Protein AF-0000000081396700 (afdb_homodimer)

Radius of gyration: 56.71 Å; Cα contacts (8 Å, |Δi|>4): 1071; chains: 2; bounding box: 104×185×144 Å

Structure (mmCIF, N/CA/C/O backbone):
data_AF-0000000081396700-model_v1
#
loop_
_entity.id
_entity.type
_entity.pdbx_description
1 polymer 'Pre-mRNA-processing factor 39'
#
loop_
_atom_site.group_PDB
_atom_site.id
_atom_site.type_symbol
_atom_site.label_atom_id
_atom_site.label_alt_id
_atom_site.label_comp_id
_atom_site.label_asym_id
_atom_site.label_entity_id
_atom_site.label_seq_id
_atom_site.pdbx_PDB_ins_code
_atom_site.Cartn_x
_atom_site.Cartn_y
_atom_site.Cartn_z
_atom_site.occupancy
_atom_site.B_iso_or_equiv
_atom_site.auth_seq_id
_atom_site.auth_comp_id
_atom_site.auth_asym_id
_atom_site.auth_atom_id
_atom_site.pdbx_PDB_model_num
ATOM 1 N N . MET A 1 1 ? -25.375 17.188 38.438 1 59.16 1 MET A N 1
ATOM 2 C CA . MET A 1 1 ? -23.938 17.156 38.156 1 59.16 1 MET A CA 1
ATOM 3 C C . MET A 1 1 ? -23.219 18.297 38.875 1 59.16 1 MET A C 1
ATOM 5 O O . MET A 1 1 ? -23.719 19.422 38.875 1 59.16 1 MET A O 1
ATOM 9 N N . LEU A 1 2 ? -22.25 17.953 39.594 1 80.44 2 LEU A N 1
ATOM 10 C CA . LEU A 1 2 ? -21.438 18.922 40.344 1 80.44 2 LEU A CA 1
ATOM 11 C C . LEU A 1 2 ? -20.797 19.922 39.375 1 80.44 2 LEU A C 1
ATOM 13 O O . LEU A 1 2 ? -20.438 19.562 38.25 1 80.44 2 LEU A O 1
ATOM 17 N N . LEU A 1 3 ? -20.969 21.172 39.688 1 87.62 3 LEU A N 1
ATOM 18 C CA . LEU A 1 3 ? -20.453 22.266 38.875 1 87.62 3 LEU A CA 1
ATOM 19 C C . LEU A 1 3 ? -19.047 21.969 38.375 1 87.62 3 LEU A C 1
ATOM 21 O O . LEU A 1 3 ? -18.75 22.203 37.188 1 87.62 3 LEU A O 1
ATOM 25 N N . GLU A 1 4 ? -18.297 21.344 39.156 1 86.69 4 GLU A N 1
ATOM 26 C CA . GLU A 1 4 ? -16.922 21.016 38.812 1 86.69 4 GLU A CA 1
ATOM 27 C C . GLU A 1 4 ? -16.875 20.016 37.656 1 86.69 4 GLU A C 1
ATOM 29 O O . GLU A 1 4 ? -16.031 20.094 36.781 1 86.69 4 GLU A O 1
ATOM 34 N N . GLU A 1 5 ? -17.828 19.203 37.688 1 87.25 5 GLU A N 1
ATOM 35 C CA . GLU A 1 5 ? -17.891 18.188 36.625 1 87.25 5 GLU A CA 1
ATOM 36 C C . GLU A 1 5 ? -18.328 18.781 35.312 1 87.25 5 GLU A C 1
ATOM 38 O O . GLU A 1 5 ? -17.844 18.375 34.25 1 87.25 5 GLU A O 1
ATOM 43 N N . LYS A 1 6 ? -19.266 19.688 35.469 1 88.5 6 LYS A N 1
ATOM 44 C CA . LYS A 1 6 ? -19.719 20.359 34.25 1 88.5 6 LYS A CA 1
ATOM 45 C C . LYS A 1 6 ? -18.578 21.156 33.594 1 88.5 6 LYS A C 1
ATOM 47 O O . LYS A 1 6 ? -18.422 21.141 32.375 1 88.5 6 LYS A O 1
ATOM 52 N N . ILE A 1 7 ? -17.781 21.766 34.406 1 89.25 7 ILE A N 1
ATOM 53 C CA . ILE A 1 7 ? -16.672 22.578 33.938 1 89.25 7 ILE A CA 1
ATOM 54 C C . ILE A 1 7 ? -15.602 21.672 33.312 1 89.25 7 ILE A C 1
ATOM 56 O O . ILE A 1 7 ? -15.062 21.969 32.25 1 89.25 7 ILE A O 1
ATOM 60 N N . ARG A 1 8 ? -15.406 20.609 33.938 1 87.94 8 ARG A N 1
ATOM 61 C CA . ARG A 1 8 ? -14.406 19.672 33.438 1 87.94 8 ARG A CA 1
ATOM 62 C C . ARG A 1 8 ? -14.805 19.109 32.094 1 87.94 8 ARG A C 1
ATOM 64 O O . ARG A 1 8 ? -13.961 18.953 31.188 1 87.94 8 ARG A O 1
ATOM 71 N N . ALA A 1 9 ? -15.977 18.844 31.906 1 86.88 9 ALA A N 1
ATOM 72 C CA . ALA A 1 9 ? -16.484 18.312 30.641 1 86.88 9 ALA A CA 1
ATOM 73 C C . ALA A 1 9 ? -16.328 19.328 29.516 1 86.88 9 ALA A C 1
ATOM 75 O O . ALA A 1 9 ? -16.031 18.953 28.375 1 86.88 9 ALA A O 1
ATOM 76 N N . LEU A 1 10 ? -16.453 20.578 29.891 1 87 10 LEU A N 1
ATOM 77 C CA . LEU A 1 10 ? -16.328 21.625 28.891 1 87 10 LEU A CA 1
ATOM 78 C C . LEU A 1 10 ? -14.875 21.844 28.5 1 87 10 LEU A C 1
ATOM 80 O O . LEU A 1 10 ? -14.57 22.094 27.328 1 87 10 LEU A O 1
ATOM 84 N N . VAL A 1 11 ? -14.039 21.688 29.422 1 84.81 11 VAL A N 1
ATOM 85 C CA . VAL A 1 11 ? -12.625 21.953 29.188 1 84.81 11 VAL A CA 1
ATOM 86 C C . VAL A 1 11 ? -12.008 20.797 28.391 1 84.81 11 VAL A C 1
ATOM 88 O O . VAL A 1 11 ? -11.172 21.016 27.516 1 84.81 11 VAL A O 1
ATOM 91 N N . GLU A 1 12 ? -12.406 19.625 28.578 1 81.88 12 GLU A N 1
ATOM 92 C CA . GLU A 1 12 ? -11.812 18.438 27.969 1 81.88 12 GLU A CA 1
ATOM 93 C C . GLU A 1 12 ? -12.375 18.172 26.578 1 81.88 12 GLU A C 1
ATOM 95 O O . GLU A 1 12 ? -11.805 17.406 25.797 1 81.88 12 GLU A O 1
ATOM 100 N N . ASN A 1 13 ? -13.336 18.891 26.281 1 76.38 13 ASN A N 1
ATOM 101 C CA . ASN A 1 13 ? -13.906 18.75 24.953 1 76.38 13 ASN A CA 1
ATOM 102 C C . ASN A 1 13 ? -12.961 19.281 23.875 1 76.38 13 ASN A C 1
ATOM 104 O O . ASN A 1 13 ? -12.383 20.344 24.031 1 76.38 13 ASN A O 1
ATOM 108 N N . ASN A 1 14 ? -12.773 18.531 22.812 1 69.38 14 ASN A N 1
ATOM 109 C CA . ASN A 1 14 ? -11.875 18.922 21.734 1 69.38 14 ASN A CA 1
ATOM 110 C C . ASN A 1 14 ? -12.445 20.078 20.922 1 69.38 14 ASN A C 1
ATOM 112 O O . ASN A 1 14 ? -11.695 20.844 20.312 1 69.38 14 ASN A O 1
ATOM 116 N N . GLN A 1 15 ? -13.766 20.062 20.969 1 75.75 15 GLN A N 1
ATOM 117 C CA . GLN A 1 15 ? -14.406 21.172 20.266 1 75.75 15 GLN A CA 1
ATOM 118 C C . GLN A 1 15 ? -14.875 22.25 21.234 1 75.75 15 GLN A C 1
ATOM 120 O O . GLN A 1 15 ? -15.555 21.938 22.219 1 75.75 15 GLN A O 1
ATOM 125 N N . ILE A 1 16 ? -14.367 23.438 21 1 80.31 16 ILE A N 1
ATOM 126 C CA . ILE A 1 16 ? -14.742 24.547 21.875 1 80.31 16 ILE A CA 1
ATOM 127 C C . ILE A 1 16 ? -16.203 24.906 21.672 1 80.31 16 ILE A C 1
ATOM 129 O O . ILE A 1 16 ? -16.641 25.125 20.531 1 80.31 16 ILE A O 1
ATOM 133 N N . ASP A 1 17 ? -16.938 24.812 22.75 1 85.44 17 ASP A N 1
ATOM 134 C CA . ASP A 1 17 ? -18.359 25.172 22.703 1 85.44 17 ASP A CA 1
ATOM 135 C C . ASP A 1 17 ? -18.641 26.438 23.516 1 85.44 17 ASP A C 1
ATOM 137 O O . ASP A 1 17 ? -18.969 26.375 24.703 1 85.44 17 ASP A O 1
ATOM 141 N N . PHE A 1 18 ? -18.609 27.562 22.875 1 90.81 18 PHE A N 1
ATOM 142 C CA . PHE A 1 18 ? -18.797 28.859 23.516 1 90.81 18 PHE A CA 1
ATOM 143 C C . PHE A 1 18 ? -20.219 29 24.062 1 90.81 18 PHE A C 1
ATOM 145 O O . PHE A 1 18 ? -20.422 29.547 25.141 1 90.81 18 PHE A O 1
ATOM 152 N N . GLY A 1 19 ? -21.156 28.422 23.359 1 88.88 19 GLY A N 1
ATOM 153 C CA . GLY A 1 19 ? -22.547 28.453 23.781 1 88.88 19 GLY A CA 1
ATOM 154 C C . GLY A 1 19 ? -22.797 27.703 25.078 1 88.88 19 GLY A C 1
ATOM 155 O O . GLY A 1 19 ? -23.547 28.172 25.938 1 88.88 19 GLY A O 1
ATOM 156 N N . ALA A 1 20 ? -22.219 26.641 25.172 1 90.38 20 ALA A N 1
ATOM 157 C CA . ALA A 1 20 ? -22.375 25.844 26.391 1 90.38 20 ALA A CA 1
ATOM 158 C C . ALA A 1 20 ? -21.781 26.578 27.594 1 90.38 20 ALA A C 1
ATOM 160 O O . ALA A 1 20 ? -22.328 26.516 28.688 1 90.38 20 ALA A O 1
ATOM 161 N N . TRP A 1 21 ? -20.703 27.281 27.406 1 92.62 21 TRP A N 1
ATOM 162 C CA . TRP A 1 21 ? -20.062 28.062 28.469 1 92.62 21 TRP A CA 1
ATOM 163 C C . TRP A 1 21 ? -20.969 29.188 28.938 1 92.62 21 TRP A C 1
ATOM 165 O O . TRP A 1 21 ? -21.156 29.375 30.156 1 92.62 21 TRP A O 1
ATOM 175 N N . THR A 1 22 ? -21.469 29.938 28.016 1 93.44 22 THR A N 1
ATOM 176 C CA . THR A 1 22 ? -22.312 31.094 28.359 1 93.44 22 THR A CA 1
ATOM 177 C C . THR A 1 22 ? -23.594 30.641 29.047 1 93.44 22 THR A C 1
ATOM 179 O O . THR A 1 22 ? -24.109 31.312 29.938 1 93.44 22 THR A O 1
ATOM 182 N N . SER A 1 23 ? -24.125 29.469 28.609 1 92.75 23 SER A N 1
ATOM 183 C CA . SER A 1 23 ? -25.297 28.906 29.25 1 92.75 23 SER A CA 1
ATOM 184 C C . SER A 1 23 ? -25.016 28.531 30.703 1 92.75 23 SER A C 1
ATOM 186 O O . SER A 1 23 ? -25.875 28.688 31.578 1 92.75 23 SER A O 1
ATOM 188 N N . LEU A 1 24 ? -23.891 28 30.922 1 94 24 LEU A N 1
ATOM 189 C CA . LEU A 1 24 ? -23.5 27.609 32.281 1 94 24 LEU A CA 1
ATOM 190 C C . LEU A 1 24 ? -23.375 28.828 33.188 1 94 24 LEU A C 1
ATOM 192 O O . LEU A 1 24 ? -23.797 28.797 34.344 1 94 24 LEU A O 1
ATOM 196 N N . ILE A 1 25 ? -22.781 29.906 32.688 1 95.38 25 ILE A N 1
ATOM 197 C CA . ILE A 1 25 ? -22.625 31.141 33.438 1 95.38 25 ILE A CA 1
ATOM 198 C C . ILE A 1 25 ? -24.016 31.688 33.812 1 95.38 25 ILE A C 1
ATOM 200 O O . ILE A 1 25 ? -24.266 32.031 34.969 1 95.38 25 ILE A O 1
ATOM 204 N N . SER A 1 26 ? -24.891 31.719 32.844 1 94.94 26 SER A N 1
ATOM 205 C CA . SER A 1 26 ? -26.25 32.219 33.094 1 94.94 26 SER A CA 1
ATOM 206 C C . SER A 1 26 ? -26.984 31.375 34.125 1 94.94 26 SER A C 1
ATOM 208 O O . SER A 1 26 ? -27.75 31.906 34.938 1 94.94 26 SER A O 1
ATOM 210 N N . GLU A 1 27 ? -26.812 30.172 34 1 94.25 27 GLU A N 1
ATOM 211 C CA . GLU A 1 27 ? -27.438 29.25 34.969 1 94.25 27 GLU A CA 1
ATOM 212 C C . GLU A 1 27 ? -26.953 29.516 36.375 1 94.25 27 GLU A C 1
ATOM 214 O O . GLU A 1 27 ? -27.766 29.609 37.312 1 94.25 27 GLU A O 1
ATOM 219 N N . ILE A 1 28 ? -25.703 29.688 36.562 1 94.38 28 ILE A N 1
ATOM 220 C CA . ILE A 1 28 ? -25.141 29.875 37.906 1 94.38 28 ILE A CA 1
ATOM 221 C C . ILE A 1 28 ? -25.547 31.234 38.469 1 94.38 28 ILE A C 1
ATOM 223 O O . ILE A 1 28 ? -25.812 31.375 39.656 1 94.38 28 ILE A O 1
ATOM 227 N N . GLU A 1 29 ? -25.531 32.25 37.594 1 93.81 29 GLU A N 1
ATOM 228 C CA . GLU A 1 29 ? -25.922 33.594 38 1 93.81 29 GLU A CA 1
ATOM 229 C C . GLU A 1 29 ? -27.375 33.625 38.469 1 93.81 29 GLU A C 1
ATOM 231 O O . GLU A 1 29 ? -27.719 34.406 39.375 1 93.81 29 GLU A O 1
ATOM 236 N N . LYS A 1 30 ? -28.188 32.75 37.938 1 92.75 30 LYS A N 1
ATOM 237 C CA . LYS A 1 30 ? -29.609 32.688 38.281 1 92.75 30 LYS A CA 1
ATOM 238 C C . LYS A 1 30 ? -29.828 31.844 39.531 1 92.75 30 LYS A C 1
ATOM 240 O O . LYS A 1 30 ? -30.594 32.219 40.406 1 92.75 30 LYS A O 1
ATOM 245 N N . THR A 1 31 ? -29.203 30.781 39.625 1 91.56 31 THR A N 1
ATOM 246 C CA . THR A 1 31 ? -29.453 29.812 40.688 1 91.56 31 THR A CA 1
ATOM 247 C C . THR A 1 31 ? -28.703 30.188 41.938 1 91.56 31 THR A C 1
ATOM 249 O O . THR A 1 31 ? -29.203 29.984 43.062 1 91.56 31 THR A O 1
ATOM 252 N N . SER A 1 32 ? -27.5 30.75 41.781 1 90.44 32 SER A N 1
ATOM 253 C CA . SER A 1 32 ? -26.672 31.047 42.938 1 90.44 32 SER A CA 1
ATOM 254 C C . SER A 1 32 ? -26.016 32.438 42.812 1 90.44 32 SER A C 1
ATOM 256 O O . SER A 1 32 ? -24.781 32.531 42.812 1 90.44 32 SER A O 1
ATOM 258 N N . PRO A 1 33 ? -26.734 33.469 42.906 1 86.69 33 PRO A N 1
ATOM 259 C CA . PRO A 1 33 ? -26.203 34.781 42.656 1 86.69 33 PRO A CA 1
ATOM 260 C C . PRO A 1 33 ? -25.281 35.25 43.781 1 86.69 33 PRO A C 1
ATOM 262 O O . PRO A 1 33 ? -24.375 36.062 43.562 1 86.69 33 PRO A O 1
ATOM 265 N N . ASN A 1 34 ? -25.438 34.688 45.031 1 89.75 34 ASN A N 1
ATOM 266 C CA . ASN A 1 34 ? -24.656 35.188 46.156 1 89.75 34 ASN A CA 1
ATOM 267 C C . ASN A 1 34 ? -23.578 34.188 46.594 1 89.75 34 ASN A C 1
ATOM 269 O O . ASN A 1 34 ? -22.922 34.375 47.594 1 89.75 34 ASN A O 1
ATOM 273 N N . ASP A 1 35 ? -23.453 33.219 45.844 1 92.62 35 ASP A N 1
ATOM 274 C CA . ASP A 1 35 ? -22.422 32.219 46.125 1 92.62 35 ASP A CA 1
ATOM 275 C C . ASP A 1 35 ? -21.094 32.594 45.469 1 92.62 35 ASP A C 1
ATOM 277 O O . ASP A 1 35 ? -20.875 32.312 44.312 1 92.62 35 ASP A O 1
ATOM 281 N N . VAL A 1 36 ? -20.141 33.062 46.188 1 92.88 36 VAL A N 1
ATOM 282 C CA . VAL A 1 36 ? -18.875 33.562 45.688 1 92.88 36 VAL A CA 1
ATOM 283 C C . VAL A 1 36 ? -18.031 32.438 45.125 1 92.88 36 VAL A C 1
ATOM 285 O O . VAL A 1 36 ? -17.359 32.594 44.094 1 92.88 36 VAL A O 1
ATOM 288 N N . ARG A 1 37 ? -18.094 31.375 45.75 1 92.81 37 ARG A N 1
ATOM 289 C CA . ARG A 1 37 ? -17.281 30.234 45.312 1 92.81 37 ARG A CA 1
ATOM 290 C C . ARG A 1 37 ? -17.688 29.75 43.938 1 92.81 37 ARG A C 1
ATOM 292 O O . ARG A 1 37 ? -16.844 29.484 43.094 1 92.81 37 ARG A O 1
ATOM 299 N N . LYS A 1 38 ? -18.969 29.562 43.719 1 93.56 38 LYS A N 1
ATOM 300 C CA . LYS A 1 38 ? -19.469 29.078 42.438 1 93.56 38 LYS A CA 1
ATOM 301 C C . LYS A 1 38 ? -19.25 30.094 41.344 1 93.56 38 LYS A C 1
ATOM 303 O O . LYS A 1 38 ? -18.891 29.719 40.219 1 93.56 38 LYS A O 1
ATOM 308 N N . ILE A 1 39 ? -19.453 31.328 41.688 1 94.12 39 ILE A N 1
ATOM 309 C CA . ILE A 1 39 ? -19.25 32.375 40.719 1 94.12 39 ILE A CA 1
ATOM 310 C C . ILE A 1 39 ? -17.781 32.469 40.312 1 94.12 39 ILE A C 1
ATOM 312 O O . ILE A 1 39 ? -17.453 32.562 39.125 1 94.12 39 ILE A O 1
ATOM 316 N N . ARG A 1 40 ? -16.938 32.406 41.281 1 94.94 40 ARG A N 1
ATOM 317 C CA . ARG A 1 40 ? -15.5 32.469 41 1 94.94 40 ARG A CA 1
ATOM 318 C C . ARG A 1 40 ? -15.055 31.281 40.156 1 94.94 40 ARG A C 1
ATOM 320 O O . ARG A 1 40 ? -14.266 31.438 39.219 1 94.94 40 ARG A O 1
ATOM 327 N N . MET A 1 41 ? -15.586 30.234 40.469 1 94.94 41 MET A N 1
ATOM 328 C CA . MET A 1 41 ? -15.164 29.016 39.781 1 94.94 41 MET A CA 1
ATOM 329 C C . MET A 1 41 ? -15.562 29.062 38.312 1 94.94 41 MET A C 1
ATOM 331 O O . MET A 1 41 ? -14.758 28.734 37.438 1 94.94 41 MET A O 1
ATOM 335 N N . VAL A 1 42 ? -16.75 29.422 38.031 1 95.25 42 VAL A N 1
ATOM 336 C CA . VAL A 1 42 ? -17.25 29.406 36.656 1 95.25 42 VAL A CA 1
ATOM 337 C C . VAL A 1 42 ? -16.578 30.516 35.844 1 95.25 42 VAL A C 1
ATOM 339 O O . VAL A 1 42 ? -16.156 30.281 34.719 1 95.25 42 VAL A O 1
ATOM 342 N N . TYR A 1 43 ? -16.406 31.672 36.375 1 96.69 43 TYR A N 1
ATOM 343 C CA . TYR A 1 43 ? -15.797 32.781 35.656 1 96.69 43 TYR A CA 1
ATOM 344 C C . TYR A 1 43 ? -14.305 32.562 35.469 1 96.69 43 TYR A C 1
ATOM 346 O O . TYR A 1 43 ? -13.758 32.844 34.406 1 96.69 43 TYR A O 1
ATOM 354 N N . ASP A 1 44 ? -13.656 32.031 36.438 1 96.06 44 ASP A N 1
ATOM 355 C CA . ASP A 1 44 ? -12.234 31.734 36.312 1 96.06 44 ASP A CA 1
ATOM 356 C C . ASP A 1 44 ? -11.969 30.719 35.188 1 96.06 44 ASP A C 1
ATOM 358 O O . ASP A 1 44 ? -11.031 30.875 34.406 1 96.06 44 ASP A O 1
ATOM 362 N N . SER A 1 45 ? -12.766 29.719 35.188 1 95 45 SER A N 1
ATOM 363 C CA . SER A 1 45 ? -12.602 28.688 34.156 1 95 45 SER A CA 1
ATOM 364 C C . SER A 1 45 ? -12.93 29.219 32.781 1 95 45 SER A C 1
ATOM 366 O O . SER A 1 45 ? -12.211 28.938 31.812 1 95 45 SER A O 1
ATOM 368 N N . PHE A 1 46 ? -14.023 29.938 32.719 1 95.44 46 PHE A N 1
ATOM 369 C CA . PHE A 1 46 ? -14.445 30.5 31.453 1 95.44 46 PHE A CA 1
ATOM 370 C C . PHE A 1 46 ? -13.398 31.469 30.922 1 95.44 46 PHE A C 1
ATOM 372 O O . PHE A 1 46 ? -13.023 31.406 29.75 1 95.44 46 PHE A O 1
ATOM 379 N N . LEU A 1 47 ? -12.844 32.281 31.75 1 96.69 47 LEU A N 1
ATOM 380 C CA . LEU A 1 47 ? -11.938 33.344 31.328 1 96.69 47 LEU A CA 1
ATOM 381 C C . LEU A 1 47 ? -10.516 32.812 31.156 1 96.69 47 LEU A C 1
ATOM 383 O O . LEU A 1 47 ? -9.672 33.469 30.547 1 96.69 47 LEU A O 1
ATOM 387 N N . SER A 1 48 ? -10.266 31.672 31.656 1 94.06 48 SER A N 1
ATOM 388 C CA . SER A 1 48 ? -9.016 31 31.328 1 94.06 48 SER A CA 1
ATOM 389 C C . SER A 1 48 ? -9.031 30.484 29.891 1 94.06 48 SER A C 1
ATOM 391 O O . SER A 1 48 ? -7.988 30.453 29.219 1 94.06 48 SER A O 1
ATOM 393 N N . GLU A 1 49 ? -10.234 30.141 29.406 1 92.12 49 GLU A N 1
ATOM 394 C CA . GLU A 1 49 ? -10.398 29.672 28.047 1 92.12 49 GLU A CA 1
ATOM 395 C C . GLU A 1 49 ? -10.539 30.844 27.078 1 92.12 49 GLU A C 1
ATOM 397 O O . GLU A 1 49 ? -10.062 30.781 25.938 1 92.12 49 GLU A O 1
ATOM 402 N N . PHE A 1 50 ? -11.25 31.812 27.578 1 94.25 50 PHE A N 1
ATOM 403 C CA . PHE A 1 50 ? -11.516 33 26.75 1 94.25 50 PHE A CA 1
ATOM 404 C C . PHE A 1 50 ? -11.086 34.25 27.453 1 94.25 50 PHE A C 1
ATOM 406 O O . PHE A 1 50 ? -11.922 35.125 27.766 1 94.25 50 PHE A O 1
ATOM 413 N N . PRO A 1 51 ? -9.836 34.469 27.547 1 96.31 51 PRO A N 1
ATOM 414 C CA . PRO A 1 51 ? -9.344 35.594 28.312 1 96.31 51 PRO A CA 1
ATOM 415 C C . PRO A 1 51 ? -9.617 36.938 27.641 1 96.31 51 PRO A C 1
ATOM 417 O O . PRO A 1 51 ? -9.523 38 28.281 1 96.31 51 PRO A O 1
ATOM 420 N N . LEU A 1 52 ? -9.992 36.969 26.422 1 96.81 52 LEU A N 1
ATOM 421 C CA . LEU A 1 52 ? -10.125 38.219 25.688 1 96.81 52 LEU A CA 1
ATOM 422 C C . LEU A 1 52 ? -11.578 38.688 25.703 1 96.81 52 LEU A C 1
ATOM 424 O O . LEU A 1 52 ? -11.898 39.75 25.125 1 96.81 52 LEU A O 1
ATOM 428 N N . CYS A 1 53 ? -12.461 38 26.344 1 95.88 53 CYS A N 1
ATOM 429 C CA . CYS A 1 53 ? -13.852 38.406 26.484 1 95.88 53 CYS A CA 1
ATOM 430 C C . CYS A 1 53 ? -13.992 39.5 27.562 1 95.88 53 CYS A C 1
ATOM 432 O O . CYS A 1 53 ? -14.344 39.188 28.703 1 95.88 53 CYS A O 1
ATOM 434 N N . TYR A 1 54 ? -13.859 40.688 27.203 1 95.5 54 TYR A N 1
ATOM 435 C CA . TYR A 1 54 ? -13.789 41.781 28.172 1 95.5 54 TYR A CA 1
ATOM 436 C C . TYR A 1 54 ? -15.117 41.969 28.875 1 95.5 54 TYR A C 1
ATOM 438 O O . TYR A 1 54 ? -15.156 42.344 30.047 1 95.5 54 TYR A O 1
ATOM 446 N N . GLY A 1 55 ? -16.281 41.719 28.188 1 95.56 55 GLY A N 1
ATOM 447 C CA . GLY A 1 55 ? -17.578 41.844 28.812 1 95.56 55 GLY A CA 1
ATOM 448 C C . GLY A 1 55 ? -17.75 40.969 30.016 1 95.56 55 GLY A C 1
ATOM 449 O O . GLY A 1 55 ? -18.344 41.375 31.016 1 95.56 55 GLY A O 1
ATOM 450 N N . TYR A 1 56 ? -17.219 39.875 29.922 1 97.19 56 TYR A N 1
ATOM 451 C CA . TYR A 1 56 ? -17.375 38.906 31 1 97.19 56 TYR A CA 1
ATOM 452 C C . TYR A 1 56 ? -16.438 39.25 32.156 1 97.19 56 TYR A C 1
ATOM 454 O O . TYR A 1 56 ? -16.734 38.938 33.312 1 97.19 56 TYR A O 1
ATOM 462 N N . TRP A 1 57 ? -15.312 39.812 31.875 1 97.88 57 TRP A N 1
ATOM 463 C CA . TRP A 1 57 ? -14.477 40.344 32.938 1 97.88 57 TRP A CA 1
ATOM 464 C C . TRP A 1 57 ? -15.219 41.438 33.75 1 97.88 57 TRP A C 1
ATOM 466 O O . TRP A 1 57 ? -15.172 41.438 34.969 1 97.88 57 TRP A O 1
ATOM 476 N N . ASN A 1 58 ? -15.867 42.344 33.031 1 97.56 58 ASN A N 1
ATOM 477 C CA . ASN A 1 58 ? -16.656 43.406 33.656 1 97.56 58 ASN A CA 1
ATOM 478 C C . ASN A 1 58 ? -17.766 42.812 34.531 1 97.56 58 ASN A C 1
ATOM 480 O O . ASN A 1 58 ? -18 43.281 35.656 1 97.56 58 ASN A O 1
ATOM 484 N N . LYS A 1 59 ? -18.469 41.812 33.938 1 96.75 59 LYS A N 1
ATOM 485 C CA . LYS A 1 59 ? -19.516 41.156 34.719 1 96.75 59 LYS A CA 1
ATOM 486 C C . LYS A 1 59 ? -18.953 40.5 35.969 1 96.75 59 LYS A C 1
ATOM 488 O O . LYS A 1 59 ? -19.547 40.594 37.031 1 96.75 59 LYS A O 1
ATOM 493 N N . TYR A 1 60 ? -17.828 39.875 35.844 1 97.25 60 TYR A N 1
ATOM 494 C CA . TYR A 1 60 ? -17.156 39.219 36.969 1 97.25 60 TYR A CA 1
ATOM 495 C C . TYR A 1 60 ? -16.781 40.25 38.031 1 97.25 60 TYR A C 1
ATOM 497 O O . TYR A 1 60 ? -17.047 40.031 39.219 1 97.25 60 TYR A O 1
ATOM 505 N N . ALA A 1 61 ? -16.172 41.344 37.625 1 97.25 61 ALA A N 1
ATOM 506 C CA . ALA A 1 61 ? -15.797 42.406 38.562 1 97.25 61 ALA A CA 1
ATOM 507 C C . ALA A 1 61 ? -17.031 42.969 39.25 1 97.25 61 ALA A C 1
ATOM 509 O O . ALA A 1 61 ? -16.984 43.25 40.469 1 97.25 61 ALA A O 1
ATOM 510 N N . SER A 1 62 ? -18.172 43.188 38.594 1 95.44 62 SER A N 1
ATOM 511 C CA . SER A 1 62 ? -19.406 43.688 39.188 1 95.44 62 SER A CA 1
ATOM 512 C C . SER A 1 62 ? -19.953 42.719 40.219 1 95.44 62 SER A C 1
ATOM 514 O O . SER A 1 62 ? -20.469 43.156 41.281 1 95.44 62 SER A O 1
ATOM 516 N N . HIS A 1 63 ? -19.906 41.438 39.906 1 95.56 63 HIS A N 1
ATOM 517 C CA . HIS A 1 63 ? -20.359 40.438 40.875 1 95.56 63 HIS A CA 1
ATOM 518 C C . HIS A 1 63 ? -19.516 40.5 42.156 1 95.56 63 HIS A C 1
ATOM 520 O O . HIS A 1 63 ? -20.047 40.438 43.25 1 95.56 63 HIS A O 1
ATOM 526 N N . MET A 1 64 ? -18.234 40.625 42 1 95.75 64 MET A N 1
ATOM 527 C CA . MET A 1 64 ? -17.344 40.625 43.156 1 95.75 64 MET A CA 1
ATOM 528 C C . MET A 1 64 ? -17.531 41.906 43.969 1 95.75 64 MET A C 1
ATOM 530 O O . MET A 1 64 ? -17.438 41.875 45.188 1 95.75 64 MET A O 1
ATOM 534 N N . ALA A 1 65 ? -17.766 43.031 43.25 1 94 65 ALA A N 1
ATOM 535 C CA . ALA A 1 65 ? -18.016 44.281 43.938 1 94 65 ALA A CA 1
ATOM 536 C C . ALA A 1 65 ? -19.312 44.219 44.75 1 94 65 ALA A C 1
ATOM 538 O O . ALA A 1 65 ? -19.391 44.75 45.875 1 94 65 ALA A O 1
ATOM 539 N N . ASN A 1 66 ? -20.344 43.531 44.281 1 92.69 66 ASN A N 1
ATOM 540 C CA . ASN A 1 66 ? -21.656 43.438 44.906 1 92.69 66 ASN A CA 1
ATOM 541 C C . ASN A 1 66 ? -21.672 42.438 46.062 1 92.69 66 ASN A C 1
ATOM 543 O O . ASN A 1 66 ? -22.328 42.656 47.094 1 92.69 66 ASN A O 1
ATOM 547 N N . ILE A 1 67 ? -21.047 41.344 45.875 1 90.69 67 ILE A N 1
ATOM 548 C CA . ILE A 1 67 ? -21.125 40.25 46.812 1 90.69 67 ILE A CA 1
ATOM 549 C C . ILE A 1 67 ? -20.062 40.438 47.906 1 90.69 67 ILE A C 1
ATOM 551 O O . ILE A 1 67 ? -20.281 40.062 49.062 1 90.69 67 ILE A O 1
ATOM 555 N N . ARG A 1 68 ? -18.844 40.938 47.562 1 90.25 68 ARG A N 1
ATOM 556 C CA . ARG A 1 68 ? -17.75 41 48.531 1 90.25 68 ARG A CA 1
ATOM 557 C C . ARG A 1 68 ? -17.359 42.469 48.75 1 90.25 68 ARG A C 1
ATOM 559 O O . ARG A 1 68 ? -18.156 43.25 49.281 1 90.25 68 ARG A O 1
ATOM 566 N N . SER A 1 69 ? -16.156 42.812 48.125 1 91.44 69 SER A N 1
ATOM 567 C CA . SER A 1 69 ? -15.625 44.156 48.344 1 91.44 69 SER A CA 1
ATOM 568 C C . SER A 1 69 ? -15.078 44.781 47.062 1 91.44 69 SER A C 1
ATOM 570 O O . SER A 1 69 ? -14.891 44.062 46.062 1 91.44 69 SER A O 1
ATOM 572 N N . LEU A 1 70 ? -14.82 46.031 47.156 1 92.5 70 LEU A N 1
ATOM 573 C CA . LEU A 1 70 ? -14.219 46.75 46.031 1 92.5 70 LEU A CA 1
ATOM 574 C C . LEU A 1 70 ? -12.789 46.281 45.781 1 92.5 70 LEU A C 1
ATOM 576 O O . LEU A 1 70 ? -12.312 46.312 44.656 1 92.5 70 LEU A O 1
ATOM 580 N N . ASN A 1 71 ? -12.234 45.875 46.812 1 93.88 71 ASN A N 1
ATOM 581 C CA . ASN A 1 71 ? -10.883 45.344 46.688 1 93.88 71 ASN A CA 1
ATOM 582 C C . ASN A 1 71 ? -10.859 44.062 45.875 1 93.88 71 ASN A C 1
ATOM 584 O O . ASN A 1 71 ? -9.914 43.812 45.125 1 93.88 71 ASN A O 1
ATOM 588 N N . ASP A 1 72 ? -11.891 43.281 46.062 1 95.19 72 ASP A N 1
ATOM 589 C CA . ASP A 1 72 ? -11.984 42.062 45.281 1 95.19 72 ASP A CA 1
ATOM 590 C C . ASP A 1 72 ? -12.242 42.344 43.812 1 95.19 72 ASP A C 1
ATOM 592 O O . ASP A 1 72 ? -11.773 41.625 42.938 1 95.19 72 ASP A O 1
ATOM 596 N N . ALA A 1 73 ? -13 43.312 43.562 1 96.38 73 ALA A N 1
ATOM 597 C CA . ALA A 1 73 ? -13.211 43.75 42.188 1 96.38 73 ALA A CA 1
ATOM 598 C C . ALA A 1 73 ? -11.914 44.281 41.562 1 96.38 73 ALA A C 1
ATOM 600 O O . ALA A 1 73 ? -11.656 44.062 40.375 1 96.38 73 ALA A O 1
ATOM 601 N N . ASP A 1 74 ? -11.133 44.938 42.344 1 96.69 74 ASP A N 1
ATOM 602 C CA . ASP A 1 74 ? -9.844 45.438 41.906 1 96.69 74 ASP A CA 1
ATOM 603 C C . ASP A 1 74 ? -8.914 44.312 41.5 1 96.69 74 ASP A C 1
ATOM 605 O O . ASP A 1 74 ? -8.195 44.406 40.5 1 96.69 74 ASP A O 1
ATOM 609 N N . LYS A 1 75 ? -8.945 43.281 42.25 1 96.56 75 LYS A N 1
ATOM 610 C CA . LYS A 1 75 ? -8.133 42.125 41.906 1 96.56 75 LYS A CA 1
ATOM 611 C C . LYS A 1 75 ? -8.555 41.5 40.594 1 96.56 75 LYS A C 1
ATOM 613 O O . LYS A 1 75 ? -7.711 41.031 39.812 1 96.56 75 LYS A O 1
ATOM 618 N N . VAL A 1 76 ? -9.844 41.469 40.312 1 97.5 76 VAL A N 1
ATOM 619 C CA . VAL A 1 76 ? -10.367 40.906 39.062 1 97.5 76 VAL A CA 1
ATOM 620 C C . VAL A 1 76 ? -9.898 41.781 37.875 1 97.5 76 VAL A C 1
ATOM 622 O O . VAL A 1 76 ? -9.477 41.25 36.844 1 97.5 76 VAL A O 1
ATOM 625 N N . TYR A 1 77 ? -9.969 43.062 38.031 1 97.69 77 TYR A N 1
ATOM 626 C CA . TYR A 1 77 ? -9.531 43.938 36.969 1 97.69 77 TYR A CA 1
ATOM 627 C C . TYR A 1 77 ? -8.031 43.812 36.75 1 97.69 77 TYR A C 1
ATOM 629 O O . TYR A 1 77 ? -7.566 43.906 35.594 1 97.69 77 TYR A O 1
ATOM 637 N N . LYS A 1 78 ? -7.262 43.656 37.781 1 97.25 78 LYS A N 1
ATOM 638 C CA . LYS A 1 78 ? -5.824 43.438 37.656 1 97.25 78 LYS A CA 1
ATOM 639 C C . LYS A 1 78 ? -5.531 42.188 36.844 1 97.25 78 LYS A C 1
ATOM 641 O O . LYS A 1 78 ? -4.625 42.156 36.031 1 97.25 78 LYS A O 1
ATOM 646 N N . ARG A 1 79 ? -6.312 41.188 37.062 1 97.12 79 ARG A N 1
ATOM 647 C CA . ARG A 1 79 ? -6.18 39.969 36.312 1 97.12 79 ARG A CA 1
ATOM 648 C C . ARG A 1 79 ? -6.621 40.188 34.844 1 97.12 79 ARG A C 1
ATOM 650 O O . ARG A 1 79 ? -6.023 39.625 33.938 1 97.12 79 ARG A O 1
ATOM 657 N N . ALA A 1 80 ? -7.676 40.875 34.719 1 97.81 80 ALA A N 1
ATOM 658 C CA . ALA A 1 80 ? -8.219 41.156 33.375 1 97.81 80 ALA A CA 1
ATOM 659 C C . ALA A 1 80 ? -7.188 41.844 32.5 1 97.81 80 ALA A C 1
ATOM 661 O O . ALA A 1 80 ? -6.984 41.469 31.344 1 97.81 80 ALA A O 1
ATOM 662 N N . VAL A 1 81 ? -6.5 42.844 33 1 96.81 81 VAL A N 1
ATOM 663 C CA . VAL A 1 81 ? -5.52 43.594 32.25 1 96.81 81 VAL A CA 1
ATOM 664 C C . VAL A 1 81 ? -4.262 42.75 32.031 1 96.81 81 VAL A C 1
ATOM 666 O O . VAL A 1 81 ? -3.512 42.969 31.078 1 96.81 81 VAL A O 1
ATOM 669 N N . GLY A 1 82 ? -4.027 41.781 32.906 1 95.19 82 GLY A N 1
ATOM 670 C CA . GLY A 1 82 ? -2.939 40.844 32.688 1 95.19 82 GLY A CA 1
ATOM 671 C C . GLY A 1 82 ? -3.195 39.875 31.562 1 95.19 82 GLY A C 1
ATOM 672 O O . GLY A 1 82 ? -2.268 39.469 30.844 1 95.19 82 GLY A O 1
ATOM 673 N N . ALA A 1 83 ? -4.426 39.5 31.391 1 94.06 83 ALA A N 1
ATOM 674 C CA . ALA A 1 83 ? -4.824 38.562 30.359 1 94.06 83 ALA A CA 1
ATOM 675 C C . ALA A 1 83 ? -5.004 39.25 29.016 1 94.06 83 ALA A C 1
ATOM 677 O O . ALA A 1 83 ? -4.723 38.688 27.953 1 94.06 83 ALA A O 1
ATOM 678 N N . ALA A 1 84 ? -5.512 40.469 29.078 1 94.69 84 ALA A N 1
ATOM 679 C CA . ALA A 1 84 ? -5.738 41.281 27.891 1 94.69 84 ALA A CA 1
ATOM 680 C C . ALA A 1 84 ? -5.062 42.625 28.016 1 94.69 84 ALA A C 1
ATOM 682 O O . ALA A 1 84 ? -5.738 43.656 28.047 1 94.69 84 ALA A O 1
ATOM 683 N N . GLU A 1 85 ? -3.828 42.594 27.922 1 95.12 85 GLU A N 1
ATOM 684 C CA . GLU A 1 85 ? -3 43.75 28.234 1 95.12 85 GLU A CA 1
ATOM 685 C C . GLU A 1 85 ? -3.213 44.875 27.219 1 95.12 85 GLU A C 1
ATOM 687 O O . GLU A 1 85 ? -3.072 46.031 27.562 1 95.12 85 GLU A O 1
ATOM 692 N N . TYR A 1 86 ? -3.602 44.531 26.078 1 96.5 86 TYR A N 1
ATOM 693 C CA . TYR A 1 86 ? -3.645 45.562 25.031 1 96.5 86 TYR A CA 1
ATOM 694 C C . TYR A 1 86 ? -5.082 45.844 24.625 1 96.5 86 TYR A C 1
ATOM 696 O O . TYR A 1 86 ? -5.32 46.469 23.578 1 96.5 86 TYR A O 1
ATOM 704 N N . SER A 1 87 ? -6 45.469 25.406 1 96.56 87 SER A N 1
ATOM 705 C CA . SER A 1 87 ? -7.406 45.781 25.156 1 96.56 87 SER A CA 1
ATOM 706 C C . SER A 1 87 ? -7.797 47.125 25.719 1 96.56 87 SER A C 1
ATOM 708 O O . SER A 1 87 ? -7.75 47.344 26.938 1 96.56 87 SER A O 1
ATOM 710 N N . VAL A 1 88 ? -8.211 48.031 24.891 1 97.19 88 VAL A N 1
ATOM 711 C CA . VAL A 1 88 ? -8.641 49.375 25.297 1 97.19 88 VAL A CA 1
ATOM 712 C C . VAL A 1 88 ? -9.906 49.281 26.156 1 97.19 88 VAL A C 1
ATOM 714 O O . VAL A 1 88 ? -10.047 49.969 27.156 1 97.19 88 VAL A O 1
ATOM 717 N N . ASP A 1 89 ? -10.766 48.344 25.812 1 96.44 89 ASP A N 1
ATOM 718 C CA . ASP A 1 89 ? -12.047 48.188 26.5 1 96.44 89 ASP A CA 1
ATOM 719 C C . ASP A 1 89 ? -11.836 47.812 27.969 1 96.44 89 ASP A C 1
ATOM 721 O O . ASP A 1 89 ? -12.492 48.375 28.859 1 96.44 89 ASP A O 1
ATOM 725 N N . ILE A 1 90 ? -10.938 46.969 28.203 1 97.25 90 ILE A N 1
ATOM 726 C CA . ILE A 1 90 ? -10.695 46.531 29.578 1 97.25 90 ILE A CA 1
ATOM 727 C C . ILE A 1 90 ? -10.055 47.656 30.375 1 97.25 90 ILE A C 1
ATOM 729 O O . ILE A 1 90 ? -10.367 47.844 31.562 1 97.25 90 ILE A O 1
ATOM 733 N N . TRP A 1 91 ? -9.164 48.344 29.797 1 97.94 91 TRP A N 1
ATOM 734 C CA . TRP A 1 91 ? -8.516 49.438 30.484 1 97.94 91 TRP A CA 1
ATOM 735 C C . TRP A 1 91 ? -9.508 50.562 30.797 1 97.94 91 TRP A C 1
ATOM 737 O O . TRP A 1 91 ? -9.445 51.156 31.859 1 97.94 91 TRP A O 1
ATOM 747 N N . VAL A 1 92 ? -10.43 50.906 29.859 1 97.75 92 VAL A N 1
ATOM 748 C CA . VAL A 1 92 ? -11.461 51.906 30.109 1 97.75 92 VAL A CA 1
ATOM 749 C C . VAL A 1 92 ? -12.305 51.469 31.312 1 97.75 92 VAL A C 1
ATOM 751 O O . VAL A 1 92 ? -12.586 52.281 32.188 1 97.75 92 VAL A O 1
ATOM 754 N N . SER A 1 93 ? -12.68 50.25 31.344 1 97.56 93 SER A N 1
ATOM 755 C CA . SER A 1 93 ? -13.469 49.719 32.438 1 97.56 93 SER A CA 1
ATOM 756 C C . SER A 1 93 ? -12.695 49.812 33.75 1 97.56 93 SER A C 1
ATOM 758 O O . SER A 1 93 ? -13.242 50.219 34.781 1 97.56 93 SER A O 1
ATOM 760 N N . TYR A 1 94 ? -11.445 49.438 33.75 1 98 94 TYR A N 1
ATOM 761 C CA . TYR A 1 94 ? -10.625 49.438 34.969 1 98 94 TYR A CA 1
ATOM 762 C C . TYR A 1 94 ? -10.391 50.875 35.469 1 98 94 TYR A C 1
ATOM 764 O O . TYR A 1 94 ? -10.484 51.125 36.656 1 98 94 TYR A O 1
ATOM 772 N N . CYS A 1 95 ? -10.109 51.781 34.562 1 97.69 95 CYS A N 1
ATOM 773 C CA . CYS A 1 95 ? -9.891 53.188 34.969 1 97.69 95 CYS A CA 1
ATOM 774 C C . CYS A 1 95 ? -11.18 53.812 35.469 1 97.69 95 CYS A C 1
ATOM 776 O O . CYS A 1 95 ? -11.148 54.625 36.438 1 97.69 95 CYS A O 1
ATOM 778 N N . THR A 1 96 ? -12.297 53.531 34.812 1 96.94 96 THR A N 1
ATOM 779 C CA . THR A 1 96 ? -13.578 54 35.312 1 96.94 96 THR A CA 1
ATOM 780 C C . THR A 1 96 ? -13.828 53.5 36.75 1 96.94 96 THR A C 1
ATOM 782 O O . THR A 1 96 ? -14.281 54.25 37.625 1 96.94 96 THR A O 1
ATOM 785 N N . PHE A 1 97 ? -13.5 52.281 36.969 1 97 97 PHE A N 1
ATOM 786 C CA . PHE A 1 97 ? -13.578 51.719 38.281 1 97 97 PHE A CA 1
ATOM 787 C C . PHE A 1 97 ? -12.625 52.438 39.25 1 97 97 PHE A C 1
ATOM 789 O O . PHE A 1 97 ? -12.984 52.719 40.375 1 97 97 PHE A O 1
ATOM 796 N N . GLY A 1 98 ? -11.43 52.719 38.812 1 96.06 98 GLY A N 1
ATOM 797 C CA . GLY A 1 98 ? -10.438 53.406 39.625 1 96.06 98 GLY A CA 1
ATOM 798 C C . GLY A 1 98 ? -10.883 54.781 40.094 1 96.06 98 GLY A C 1
ATOM 799 O O . GLY A 1 98 ? -10.633 55.156 41.25 1 96.06 98 GLY A O 1
ATOM 800 N N . ILE A 1 99 ? -11.547 55.5 39.219 1 95.44 99 ILE A N 1
ATOM 801 C CA . ILE A 1 99 ? -12.055 56.844 39.531 1 95.44 99 ILE A CA 1
ATOM 802 C C . ILE A 1 99 ? -13.055 56.75 40.688 1 95.44 99 ILE A C 1
ATOM 804 O O . ILE A 1 99 ? -13.078 57.594 41.594 1 95.44 99 ILE A O 1
ATOM 808 N N . LEU A 1 100 ? -13.805 55.656 40.75 1 91.69 100 LEU A N 1
ATOM 809 C CA . LEU A 1 100 ? -14.844 55.5 41.75 1 91.69 100 LEU A CA 1
ATOM 810 C C . LEU A 1 100 ? -14.273 54.875 43.031 1 91.69 100 LEU A C 1
ATOM 812 O O . LEU A 1 100 ? -14.688 55.25 44.125 1 91.69 100 LEU A O 1
ATOM 816 N N . ALA A 1 101 ? -13.336 54.062 42.875 1 92.81 101 ALA A N 1
ATOM 817 C CA . ALA A 1 101 ? -12.914 53.219 44 1 92.81 101 ALA A CA 1
ATOM 818 C C . ALA A 1 101 ? -11.703 53.812 44.688 1 92.81 101 ALA A C 1
ATOM 820 O O . ALA A 1 101 ? -11.523 53.625 45.906 1 92.81 101 ALA A O 1
ATOM 821 N N . TYR A 1 102 ? -10.867 54.531 43.906 1 93.69 102 TYR A N 1
ATOM 822 C CA . TYR A 1 102 ? -9.625 55.031 44.5 1 93.69 102 TYR A CA 1
ATOM 823 C C . TYR A 1 102 ? -9.836 56.375 45.156 1 93.69 102 TYR A C 1
ATOM 825 O O . TYR A 1 102 ? -10.562 57.219 44.625 1 93.69 102 TYR A O 1
ATOM 833 N N . GLU A 1 103 ? -9.164 56.625 46.312 1 91.94 103 GLU A N 1
ATOM 834 C CA . GLU A 1 103 ? -9.297 57.875 47.031 1 91.94 103 GLU A CA 1
ATOM 835 C C . GLU A 1 103 ? -8.227 58.875 46.594 1 91.94 103 GLU A C 1
ATOM 837 O O . GLU A 1 103 ? -8.516 60.062 46.438 1 91.94 103 GLU A O 1
ATOM 842 N N . ASP A 1 104 ? -7.082 58.375 46.375 1 94.44 104 ASP A N 1
ATOM 843 C CA . ASP A 1 104 ? -5.949 59.25 46.031 1 94.44 104 ASP A CA 1
ATOM 844 C C . ASP A 1 104 ? -5.895 59.5 44.531 1 94.44 104 ASP A C 1
ATOM 846 O O . ASP A 1 104 ? -5.715 58.594 43.719 1 94.44 104 ASP A O 1
ATOM 850 N N . PRO A 1 105 ? -5.988 60.719 44.062 1 94.19 105 PRO A N 1
ATOM 851 C CA . PRO A 1 105 ? -5.918 61.062 42.656 1 94.19 105 PRO A CA 1
ATOM 852 C C . PRO A 1 105 ? -4.598 60.625 42 1 94.19 105 PRO A C 1
ATOM 854 O O . PRO A 1 105 ? -4.559 60.344 40.812 1 94.19 105 PRO A O 1
ATOM 857 N N . ALA A 1 106 ? -3.559 60.594 42.75 1 94.06 106 ALA A N 1
ATOM 858 C CA . ALA A 1 106 ? -2.264 60.188 42.219 1 94.06 106 ALA A CA 1
ATOM 859 C C . ALA A 1 106 ? -2.305 58.719 41.781 1 94.06 106 ALA A C 1
ATOM 861 O O . ALA A 1 106 ? -1.656 58.344 40.781 1 94.06 106 ALA A O 1
ATOM 862 N N . ASP A 1 107 ? -3.039 57.969 42.5 1 95.81 107 ASP A N 1
ATOM 863 C CA . ASP A 1 107 ? -3.182 56.562 42.156 1 95.81 107 ASP A CA 1
ATOM 864 C C . ASP A 1 107 ? -3.984 56.406 40.844 1 95.81 107 ASP A C 1
ATOM 866 O O . ASP A 1 107 ? -3.697 55.531 40.031 1 95.81 107 ASP A O 1
ATOM 870 N N . ILE A 1 108 ? -5 57.156 40.688 1 96.5 108 ILE A N 1
ATOM 871 C CA . ILE A 1 108 ? -5.824 57.156 39.469 1 96.5 108 ILE A CA 1
ATOM 872 C C . ILE A 1 108 ? -4.984 57.562 38.281 1 96.5 108 ILE A C 1
ATOM 874 O O . ILE A 1 108 ? -5.066 56.969 37.219 1 96.5 108 ILE A O 1
ATOM 878 N N . ARG A 1 109 ? -4.117 58.562 38.469 1 96 109 ARG A N 1
ATOM 879 C CA . ARG A 1 109 ? -3.238 59.031 37.406 1 96 109 ARG A CA 1
ATOM 880 C C . ARG A 1 109 ? -2.248 57.938 37 1 96 109 ARG A C 1
ATOM 882 O O . ARG A 1 109 ? -1.991 57.75 35.812 1 96 109 ARG A O 1
ATOM 889 N N . ARG A 1 110 ? -1.739 57.312 37.969 1 96.69 110 ARG A N 1
ATOM 890 C CA . ARG A 1 110 ? -0.808 56.219 37.688 1 96.69 110 ARG A CA 1
ATOM 891 C C . ARG A 1 110 ? -1.482 55.125 36.906 1 96.69 110 ARG A C 1
ATOM 893 O O . ARG A 1 110 ? -0.856 54.5 36.031 1 96.69 110 ARG A O 1
ATOM 900 N N . LEU A 1 111 ? -2.703 54.812 37.25 1 97.31 111 LEU A N 1
ATOM 901 C CA . LEU A 1 111 ? -3.463 53.781 36.531 1 97.31 111 LEU A CA 1
ATOM 902 C C . LEU A 1 111 ? -3.668 54.188 35.062 1 97.31 111 LEU A C 1
ATOM 904 O O . LEU A 1 111 ? -3.484 53.375 34.156 1 97.31 111 LEU A O 1
ATOM 908 N N . PHE A 1 112 ? -4.027 55.438 34.812 1 97.44 112 PHE A N 1
ATOM 909 C CA . PHE A 1 112 ? -4.215 55.938 33.469 1 97.44 112 PHE A CA 1
ATOM 910 C C . PHE A 1 112 ? -2.9 55.906 32.688 1 97.44 112 PHE A C 1
ATOM 912 O O . PHE A 1 112 ? -2.873 55.531 31.516 1 97.44 112 PHE A O 1
ATOM 919 N N . GLU A 1 113 ? -1.836 56.281 33.312 1 95.75 113 GLU A N 1
ATOM 920 C CA . GLU A 1 113 ? -0.531 56.281 32.656 1 95.75 113 GLU A CA 1
ATOM 921 C C . GLU A 1 113 ? -0.083 54.875 32.281 1 95.75 113 GLU A C 1
ATOM 923 O O . GLU A 1 113 ? 0.508 54.656 31.219 1 95.75 113 GLU A O 1
ATOM 928 N N . ARG A 1 114 ? -0.336 54.031 33.156 1 97.12 114 ARG A N 1
ATOM 929 C CA . ARG A 1 114 ? -0.03 52.625 32.875 1 97.12 114 ARG A CA 1
ATOM 930 C C . ARG A 1 114 ? -0.827 52.125 31.672 1 97.12 114 ARG A C 1
ATOM 932 O O . ARG A 1 114 ? -0.278 51.469 30.781 1 97.12 114 ARG A O 1
ATOM 939 N N . ALA A 1 115 ? -2.061 52.375 31.641 1 97.94 115 ALA A N 1
ATOM 940 C CA . ALA A 1 115 ? -2.928 52 30.547 1 97.94 115 ALA A CA 1
ATOM 941 C C . ALA A 1 115 ? -2.447 52.594 29.219 1 97.94 115 ALA A C 1
ATOM 943 O O . ALA A 1 115 ? -2.334 51.906 28.219 1 97.94 115 ALA A O 1
ATOM 944 N N . LEU A 1 116 ? -2.092 53.875 29.219 1 96.44 116 LEU A N 1
ATOM 945 C CA . LEU A 1 116 ? -1.715 54.594 28.016 1 96.44 116 LEU A CA 1
ATOM 946 C C . LEU A 1 116 ? -0.353 54.125 27.5 1 96.44 116 LEU A C 1
ATOM 948 O O . LEU A 1 116 ? -0.065 54.219 26.312 1 96.44 116 LEU A O 1
ATOM 952 N N . SER A 1 117 ? 0.469 53.625 28.391 1 95.75 117 SER A N 1
ATOM 953 C CA . SER A 1 117 ? 1.761 53.094 27.984 1 95.75 117 SER A CA 1
ATOM 954 C C . SER A 1 117 ? 1.591 51.844 27.125 1 95.75 117 SER A C 1
ATOM 956 O O . SER A 1 117 ? 2.451 51.531 26.312 1 95.75 117 SER A O 1
ATOM 958 N N . LEU A 1 118 ? 0.493 51.156 27.281 1 96.44 118 LEU A N 1
ATOM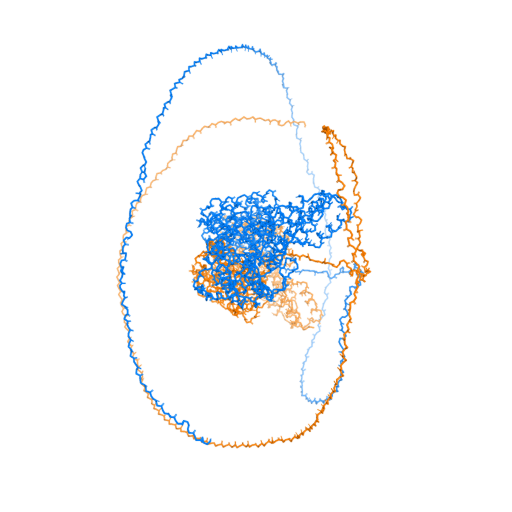 959 C CA . LEU A 1 118 ? 0.257 49.906 26.578 1 96.44 118 LEU A CA 1
ATOM 960 C C . LEU A 1 118 ? -0.65 50.125 25.375 1 96.44 118 LEU A C 1
ATOM 962 O O . LEU A 1 118 ? -0.351 49.656 24.266 1 96.44 118 LEU A O 1
ATOM 966 N N . VAL A 1 119 ? -1.711 50.938 25.578 1 97.06 119 VAL A N 1
ATOM 967 C CA . VAL A 1 119 ? -2.715 51.031 24.531 1 97.06 119 VAL A CA 1
ATOM 968 C C . VAL A 1 119 ? -2.695 52.438 23.922 1 97.06 119 VAL A C 1
ATOM 970 O O . VAL A 1 119 ? -3.551 52.781 23.109 1 97.06 119 VAL A O 1
ATOM 973 N N . GLY A 1 120 ? -1.73 53.25 24.203 1 95 120 GLY A N 1
ATOM 974 C CA . GLY A 1 120 ? -1.664 54.625 23.781 1 95 120 GLY A CA 1
ATOM 975 C C . GLY A 1 120 ? -1.585 54.781 22.281 1 95 120 GLY A C 1
ATOM 976 O O . GLY A 1 120 ? -1.955 55.844 21.734 1 95 120 GLY A O 1
ATOM 977 N N . LYS A 1 121 ? -1.134 53.812 21.578 1 94.81 121 LYS A N 1
ATOM 978 C CA . LYS A 1 121 ? -0.973 53.906 20.125 1 94.81 121 LYS A CA 1
ATOM 979 C C . LYS A 1 121 ? -2.107 53.219 19.391 1 94.81 121 LYS A C 1
ATOM 981 O O . LYS A 1 121 ? -2.029 53 18.188 1 94.81 121 LYS A O 1
ATOM 986 N N . ASP A 1 122 ? -3.082 52.812 20.141 1 96.06 122 ASP A N 1
ATOM 987 C CA . ASP A 1 122 ? -4.297 52.25 19.547 1 96.06 122 ASP A CA 1
ATOM 988 C C . ASP A 1 122 ? -5.227 53.344 19.047 1 96.06 122 ASP A C 1
ATOM 990 O O . ASP A 1 122 ? -5.441 54.344 19.734 1 96.06 122 ASP A O 1
ATOM 994 N N . TYR A 1 123 ? -5.754 53.188 17.875 1 95 123 TYR A N 1
ATOM 995 C CA . TYR A 1 123 ? -6.633 54.156 17.25 1 95 123 TYR A CA 1
ATOM 996 C C . TYR A 1 123 ? -7.898 54.375 18.078 1 95 123 TYR A C 1
ATOM 998 O O . TYR A 1 123 ? -8.492 55.438 18.047 1 95 123 TYR A O 1
ATOM 1006 N N . SER A 1 124 ? -8.352 53.406 18.859 1 94.19 124 SER A N 1
ATOM 1007 C CA . SER A 1 124 ? -9.57 53.469 19.656 1 94.19 124 SER A CA 1
ATOM 1008 C C . SER A 1 124 ? -9.273 53.969 21.062 1 94.19 124 SER A C 1
ATOM 1010 O O . SER A 1 124 ? -10.148 53.938 21.938 1 94.19 124 SER A O 1
ATOM 1012 N N . CYS A 1 125 ? -8.133 54.438 21.266 1 95.69 125 CYS A N 1
ATOM 1013 C CA . CYS A 1 125 ? -7.734 54.875 22.594 1 95.69 125 CYS A CA 1
ATOM 1014 C C . CYS A 1 125 ? -8.453 56.156 22.984 1 95.69 125 CYS A C 1
ATOM 1016 O O . CYS A 1 125 ? -8.359 56.594 24.141 1 95.69 125 CYS A O 1
ATOM 1018 N N . TYR A 1 126 ? -9.258 56.781 22.094 1 95.31 126 TYR A N 1
ATOM 1019 C CA . TYR A 1 126 ? -10.016 58 22.406 1 95.31 126 TYR A CA 1
ATOM 1020 C C . TYR A 1 126 ? -10.969 57.75 23.578 1 95.31 126 TYR A C 1
ATOM 1022 O O . TYR A 1 126 ? -11.273 58.688 24.344 1 95.31 126 TYR A O 1
ATOM 1030 N N . LEU A 1 127 ? -11.398 56.5 23.75 1 95.88 127 LEU A N 1
ATOM 1031 C CA . LEU A 1 127 ? -12.281 56.188 24.859 1 95.88 127 LEU A CA 1
ATOM 1032 C C . LEU A 1 127 ? -11.578 56.375 26.188 1 95.88 127 LEU A C 1
ATOM 1034 O O . LEU A 1 127 ? -12.188 56.875 27.156 1 95.88 127 LEU A O 1
ATOM 1038 N N . LEU A 1 128 ? -10.352 56 26.219 1 97.19 128 LEU A N 1
ATOM 1039 C CA . LEU A 1 128 ? -9.555 56.156 27.438 1 97.19 128 LEU A CA 1
ATOM 1040 C C . LEU A 1 128 ? -9.195 57.625 27.672 1 97.19 128 LEU A C 1
ATOM 1042 O O . LEU A 1 128 ? -9.242 58.094 28.812 1 97.19 128 LEU A O 1
ATOM 1046 N N . TRP A 1 129 ? -8.812 58.312 26.609 1 96.75 129 TRP A N 1
ATOM 1047 C CA . TRP A 1 129 ? -8.508 59.75 26.719 1 96.75 129 TRP A CA 1
ATOM 1048 C C . TRP A 1 129 ? -9.711 60.531 27.234 1 96.75 129 TRP A C 1
ATOM 1050 O O . TRP A 1 129 ? -9.57 61.406 28.078 1 96.75 129 TRP A O 1
ATOM 1060 N N . ASP A 1 130 ? -10.891 60.219 26.734 1 96.62 130 ASP A N 1
ATOM 1061 C CA . ASP A 1 130 ? -12.109 60.906 27.188 1 96.62 130 ASP A CA 1
ATOM 1062 C C . ASP A 1 130 ? -12.289 60.75 28.688 1 96.62 130 ASP A C 1
ATOM 1064 O O . ASP A 1 130 ? -12.625 61.688 29.391 1 96.62 130 ASP A O 1
ATOM 1068 N N . LYS A 1 131 ? -12.07 59.594 29.156 1 96.69 131 LYS A N 1
ATOM 1069 C CA . LYS A 1 131 ? -12.211 59.312 30.578 1 96.69 131 LYS A CA 1
ATOM 1070 C C . LYS A 1 131 ? -11.141 60.062 31.375 1 96.69 131 LYS A C 1
ATOM 1072 O O . LYS A 1 131 ? -11.406 60.562 32.469 1 96.69 131 LYS A O 1
ATOM 1077 N N . TYR A 1 132 ? -9.938 60.062 30.891 1 96.94 132 TYR A N 1
ATOM 1078 C CA . TYR A 1 132 ? -8.844 60.75 31.562 1 96.94 132 TYR A CA 1
ATOM 1079 C C . TYR A 1 132 ? -9.086 62.25 31.625 1 96.94 132 TYR A C 1
ATOM 1081 O O . TYR A 1 132 ? -8.844 62.875 32.656 1 96.94 132 TYR A O 1
ATOM 1089 N N . ILE A 1 133 ? -9.578 62.844 30.531 1 95.5 133 ILE A N 1
ATOM 1090 C CA . ILE A 1 133 ? -9.898 64.25 30.453 1 95.5 133 ILE A CA 1
ATOM 1091 C C . ILE A 1 133 ? -11.016 64.562 31.453 1 95.5 133 ILE A C 1
ATOM 1093 O O . ILE A 1 133 ? -10.938 65.625 32.156 1 95.5 133 ILE A O 1
ATOM 1097 N N . GLU A 1 134 ? -12.008 63.75 31.5 1 94.69 134 GLU A N 1
ATOM 1098 C CA . GLU A 1 134 ? -13.102 63.938 32.438 1 94.69 134 GLU A CA 1
ATOM 1099 C C . GLU A 1 134 ? -12.586 63.938 33.875 1 94.69 134 GLU A C 1
ATOM 1101 O O . GLU A 1 134 ? -13.008 64.75 34.688 1 94.69 134 GLU A O 1
ATOM 1106 N N . PHE A 1 135 ? -11.711 63.094 34.188 1 95.75 135 PHE A N 1
ATOM 1107 C CA . PHE A 1 135 ? -11.148 62.969 35.531 1 95.75 135 PHE A CA 1
ATOM 1108 C C . PHE A 1 135 ? -10.336 64.188 35.906 1 95.75 135 PHE A C 1
ATOM 1110 O O . PHE A 1 135 ? -10.539 64.812 36.938 1 95.75 135 PHE A O 1
ATOM 1117 N N . GLU A 1 136 ? -9.453 64.625 35 1 93.88 136 GLU A N 1
ATOM 1118 C CA . GLU A 1 136 ? -8.609 65.75 35.281 1 93.88 136 GLU A CA 1
ATOM 1119 C C . GLU A 1 136 ? -9.43 67.062 35.312 1 93.88 136 GLU A C 1
ATOM 1121 O O . GLU A 1 136 ? -9.109 68 36.062 1 93.88 136 GLU A O 1
ATOM 1126 N N . TYR A 1 137 ? -10.43 67.125 34.438 1 92.31 137 TYR A N 1
ATOM 1127 C CA . TYR A 1 137 ? -11.328 68.25 34.469 1 92.31 137 TYR A CA 1
ATOM 1128 C C . TYR A 1 137 ? -12 68.375 35.812 1 92.31 137 TYR A C 1
ATOM 1130 O O . TYR A 1 137 ? -12.164 69.5 36.344 1 92.31 137 TYR A O 1
ATOM 1138 N N . SER A 1 138 ? -12.367 67.312 36.438 1 92.62 138 SER A N 1
ATOM 1139 C CA . SER A 1 138 ? -13.031 67.312 37.75 1 92.62 138 SER A CA 1
ATOM 1140 C C . SER A 1 138 ? -12.07 67.75 38.844 1 92.62 138 SER A C 1
ATOM 1142 O O . SER A 1 138 ? -12.508 68.25 39.906 1 92.62 138 SER A O 1
ATOM 1144 N N . GLN A 1 139 ? -10.789 67.625 38.656 1 91.12 139 GLN A N 1
ATOM 1145 C CA . GLN A 1 139 ? -9.781 68 39.656 1 91.12 139 GLN A CA 1
ATOM 1146 C C . GLN A 1 139 ? -9.492 69.5 39.625 1 91.12 139 GLN A C 1
ATOM 1148 O O . GLN A 1 139 ? -8.867 70 40.531 1 91.12 139 GLN A O 1
ATOM 1153 N N . LYS A 1 140 ? -9.906 70.25 38.531 1 86.19 140 LYS A N 1
ATOM 1154 C CA . LYS A 1 140 ? -9.828 71.688 38.375 1 86.19 140 LYS A CA 1
ATOM 1155 C C . LYS A 1 140 ? -8.375 72.188 38.344 1 86.19 140 LYS A C 1
ATOM 1157 O O . LYS A 1 140 ? -8.039 73.188 38.938 1 86.19 140 LYS A O 1
ATOM 1162 N N . GLN A 1 141 ? -7.555 71.312 37.906 1 83.31 141 GLN A N 1
ATOM 1163 C CA . GLN A 1 141 ? -6.172 71.688 37.656 1 83.31 141 GLN A CA 1
ATOM 1164 C C . GLN A 1 141 ? -5.914 71.875 36.156 1 83.31 141 GLN A C 1
ATOM 1166 O O . GLN A 1 141 ? -5.75 70.938 35.438 1 83.31 141 GLN A O 1
ATOM 1171 N N . LEU A 1 142 ? -5.781 73.062 35.781 1 81.56 142 LEU A N 1
ATOM 1172 C CA . LEU A 1 142 ? -5.723 73.438 34.344 1 81.56 142 LEU A CA 1
ATOM 1173 C C . LEU A 1 142 ? -4.418 73 33.719 1 81.56 142 LEU A C 1
ATOM 1175 O O . LEU A 1 142 ? -4.395 72.562 32.562 1 81.56 142 LEU A O 1
ATOM 1179 N N . ASN A 1 143 ? -3.311 73.062 34.469 1 80.75 143 ASN A N 1
ATOM 1180 C CA . ASN A 1 143 ? -2.014 72.688 33.938 1 80.75 143 ASN A CA 1
ATOM 1181 C C . ASN A 1 143 ? -2.01 71.188 33.562 1 80.75 143 ASN A C 1
ATOM 1183 O O . ASN A 1 143 ? -1.467 70.812 32.531 1 80.75 143 ASN A O 1
ATOM 1187 N N . ARG A 1 144 ? -2.646 70.375 34.406 1 87.75 144 ARG A N 1
ATOM 1188 C CA . ARG A 1 144 ? -2.697 68.938 34.125 1 87.75 144 ARG A CA 1
ATOM 1189 C C . ARG A 1 144 ? -3.625 68.625 32.969 1 87.75 144 ARG A C 1
ATOM 1191 O O . ARG A 1 144 ? -3.369 67.688 32.188 1 87.75 144 ARG A O 1
ATOM 1198 N N . LEU A 1 145 ? -4.664 69.375 32.938 1 90.81 145 LEU A N 1
ATOM 1199 C CA . LEU A 1 145 ? -5.613 69.188 31.844 1 90.81 145 LEU A CA 1
ATOM 1200 C C . LEU A 1 145 ? -4.965 69.5 30.5 1 90.81 145 LEU A C 1
ATOM 1202 O O . LEU A 1 145 ? -5.156 68.75 29.531 1 90.81 145 LEU A O 1
ATOM 1206 N N . VAL A 1 146 ? -4.18 70.562 30.422 1 87.56 146 VAL A N 1
ATOM 1207 C CA . VAL A 1 146 ? -3.479 70.938 29.203 1 87.56 146 VAL A CA 1
ATOM 1208 C C . VAL A 1 146 ? -2.48 69.812 28.828 1 87.56 146 VAL A C 1
ATOM 1210 O O . VAL A 1 146 ? -2.332 69.5 27.641 1 87.56 146 VAL A O 1
ATOM 1213 N N . HIS A 1 147 ? -1.875 69.312 29.828 1 87.25 147 HIS A N 1
ATOM 1214 C CA . HIS A 1 147 ? -0.908 68.25 29.594 1 87.25 147 HIS A CA 1
ATOM 1215 C C . HIS A 1 147 ? -1.579 67 29.016 1 87.25 147 HIS A C 1
ATOM 1217 O O . HIS A 1 147 ? -1.012 66.312 28.141 1 87.25 147 HIS A O 1
ATOM 1223 N N . VAL A 1 148 ? -2.715 66.562 29.484 1 92.75 148 VAL A N 1
ATOM 1224 C CA . VAL A 1 148 ? -3.439 65.438 29 1 92.75 148 VAL A CA 1
ATOM 1225 C C . VAL A 1 148 ? -3.871 65.625 27.562 1 92.75 148 VAL A C 1
ATOM 1227 O O . VAL A 1 148 ? -3.777 64.75 26.734 1 92.75 148 VAL A O 1
ATOM 1230 N N . TYR A 1 149 ? -4.312 66.812 27.266 1 93.38 149 TYR A N 1
ATOM 1231 C CA . TYR A 1 149 ? -4.742 67.125 25.906 1 93.38 149 TYR A CA 1
ATOM 1232 C C . TYR A 1 149 ? -3.57 67.062 24.938 1 93.38 149 TYR A C 1
ATOM 1234 O O . TYR A 1 149 ? -3.699 66.5 23.828 1 93.38 149 TYR A O 1
ATOM 1242 N N . ILE A 1 150 ? -2.465 67.562 25.25 1 91.31 150 ILE A N 1
ATOM 1243 C CA . ILE A 1 150 ? -1.318 67.562 24.344 1 91.31 150 ILE A CA 1
ATOM 1244 C C . ILE A 1 150 ? -0.851 66.125 24.156 1 91.31 150 ILE A C 1
ATOM 1246 O O . ILE A 1 150 ? -0.418 65.75 23.062 1 91.31 150 ILE A O 1
ATOM 1250 N N . SER A 1 151 ? -0.879 65.312 25.203 1 92.25 151 SER A N 1
ATOM 1251 C CA . SER A 1 151 ? -0.492 63.906 25.125 1 92.25 151 SER A CA 1
ATOM 1252 C C . SER A 1 151 ? -1.406 63.156 24.172 1 92.25 151 SER A C 1
ATOM 1254 O O . SER A 1 151 ? -0.971 62.188 23.516 1 92.25 151 SER A O 1
ATOM 1256 N N . SER A 1 152 ? -2.664 63.5 24.125 1 94.75 152 SER A N 1
ATOM 1257 C CA . SER A 1 152 ? -3.639 62.812 23.266 1 94.75 152 SER A CA 1
ATOM 1258 C C . SER A 1 152 ? -3.395 63.125 21.797 1 94.75 152 SER A C 1
ATOM 1260 O O . SER A 1 152 ? -3.895 62.406 20.922 1 94.75 152 SER A O 1
ATOM 1262 N N . LEU A 1 153 ? -2.537 64.125 21.453 1 94.88 153 LEU A N 1
ATOM 1263 C CA . LEU A 1 153 ? -2.287 64.5 20.078 1 94.88 153 LEU A CA 1
ATOM 1264 C C . LEU A 1 153 ? -1.071 63.812 19.5 1 94.88 153 LEU A C 1
ATOM 1266 O O . LEU A 1 153 ? -0.807 63.875 18.297 1 94.88 153 LEU A O 1
ATOM 1270 N N . ARG A 1 154 ? -0.377 63.031 20.312 1 90.88 154 ARG A N 1
ATOM 1271 C CA . ARG A 1 154 ? 0.893 62.438 19.922 1 90.88 154 ARG A CA 1
ATOM 1272 C C . ARG A 1 154 ? 0.68 61.344 18.891 1 90.88 154 ARG A C 1
ATOM 1274 O O . ARG A 1 154 ? 1.562 61.062 18.078 1 90.88 154 ARG A O 1
ATOM 1281 N N . PHE A 1 155 ? -0.387 60.656 18.984 1 94.5 155 PHE A N 1
ATOM 1282 C CA . PHE A 1 155 ? -0.701 59.562 18.062 1 94.5 155 PHE A CA 1
ATOM 1283 C C . PHE A 1 155 ? -2.137 59.656 17.562 1 94.5 155 PHE A C 1
ATOM 1285 O O . PHE A 1 155 ? -3.021 60.125 18.297 1 94.5 155 PHE A O 1
ATOM 1292 N N . PRO A 1 156 ? -2.346 59.312 16.375 1 94.88 156 PRO A N 1
ATOM 1293 C CA . PRO A 1 156 ? -3.676 59.531 15.805 1 94.88 156 PRO A CA 1
ATOM 1294 C C . PRO A 1 156 ? -4.754 58.688 16.484 1 94.88 156 PRO A C 1
ATOM 1296 O O . PRO A 1 156 ? -4.512 57.531 16.812 1 94.88 156 PRO A O 1
ATOM 1299 N N . THR A 1 157 ? -5.852 59.219 16.75 1 94.81 157 THR A N 1
ATOM 1300 C CA . THR A 1 157 ? -7.074 58.594 17.219 1 94.81 157 THR A CA 1
ATOM 1301 C C . THR A 1 157 ? -8.281 59.062 16.406 1 94.81 157 THR A C 1
ATOM 1303 O O . THR A 1 157 ? -8.164 60 15.617 1 94.81 157 THR A O 1
ATOM 1306 N N . LYS A 1 158 ? -9.375 58.5 16.641 1 91.94 158 LYS A N 1
ATOM 1307 C CA . LYS A 1 158 ? -10.594 58.875 15.914 1 91.94 158 LYS A CA 1
ATOM 1308 C C . LYS A 1 158 ? -11 60.312 16.203 1 91.94 158 LYS A C 1
ATOM 1310 O O . LYS A 1 158 ? -11.562 60.969 15.344 1 91.94 158 LYS A O 1
ATOM 1315 N N . LYS A 1 159 ? -10.68 60.875 17.375 1 95.06 159 LYS A N 1
ATOM 1316 C CA . LYS A 1 159 ? -11.094 62.219 17.797 1 95.06 159 LYS A CA 1
ATOM 1317 C C . LYS A 1 159 ? -9.914 63.188 17.781 1 95.06 159 LYS A C 1
ATOM 1319 O O . LYS A 1 159 ? -9.883 64.125 18.562 1 95.06 159 LYS A O 1
ATOM 1324 N N . LEU A 1 160 ? -8.984 62.938 16.969 1 95.56 160 LEU A N 1
ATOM 1325 C CA . LEU A 1 160 ? -7.766 63.719 16.938 1 95.56 160 LEU A CA 1
ATOM 1326 C C . LEU A 1 160 ? -8.094 65.188 16.719 1 95.56 160 LEU A C 1
ATOM 1328 O O . LEU A 1 160 ? -7.594 66.062 17.453 1 95.56 160 LEU A O 1
ATOM 1332 N N . TYR A 1 161 ? -8.992 65.5 15.781 1 95 161 TYR A N 1
ATOM 1333 C CA . TYR A 1 161 ? -9.336 66.875 15.445 1 95 161 TYR A CA 1
ATOM 1334 C C . TYR A 1 161 ? -10.047 67.562 16.609 1 95 161 TYR A C 1
ATOM 1336 O O . TYR A 1 161 ? -9.758 68.688 16.938 1 95 161 TYR A O 1
ATOM 1344 N N . SER A 1 162 ? -10.945 66.875 17.188 1 96.12 162 SER A N 1
ATOM 1345 C CA . SER A 1 162 ? -11.695 67.375 18.328 1 96.12 162 SER A CA 1
ATOM 1346 C C . SER A 1 162 ? -10.773 67.688 19.5 1 96.12 162 SER A C 1
ATOM 1348 O O . SER A 1 162 ? -10.922 68.75 20.156 1 96.12 162 SER A O 1
ATOM 1350 N N . TYR A 1 163 ? -9.812 66.875 19.75 1 95.88 163 TYR A N 1
ATOM 1351 C CA . TYR A 1 163 ? -8.867 67.062 20.844 1 95.88 163 TYR A CA 1
ATOM 1352 C C . TYR A 1 163 ? -7.984 68.25 20.562 1 95.88 163 TYR A C 1
ATOM 1354 O O . TYR A 1 163 ? -7.668 69.062 21.484 1 95.88 163 TYR A O 1
ATOM 1362 N N . TYR A 1 164 ? -7.609 68.375 19.328 1 95.69 164 TYR A N 1
ATOM 1363 C CA . TYR A 1 164 ? -6.766 69.562 18.953 1 95.69 164 TYR A CA 1
ATOM 1364 C C . TYR A 1 164 ? -7.512 70.875 19.141 1 95.69 164 TYR A C 1
ATOM 1366 O O . TYR A 1 164 ? -6.957 71.812 19.688 1 95.69 164 TYR A O 1
ATOM 1374 N N . GLU A 1 165 ? -8.742 70.938 18.766 1 95.56 165 GLU A N 1
ATOM 1375 C CA . GLU A 1 165 ? -9.555 72.125 18.922 1 95.56 165 GLU A CA 1
ATOM 1376 C C . GLU A 1 165 ? -9.75 72.438 20.406 1 95.56 165 GLU A C 1
ATOM 1378 O O . GLU A 1 165 ? -9.648 73.625 20.797 1 95.56 165 GLU A O 1
ATOM 1383 N N . SER A 1 166 ? -10.031 71.5 21.125 1 94.5 166 SER A N 1
ATOM 1384 C CA . SER A 1 166 ? -10.211 71.688 22.562 1 94.5 166 SER A CA 1
ATOM 1385 C C . SER A 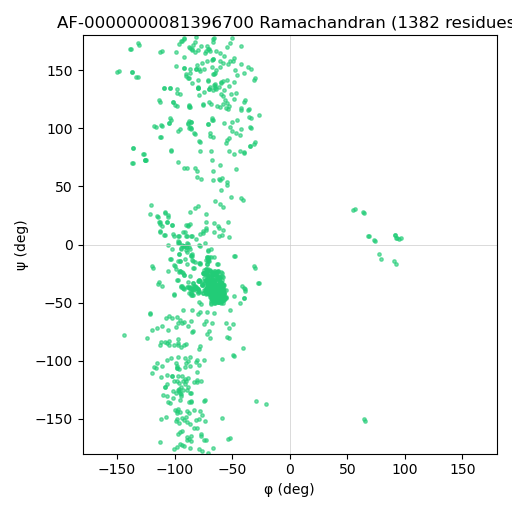1 166 ? -8.914 72.125 23.219 1 94.5 166 SER A C 1
ATOM 1387 O O . SER A 1 166 ? -8.93 73 24.125 1 94.5 166 SER A O 1
ATOM 1389 N N . PHE A 1 167 ? -7.793 71.625 22.734 1 93.88 167 PHE A N 1
ATOM 1390 C CA . PHE A 1 167 ? -6.477 72 23.25 1 93.88 167 PHE A CA 1
ATOM 1391 C C . PHE A 1 167 ? -6.191 73.438 22.984 1 93.88 167 PHE A C 1
ATOM 1393 O O . PHE A 1 167 ? -5.766 74.188 23.891 1 93.88 167 PHE A O 1
ATOM 1400 N N . LYS A 1 168 ? -6.477 73.875 21.812 1 91.94 168 LYS A N 1
ATOM 1401 C CA . LYS A 1 168 ? -6.266 75.312 21.453 1 91.94 168 LYS A CA 1
ATOM 1402 C C . LYS A 1 168 ? -7.113 76.188 22.328 1 91.94 168 LYS A C 1
ATOM 1404 O O . LYS A 1 168 ? -6.629 77.25 22.812 1 91.94 168 LYS A O 1
ATOM 1409 N N . ASN A 1 169 ? -8.352 75.812 22.531 1 91.62 169 ASN A N 1
ATOM 1410 C CA . ASN A 1 169 ? -9.258 76.625 23.359 1 91.62 169 ASN A CA 1
ATOM 1411 C C . ASN A 1 169 ? -8.797 76.688 24.812 1 91.62 169 ASN A C 1
ATOM 1413 O O . ASN A 1 169 ? -8.875 77.75 25.453 1 91.62 169 ASN A O 1
ATOM 1417 N N . LEU A 1 170 ? -8.297 75.625 25.234 1 89.75 170 LEU A N 1
ATOM 1418 C CA . LEU A 1 170 ? -7.852 75.5 26.625 1 89.75 170 LEU A CA 1
ATOM 1419 C C . LEU A 1 170 ? -6.605 76.375 26.859 1 89.75 170 LEU A C 1
ATOM 1421 O O . LEU A 1 170 ? -6.477 77 27.891 1 89.75 170 LEU A O 1
ATOM 1425 N N . VAL A 1 171 ? -5.727 76.312 25.938 1 87 171 VAL A N 1
ATOM 1426 C CA . VAL A 1 171 ? -4.5 77.062 26.047 1 87 171 VAL A CA 1
ATOM 1427 C C . VAL A 1 171 ? -4.82 78.562 26 1 87 171 VAL A C 1
ATOM 1429 O O . VAL A 1 171 ? -4.203 79.375 26.703 1 87 171 VAL A O 1
ATOM 1432 N N . ALA A 1 172 ? -5.793 78.938 25.203 1 83.69 172 ALA A N 1
ATOM 1433 C CA . ALA A 1 172 ? -6.223 80.312 25.125 1 83.69 172 ALA A CA 1
ATOM 1434 C C . ALA A 1 172 ? -6.801 80.75 26.469 1 83.69 172 ALA A C 1
ATOM 1436 O O . ALA A 1 172 ? -6.512 81.875 26.922 1 83.69 172 ALA A O 1
ATOM 1437 N N . VAL A 1 173 ? -7.551 80 27.062 1 83.56 173 VAL A N 1
ATOM 1438 C CA . VAL A 1 173 ? -8.141 80.312 28.359 1 83.56 173 VAL A CA 1
ATOM 1439 C C . VAL A 1 173 ? -7.043 80.375 29.406 1 83.56 173 VAL A C 1
ATOM 1441 O O . VAL A 1 173 ? -7.07 81.25 30.281 1 83.56 173 VAL A O 1
ATOM 1444 N N . TRP A 1 174 ? -6.121 79.5 29.344 1 80.19 174 TRP A N 1
ATOM 1445 C CA . TRP A 1 174 ? -5.004 79.5 30.281 1 80.19 174 TRP A CA 1
ATOM 1446 C C . TRP A 1 174 ? -4.148 80.75 30.156 1 80.19 174 TRP A C 1
ATOM 1448 O O . TRP A 1 174 ? -3.701 81.312 31.172 1 80.19 174 TRP A O 1
ATOM 1458 N N . GLU A 1 175 ? -3.938 81.188 28.969 1 77.62 175 GLU A N 1
ATOM 1459 C CA . GLU A 1 175 ? -3.184 82.375 28.719 1 77.62 175 GLU A CA 1
ATOM 1460 C C . GLU A 1 175 ? -3.893 83.625 29.297 1 77.62 175 GLU A C 1
ATOM 1462 O O . GLU A 1 175 ? -3.248 84.5 29.844 1 77.62 175 GLU A O 1
ATOM 1467 N N . GLU A 1 176 ? -5.141 83.625 29.156 1 78.5 176 GLU A N 1
ATOM 1468 C CA . GLU A 1 176 ? -5.934 84.75 29.688 1 78.5 176 GLU A CA 1
ATOM 1469 C C . GLU A 1 176 ? -5.898 84.75 31.219 1 78.5 176 GLU A C 1
ATOM 1471 O O . GLU A 1 176 ? -5.82 85.875 31.828 1 78.5 176 GLU A O 1
ATOM 1476 N N . GLU A 1 177 ? -5.969 83.75 31.75 1 75.12 177 GLU A N 1
ATOM 1477 C CA . GLU A 1 177 ? -5.965 83.625 33.219 1 75.12 177 GLU A CA 1
ATOM 1478 C C . GLU A 1 177 ? -4.609 84 33.781 1 75.12 177 GLU A C 1
ATOM 1480 O O . GLU A 1 177 ? -4.527 84.5 34.906 1 75.12 177 GLU A O 1
ATOM 1485 N N . MET A 1 178 ? -3.543 83.625 33.156 1 67.56 178 MET A N 1
ATOM 1486 C CA . MET A 1 178 ? -2.199 83.938 33.625 1 67.56 178 MET A CA 1
ATOM 1487 C C . MET A 1 178 ? -1.887 85.438 33.406 1 67.56 178 MET A C 1
ATOM 1489 O O . MET A 1 178 ? -0.839 85.938 33.844 1 67.56 178 MET A O 1
ATOM 1493 N N . GLY A 1 179 ? -2.869 86.25 33.094 1 61.28 179 GLY A N 1
ATOM 1494 C CA . GLY A 1 179 ? -2.73 87.688 32.969 1 61.28 179 GLY A CA 1
ATOM 1495 C C . GLY A 1 179 ? -1.899 88.125 31.766 1 61.28 179 GLY A C 1
ATOM 1496 O O . GLY A 1 179 ? -1.289 89.188 31.766 1 61.28 179 GLY A O 1
ATOM 1497 N N . CYS A 1 180 ? -1.542 87.25 30.953 1 53.47 180 CYS A N 1
ATOM 1498 C CA . CYS A 1 180 ? -0.642 87.625 29.859 1 53.47 180 CYS A CA 1
ATOM 1499 C C . CYS A 1 180 ? -1.325 88.562 28.891 1 53.47 180 CYS A C 1
ATOM 1501 O O . CYS A 1 180 ? -2.436 88.312 28.422 1 53.47 180 CYS A O 1
ATOM 1503 N N . ASP A 1 181 ? -1.159 89.938 29.141 1 46.06 181 ASP A N 1
ATOM 1504 C CA . ASP A 1 181 ? -1.614 91.062 28.281 1 46.06 181 ASP A CA 1
ATOM 1505 C C . ASP A 1 181 ? -1.497 90.688 26.797 1 46.06 181 ASP A C 1
ATOM 1507 O O . ASP A 1 181 ? -0.491 90.062 26.391 1 46.06 181 ASP A O 1
ATOM 1511 N N . LYS A 1 182 ? -2.564 90.5 26.141 1 49.12 182 LYS A N 1
ATOM 1512 C CA . LYS A 1 182 ? -2.727 90.312 24.703 1 49.12 182 LYS A CA 1
ATOM 1513 C C . LYS A 1 182 ? -1.604 91 23.922 1 49.12 182 LYS A C 1
ATOM 1515 O O . LYS A 1 182 ? -1.487 90.812 22.703 1 49.12 182 LYS A O 1
ATOM 1520 N N . ASN A 1 183 ? -1.081 92.188 24.469 1 40.41 183 ASN A N 1
ATOM 1521 C CA . ASN A 1 183 ? -0.227 93 23.625 1 40.41 183 ASN A CA 1
ATOM 1522 C C . ASN A 1 183 ? 1.111 92.312 23.344 1 40.41 183 ASN A C 1
ATOM 1524 O O . ASN A 1 183 ? 1.971 92.875 22.672 1 40.41 183 ASN A O 1
ATOM 1528 N N . SER A 1 184 ? 1.713 91.562 24.25 1 40 184 SER A N 1
ATOM 1529 C CA . SER A 1 184 ? 3.074 91.188 23.922 1 40 184 SER A CA 1
ATOM 1530 C C . SER A 1 184 ? 3.078 90 22.938 1 40 184 SER A C 1
ATOM 1532 O O . SER A 1 184 ? 2.914 88.875 23.328 1 40 184 SER A O 1
ATOM 1534 N N . MET A 1 185 ? 2.479 90.125 21.828 1 38.34 185 MET A N 1
ATOM 1535 C CA . MET A 1 185 ? 2.549 89.25 20.672 1 38.34 185 MET A CA 1
ATOM 1536 C C . MET A 1 185 ? 3.982 88.812 20.406 1 38.34 185 MET A C 1
ATOM 1538 O O . MET A 1 185 ? 4.715 89.438 19.672 1 38.34 185 MET A O 1
ATOM 1542 N N . THR A 1 186 ? 4.816 88.5 21.391 1 39.09 186 THR A N 1
ATOM 1543 C CA . THR A 1 186 ? 6.066 88 20.875 1 39.09 186 THR A CA 1
ATOM 1544 C C . THR A 1 186 ? 5.797 86.812 19.906 1 39.09 186 THR A C 1
ATOM 1546 O O . THR A 1 186 ? 4.926 86 20.156 1 39.09 186 THR A O 1
ATOM 1549 N N . PRO A 1 187 ? 6.242 86.938 18.656 1 40.31 187 PRO A N 1
ATOM 1550 C CA . PRO A 1 187 ? 6.086 85.875 17.625 1 40.31 187 PRO A CA 1
ATOM 1551 C C . PRO A 1 187 ? 6.367 84.5 18.156 1 40.31 187 PRO A C 1
ATOM 1553 O O . PRO A 1 187 ? 7.219 84.312 19.016 1 40.31 187 PRO A O 1
ATOM 1556 N N . PRO A 1 188 ? 5.398 83.562 18.172 1 42.06 188 PRO A N 1
ATOM 1557 C CA . PRO A 1 188 ? 5.637 82.188 18.547 1 42.06 188 PRO A CA 1
ATOM 1558 C C . PRO A 1 188 ? 7.012 81.688 18.125 1 42.06 188 PRO A C 1
ATOM 1560 O O . PRO A 1 188 ? 7.43 81.938 16.984 1 42.06 188 PRO A O 1
ATOM 1563 N N . GLU A 1 189 ? 8.031 81.875 18.828 1 41.22 189 GLU A N 1
ATOM 1564 C CA . GLU A 1 189 ? 9.234 81.125 18.422 1 41.22 189 GLU A CA 1
ATOM 1565 C C . GLU A 1 189 ? 8.883 79.812 17.766 1 41.22 189 GLU A C 1
ATOM 1567 O O . GLU A 1 189 ? 8.195 79 18.359 1 41.22 189 GLU A O 1
ATOM 1572 N N . THR A 1 190 ? 8.672 79.75 16.516 1 42.44 190 THR A N 1
ATOM 1573 C CA . THR A 1 190 ? 8.43 78.625 15.688 1 42.44 190 THR A CA 1
ATOM 1574 C C . THR A 1 190 ? 9.328 77.438 16.109 1 42.44 190 THR A C 1
ATOM 1576 O O . THR A 1 190 ? 10.555 77.562 16.062 1 42.44 190 THR A O 1
ATOM 1579 N N . VAL A 1 191 ? 9.039 76.688 17.156 1 47.56 191 VAL A N 1
ATOM 1580 C CA . VAL A 1 191 ? 9.727 75.438 17.422 1 47.56 191 VAL A CA 1
ATOM 1581 C C . VAL A 1 191 ? 10.062 74.75 16.109 1 47.56 191 VAL A C 1
ATOM 1583 O O . VAL A 1 191 ? 9.219 74.625 15.219 1 47.56 191 VAL A O 1
ATOM 1586 N N . SER A 1 192 ? 11.328 74.812 15.594 1 44.81 192 SER A N 1
ATOM 1587 C CA . SER A 1 192 ? 11.875 74.188 14.383 1 44.81 192 SER A CA 1
ATOM 1588 C C . SER A 1 192 ? 11.273 72.812 14.141 1 44.81 192 SER A C 1
ATOM 1590 O O . SER A 1 192 ? 11.023 72.062 15.086 1 44.81 192 SER A O 1
ATOM 1592 N N . SER A 1 193 ? 10.57 72.625 13.102 1 47.56 193 SER A N 1
ATOM 1593 C CA . SER A 1 193 ? 10 71.438 12.469 1 47.56 193 SER A CA 1
ATOM 1594 C C . SER A 1 193 ? 10.867 70.188 12.719 1 47.56 193 SER A C 1
ATOM 1596 O O . SER A 1 193 ? 10.453 69.062 12.453 1 47.56 193 SER A O 1
ATOM 1598 N N . GLU A 1 194 ? 12.156 70.438 13.078 1 50.59 194 GLU A N 1
ATOM 1599 C CA . GLU A 1 194 ? 13.086 69.312 13.055 1 50.59 194 GLU A CA 1
ATOM 1600 C C . GLU A 1 194 ? 13.117 68.562 14.398 1 50.59 194 GLU A C 1
ATOM 1602 O O . GLU A 1 194 ? 14.023 67.75 14.664 1 50.59 194 GLU A O 1
ATOM 1607 N N . ILE A 1 195 ? 12.305 68.875 15.266 1 54.28 195 ILE A N 1
ATOM 1608 C CA . ILE A 1 195 ? 12.453 68.25 16.562 1 54.28 195 ILE A CA 1
ATOM 1609 C C . ILE A 1 195 ? 11.961 66.812 16.5 1 54.28 195 ILE A C 1
ATOM 1611 O O . ILE A 1 195 ? 10.875 66.5 15.961 1 54.28 195 ILE A O 1
ATOM 1615 N N . THR A 1 196 ? 12.891 65.875 16.812 1 61.91 196 THR A N 1
ATOM 1616 C CA . THR A 1 196 ? 12.562 64.438 16.891 1 61.91 196 THR A CA 1
ATOM 1617 C C . THR A 1 196 ? 11.492 64.188 17.953 1 61.91 196 THR A C 1
ATOM 1619 O O . THR A 1 196 ? 11.367 65 18.906 1 61.91 196 THR A O 1
ATOM 1622 N N . ASP A 1 197 ? 10.547 63.375 17.766 1 63.91 197 ASP A N 1
ATOM 1623 C CA . ASP A 1 197 ? 9.453 63 18.656 1 63.91 197 ASP A CA 1
ATOM 1624 C C . ASP A 1 197 ? 9.938 62.875 20.094 1 63.91 197 ASP A C 1
ATOM 1626 O O . ASP A 1 197 ? 9.266 63.344 21.031 1 63.91 197 ASP A O 1
ATOM 1630 N N . ALA A 1 198 ? 11.109 62.375 20.312 1 66.75 198 ALA A N 1
ATOM 1631 C CA . ALA A 1 198 ? 11.648 62.188 21.656 1 66.75 198 ALA A CA 1
ATOM 1632 C C . ALA A 1 198 ? 11.969 63.5 22.312 1 66.75 198 ALA A C 1
ATOM 1634 O O . ALA A 1 198 ? 11.695 63.719 23.5 1 66.75 198 ALA A O 1
ATOM 1635 N N . ASN A 1 199 ? 12.469 64.375 21.516 1 68 199 ASN A N 1
ATOM 1636 C CA . ASN A 1 199 ? 12.836 65.688 22.047 1 68 199 ASN A CA 1
ATOM 1637 C C . ASN A 1 199 ? 11.602 66.5 22.391 1 68 199 ASN A C 1
ATOM 1639 O O . ASN A 1 199 ? 11.578 67.188 23.422 1 68 199 ASN A O 1
ATOM 1643 N N . ALA A 1 200 ? 10.617 66.312 21.531 1 69.31 200 ALA A N 1
ATOM 1644 C CA . ALA A 1 200 ? 9.383 67.062 21.781 1 69.31 200 ALA A CA 1
ATOM 1645 C C . ALA A 1 200 ? 8.711 66.562 23.062 1 69.31 200 ALA A C 1
ATOM 1647 O O . ALA A 1 200 ? 8.227 67.375 23.859 1 69.31 200 ALA A O 1
ATOM 1648 N N . CYS A 1 201 ? 8.773 65.312 23.328 1 71.06 201 CYS A N 1
ATOM 1649 C CA . CYS A 1 201 ? 8.18 64.75 24.531 1 71.06 201 CYS A CA 1
ATOM 1650 C C . CYS A 1 201 ? 8.922 65.25 25.781 1 71.06 201 CYS A C 1
ATOM 1652 O O . CYS A 1 201 ? 8.297 65.562 26.781 1 71.06 201 CYS A O 1
ATOM 1654 N N . ALA A 1 202 ? 10.211 65.25 25.578 1 72.38 202 ALA A N 1
ATOM 1655 C CA . ALA A 1 202 ? 11.031 65.75 26.703 1 72.38 202 ALA A CA 1
ATOM 1656 C C . ALA A 1 202 ? 10.75 67.188 27 1 72.38 202 ALA A C 1
ATOM 1658 O O . ALA A 1 202 ? 10.688 67.562 28.172 1 72.38 202 ALA A O 1
ATOM 1659 N N . GLU A 1 203 ? 10.555 67.875 25.953 1 72.06 203 GLU A N 1
ATOM 1660 C CA . GLU A 1 203 ? 10.289 69.312 26.125 1 72.06 203 GLU A CA 1
ATOM 1661 C C . GLU A 1 203 ? 8.953 69.5 26.844 1 72.06 203 GLU A C 1
ATOM 1663 O O . GLU A 1 203 ? 8.844 70.438 27.703 1 72.06 203 GLU A O 1
ATOM 1668 N N . ILE A 1 204 ? 7.965 68.75 26.469 1 71.69 204 ILE A N 1
ATOM 1669 C CA . ILE A 1 204 ? 6.652 68.875 27.094 1 71.69 204 ILE A CA 1
ATOM 1670 C C . ILE A 1 204 ? 6.754 68.562 28.578 1 71.69 204 ILE A C 1
ATOM 1672 O O . ILE A 1 204 ? 6.168 69.25 29.406 1 71.69 204 ILE A O 1
ATOM 1676 N N . LEU A 1 205 ? 7.574 67.562 28.859 1 72.06 205 LEU A N 1
ATOM 1677 C CA . LEU A 1 205 ? 7.734 67.125 30.25 1 72.06 205 LEU A CA 1
ATOM 1678 C C . LEU A 1 205 ? 8.43 68.25 31.047 1 72.06 205 LEU A C 1
ATOM 1680 O O . LEU A 1 205 ? 8.07 68.5 32.188 1 72.06 205 LEU A O 1
ATOM 1684 N N . ASN A 1 206 ? 9.383 68.812 30.406 1 74.19 206 ASN A N 1
ATOM 1685 C CA . ASN A 1 206 ? 10.094 69.938 31.047 1 74.19 206 ASN A CA 1
ATOM 1686 C C . ASN A 1 206 ? 9.172 71.125 31.281 1 74.19 206 ASN A C 1
ATOM 1688 O O . ASN A 1 206 ? 9.219 71.75 32.344 1 74.19 206 ASN A O 1
ATOM 1692 N N . LEU A 1 207 ? 8.391 71.375 30.312 1 71.56 207 LEU A N 1
ATOM 1693 C CA . LEU A 1 207 ? 7.461 72.5 30.438 1 71.56 207 LEU A CA 1
ATOM 1694 C C . LEU A 1 207 ? 6.449 72.188 31.547 1 71.56 207 LEU A C 1
ATOM 1696 O O . LEU A 1 207 ? 6.117 73.125 32.312 1 71.56 207 LEU A O 1
ATOM 1700 N N . PHE A 1 208 ? 5.973 71.062 31.625 1 71.12 208 PHE A N 1
ATOM 1701 C CA . PHE A 1 208 ? 5.016 70.625 32.656 1 71.12 208 PHE A CA 1
ATOM 1702 C C . PHE A 1 208 ? 5.621 70.812 34.031 1 71.12 208 PHE A C 1
ATOM 1704 O O . PHE A 1 208 ? 4.984 71.312 34.969 1 71.12 208 PHE A O 1
ATOM 1711 N N . ARG A 1 209 ? 6.848 70.375 34.188 1 72 209 ARG A N 1
ATOM 1712 C CA . ARG A 1 209 ? 7.539 70.438 35.469 1 72 209 ARG A CA 1
ATOM 1713 C C . ARG A 1 209 ? 7.738 71.938 35.875 1 72 209 ARG A C 1
ATOM 1715 O O . ARG A 1 209 ? 7.566 72.25 37.031 1 72 209 ARG A O 1
ATOM 1722 N N . ASP A 1 210 ? 8.062 72.688 34.906 1 70.06 210 ASP A N 1
ATOM 1723 C CA . ASP A 1 210 ? 8.328 74.125 35.156 1 70.06 210 ASP A CA 1
ATOM 1724 C C . ASP A 1 210 ? 7.051 74.812 35.594 1 70.06 210 ASP A C 1
ATOM 1726 O O . ASP A 1 210 ? 7.082 75.688 36.469 1 70.06 210 ASP A O 1
ATOM 1730 N N . THR A 1 211 ? 6.016 74.562 34.906 1 66.31 211 THR A N 1
ATOM 1731 C CA . THR A 1 211 ? 4.758 75.25 35.219 1 66.31 211 THR A CA 1
ATOM 1732 C C . THR A 1 211 ? 4.211 74.75 36.562 1 66.31 211 THR A C 1
ATOM 1734 O O . THR A 1 211 ? 3.607 75.562 37.312 1 66.31 211 THR A O 1
ATOM 1737 N N . HIS A 1 212 ? 4.418 73.562 36.906 1 64.62 212 HIS A N 1
ATOM 1738 C CA . HIS A 1 212 ? 3.936 73 38.156 1 64.62 212 HIS A CA 1
ATOM 1739 C C . HIS A 1 212 ? 4.727 73.562 39.344 1 64.62 212 HIS A C 1
ATOM 1741 O O . HIS A 1 212 ? 4.191 73.75 40.438 1 64.62 212 HIS A O 1
ATOM 1747 N N . GLN A 1 213 ? 6.113 73.938 39.188 1 58.31 213 GLN A N 1
ATOM 1748 C CA . GLN A 1 213 ? 6.949 74.438 40.25 1 58.31 213 GLN A CA 1
ATOM 1749 C C . GLN A 1 213 ? 6.848 76 40.312 1 58.31 213 GLN A C 1
ATOM 1751 O O . GLN A 1 213 ? 7.531 76.625 41.125 1 58.31 213 GLN A O 1
ATOM 1756 N N . GLY A 1 214 ? 5.953 76.625 39.781 1 56.78 214 GLY A N 1
ATOM 1757 C CA . GLY A 1 214 ? 5.684 78.062 39.938 1 56.78 214 GLY A CA 1
ATOM 1758 C C . GLY A 1 214 ? 6.594 78.938 39.094 1 56.78 214 GLY A C 1
ATOM 1759 O O . GLY A 1 214 ? 6.633 80.125 39.281 1 56.78 214 GLY A O 1
ATOM 1760 N N . GLY A 1 215 ? 7.598 78.438 38.562 1 49.59 215 GLY A N 1
ATOM 1761 C CA . GLY A 1 215 ? 8.688 79.25 38.062 1 49.59 215 GLY A CA 1
ATOM 1762 C C . GLY A 1 215 ? 8.312 80.062 36.844 1 49.59 215 GLY A C 1
ATOM 1763 O O . GLY A 1 215 ? 8.742 81.25 36.719 1 49.59 215 GLY A O 1
ATOM 1764 N N . LEU A 1 216 ? 8.289 79.5 35.594 1 51.91 216 LEU A N 1
ATOM 1765 C CA . LEU A 1 216 ? 8.469 80.25 34.344 1 51.91 216 LEU A CA 1
ATOM 1766 C C . LEU A 1 216 ? 7.207 81.062 34 1 51.91 216 LEU A C 1
ATOM 1768 O O . LEU A 1 216 ? 6.094 80.625 34.281 1 51.91 216 LEU A O 1
ATOM 1772 N N . GLY A 1 217 ? 7.398 82.438 33.656 1 54.25 217 GLY A N 1
ATOM 1773 C CA . GLY A 1 217 ? 6.508 83.438 33.156 1 54.25 217 GLY A CA 1
ATOM 1774 C C . GLY A 1 217 ? 5.523 82.938 32.125 1 54.25 217 GLY A C 1
ATOM 1775 O O . GLY A 1 217 ? 5.832 82 31.375 1 54.25 217 GLY A O 1
ATOM 1776 N N . GLY A 1 218 ? 4.176 83.062 32.281 1 59.47 218 GLY A N 1
ATOM 1777 C CA . GLY A 1 218 ? 2.838 82.688 31.875 1 59.47 218 GLY A CA 1
ATOM 1778 C C . GLY A 1 218 ? 2.652 82.625 30.375 1 59.47 218 GLY A C 1
ATOM 1779 O O . GLY A 1 218 ? 2.254 81.625 29.828 1 59.47 218 GLY A O 1
ATOM 1780 N N . SER A 1 219 ? 3.051 83.688 29.656 1 63.19 219 SER A N 1
ATOM 1781 C CA . SER A 1 219 ? 2.668 83.812 28.25 1 63.19 219 SER A CA 1
ATOM 1782 C C . SER A 1 219 ? 3.576 83 27.344 1 63.19 219 SER A C 1
ATOM 1784 O O . SER A 1 219 ? 3.109 82.375 26.375 1 63.19 219 SER A O 1
ATOM 1786 N N . ASN A 1 220 ? 4.895 82.938 27.672 1 73.94 220 ASN A N 1
ATOM 1787 C CA . ASN A 1 220 ? 5.832 82.188 26.828 1 73.94 220 ASN A CA 1
ATOM 1788 C C . ASN A 1 220 ? 5.602 80.688 26.938 1 73.94 220 ASN A C 1
ATOM 1790 O O . ASN A 1 220 ? 5.738 79.938 25.938 1 73.94 220 ASN A O 1
ATOM 1794 N N . THR A 1 221 ? 5.203 80.25 28.047 1 77.56 221 THR A N 1
ATOM 1795 C CA . THR A 1 221 ? 4.918 78.875 28.266 1 77.56 221 THR A CA 1
ATOM 1796 C C . THR A 1 221 ? 3.711 78.438 27.438 1 77.56 221 THR A C 1
ATOM 1798 O O . THR A 1 221 ? 3.723 77.375 26.828 1 77.56 221 THR A O 1
ATOM 1801 N N . ALA A 1 222 ? 2.715 79.25 27.406 1 77.81 222 ALA A N 1
ATOM 1802 C CA . ALA A 1 222 ? 1.501 78.938 26.656 1 77.81 222 ALA A CA 1
ATOM 1803 C C . ALA A 1 222 ? 1.788 78.875 25.156 1 77.81 222 ALA A C 1
ATOM 1805 O O . ALA A 1 222 ? 1.26 78 24.453 1 77.81 222 ALA A O 1
ATOM 1806 N N . LYS A 1 223 ? 2.668 79.75 24.703 1 79.88 223 LYS A N 1
ATOM 1807 C CA . LYS A 1 223 ? 3.021 79.75 23.297 1 79.88 223 LYS A CA 1
ATOM 1808 C C . LYS A 1 223 ? 3.824 78.5 22.922 1 79.88 223 LYS A C 1
ATOM 1810 O O . LYS A 1 223 ? 3.664 77.938 21.828 1 79.88 223 LYS A O 1
ATOM 1815 N N . LYS A 1 224 ? 4.621 78.125 23.797 1 82.69 224 LYS A N 1
ATOM 1816 C CA . LYS A 1 224 ? 5.406 76.938 23.547 1 82.69 224 LYS A CA 1
ATOM 1817 C C . LYS A 1 224 ? 4.512 75.688 23.516 1 82.69 224 LYS A C 1
ATOM 1819 O O . LYS A 1 224 ? 4.707 74.812 22.672 1 82.69 224 LYS A O 1
ATOM 1824 N N . TYR A 1 225 ? 3.539 75.625 24.391 1 83.38 225 TYR A N 1
ATOM 1825 C CA . TYR A 1 225 ? 2.574 74.562 24.375 1 83.38 225 TYR A CA 1
ATOM 1826 C C . TYR A 1 225 ? 1.79 74.5 23.078 1 83.38 225 TYR A C 1
ATOM 1828 O O . TYR A 1 225 ? 1.56 73.438 22.5 1 83.38 225 TYR A O 1
ATOM 1836 N N . LEU A 1 226 ? 1.436 75.688 22.672 1 87.5 226 LEU A N 1
ATOM 1837 C CA . LEU A 1 226 ? 0.651 75.75 21.438 1 87.5 226 LEU A CA 1
ATOM 1838 C C . LEU A 1 226 ? 1.468 75.25 20.25 1 87.5 226 LEU A C 1
ATOM 1840 O O . LEU A 1 226 ? 0.951 74.562 19.375 1 87.5 226 LEU A O 1
ATOM 1844 N N . SER A 1 227 ? 2.723 75.625 20.25 1 87.19 227 SER A N 1
ATOM 1845 C CA . SER A 1 227 ? 3.586 75.25 19.156 1 87.19 227 SER A CA 1
ATOM 1846 C C . SER A 1 227 ? 3.826 73.75 19.156 1 87.19 227 SER A C 1
ATOM 1848 O O . SER A 1 227 ? 3.828 73.125 18.109 1 87.19 227 SER A O 1
ATOM 1850 N N . LEU A 1 228 ? 4.059 73.25 20.266 1 87.25 228 LEU A N 1
ATOM 1851 C CA . LEU A 1 228 ? 4.273 71.812 20.391 1 87.25 228 LEU A CA 1
ATOM 1852 C C . LEU A 1 228 ? 3.008 71 20.047 1 87.25 228 LEU A C 1
ATOM 1854 O O . LEU A 1 228 ? 3.072 70 19.406 1 87.25 228 LEU A O 1
ATOM 1858 N N . GLY A 1 229 ? 1.845 71.5 20.547 1 90.19 229 GLY A N 1
ATOM 1859 C CA . GLY A 1 229 ? 0.577 70.875 20.203 1 90.19 229 GLY A CA 1
ATOM 1860 C C . GLY A 1 229 ? 0.297 70.812 18.719 1 90.19 229 GLY A C 1
ATOM 1861 O O . GLY A 1 229 ? -0.223 69.812 18.203 1 90.19 229 GLY A O 1
ATOM 1862 N N . GLU A 1 230 ? 0.674 71.875 18.109 1 91.25 230 GLU A N 1
ATOM 1863 C CA . GLU A 1 230 ? 0.483 72 16.656 1 91.25 230 GLU A CA 1
ATOM 1864 C C . GLU A 1 230 ? 1.396 71 15.93 1 91.25 230 GLU A C 1
ATOM 1866 O O . GLU A 1 230 ? 0.998 70.375 14.93 1 91.25 230 GLU A O 1
ATOM 1871 N N . LEU A 1 231 ? 2.586 70.938 16.422 1 90.75 231 LEU A N 1
ATOM 1872 C CA . LEU A 1 231 ? 3.533 70 15.828 1 90.75 231 LEU A CA 1
ATOM 1873 C C . LEU A 1 231 ? 3.023 68.562 15.953 1 90.75 231 LEU A C 1
ATOM 1875 O O . LEU A 1 231 ? 3.041 67.812 14.977 1 90.75 231 LEU A O 1
ATOM 1879 N N . PHE A 1 232 ? 2.605 68.125 17.062 1 92.69 232 PHE A N 1
ATOM 1880 C CA . PHE A 1 232 ? 2.088 66.812 17.297 1 92.69 232 PHE A CA 1
ATOM 1881 C C . PHE A 1 232 ? 0.847 66.5 16.453 1 92.69 232 PHE A C 1
ATOM 1883 O O . PHE A 1 232 ? 0.687 65.438 15.883 1 92.69 232 PHE A O 1
ATOM 1890 N N . TYR A 1 233 ? 0.001 67.5 16.375 1 94.62 233 TYR A N 1
ATOM 1891 C CA . TYR A 1 233 ? -1.22 67.375 15.594 1 94.62 233 TYR A CA 1
ATOM 1892 C C . TYR A 1 233 ? -0.898 67.125 14.125 1 94.62 233 TYR A C 1
ATOM 1894 O O . TYR A 1 233 ? -1.507 66.312 13.469 1 94.62 233 TYR A O 1
ATOM 1902 N N . GLN A 1 234 ? 0.059 67.875 13.609 1 94.19 234 GLN A N 1
ATOM 1903 C CA . GLN A 1 234 ? 0.418 67.75 12.203 1 94.19 234 GLN A CA 1
ATOM 1904 C C . GLN A 1 234 ? 1.002 66.375 11.914 1 94.19 234 GLN A C 1
ATOM 1906 O O . GLN A 1 234 ? 0.649 65.75 10.922 1 94.19 234 GLN A O 1
ATOM 1911 N N . LYS A 1 235 ? 1.839 66 12.742 1 93 235 LYS A N 1
ATOM 1912 C CA . LYS A 1 235 ? 2.441 64.688 12.586 1 93 235 LYS A CA 1
ATOM 1913 C C . LYS A 1 235 ? 1.386 63.562 12.664 1 93 235 LYS A C 1
ATOM 1915 O O . LYS A 1 235 ? 1.358 62.656 11.828 1 93 235 LYS A O 1
ATOM 1920 N N . SER A 1 236 ? 0.57 63.594 13.664 1 95.44 236 SER A N 1
ATOM 1921 C CA . SER A 1 236 ? -0.48 62.594 13.859 1 95.44 236 SER A CA 1
ATOM 1922 C C . SER A 1 236 ? -1.501 62.625 12.727 1 95.44 236 SER A C 1
ATOM 1924 O O . SER A 1 236 ? -2.045 61.594 12.336 1 95.44 236 SER A O 1
ATOM 1926 N N . SER A 1 237 ? -1.748 63.812 12.242 1 95.5 237 SER A N 1
ATOM 1927 C CA . SER A 1 237 ? -2.686 63.938 11.133 1 95.5 237 SER A CA 1
ATOM 1928 C C . SER A 1 237 ? -2.154 63.281 9.875 1 95.5 237 SER A C 1
ATOM 1930 O O . SER A 1 237 ? -2.922 62.719 9.094 1 95.5 237 SER A O 1
ATOM 1932 N N . GLN A 1 238 ? -0.878 63.406 9.68 1 95.56 238 GLN A N 1
ATOM 1933 C CA . GLN A 1 238 ? -0.265 62.75 8.523 1 95.56 238 GLN A CA 1
ATOM 1934 C C . GLN A 1 238 ? -0.36 61.219 8.641 1 95.56 238 GLN A C 1
ATOM 1936 O O . GLN A 1 238 ? -0.661 60.531 7.656 1 95.56 238 GLN A O 1
ATOM 1941 N N . ILE A 1 239 ? -0.113 60.719 9.758 1 95.5 239 ILE A N 1
ATOM 1942 C CA . ILE A 1 239 ? -0.222 59.281 9.992 1 95.5 239 ILE A CA 1
ATOM 1943 C C . ILE A 1 239 ? -1.675 58.844 9.836 1 95.5 239 ILE A C 1
ATOM 1945 O O . ILE A 1 239 ? -1.95 57.781 9.25 1 95.5 239 ILE A O 1
ATOM 1949 N N . ASP A 1 240 ? -2.578 59.625 10.328 1 95.94 240 ASP A N 1
ATOM 1950 C CA . ASP A 1 240 ? -4.004 59.312 10.258 1 95.94 240 ASP A CA 1
ATOM 1951 C C . ASP A 1 240 ? -4.465 59.188 8.805 1 95.94 240 ASP A C 1
ATOM 1953 O O . ASP A 1 240 ? -5.281 58.312 8.484 1 95.94 240 ASP A O 1
ATOM 1957 N N . LYS A 1 241 ? -3.961 60.062 7.988 1 95.31 241 LYS A N 1
ATOM 1958 C CA . LYS A 1 241 ? -4.316 60 6.574 1 95.31 241 LYS A CA 1
ATOM 1959 C C . LYS A 1 241 ? -3.863 58.688 5.934 1 95.31 241 LYS A C 1
ATOM 1961 O O . LYS A 1 241 ? -4.523 58.188 5.031 1 95.31 241 LYS A O 1
ATOM 1966 N N . LYS A 1 242 ? -2.836 58.156 6.422 1 95.81 242 LYS A N 1
ATOM 1967 C CA . LYS A 1 242 ? -2.277 56.938 5.863 1 95.81 242 LYS A CA 1
ATOM 1968 C C . LYS A 1 242 ? -2.982 55.719 6.426 1 95.81 242 LYS A C 1
ATOM 1970 O O . LYS A 1 242 ? -3.143 54.719 5.73 1 95.81 242 LYS A O 1
ATOM 1975 N N . ILE A 1 243 ? -3.432 55.719 7.641 1 96.75 243 ILE A N 1
ATOM 1976 C CA . ILE A 1 243 ? -3.906 54.5 8.281 1 96.75 243 ILE A CA 1
ATOM 1977 C C . ILE A 1 243 ? -5.434 54.5 8.312 1 96.75 243 ILE A C 1
ATOM 1979 O O . ILE A 1 243 ? -6.051 53.438 8.578 1 96.75 243 ILE A O 1
ATOM 1983 N N . ASN A 1 244 ? -6.086 55.594 8.031 1 94.81 244 ASN A N 1
ATOM 1984 C CA . ASN A 1 244 ? -7.539 55.719 8.117 1 94.81 244 ASN A CA 1
ATOM 1985 C C . ASN A 1 244 ? -8.242 54.688 7.238 1 94.81 244 ASN A C 1
ATOM 1987 O O . ASN A 1 244 ? -9.32 54.188 7.59 1 94.81 244 ASN A O 1
ATOM 1991 N N . CYS A 1 245 ? -7.688 54.344 6.109 1 95.56 245 CYS A N 1
ATOM 1992 C CA . CYS A 1 245 ? -8.289 53.406 5.195 1 95.56 245 CYS A CA 1
ATOM 1993 C C . CYS A 1 245 ? -8.352 52 5.828 1 95.56 245 CYS A C 1
ATOM 1995 O O . CYS A 1 245 ? -9.32 51.281 5.633 1 95.56 245 CYS A O 1
ATOM 1997 N N . TYR A 1 246 ? -7.324 51.625 6.598 1 97.56 246 TYR A N 1
ATOM 1998 C CA . TYR A 1 246 ? -7.309 50.344 7.277 1 97.56 246 TYR A CA 1
ATOM 1999 C C . TYR A 1 246 ? -8.242 50.344 8.484 1 97.56 246 TYR A C 1
ATOM 2001 O O . TYR A 1 246 ? -8.984 49.375 8.711 1 97.56 246 TYR A O 1
ATOM 2009 N N . GLU A 1 247 ? -8.211 51.5 9.242 1 96.62 247 GLU A N 1
ATOM 2010 C CA . GLU A 1 247 ? -9 51.594 10.469 1 96.62 247 GLU A CA 1
ATOM 2011 C C . GLU A 1 247 ? -10.492 51.594 10.164 1 96.62 247 GLU A C 1
ATOM 2013 O O . GLU A 1 247 ? -11.281 51.031 10.93 1 96.62 247 GLU A O 1
ATOM 2018 N N . SER A 1 248 ? -10.859 52.125 9.094 1 94.69 248 SER A N 1
ATOM 2019 C CA . SER A 1 248 ? -12.266 52.188 8.703 1 94.69 248 SER A CA 1
ATOM 2020 C C . SER A 1 248 ? -12.781 50.812 8.297 1 94.69 248 SER A C 1
ATOM 2022 O O . SER A 1 248 ? -13.984 50.562 8.328 1 94.69 248 SER A O 1
ATOM 2024 N N . CYS A 1 249 ? -11.883 49.938 7.934 1 95.75 249 CYS A N 1
ATOM 2025 C CA . CYS A 1 249 ? -12.273 48.594 7.449 1 95.75 249 CYS A CA 1
ATOM 2026 C C . CYS A 1 249 ? -12.312 47.594 8.586 1 95.75 249 CYS A C 1
ATOM 2028 O O . CYS A 1 249 ? -12.625 46.438 8.367 1 95.75 249 CYS A O 1
ATOM 2030 N N . ILE A 1 250 ? -11.992 48.031 9.758 1 96.31 250 ILE A N 1
ATOM 2031 C CA . ILE A 1 250 ? -12.102 47.156 10.93 1 96.31 250 ILE A CA 1
ATOM 2032 C C . ILE A 1 250 ? -13.531 47.219 11.477 1 96.31 250 ILE A C 1
ATOM 2034 O O . ILE A 1 250 ? -13.93 48.219 12.078 1 96.31 250 ILE A O 1
ATOM 2038 N N . SER A 1 251 ? -14.297 46.188 11.25 1 94.19 251 SER A N 1
ATOM 2039 C CA . SER A 1 251 ? -15.688 46.156 11.688 1 94.19 251 SER A CA 1
ATOM 2040 C C . SER A 1 251 ? -15.805 45.625 13.109 1 94.19 251 SER A C 1
ATOM 2042 O O . SER A 1 251 ? -16.578 46.156 13.914 1 94.19 251 SER A O 1
ATOM 2044 N N . ARG A 1 252 ? -15 44.531 13.414 1 94.38 252 ARG A N 1
ATOM 2045 C CA . ARG A 1 252 ? -15.031 43.969 14.75 1 94.38 252 ARG A CA 1
ATOM 2046 C C . ARG A 1 252 ? -13.68 44.125 15.438 1 94.38 252 ARG A C 1
ATOM 2048 O O . ARG A 1 252 ? -12.805 43.25 15.289 1 94.38 252 ARG A O 1
ATOM 2055 N N . PRO A 1 253 ? -13.539 45.094 16.312 1 93.94 253 PRO A N 1
ATOM 2056 C CA . PRO A 1 253 ? -12.25 45.312 16.969 1 93.94 253 PRO A CA 1
ATOM 2057 C C . PRO A 1 253 ? -12.102 44.5 18.266 1 93.94 253 PRO A C 1
ATOM 2059 O O . PRO A 1 253 ? -11.055 44.562 18.906 1 93.94 253 PRO A O 1
ATOM 2062 N N . TYR A 1 254 ? -13.109 43.75 18.672 1 94.44 254 TYR A N 1
ATOM 2063 C CA . TYR A 1 254 ? -13.094 42.969 19.922 1 94.44 254 TYR A CA 1
ATOM 2064 C C . TYR A 1 254 ? -13.086 41.469 19.625 1 94.44 254 TYR A C 1
ATOM 2066 O O . TYR A 1 254 ? -13.305 41.062 18.484 1 94.44 254 TYR A O 1
ATOM 2074 N N . PHE A 1 255 ? -12.797 40.688 20.594 1 95.5 255 PHE A N 1
ATOM 2075 C CA . PHE A 1 255 ? -12.719 39.25 20.422 1 95.5 255 PHE A CA 1
ATOM 2076 C C . PHE A 1 255 ? -14.109 38.625 20.422 1 95.5 255 PHE A C 1
ATOM 2078 O O . PHE A 1 255 ? -14.977 39 21.203 1 95.5 255 PHE A O 1
ATOM 2085 N N . HIS A 1 256 ? -14.32 37.75 19.5 1 91.19 256 HIS A N 1
ATOM 2086 C CA . HIS A 1 256 ? -15.508 36.906 19.438 1 91.19 256 HIS A CA 1
ATOM 2087 C C . HIS A 1 256 ? -15.18 35.531 18.812 1 91.19 256 HIS A C 1
ATOM 2089 O O . HIS A 1 256 ? -14.266 35.438 18 1 91.19 256 HIS A O 1
ATOM 2095 N N . VAL A 1 257 ? -15.883 34.5 19.219 1 89 257 VAL A N 1
ATOM 2096 C CA . VAL A 1 257 ? -15.625 33.125 18.781 1 89 257 VAL A CA 1
ATOM 2097 C C . VAL A 1 257 ? -16.078 32.969 17.344 1 89 257 VAL A C 1
ATOM 2099 O O . VAL A 1 257 ? -15.57 32.094 16.609 1 89 257 VAL A O 1
ATOM 2102 N N . LYS A 1 258 ? -17.031 33.781 16.938 1 88 258 LYS A N 1
ATOM 2103 C CA . LYS A 1 258 ? -17.469 33.719 15.547 1 88 258 LYS A CA 1
ATOM 2104 C C . LYS A 1 258 ? -16.344 34.125 14.594 1 88 258 LYS A C 1
ATOM 2106 O O . LYS A 1 258 ? -15.664 35.125 14.812 1 88 258 LYS A O 1
ATOM 2111 N N . PRO A 1 259 ? -16.172 33.344 13.555 1 89.12 259 PRO A N 1
ATOM 2112 C CA . PRO A 1 259 ? -15.062 33.656 12.641 1 89.12 259 PRO A CA 1
ATOM 2113 C C . PRO A 1 259 ? -15.227 34.969 11.922 1 89.12 259 PRO A C 1
ATOM 2115 O O . PRO A 1 259 ? -16.359 35.406 11.664 1 89.12 259 PRO A O 1
ATOM 2118 N N . LEU A 1 260 ? -14.062 35.562 11.68 1 92.12 260 LEU A N 1
ATOM 2119 C CA . LEU A 1 260 ? -14.039 36.812 10.914 1 92.12 260 LEU A CA 1
ATOM 2120 C C . LEU A 1 260 ? -14.18 36.531 9.422 1 92.12 260 LEU A C 1
ATOM 2122 O O . LEU A 1 260 ? -13.828 35.469 8.953 1 92.12 260 LEU A O 1
ATOM 2126 N N . ASP A 1 261 ? -14.758 37.5 8.742 1 92.69 261 ASP A N 1
ATOM 2127 C CA . ASP A 1 261 ? -14.812 37.406 7.289 1 92.69 261 ASP A CA 1
ATOM 2128 C C . ASP A 1 261 ? -13.414 37.531 6.68 1 92.69 261 ASP A C 1
ATOM 2130 O O . ASP A 1 261 ? -12.531 38.156 7.262 1 92.69 261 ASP A O 1
ATOM 2134 N N . ASP A 1 262 ? -13.281 37.062 5.504 1 91.06 262 ASP A N 1
ATOM 2135 C CA . ASP A 1 262 ? -11.992 37.031 4.824 1 91.06 262 ASP A CA 1
ATOM 2136 C C . ASP A 1 262 ? -11.508 38.469 4.516 1 91.06 262 ASP A C 1
ATOM 2138 O O . ASP A 1 262 ? -10.305 38.719 4.52 1 91.06 262 ASP A O 1
ATOM 2142 N N . THR A 1 263 ? -12.438 39.25 4.309 1 95.5 263 THR A N 1
ATOM 2143 C CA . THR A 1 263 ? -12.086 40.625 3.977 1 95.5 263 THR A CA 1
ATOM 2144 C C . THR A 1 263 ? -11.414 41.344 5.16 1 95.5 263 THR A C 1
ATOM 2146 O O . THR A 1 263 ? -10.477 42.125 4.984 1 95.5 263 THR A O 1
ATOM 2149 N N . GLN A 1 264 ? -11.859 41.062 6.316 1 96.31 264 GLN A N 1
ATOM 2150 C CA . GLN A 1 264 ? -11.266 41.656 7.512 1 96.31 264 GLN A CA 1
ATOM 2151 C C . GLN A 1 264 ? -9.875 41.094 7.781 1 96.31 264 GLN A C 1
ATOM 2153 O O . GLN A 1 264 ? -8.961 41.812 8.18 1 96.31 264 GLN A O 1
ATOM 2158 N N . LEU A 1 265 ? -9.773 39.812 7.547 1 94.75 265 LEU A N 1
ATOM 2159 C CA . LEU A 1 265 ? -8.469 39.156 7.719 1 94.75 265 LEU A CA 1
ATOM 2160 C C . LEU A 1 265 ? -7.445 39.75 6.746 1 94.75 265 LEU A C 1
ATOM 2162 O O . LEU A 1 265 ? -6.305 40 7.129 1 94.75 265 LEU A O 1
ATOM 2166 N N . GLU A 1 266 ? -7.914 39.938 5.582 1 96.31 266 GLU A N 1
ATOM 2167 C CA . GLU A 1 266 ? -7.043 40.531 4.57 1 96.31 266 GLU A CA 1
ATOM 2168 C C . GLU A 1 266 ? -6.656 41.969 4.938 1 96.31 266 GLU A C 1
ATOM 2170 O O . GLU A 1 266 ? -5.523 42.406 4.703 1 96.31 266 GLU A O 1
ATOM 2175 N N . ASN A 1 267 ? -7.59 42.688 5.445 1 98 267 ASN A N 1
ATOM 2176 C CA . ASN A 1 267 ? -7.312 44.062 5.879 1 98 267 ASN A CA 1
ATOM 2177 C C . ASN A 1 267 ? -6.223 44.094 6.945 1 98 267 ASN A C 1
ATOM 2179 O O . ASN A 1 267 ? -5.328 44.938 6.895 1 98 267 ASN A O 1
ATOM 2183 N N . TRP A 1 268 ? -6.289 43.188 7.895 1 97.94 268 TRP A N 1
ATOM 2184 C CA . TRP A 1 268 ? -5.285 43.156 8.953 1 97.94 268 TRP A CA 1
ATOM 2185 C C . TRP A 1 268 ? -3.91 42.812 8.383 1 97.94 268 TRP A C 1
ATOM 2187 O O . TRP A 1 268 ? -2.906 43.406 8.789 1 97.94 268 TRP A O 1
ATOM 2197 N N . HIS A 1 269 ? -3.873 41.906 7.445 1 97.06 269 HIS A N 1
ATOM 2198 C CA . HIS A 1 269 ? -2.598 41.594 6.816 1 97.06 269 HIS A CA 1
ATOM 2199 C C . HIS A 1 269 ? -2.01 42.812 6.105 1 97.06 269 HIS A C 1
ATOM 2201 O O . HIS A 1 269 ? -0.82 43.094 6.242 1 97.06 269 HIS A O 1
ATOM 2207 N N . LYS A 1 270 ? -2.855 43.5 5.406 1 97.75 270 LYS A N 1
ATOM 2208 C CA . LYS A 1 270 ? -2.41 44.688 4.684 1 97.75 270 LYS A CA 1
ATOM 2209 C C . LYS A 1 270 ? -1.962 45.781 5.648 1 97.75 270 LYS A C 1
ATOM 2211 O O . LYS A 1 270 ? -0.977 46.469 5.391 1 97.75 270 LYS A O 1
ATOM 2216 N N . TYR A 1 271 ? -2.725 45.938 6.672 1 98.12 271 TYR A N 1
ATOM 2217 C CA . TYR A 1 271 ? -2.391 46.938 7.691 1 98.12 271 TYR A CA 1
ATOM 2218 C C . TYR A 1 271 ? -1.036 46.625 8.32 1 98.12 271 TYR A C 1
ATOM 2220 O O . TYR A 1 271 ? -0.189 47.531 8.445 1 98.12 271 TYR A O 1
ATOM 2228 N N . LEU A 1 272 ? -0.8 45.375 8.656 1 98.12 272 LEU A N 1
ATOM 2229 C CA . LEU A 1 272 ? 0.464 44.969 9.25 1 98.12 272 LEU A CA 1
ATOM 2230 C C . LEU A 1 272 ? 1.612 45.125 8.258 1 98.12 272 LEU A C 1
ATOM 2232 O O . LEU A 1 272 ? 2.709 45.531 8.641 1 98.12 272 LEU A O 1
ATOM 2236 N N . ASP A 1 273 ? 1.312 44.844 6.984 1 97.62 273 ASP A N 1
ATOM 2237 C CA . ASP A 1 273 ? 2.322 45.062 5.953 1 97.62 273 ASP A CA 1
ATOM 2238 C C . ASP A 1 273 ? 2.764 46.5 5.918 1 97.62 273 ASP A C 1
ATOM 2240 O O . ASP A 1 273 ? 3.959 46.812 5.832 1 97.62 273 ASP A O 1
ATOM 2244 N N . PHE A 1 274 ? 1.85 47.375 6.043 1 97.56 274 PHE A N 1
ATOM 2245 C CA . PHE A 1 274 ? 2.125 48.812 5.973 1 97.56 274 PHE A CA 1
ATOM 2246 C C . PHE A 1 274 ? 2.941 49.25 7.176 1 97.56 274 PHE A C 1
ATOM 2248 O O . PHE A 1 274 ? 3.969 49.906 7.023 1 97.56 274 PHE A O 1
ATOM 2255 N N . VAL A 1 275 ? 2.531 48.875 8.32 1 97.25 275 VAL A N 1
ATOM 2256 C CA . VAL A 1 275 ? 3.16 49.344 9.547 1 97.25 275 VAL A CA 1
ATOM 2257 C C . VAL A 1 275 ? 4.566 48.781 9.664 1 97.25 275 VAL A C 1
ATOM 2259 O O . VAL A 1 275 ? 5.473 49.438 10.188 1 97.25 275 VAL A O 1
ATOM 2262 N N . GLU A 1 276 ? 4.723 47.531 9.219 1 96.44 276 GLU A N 1
ATOM 2263 C CA . GLU A 1 276 ? 6.043 46.906 9.242 1 96.44 276 GLU A CA 1
ATOM 2264 C C . GLU A 1 276 ? 7.051 47.688 8.422 1 96.44 276 GLU A C 1
ATOM 2266 O O . GLU A 1 276 ? 8.242 47.688 8.719 1 96.44 276 GLU A O 1
ATOM 2271 N N . THR A 1 277 ? 6.578 48.469 7.422 1 95.38 277 THR A N 1
ATOM 2272 C CA . THR A 1 277 ? 7.465 49.25 6.562 1 95.38 277 THR A CA 1
ATOM 2273 C C . THR A 1 277 ? 7.82 50.562 7.219 1 95.38 277 THR A C 1
ATOM 2275 O O . THR A 1 277 ? 8.805 51.219 6.836 1 95.38 277 THR A O 1
ATOM 2278 N N . GLN A 1 278 ? 7.023 51 8.195 1 92.25 278 GLN A N 1
ATOM 2279 C CA . GLN A 1 278 ? 7.246 52.312 8.836 1 92.25 278 GLN A CA 1
ATOM 2280 C C . GLN A 1 278 ? 8.445 52.25 9.781 1 92.25 278 GLN A C 1
ATOM 2282 O O . GLN A 1 278 ? 9.039 53.281 10.094 1 92.25 278 GLN A O 1
ATOM 2287 N N . GLY A 1 279 ? 8.812 51.094 10.32 1 89.69 279 GLY A N 1
ATOM 2288 C CA . GLY A 1 279 ? 10.062 50.906 11.039 1 89.69 279 GLY A CA 1
ATOM 2289 C C . GLY A 1 279 ? 9.945 51.125 12.531 1 89.69 279 GLY A C 1
ATOM 2290 O O . GLY A 1 279 ? 10.867 50.844 13.289 1 89.69 279 GLY A O 1
ATOM 2291 N N . ASP A 1 280 ? 8.867 51.781 13.039 1 92.88 280 ASP A N 1
ATOM 2292 C CA . ASP A 1 280 ? 8.672 51.969 14.477 1 92.88 280 ASP A CA 1
ATOM 2293 C C . ASP A 1 280 ? 8.312 50.625 15.141 1 92.88 280 ASP A C 1
ATOM 2295 O O . ASP A 1 280 ? 7.156 50.219 15.109 1 92.88 280 ASP A O 1
ATOM 2299 N N . PHE A 1 281 ? 9.281 50 15.852 1 95.06 281 PHE A N 1
ATOM 2300 C CA . PHE A 1 281 ? 9.133 48.688 16.438 1 95.06 281 PHE A CA 1
ATOM 2301 C C . PHE A 1 281 ? 8.031 48.656 17.484 1 95.06 281 PHE A C 1
ATOM 2303 O O . PHE A 1 281 ? 7.262 47.688 17.578 1 95.06 281 PHE A O 1
ATOM 2310 N N . ASP A 1 282 ? 7.992 49.656 18.297 1 94.69 282 ASP A N 1
ATOM 2311 C CA . ASP A 1 282 ? 6.98 49.75 19.344 1 94.69 282 ASP A CA 1
ATOM 2312 C C . ASP A 1 282 ? 5.574 49.781 18.75 1 94.69 282 ASP A C 1
ATOM 2314 O O . ASP A 1 282 ? 4.672 49.125 19.234 1 94.69 282 ASP A O 1
ATOM 2318 N N . TRP A 1 283 ? 5.402 50.594 17.766 1 95.75 283 TRP A N 1
ATOM 2319 C CA . TRP A 1 283 ? 4.121 50.688 17.078 1 95.75 283 TRP A CA 1
ATOM 2320 C C . TRP A 1 283 ? 3.746 49.375 16.438 1 95.75 283 TRP A C 1
ATOM 2322 O O . TRP A 1 283 ? 2.592 48.938 16.5 1 95.75 283 TRP A O 1
ATOM 2332 N N . ILE A 1 284 ? 4.734 48.688 15.82 1 97.12 284 ILE A N 1
ATOM 2333 C CA . ILE A 1 284 ? 4.5 47.438 15.141 1 97.12 284 ILE A CA 1
ATOM 2334 C C . ILE A 1 284 ? 4.023 46.375 16.141 1 97.12 284 ILE A C 1
ATOM 2336 O O . ILE A 1 284 ? 3.021 45.688 15.914 1 97.12 284 ILE A O 1
ATOM 2340 N N . VAL A 1 285 ? 4.723 46.281 17.281 1 97.06 285 VAL A N 1
ATOM 2341 C CA . VAL A 1 285 ? 4.379 45.281 18.312 1 97.06 285 VAL A CA 1
ATOM 2342 C C . VAL A 1 285 ? 2.973 45.562 18.844 1 97.06 285 VAL A C 1
ATOM 2344 O O . VAL A 1 285 ? 2.17 44.656 19 1 97.06 285 VAL A O 1
ATOM 2347 N N . LYS A 1 286 ? 2.67 46.812 19.062 1 97.25 286 LYS A N 1
ATOM 2348 C CA . LYS A 1 286 ? 1.371 47.156 19.625 1 97.25 286 LYS A CA 1
ATOM 2349 C C . LYS A 1 286 ? 0.25 46.906 18.625 1 97.25 286 LYS A C 1
ATOM 2351 O O . LYS A 1 286 ? -0.864 46.531 19 1 97.25 286 LYS A O 1
ATOM 2356 N N . LEU A 1 287 ? 0.562 47.125 17.328 1 97.88 287 LEU A N 1
ATOM 2357 C CA . LEU A 1 287 ? -0.45 46.812 16.328 1 97.88 287 LEU A CA 1
ATOM 2358 C C . LEU A 1 287 ? -0.697 45.312 16.25 1 97.88 287 LEU A C 1
ATOM 2360 O O . LEU A 1 287 ? -1.836 44.875 16.062 1 97.88 287 LEU A O 1
ATOM 2364 N N . TYR A 1 288 ? 0.391 44.5 16.281 1 98.12 288 TYR A N 1
ATOM 2365 C CA . TYR A 1 288 ? 0.231 43.062 16.312 1 98.12 288 TYR A CA 1
ATOM 2366 C C . TYR A 1 288 ? -0.638 42.625 17.484 1 98.12 288 TYR A C 1
ATOM 2368 O O . TYR A 1 288 ? -1.544 41.812 17.328 1 98.12 288 TYR A O 1
ATOM 2376 N N . GLU A 1 289 ? -0.338 43.188 18.625 1 97.62 289 GLU A N 1
ATOM 2377 C CA . GLU A 1 289 ? -1.093 42.812 19.828 1 97.62 289 GLU A CA 1
ATOM 2378 C C . GLU A 1 289 ? -2.559 43.219 19.688 1 97.62 289 GLU A C 1
ATOM 2380 O O . GLU A 1 289 ? -3.449 42.5 20.156 1 97.62 289 GLU A O 1
ATOM 2385 N N . ARG A 1 290 ? -2.742 44.375 19.109 1 97.38 290 ARG A N 1
ATOM 2386 C CA . ARG A 1 290 ? -4.109 44.781 18.844 1 97.38 290 ARG A CA 1
ATOM 2387 C C . ARG A 1 290 ? -4.805 43.844 17.875 1 97.38 290 ARG A C 1
ATOM 2389 O O . ARG A 1 290 ? -5.973 43.5 18.062 1 97.38 290 ARG A O 1
ATOM 2396 N N . CYS A 1 291 ? -4.105 43.5 16.828 1 97.88 291 CYS A N 1
ATOM 2397 C CA . CYS A 1 291 ? -4.625 42.562 15.812 1 97.88 291 CYS A CA 1
ATOM 2398 C C . CYS A 1 291 ? -4.992 41.25 16.438 1 97.88 291 CYS A C 1
ATOM 2400 O O . CYS A 1 291 ? -5.988 40.625 16.047 1 97.88 291 CYS A O 1
ATOM 2402 N N . LEU A 1 292 ? -4.27 40.781 17.438 1 97.38 292 LEU A N 1
ATOM 2403 C CA . LEU A 1 292 ? -4.426 39.469 18.031 1 97.38 292 LEU A CA 1
ATOM 2404 C C . LEU A 1 292 ? -5.625 39.438 18.969 1 97.38 292 LEU A C 1
ATOM 2406 O O . LEU A 1 292 ? -5.969 38.375 19.516 1 97.38 292 LEU A O 1
ATOM 2410 N N . ILE A 1 293 ? -6.293 40.5 19.141 1 97.12 293 ILE A N 1
ATOM 2411 C CA . ILE A 1 293 ? -7.52 40.469 19.922 1 97.12 293 ILE A CA 1
ATOM 2412 C C . ILE A 1 293 ? -8.656 39.906 19.094 1 97.12 293 ILE A C 1
ATOM 2414 O O . ILE A 1 293 ? -9.141 38.781 19.375 1 97.12 293 ILE A O 1
ATOM 2418 N N . PRO A 1 294 ? -9.008 40.469 17.953 1 96.44 294 PRO A N 1
ATOM 2419 C CA . PRO A 1 294 ? -10.047 39.844 17.141 1 96.44 294 PRO A CA 1
ATOM 2420 C C . PRO A 1 294 ? -9.562 38.594 16.406 1 96.44 294 PRO A C 1
ATOM 2422 O O . PRO A 1 294 ? -10.367 37.719 16.078 1 96.44 294 PRO A O 1
ATOM 2425 N N . CYS A 1 295 ? -8.227 38.531 16.172 1 96 295 CYS A N 1
ATOM 2426 C CA . CYS A 1 295 ? -7.688 37.438 15.367 1 96 295 CYS A CA 1
ATOM 2427 C C . CYS A 1 295 ? -6.961 36.406 16.234 1 96 295 CYS A C 1
ATOM 2429 O O . CYS A 1 295 ? -6.074 35.719 15.758 1 96 295 CYS A O 1
ATOM 2431 N N . ALA A 1 296 ? -7.285 36.344 17.438 1 94.38 296 ALA A N 1
ATOM 2432 C CA . ALA A 1 296 ? -6.59 35.469 18.391 1 94.38 296 ALA A CA 1
ATOM 2433 C C . ALA A 1 296 ? -6.711 34 17.984 1 94.38 296 ALA A C 1
ATOM 2435 O O . ALA A 1 296 ? -5.805 33.219 18.25 1 94.38 296 ALA A O 1
ATOM 2436 N N . ASN A 1 297 ? -7.785 33.625 17.312 1 90.94 297 ASN A N 1
ATOM 2437 C CA . ASN A 1 297 ? -8.039 32.219 16.969 1 90.94 297 ASN A CA 1
ATOM 2438 C C . ASN A 1 297 ? -7.414 31.859 15.625 1 90.94 297 ASN A C 1
ATOM 2440 O O . ASN A 1 297 ? -7.547 30.734 15.164 1 90.94 297 ASN A O 1
ATOM 2444 N N . TYR A 1 298 ? -6.773 32.75 15.031 1 92.81 298 TYR A N 1
ATOM 2445 C CA . TYR A 1 298 ? -6.117 32.531 13.75 1 92.81 298 TYR A CA 1
ATOM 2446 C C . TYR A 1 298 ? -4.605 32.406 13.922 1 92.81 298 TYR A C 1
ATOM 2448 O O . TYR A 1 298 ? -3.908 33.406 14.047 1 92.81 298 TYR A O 1
ATOM 2456 N N . SER A 1 299 ? -4.137 31.203 13.836 1 93.88 299 SER A N 1
ATOM 2457 C CA . SER A 1 299 ? -2.744 30.875 14.141 1 93.88 299 SER A CA 1
ATOM 2458 C C . SER A 1 299 ? -1.792 31.594 13.188 1 93.88 299 SER A C 1
ATOM 2460 O O . SER A 1 299 ? -0.63 31.828 13.523 1 93.88 299 SER A O 1
ATOM 2462 N N . GLU A 1 300 ? -2.238 32 11.992 1 92.88 300 GLU A N 1
ATOM 2463 C CA . GLU A 1 300 ? -1.383 32.656 11 1 92.88 300 GLU A CA 1
ATOM 2464 C C . GLU A 1 300 ? -0.84 33.969 11.523 1 92.88 300 GLU A C 1
ATOM 2466 O O . GLU A 1 300 ? 0.3 34.344 11.227 1 92.88 300 GLU A O 1
ATOM 2471 N N . PHE A 1 301 ? -1.658 34.656 12.281 1 96.12 301 PHE A N 1
ATOM 2472 C CA . PHE A 1 301 ? -1.231 35.969 12.781 1 96.12 301 PHE A CA 1
ATOM 2473 C C . PHE A 1 301 ? -0.214 35.781 13.906 1 96.12 301 PHE A C 1
ATOM 2475 O O . PHE A 1 301 ? 0.682 36.625 14.07 1 96.12 301 PHE A O 1
ATOM 2482 N N . TRP A 1 302 ? -0.337 34.75 14.688 1 96.94 302 TRP A N 1
ATOM 2483 C CA . TRP A 1 302 ? 0.657 34.438 15.711 1 96.94 302 TRP A CA 1
ATOM 2484 C C . TRP A 1 302 ? 2.006 34.125 15.086 1 96.94 302 TRP A C 1
ATOM 2486 O O . TRP A 1 302 ? 3.045 34.625 15.531 1 96.94 302 TRP A O 1
ATOM 2496 N N . ILE A 1 303 ? 1.942 33.312 14.07 1 95.94 303 ILE A N 1
ATOM 2497 C CA . ILE A 1 303 ? 3.16 32.906 13.375 1 95.94 303 ILE A CA 1
ATOM 2498 C C . ILE A 1 303 ? 3.834 34.125 12.766 1 95.94 303 ILE A C 1
ATOM 2500 O O . ILE A 1 303 ? 5.043 34.312 12.906 1 95.94 303 ILE A O 1
ATOM 2504 N N . ARG A 1 304 ? 3.01 34.969 12.102 1 95.94 304 ARG A N 1
ATOM 2505 C CA . ARG A 1 304 ? 3.533 36.188 11.5 1 95.94 304 ARG A CA 1
ATOM 2506 C C . ARG A 1 304 ? 4.203 37.062 12.547 1 95.94 304 ARG A C 1
ATOM 2508 O O . ARG A 1 304 ? 5.293 37.594 12.32 1 95.94 304 ARG A O 1
ATOM 2515 N N . TYR A 1 305 ? 3.566 37.188 13.641 1 97.56 305 TYR A N 1
ATOM 2516 C CA . TYR A 1 305 ? 4.066 38 14.734 1 97.56 305 TYR A CA 1
ATOM 2517 C C . TYR A 1 305 ? 5.395 37.469 15.258 1 97.56 305 TYR A C 1
ATOM 2519 O O . TYR A 1 305 ? 6.379 38.219 15.328 1 97.56 305 TYR A O 1
ATOM 2527 N N . MET A 1 306 ? 5.473 36.25 15.531 1 96.12 306 MET A N 1
ATOM 2528 C CA . MET A 1 306 ? 6.664 35.594 16.094 1 96.12 306 MET A CA 1
ATOM 2529 C C . MET A 1 306 ? 7.828 35.656 15.117 1 96.12 306 MET A C 1
ATOM 2531 O O . MET A 1 306 ? 8.953 35.969 15.5 1 96.12 306 MET A O 1
ATOM 2535 N N . GLU A 1 307 ? 7.477 35.406 13.867 1 95.31 307 GLU A N 1
ATOM 2536 C CA . GLU A 1 307 ? 8.531 35.406 12.859 1 95.31 307 GLU A CA 1
ATOM 2537 C C . GLU A 1 307 ? 9.102 36.812 12.68 1 95.31 307 GLU A C 1
ATOM 2539 O O . GLU A 1 307 ? 10.312 37 12.531 1 95.31 307 GLU A O 1
ATOM 2544 N N . PHE A 1 308 ? 8.25 37.781 12.727 1 96.31 308 PHE A N 1
ATOM 2545 C CA . PHE A 1 308 ? 8.688 39.156 12.531 1 96.31 308 PHE A CA 1
ATOM 2546 C C . PHE A 1 308 ? 9.555 39.625 13.695 1 96.31 308 PHE A C 1
ATOM 2548 O O . PHE A 1 308 ? 10.648 40.156 13.492 1 96.31 308 PHE A O 1
ATOM 2555 N N . VAL A 1 309 ? 9.047 39.438 14.875 1 96.69 309 VAL A N 1
ATOM 2556 C CA . VAL A 1 309 ? 9.75 39.969 16.047 1 96.69 309 VAL A CA 1
ATOM 2557 C C . VAL A 1 309 ? 11.062 39.219 16.234 1 96.69 309 VAL A C 1
ATOM 2559 O O . VAL A 1 309 ? 12.07 39.812 16.641 1 96.69 309 VAL A O 1
ATOM 2562 N N . ASP A 1 310 ? 11.039 37.938 15.969 1 94.56 310 ASP A N 1
ATOM 2563 C CA . ASP A 1 310 ? 12.266 37.156 16.078 1 94.56 310 ASP A CA 1
ATOM 2564 C C . ASP A 1 310 ? 13.312 37.625 15.078 1 94.56 310 ASP A C 1
ATOM 2566 O O . ASP A 1 310 ? 14.5 37.719 15.398 1 94.56 310 ASP A O 1
ATOM 2570 N N . ALA A 1 311 ? 12.859 37.938 13.875 1 93.5 311 ALA A N 1
ATOM 2571 C CA . ALA A 1 311 ? 13.758 38.406 12.828 1 93.5 311 ALA A CA 1
ATOM 2572 C C . ALA A 1 311 ? 14.391 39.75 13.211 1 93.5 311 ALA A C 1
ATOM 2574 O O . ALA A 1 311 ? 15.523 40.062 12.828 1 93.5 311 ALA A O 1
ATOM 2575 N N . LYS A 1 312 ? 13.672 40.531 14.07 1 94.19 312 LYS A N 1
ATOM 2576 C CA . LYS A 1 312 ? 14.148 41.844 14.477 1 94.19 312 LYS A CA 1
ATOM 2577 C C . LYS A 1 312 ? 14.883 41.781 15.812 1 94.19 312 LYS A C 1
ATOM 2579 O O . LYS A 1 312 ? 15.211 42.844 16.391 1 94.19 312 LYS A O 1
ATOM 2584 N N . GLY A 1 313 ? 15.086 40.562 16.266 1 91.38 313 GLY A N 1
ATOM 2585 C CA . GLY A 1 313 ? 15.875 40.375 17.469 1 91.38 313 GLY A CA 1
ATOM 2586 C C . GLY A 1 313 ? 15.039 40.344 18.734 1 91.38 313 GLY A C 1
ATOM 2587 O O . GLY A 1 313 ? 15.578 40.344 19.844 1 91.38 313 GLY A O 1
ATOM 2588 N N . GLY A 1 314 ? 13.742 40.375 18.625 1 93.88 314 GLY A N 1
ATOM 2589 C CA . GLY A 1 314 ? 12.867 40.312 19.781 1 93.88 314 GLY A CA 1
ATOM 2590 C C . GLY A 1 314 ? 12.477 38.906 20.188 1 93.88 314 GLY A C 1
ATOM 2591 O O . GLY A 1 314 ? 11.289 38.594 20.281 1 93.88 314 GLY A O 1
ATOM 2592 N N . ARG A 1 315 ? 13.438 38.125 20.625 1 93.12 315 ARG A N 1
ATOM 2593 C CA . ARG A 1 315 ? 13.211 36.719 20.938 1 93.12 315 ARG A CA 1
ATOM 2594 C C . ARG A 1 315 ? 12.32 36.562 22.156 1 93.12 315 ARG A C 1
ATOM 2596 O O . ARG A 1 315 ? 11.469 35.656 22.203 1 93.12 315 ARG A O 1
ATOM 2603 N N . GLU A 1 316 ? 12.5 37.375 23.078 1 94.25 316 GLU A N 1
ATOM 2604 C CA . GLU A 1 316 ? 11.695 37.281 24.281 1 94.25 316 GLU A CA 1
ATOM 2605 C C . GLU A 1 316 ? 10.219 37.562 24 1 94.25 316 GLU A C 1
ATOM 2607 O O . GLU A 1 316 ? 9.344 36.875 24.531 1 94.25 316 GLU A O 1
ATOM 2612 N N . ILE A 1 317 ? 9.984 38.562 23.172 1 95.62 317 ILE A N 1
ATOM 2613 C CA . ILE A 1 317 ? 8.617 38.875 22.781 1 95.62 317 ILE A CA 1
ATOM 2614 C C . ILE A 1 317 ? 8.016 37.719 22 1 95.62 317 ILE A C 1
ATOM 2616 O O . ILE A 1 317 ? 6.855 37.344 22.219 1 95.62 317 ILE A O 1
ATOM 2620 N N . ALA A 1 318 ? 8.844 37.156 21.172 1 95.56 318 ALA A N 1
ATOM 2621 C CA . ALA A 1 318 ? 8.398 36 20.391 1 95.56 318 ALA A CA 1
ATOM 2622 C C . ALA A 1 318 ? 8.055 34.812 21.281 1 95.56 318 ALA A C 1
ATOM 2624 O O . ALA A 1 318 ? 7.035 34.156 21.094 1 95.56 318 ALA A O 1
ATOM 2625 N N . ASN A 1 319 ? 8.859 34.562 22.281 1 93.88 319 ASN A N 1
ATOM 2626 C CA . ASN A 1 319 ? 8.625 33.469 23.203 1 93.88 319 ASN A CA 1
ATOM 2627 C C . ASN A 1 319 ? 7.355 33.688 24.031 1 93.88 319 ASN A C 1
ATOM 2629 O O . ASN A 1 319 ? 6.609 32.75 24.297 1 93.88 319 ASN A O 1
ATOM 2633 N N . HIS A 1 320 ? 7.207 34.875 24.391 1 94.12 320 HIS A N 1
ATOM 2634 C CA . HIS A 1 320 ? 6.004 35.219 25.141 1 94.12 320 HIS A CA 1
ATOM 2635 C C . HIS A 1 320 ? 4.75 35 24.297 1 94.12 320 HIS A C 1
ATOM 2637 O O . HIS A 1 320 ? 3.752 34.469 24.781 1 94.12 320 HIS A O 1
ATOM 2643 N N . ALA A 1 321 ? 4.844 35.5 23.109 1 95.56 321 ALA A N 1
ATOM 2644 C CA . ALA A 1 321 ? 3.732 35.312 22.172 1 95.56 321 ALA A CA 1
ATOM 2645 C C . ALA A 1 321 ? 3.473 33.844 21.922 1 95.56 321 ALA A C 1
ATOM 2647 O O . ALA A 1 321 ? 2.318 33.406 21.859 1 95.56 321 ALA A O 1
ATOM 2648 N N . LEU A 1 322 ? 4.527 33.094 21.797 1 94.88 322 LEU A N 1
ATOM 2649 C CA . LEU A 1 322 ? 4.426 31.672 21.562 1 94.88 322 LEU A CA 1
ATOM 2650 C C . LEU A 1 322 ? 3.725 30.984 22.719 1 94.88 322 LEU A C 1
ATOM 2652 O O . LEU A 1 322 ? 2.854 30.125 22.516 1 94.88 322 LEU A O 1
ATOM 2656 N N . GLN A 1 323 ? 4.07 31.312 23.875 1 92.69 323 GLN A N 1
ATOM 2657 C CA . GLN A 1 323 ? 3.482 30.719 25.062 1 92.69 323 GLN A CA 1
ATOM 2658 C C . GLN A 1 323 ? 1.99 31.016 25.156 1 92.69 323 GLN A C 1
ATOM 2660 O O . GLN A 1 323 ? 1.189 30.141 25.484 1 92.69 323 GLN A O 1
ATOM 2665 N N . ARG A 1 324 ? 1.661 32.219 24.906 1 94.06 324 ARG A N 1
ATOM 2666 C CA . ARG A 1 324 ? 0.258 32.625 24.922 1 94.06 324 ARG A CA 1
ATOM 2667 C C . ARG A 1 324 ? -0.547 31.859 23.891 1 94.06 324 ARG A C 1
ATOM 2669 O O . ARG A 1 324 ? -1.64 31.375 24.172 1 94.06 324 ARG A O 1
ATOM 2676 N N . ALA A 1 325 ? -0.009 31.766 22.703 1 94.31 325 ALA A N 1
ATOM 2677 C CA . ALA A 1 325 ? -0.699 31.078 21.609 1 94.31 325 ALA A CA 1
ATOM 2678 C C . ALA A 1 325 ? -0.835 29.578 21.922 1 94.31 325 ALA A C 1
ATOM 2680 O O . ALA A 1 325 ? -1.899 29 21.719 1 94.31 325 ALA A O 1
ATOM 2681 N N . LEU A 1 326 ? 0.159 28.984 22.406 1 90.94 326 LEU A N 1
ATOM 2682 C CA . LEU A 1 326 ? 0.226 27.547 22.625 1 90.94 326 LEU A CA 1
ATOM 2683 C C . LEU A 1 326 ? -0.691 27.125 23.766 1 90.94 326 LEU A C 1
ATOM 2685 O O . LEU A 1 326 ? -1.28 26.047 23.734 1 90.94 326 LEU A O 1
ATOM 2689 N N . THR A 1 327 ? -0.832 27.906 24.766 1 89.94 327 THR A N 1
ATOM 2690 C CA . THR A 1 327 ? -1.522 27.484 25.984 1 89.94 327 THR A CA 1
ATOM 2691 C C . THR A 1 327 ? -2.988 27.906 25.953 1 89.94 327 THR A C 1
ATOM 2693 O O . THR A 1 327 ? -3.84 27.281 26.578 1 89.94 327 THR A O 1
ATOM 2696 N N . VAL A 1 328 ? -3.264 28.891 25.172 1 91.38 328 VAL A N 1
ATOM 2697 C CA . VAL A 1 328 ? -4.617 29.422 25.281 1 91.38 328 VAL A CA 1
ATOM 2698 C C . VAL A 1 328 ? -5.32 29.328 23.922 1 91.38 328 VAL A C 1
ATOM 2700 O O . VAL A 1 328 ? -6.215 28.5 23.75 1 91.38 328 VAL A O 1
ATOM 2703 N N . PHE A 1 329 ? -4.773 29.938 22.953 1 90.69 329 PHE A N 1
ATOM 2704 C CA . PHE A 1 329 ? -5.578 30.25 21.766 1 90.69 329 PHE A CA 1
ATOM 2705 C C . PHE A 1 329 ? -5.418 29.156 20.703 1 90.69 329 PHE A C 1
ATOM 2707 O O . PHE A 1 329 ? -6.359 28.859 19.969 1 90.69 329 PHE A O 1
ATOM 2714 N N . CYS A 1 330 ? -4.199 28.625 20.625 1 91.31 330 CYS A N 1
ATOM 2715 C CA . CYS A 1 330 ? -3.938 27.641 19.578 1 91.31 330 CYS A CA 1
ATOM 2716 C C . CYS A 1 330 ? -3.627 26.266 20.188 1 91.31 330 CYS A C 1
ATOM 2718 O O . CYS A 1 330 ? -2.957 25.453 19.562 1 91.31 330 CYS A O 1
ATOM 2720 N N . LYS A 1 331 ? -4.082 26.016 21.375 1 87.56 331 LYS A N 1
ATOM 2721 C CA . LYS A 1 331 ? -3.758 24.781 22.094 1 87.56 331 LYS A CA 1
ATOM 2722 C C . LYS A 1 331 ? -4.395 23.578 21.406 1 87.56 331 LYS A C 1
ATOM 2724 O O . LYS A 1 331 ? -3.881 22.453 21.5 1 87.56 331 LYS A O 1
ATOM 2729 N N . ARG A 1 332 ? -5.469 23.797 20.656 1 86.69 332 ARG A N 1
ATOM 2730 C CA . ARG A 1 332 ? -6.172 22.672 20.047 1 86.69 332 ARG A CA 1
ATOM 2731 C C . ARG A 1 332 ? -5.902 22.609 18.547 1 86.69 332 ARG A C 1
ATOM 2733 O O . ARG A 1 332 ? -6.664 21.984 17.797 1 86.69 332 ARG A O 1
ATOM 2740 N N . VAL A 1 333 ? -4.855 23.234 18.094 1 89.56 333 VAL A N 1
ATOM 2741 C CA . VAL A 1 333 ? -4.441 23.219 16.688 1 89.56 333 VAL A CA 1
ATOM 2742 C C . VAL A 1 333 ? -3.139 22.438 16.547 1 89.56 333 VAL A C 1
ATOM 2744 O O . VAL A 1 333 ? -2.051 23 16.703 1 89.56 333 VAL A O 1
ATOM 2747 N N . PRO A 1 334 ? -3.221 21.25 16.078 1 87.19 334 PRO A N 1
ATOM 2748 C CA . PRO A 1 334 ? -2.025 20.406 15.992 1 87.19 334 PRO A CA 1
ATOM 2749 C C . PRO A 1 334 ? -0.942 21.016 15.102 1 87.19 334 PRO A C 1
ATOM 2751 O O . PRO A 1 334 ? 0.248 20.891 15.406 1 87.19 334 PRO A O 1
ATOM 2754 N N . ALA A 1 335 ? -1.37 21.609 14.016 1 89.88 335 ALA A N 1
ATOM 2755 C CA . ALA A 1 335 ? -0.404 22.203 13.094 1 89.88 335 ALA A CA 1
ATOM 2756 C C . ALA A 1 335 ? 0.411 23.297 13.773 1 89.88 335 ALA A C 1
ATOM 2758 O O . ALA A 1 335 ? 1.59 23.484 13.469 1 89.88 335 ALA A O 1
ATOM 2759 N N . PHE A 1 336 ? -0.192 23.984 14.688 1 93 336 PHE A N 1
ATOM 2760 C CA . PHE A 1 336 ? 0.527 25.031 15.398 1 93 336 PHE A CA 1
ATOM 2761 C C . PHE A 1 336 ? 1.56 24.422 16.344 1 93 336 PHE A C 1
ATOM 2763 O O . PHE A 1 336 ? 2.637 25 16.531 1 93 336 PHE A O 1
ATOM 2770 N N . HIS A 1 337 ? 1.259 23.359 16.969 1 90.69 337 HIS A N 1
ATOM 2771 C CA . HIS A 1 337 ? 2.217 22.672 17.828 1 90.69 337 HIS A CA 1
ATOM 2772 C C . HIS A 1 337 ? 3.449 22.234 17.047 1 90.69 337 HIS A C 1
ATOM 2774 O O . HIS A 1 337 ? 4.57 22.281 17.547 1 90.69 337 HIS A O 1
ATOM 2780 N N . LEU A 1 338 ? 3.182 21.828 15.867 1 91.31 338 LEU A N 1
ATOM 2781 C CA . LEU A 1 338 ? 4.297 21.469 15 1 91.31 338 LEU A CA 1
ATOM 2782 C C . LEU A 1 338 ? 5.16 22.672 14.68 1 91.31 338 LEU A C 1
ATOM 2784 O O . LEU A 1 338 ? 6.391 22.578 14.656 1 91.31 338 LEU A O 1
ATOM 2788 N N . TYR A 1 339 ? 4.5 23.766 14.414 1 94.06 339 TYR A N 1
ATOM 2789 C CA . TYR A 1 339 ? 5.234 25.016 14.195 1 94.06 339 TYR A CA 1
ATOM 2790 C C . TYR A 1 339 ? 6.098 25.344 15.406 1 94.06 339 TYR A C 1
ATOM 2792 O O . TYR A 1 339 ? 7.266 25.719 15.258 1 94.06 339 TYR A O 1
ATOM 2800 N N . CYS A 1 340 ? 5.473 25.25 16.562 1 93.94 340 CYS A N 1
ATOM 2801 C CA . CYS A 1 340 ? 6.188 25.562 17.797 1 93.94 340 CYS A CA 1
ATOM 2802 C C . CYS A 1 340 ? 7.426 24.688 17.938 1 93.94 340 CYS A C 1
ATOM 2804 O O . CYS A 1 340 ? 8.492 25.172 18.328 1 93.94 340 CYS A O 1
ATOM 2806 N N . SER A 1 341 ? 7.27 23.438 17.625 1 93.69 341 SER A N 1
ATOM 2807 C CA . SER A 1 341 ? 8.398 22.516 17.703 1 93.69 341 SER A CA 1
ATOM 2808 C C . SER A 1 341 ? 9.516 22.938 16.75 1 93.69 341 SER A C 1
ATOM 2810 O O . SER A 1 341 ? 10.688 22.953 17.141 1 93.69 341 SER A O 1
ATOM 2812 N N . MET A 1 342 ? 9.188 23.266 15.57 1 95 342 MET A N 1
ATOM 2813 C CA . MET A 1 342 ? 10.172 23.672 14.57 1 95 342 MET A CA 1
ATOM 2814 C C . MET A 1 342 ? 10.844 24.984 14.961 1 95 342 MET A C 1
ATOM 2816 O O . MET A 1 342 ? 12.047 25.156 14.766 1 95 342 MET A O 1
ATOM 2820 N N . PHE A 1 343 ? 10.062 25.906 15.492 1 95.12 343 PHE A N 1
ATOM 2821 C CA . PHE A 1 343 ? 10.594 27.188 15.93 1 95.12 343 PHE A CA 1
ATOM 2822 C C . PHE A 1 343 ? 11.586 27 17.062 1 95.12 343 PHE A C 1
ATOM 2824 O O . PHE A 1 343 ? 12.672 27.594 17.062 1 95.12 343 PHE A O 1
ATOM 2831 N N . LYS A 1 344 ? 11.242 26.203 18.016 1 94.62 344 LYS A N 1
ATOM 2832 C CA . LYS A 1 344 ? 12.109 25.938 19.172 1 94.62 344 LYS A CA 1
ATOM 2833 C C . LYS A 1 344 ? 13.383 25.203 18.734 1 94.62 344 LYS A C 1
ATOM 2835 O O . LYS A 1 344 ? 14.461 25.469 19.266 1 94.62 344 LYS A O 1
ATOM 2840 N N . GLU A 1 345 ? 13.25 24.297 17.797 1 94.62 345 GLU A N 1
ATOM 2841 C CA . GLU A 1 345 ? 14.43 23.625 17.266 1 94.62 345 GLU A CA 1
ATOM 2842 C C . GLU A 1 345 ? 15.367 24.609 16.578 1 94.62 345 GLU A C 1
ATOM 2844 O O . GLU A 1 345 ? 16.594 24.531 16.75 1 94.62 345 GLU A O 1
ATOM 2849 N N . LYS A 1 346 ? 14.789 25.531 15.836 1 93.31 346 LYS A N 1
ATOM 2850 C CA . LYS A 1 346 ? 15.578 26.531 15.117 1 93.31 346 LYS A CA 1
ATOM 2851 C C . LYS A 1 346 ? 16.406 27.375 16.078 1 93.31 346 LYS A C 1
ATOM 2853 O O . LYS A 1 346 ? 17.547 27.719 15.773 1 93.31 346 LYS A O 1
ATOM 2858 N N . ILE A 1 347 ? 15.859 27.656 17.25 1 91.44 347 ILE A N 1
ATOM 2859 C CA . ILE A 1 347 ? 16.547 28.547 18.172 1 91.44 347 ILE A CA 1
ATOM 2860 C C . ILE A 1 347 ? 17.406 27.734 19.141 1 91.44 347 ILE A C 1
ATOM 2862 O O . ILE A 1 347 ? 18 28.281 20.062 1 91.44 347 ILE A O 1
ATOM 2866 N N . GLY A 1 348 ? 17.391 26.328 19 1 90.12 348 GLY A N 1
ATOM 2867 C CA . GLY A 1 348 ? 18.281 25.484 19.766 1 90.12 348 GLY A CA 1
ATOM 2868 C C . GLY A 1 348 ? 17.703 25.016 21.078 1 90.12 348 GLY A C 1
ATOM 2869 O O . GLY A 1 348 ? 18.422 24.531 21.953 1 90.12 348 GLY A O 1
ATOM 2870 N N . ASP A 1 349 ? 16.422 25.297 21.281 1 91.94 349 ASP A N 1
ATOM 2871 C CA . ASP A 1 349 ? 15.742 24.828 22.484 1 91.94 349 ASP A CA 1
ATOM 2872 C C . ASP A 1 349 ? 15.266 23.391 22.312 1 91.94 349 ASP A C 1
ATOM 2874 O O . ASP A 1 349 ? 14.125 23.156 21.922 1 91.94 349 ASP A O 1
ATOM 2878 N N . VAL A 1 350 ? 16.031 22.453 22.766 1 89.31 350 VAL A N 1
ATOM 2879 C CA . VAL A 1 350 ? 15.781 21.031 22.547 1 89.31 350 VAL A CA 1
ATOM 2880 C C . VAL A 1 350 ? 14.539 20.594 23.328 1 89.31 350 VAL A C 1
ATOM 2882 O O . VAL A 1 350 ? 13.672 19.906 22.797 1 89.31 350 VAL A O 1
ATOM 2885 N N . ILE A 1 351 ? 14.414 20.969 24.516 1 89.12 351 ILE A N 1
ATOM 2886 C CA . ILE A 1 351 ? 13.305 20.578 25.391 1 89.12 351 ILE A CA 1
ATOM 2887 C C . ILE A 1 351 ? 11.992 21.125 24.828 1 89.12 351 ILE A C 1
ATOM 2889 O O . ILE A 1 351 ? 10.992 20.406 24.766 1 89.12 351 ILE A O 1
ATOM 2893 N N . GLY A 1 352 ? 12.094 22.406 24.453 1 90.19 352 GLY A N 1
ATOM 2894 C CA . GLY A 1 352 ? 10.906 23.016 23.875 1 90.19 352 GLY A CA 1
ATOM 2895 C C . GLY A 1 352 ? 10.484 22.375 22.562 1 90.19 352 GLY A C 1
ATOM 2896 O O . GLY A 1 352 ? 9.289 22.266 22.281 1 90.19 352 GLY A O 1
ATOM 2897 N N . ALA A 1 353 ? 11.406 21.969 21.797 1 93.06 353 ALA A N 1
ATOM 2898 C CA . ALA A 1 353 ? 11.141 21.359 20.5 1 93.06 353 ALA A CA 1
ATOM 2899 C C . ALA A 1 353 ? 10.469 20 20.641 1 93.06 353 ALA A C 1
ATOM 2901 O O . ALA A 1 353 ? 9.641 19.609 19.812 1 93.06 353 ALA A O 1
ATOM 2902 N N . LEU A 1 354 ? 10.758 19.297 21.719 1 91.31 354 LEU A N 1
ATOM 2903 C CA . LEU A 1 354 ? 10.273 17.938 21.906 1 91.31 354 LEU A CA 1
ATOM 2904 C C . LEU A 1 354 ? 9 17.922 22.75 1 91.31 354 LEU A C 1
ATOM 2906 O O . LEU A 1 354 ? 8.297 16.922 22.797 1 91.31 354 LEU A O 1
ATOM 2910 N N . ALA A 1 355 ? 8.602 18.984 23.312 1 86.5 355 ALA A N 1
ATOM 2911 C CA . ALA A 1 355 ? 7.512 19.094 24.281 1 86.5 355 ALA A CA 1
ATOM 2912 C C . ALA A 1 355 ? 6.191 18.641 23.672 1 86.5 355 ALA A C 1
ATOM 2914 O O . ALA A 1 355 ? 5.434 17.891 24.312 1 86.5 355 ALA A O 1
ATOM 2915 N N . PRO A 1 356 ? 5.98 19.031 22.438 1 81.12 356 PRO A N 1
ATOM 2916 C CA . PRO A 1 356 ? 4.691 18.641 21.875 1 81.12 356 PRO A CA 1
ATOM 2917 C C . PRO A 1 356 ? 4.551 17.125 21.719 1 81.12 356 PRO A C 1
ATOM 2919 O O . PRO A 1 356 ? 3.436 16.609 21.609 1 81.12 356 PRO A O 1
ATOM 2922 N N . PHE A 1 357 ? 5.562 16.422 21.641 1 80 357 PHE A N 1
ATOM 2923 C CA . PHE A 1 357 ? 5.512 14.992 21.359 1 80 357 PHE A CA 1
ATOM 2924 C C . PHE A 1 357 ? 5.48 14.18 22.641 1 80 357 PHE A C 1
ATOM 2926 O O . PHE A 1 357 ? 5.137 13 22.625 1 80 357 PHE A O 1
ATOM 2933 N N . HIS A 1 358 ? 5.957 14.664 23.781 1 64.69 358 HIS A N 1
ATOM 2934 C CA . HIS A 1 358 ? 5.953 13.961 25.062 1 64.69 358 HIS A CA 1
ATOM 2935 C C . HIS A 1 358 ? 4.531 13.727 25.562 1 64.69 358 HIS A C 1
ATOM 2937 O O . HIS A 1 358 ? 4.266 12.734 26.234 1 64.69 358 HIS A O 1
ATOM 2943 N N . LEU A 1 359 ? 3.658 14.586 25.344 1 54.25 359 LEU A N 1
ATOM 2944 C CA . LEU A 1 359 ? 2.322 14.539 25.922 1 54.25 359 LEU A CA 1
ATOM 2945 C C . LEU A 1 359 ? 1.484 13.445 25.266 1 54.25 359 LEU A C 1
ATOM 2947 O O . LEU A 1 359 ? 0.413 13.094 25.766 1 54.25 359 LEU A O 1
ATOM 2951 N N . CYS A 1 360 ? 1.746 12.945 24.094 1 50.47 360 CYS A N 1
ATOM 2952 C CA . CYS A 1 360 ? 0.762 12.102 23.422 1 50.47 360 CYS A CA 1
ATOM 2953 C C . CYS A 1 360 ? 0.832 10.664 23.922 1 50.47 360 CYS A C 1
ATOM 2955 O O . CYS A 1 360 ? 1.799 9.953 23.656 1 50.47 360 CYS A O 1
ATOM 2957 N N . GLY A 1 361 ? 0.523 10.477 25.094 1 46.34 361 GLY A N 1
ATOM 2958 C CA . GLY A 1 361 ? 0.291 9.117 25.578 1 46.34 361 GLY A CA 1
ATOM 2959 C C . GLY A 1 361 ? -0.255 8.188 24.516 1 46.34 361 GLY A C 1
ATOM 2960 O O . GLY A 1 361 ? -0.823 8.648 23.516 1 46.34 361 GLY A O 1
ATOM 2961 N N . VAL A 1 362 ? 0.219 6.762 24.469 1 48.78 362 VAL A N 1
ATOM 2962 C CA . VAL A 1 362 ? -0.004 5.582 23.641 1 48.78 362 VAL A CA 1
ATOM 2963 C C . VAL A 1 362 ? -1.478 5.496 23.25 1 48.78 362 VAL A C 1
ATOM 2965 O O . VAL A 1 362 ? -1.829 4.828 22.281 1 48.78 362 VAL A O 1
ATOM 2968 N N . ASN A 1 363 ? -2.258 5.688 24.188 1 49.66 363 ASN A N 1
ATOM 2969 C CA . ASN A 1 363 ? -3.576 5.098 23.969 1 49.66 363 ASN A CA 1
ATOM 2970 C C . ASN A 1 363 ? -4.141 5.457 22.594 1 49.66 363 ASN A C 1
ATOM 2972 O O . ASN A 1 363 ? -4.359 4.578 21.766 1 49.66 363 ASN A O 1
ATOM 2976 N N . GLN A 1 364 ? -5.008 6.57 22.547 1 51.78 3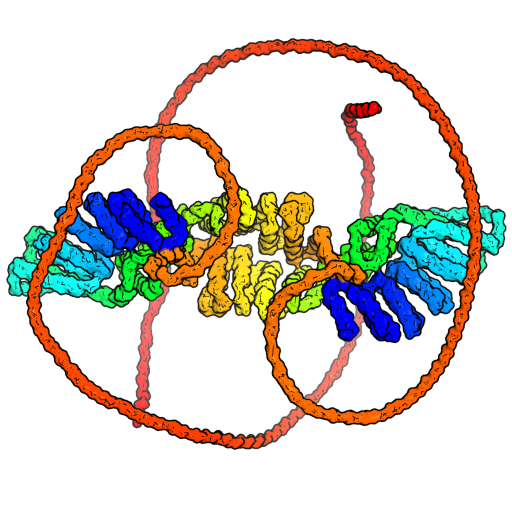64 GLN A N 1
ATOM 2977 C CA . GLN A 1 364 ? -6 6.781 21.5 1 51.78 364 GLN A CA 1
ATOM 2978 C C . GLN A 1 364 ? -5.387 7.508 20.297 1 51.78 364 GLN A C 1
ATOM 2980 O O . GLN A 1 364 ? -6.109 8.062 19.469 1 51.78 364 GLN A O 1
ATOM 2985 N N . ASP A 1 365 ? -4 7.52 20.172 1 58.75 365 ASP A N 1
ATOM 2986 C CA . ASP A 1 365 ? -3.539 8.578 19.281 1 58.75 365 ASP A CA 1
ATOM 2987 C C . ASP A 1 365 ? -3.285 8.047 17.875 1 58.75 365 ASP A C 1
ATOM 2989 O O . ASP A 1 365 ? -2.396 7.215 17.672 1 58.75 365 ASP A O 1
ATOM 2993 N N . PRO A 1 366 ? -4.203 8.227 17.047 1 64.62 366 PRO A N 1
ATOM 2994 C CA . PRO A 1 366 ? -3.986 7.875 15.641 1 64.62 366 PRO A CA 1
ATOM 2995 C C . PRO A 1 366 ? -2.67 8.422 15.094 1 64.62 366 PRO A C 1
ATOM 2997 O O . PRO A 1 366 ? -2.16 7.918 14.086 1 64.62 366 PRO A O 1
ATOM 3000 N N . GLU A 1 367 ? -2.031 9.336 15.953 1 78.5 367 GLU A N 1
ATOM 3001 C CA . GLU A 1 367 ? -0.82 9.961 15.422 1 78.5 367 GLU A CA 1
ATOM 3002 C C . GLU A 1 367 ? 0.415 9.5 16.203 1 78.5 367 GLU A C 1
ATOM 3004 O O . GLU A 1 367 ? 1.448 10.172 16.172 1 78.5 367 GLU A O 1
ATOM 3009 N N . PHE A 1 368 ? 0.312 8.383 16.922 1 84.62 368 PHE A N 1
ATOM 3010 C CA . PHE A 1 368 ? 1.403 7.898 17.766 1 84.62 368 PHE A CA 1
ATOM 3011 C C . PHE A 1 368 ? 2.658 7.656 16.922 1 84.62 368 PHE A C 1
ATOM 3013 O O . PHE A 1 368 ? 3.738 8.141 17.266 1 84.62 368 PHE A O 1
ATOM 3020 N N . ILE A 1 369 ? 2.541 7.004 15.844 1 87.25 369 ILE A N 1
ATOM 3021 C CA . ILE A 1 369 ? 3.688 6.664 15.008 1 87.25 369 ILE A CA 1
ATOM 3022 C C . ILE A 1 369 ? 4.301 7.934 14.43 1 87.25 369 ILE A C 1
ATOM 3024 O O . ILE A 1 369 ? 5.527 8.078 14.398 1 87.25 369 ILE A O 1
ATOM 3028 N N . GLY A 1 370 ? 3.453 8.82 14.039 1 88 370 GLY A N 1
ATOM 3029 C CA . GLY A 1 370 ? 3.932 10.094 13.523 1 88 370 GLY A CA 1
ATOM 3030 C C . GLY A 1 370 ? 4.762 10.875 14.523 1 88 370 GLY A C 1
ATOM 3031 O O . GLY A 1 370 ? 5.789 11.453 14.172 1 88 370 GLY A O 1
ATOM 3032 N N . ASN A 1 371 ? 4.387 10.836 15.711 1 89.31 371 ASN A N 1
ATOM 3033 C CA . ASN A 1 371 ? 5.098 11.547 16.766 1 89.31 371 ASN A CA 1
ATOM 3034 C C . ASN A 1 371 ? 6.445 10.898 17.078 1 89.31 371 ASN A C 1
ATOM 3036 O O . ASN A 1 371 ? 7.422 11.594 17.359 1 89.31 371 ASN A O 1
ATOM 3040 N N . VAL A 1 372 ? 6.422 9.602 17.062 1 91.12 372 VAL A N 1
ATOM 3041 C CA . VAL A 1 372 ? 7.664 8.875 17.297 1 91.12 372 VAL A CA 1
ATOM 3042 C C . VAL A 1 372 ? 8.68 9.219 16.203 1 91.12 372 VAL A C 1
ATOM 3044 O O . VAL A 1 372 ? 9.844 9.492 16.5 1 91.12 372 VAL A O 1
ATOM 3047 N N . ILE A 1 373 ? 8.203 9.195 14.984 1 91.81 373 ILE A N 1
ATOM 3048 C CA . ILE A 1 373 ? 9.062 9.484 13.844 1 91.81 373 ILE A CA 1
ATOM 3049 C C . ILE A 1 373 ? 9.609 10.906 13.953 1 91.81 373 ILE A C 1
ATOM 3051 O O . ILE A 1 373 ? 10.805 11.133 13.797 1 91.81 373 ILE A O 1
ATOM 3055 N N . ARG A 1 374 ? 8.789 11.844 14.289 1 91.81 374 ARG A N 1
ATOM 3056 C CA . ARG A 1 374 ? 9.188 13.242 14.383 1 91.81 374 ARG A CA 1
ATOM 3057 C C . ARG A 1 374 ? 10.18 13.461 15.516 1 91.81 374 ARG A C 1
ATOM 3059 O O . ARG A 1 374 ? 11.172 14.172 15.352 1 91.81 374 ARG A O 1
ATOM 3066 N N . GLU A 1 375 ? 9.891 12.883 16.641 1 92.88 375 GLU A N 1
ATOM 3067 C CA . GLU A 1 375 ? 10.812 12.992 17.781 1 92.88 375 GLU A CA 1
ATOM 3068 C C . GLU A 1 375 ? 12.188 12.422 17.422 1 92.88 375 GLU A C 1
ATOM 3070 O O . GLU A 1 375 ? 13.211 13.039 17.734 1 92.88 375 GLU A O 1
ATOM 3075 N N . ALA A 1 376 ? 12.148 11.266 16.844 1 94.06 376 ALA A N 1
ATOM 3076 C CA . ALA A 1 376 ? 13.414 10.641 16.453 1 94.06 376 ALA A CA 1
ATOM 3077 C C . ALA A 1 376 ? 14.172 11.492 15.445 1 94.06 376 ALA A C 1
ATOM 3079 O O . ALA A 1 376 ? 15.391 11.648 15.547 1 94.06 376 ALA A O 1
ATOM 3080 N N . ASN A 1 377 ? 13.484 12.062 14.531 1 93.62 377 ASN A N 1
ATOM 3081 C CA . ASN A 1 377 ? 14.117 12.883 13.5 1 93.62 377 ASN A CA 1
ATOM 3082 C C . ASN A 1 377 ? 14.719 14.156 14.094 1 93.62 377 ASN A C 1
ATOM 3084 O O . ASN A 1 377 ? 15.773 14.609 13.648 1 93.62 377 ASN A O 1
ATOM 3088 N N . ILE A 1 378 ? 14.062 14.75 15.023 1 94.75 378 ILE A N 1
ATOM 3089 C CA . ILE A 1 378 ? 14.578 15.945 15.672 1 94.75 378 ILE A CA 1
ATOM 3090 C C . ILE A 1 378 ? 15.883 15.617 16.391 1 94.75 378 ILE A C 1
ATOM 3092 O O . ILE A 1 378 ? 16.875 16.344 16.266 1 94.75 378 ILE A O 1
ATOM 3096 N N . LYS A 1 379 ? 15.859 14.508 17.094 1 93.5 379 LYS A N 1
ATOM 3097 C CA . LYS A 1 379 ? 17.062 14.094 17.828 1 93.5 379 LYS A CA 1
ATOM 3098 C C . LYS A 1 379 ? 18.203 13.781 16.859 1 93.5 379 LYS A C 1
ATOM 3100 O O . LYS A 1 379 ? 19.359 14.086 17.141 1 93.5 379 LYS A O 1
ATOM 3105 N N . LYS A 1 380 ? 17.875 13.234 15.758 1 93.31 380 LYS A N 1
ATOM 3106 C CA . LYS A 1 380 ? 18.875 12.969 14.719 1 93.31 380 LYS A CA 1
ATOM 3107 C C . LYS A 1 380 ? 19.453 14.273 14.172 1 93.31 380 LYS A C 1
ATOM 3109 O O . LYS A 1 380 ? 20.672 14.406 14.031 1 93.31 380 LYS A O 1
ATOM 3114 N N . ARG A 1 381 ? 18.609 15.234 13.875 1 92.62 381 ARG A N 1
ATOM 3115 C CA . ARG A 1 381 ? 19.062 16.516 13.328 1 92.62 381 ARG A CA 1
ATOM 3116 C C . ARG A 1 381 ? 19.922 17.266 14.328 1 92.62 381 ARG A C 1
ATOM 3118 O O . ARG A 1 381 ? 20.828 18.016 13.938 1 92.62 381 ARG A O 1
ATOM 3125 N N . MET A 1 382 ? 19.703 16.938 15.547 1 90.94 382 MET A N 1
ATOM 3126 C CA . MET A 1 382 ? 20.484 17.594 16.594 1 90.94 382 MET A CA 1
ATOM 3127 C C . MET A 1 382 ? 21.781 16.844 16.844 1 90.94 382 MET A C 1
ATOM 3129 O O . MET A 1 382 ? 22.562 17.219 17.734 1 90.94 382 MET A O 1
ATOM 3133 N N . GLY A 1 383 ? 22 15.742 16.156 1 89.19 383 GLY A N 1
ATOM 3134 C CA . GLY A 1 383 ? 23.266 15.031 16.188 1 89.19 383 GLY A CA 1
ATOM 3135 C C . GLY A 1 383 ? 23.297 13.891 17.188 1 89.19 383 GLY A C 1
ATOM 3136 O O . GLY A 1 383 ? 24.344 13.32 17.453 1 89.19 383 GLY A O 1
ATOM 3137 N N . ASN A 1 384 ? 22.172 13.625 17.812 1 91.62 384 ASN A N 1
ATOM 3138 C CA . ASN A 1 384 ? 22.109 12.555 18.812 1 91.62 384 ASN A CA 1
ATOM 3139 C C . ASN A 1 384 ? 21.438 11.305 18.25 1 91.62 384 ASN A C 1
ATOM 3141 O O . ASN A 1 384 ? 20.312 10.977 18.609 1 91.62 384 ASN A O 1
ATOM 3145 N N . THR A 1 385 ? 22.125 10.531 17.547 1 91.75 385 THR A N 1
ATOM 3146 C CA . THR A 1 385 ? 21.594 9.359 16.859 1 91.75 385 THR A CA 1
ATOM 3147 C C . THR A 1 385 ? 21.234 8.266 17.859 1 91.75 385 THR A C 1
ATOM 3149 O O . THR A 1 385 ? 20.266 7.535 17.656 1 91.75 385 THR A O 1
ATOM 3152 N N . GLU A 1 386 ? 21.922 8.148 18.938 1 93.38 386 GLU A N 1
ATOM 3153 C CA . GLU A 1 386 ? 21.641 7.145 19.953 1 93.38 386 GLU A CA 1
ATOM 3154 C C . GLU A 1 386 ? 20.297 7.414 20.641 1 93.38 386 GLU A C 1
ATOM 3156 O O . GLU A 1 386 ? 19.516 6.492 20.859 1 93.38 386 GLU A O 1
ATOM 3161 N N . ALA A 1 387 ? 20.172 8.68 20.969 1 93.25 387 ALA A N 1
ATOM 3162 C CA . ALA A 1 387 ? 18.891 9.047 21.578 1 93.25 387 ALA A CA 1
ATOM 3163 C C . ALA A 1 387 ? 17.734 8.828 20.625 1 93.25 387 ALA A C 1
ATOM 3165 O O . ALA A 1 387 ? 16.625 8.469 21.047 1 93.25 387 ALA A O 1
ATOM 3166 N N . ALA A 1 388 ? 17.969 9.141 19.344 1 94.19 388 ALA A N 1
ATOM 3167 C CA . ALA A 1 388 ? 16.938 8.906 18.312 1 94.19 388 ALA A CA 1
ATOM 3168 C C . ALA A 1 388 ? 16.578 7.434 18.234 1 94.19 388 ALA A C 1
ATOM 3170 O O . ALA A 1 388 ? 15.391 7.09 18.141 1 94.19 388 ALA A O 1
ATOM 3171 N N . HIS A 1 389 ? 17.562 6.566 18.344 1 93.56 389 HIS A N 1
ATOM 3172 C CA . HIS A 1 389 ? 17.344 5.125 18.344 1 93.56 389 HIS A CA 1
ATOM 3173 C C . HIS A 1 389 ? 16.531 4.691 19.562 1 93.56 389 HIS A C 1
ATOM 3175 O O . HIS A 1 389 ? 15.664 3.824 19.453 1 93.56 389 HIS A O 1
ATOM 3181 N N . ALA A 1 390 ? 16.812 5.281 20.625 1 93.81 390 ALA A N 1
ATOM 3182 C CA . ALA A 1 390 ? 16.156 4.949 21.891 1 93.81 390 ALA A CA 1
ATOM 3183 C C . ALA A 1 390 ? 14.672 5.301 21.844 1 93.81 390 ALA A C 1
ATOM 3185 O O . ALA A 1 390 ? 13.859 4.652 22.5 1 93.81 390 ALA A O 1
ATOM 3186 N N . VAL A 1 391 ? 14.32 6.332 21.094 1 93.5 391 VAL A N 1
ATOM 3187 C CA . VAL A 1 391 ? 12.922 6.715 20.953 1 93.5 391 VAL A CA 1
ATOM 3188 C C . VAL A 1 391 ? 12.133 5.559 20.344 1 93.5 391 VAL A C 1
ATOM 3190 O O . VAL A 1 391 ? 11.039 5.23 20.812 1 93.5 391 VAL A O 1
ATOM 3193 N N . TYR A 1 392 ? 12.664 4.977 19.266 1 93.5 392 TYR A N 1
ATOM 3194 C CA . TYR A 1 392 ? 12 3.855 18.609 1 93.5 392 TYR A CA 1
ATOM 3195 C C . TYR A 1 392 ? 11.93 2.646 19.531 1 93.5 392 TYR A C 1
ATOM 3197 O O . TYR A 1 392 ? 10.906 1.965 19.594 1 93.5 392 TYR A O 1
ATOM 3205 N N . GLU A 1 393 ? 13 2.398 20.234 1 92.44 393 GLU A N 1
ATOM 3206 C CA . GLU A 1 393 ? 13.039 1.258 21.156 1 92.44 393 GLU A CA 1
ATOM 3207 C C . GLU A 1 393 ? 11.977 1.386 22.234 1 92.44 393 GLU A C 1
ATOM 3209 O O . GLU A 1 393 ? 11.297 0.411 22.562 1 92.44 393 GLU A O 1
ATOM 3214 N N . ARG A 1 394 ? 11.852 2.516 22.781 1 91.25 394 ARG A N 1
ATOM 3215 C CA . ARG A 1 394 ? 10.836 2.779 23.797 1 91.25 394 ARG A CA 1
ATOM 3216 C C . ARG A 1 394 ? 9.43 2.609 23.219 1 91.25 394 ARG A C 1
ATOM 3218 O O . ARG A 1 394 ? 8.547 2.059 23.875 1 91.25 394 ARG A O 1
ATOM 3225 N N . ALA A 1 395 ? 9.219 3.182 22.016 1 90.75 395 ALA A N 1
ATOM 3226 C CA . ALA A 1 395 ? 7.918 3.076 21.375 1 90.75 395 ALA A CA 1
ATOM 3227 C C . ALA A 1 395 ? 7.547 1.618 21.125 1 90.75 395 ALA A C 1
ATOM 3229 O O . ALA A 1 395 ? 6.387 1.23 21.281 1 90.75 395 ALA A O 1
ATOM 3230 N N . VAL A 1 396 ? 8.508 0.81 20.688 1 90.12 396 VAL A N 1
ATOM 3231 C CA . VAL A 1 396 ? 8.281 -0.61 20.453 1 90.12 396 VAL A CA 1
ATOM 3232 C C . VAL A 1 396 ? 7.875 -1.304 21.75 1 90.12 396 VAL A C 1
ATOM 3234 O O . VAL A 1 396 ? 6.949 -2.121 21.75 1 90.12 396 VAL A O 1
ATOM 3237 N N . GLU A 1 397 ? 8.516 -0.961 22.828 1 88.25 397 GLU A N 1
ATOM 3238 C CA . GLU A 1 397 ? 8.195 -1.542 24.125 1 88.25 397 GLU A CA 1
ATOM 3239 C C . GLU A 1 397 ? 6.781 -1.175 24.562 1 88.25 397 GLU A C 1
ATOM 3241 O O . GLU A 1 397 ? 6.066 -2.002 25.141 1 88.25 397 GLU A O 1
ATOM 3246 N N . ILE A 1 398 ? 6.414 0.007 24.328 1 85.81 398 ILE A N 1
ATOM 3247 C CA . ILE A 1 398 ? 5.074 0.473 24.656 1 85.81 398 ILE A CA 1
ATOM 3248 C C . ILE A 1 398 ? 4.043 -0.291 23.828 1 85.81 398 ILE A C 1
ATOM 3250 O O . ILE A 1 398 ? 3.016 -0.73 24.359 1 85.81 398 ILE A O 1
ATOM 3254 N N . ALA A 1 399 ? 4.301 -0.39 22.547 1 84.62 399 ALA A N 1
ATOM 3255 C CA . ALA A 1 399 ? 3.379 -1.086 21.656 1 84.62 399 ALA A CA 1
ATOM 3256 C C . ALA A 1 399 ? 3.262 -2.561 22.016 1 84.62 399 ALA A C 1
ATOM 3258 O O . ALA A 1 399 ? 2.188 -3.154 21.906 1 84.62 399 ALA A O 1
ATOM 3259 N N . LYS A 1 400 ? 4.324 -3.199 22.453 1 84.44 400 LYS A N 1
ATOM 3260 C CA . LYS A 1 400 ? 4.32 -4.59 22.906 1 84.44 400 LYS A CA 1
ATOM 3261 C C . LYS A 1 400 ? 3.412 -4.773 24.109 1 84.44 400 LYS A C 1
ATOM 3263 O O . LYS A 1 400 ? 2.65 -5.742 24.188 1 84.44 400 LYS A O 1
ATOM 3268 N N . THR A 1 401 ? 3.533 -3.85 24.984 1 84.5 401 THR A N 1
ATOM 3269 C CA . THR A 1 401 ? 2.752 -3.904 26.219 1 84.5 401 THR A CA 1
ATOM 3270 C C . THR A 1 401 ? 1.261 -3.781 25.922 1 84.5 401 THR A C 1
ATOM 3272 O O . THR A 1 401 ? 0.434 -4.414 26.578 1 84.5 401 THR A O 1
ATOM 3275 N N . LYS A 1 402 ? 0.917 -3.074 24.875 1 81.06 402 LYS A N 1
ATOM 3276 C CA . LYS A 1 402 ? -0.481 -2.869 24.5 1 81.06 402 LYS A CA 1
ATOM 3277 C C . LYS A 1 402 ? -0.971 -3.971 23.578 1 81.06 402 LYS A C 1
ATOM 3279 O O . LYS A 1 402 ? -2.15 -4.012 23.219 1 81.06 402 LYS A O 1
ATOM 3284 N N . GLN A 1 403 ? -0.13 -4.852 23.141 1 79.38 403 GLN A N 1
ATOM 3285 C CA . GLN A 1 403 ? -0.408 -6.004 22.297 1 79.38 403 GLN A CA 1
ATOM 3286 C C . GLN A 1 403 ? -1.086 -5.582 21 1 79.38 403 GLN A C 1
ATOM 3288 O O . GLN A 1 403 ? -2.033 -6.227 20.547 1 79.38 403 GLN A O 1
ATOM 3293 N N . ASN A 1 404 ? -0.79 -4.383 20.531 1 80.62 404 ASN A N 1
ATOM 3294 C CA . ASN A 1 404 ? -1.274 -3.908 19.234 1 80.62 404 ASN A CA 1
ATOM 3295 C C . ASN A 1 404 ? -0.353 -4.344 18.094 1 80.62 404 ASN A C 1
ATOM 3297 O O . ASN A 1 404 ? 0.638 -3.672 17.812 1 80.62 404 ASN A O 1
ATOM 3301 N N . LEU A 1 405 ? -0.728 -5.375 17.406 1 77.94 405 LEU A N 1
ATOM 3302 C CA . LEU A 1 405 ? 0.131 -6.004 16.406 1 77.94 405 LEU A CA 1
ATOM 3303 C C . LEU A 1 405 ? 0.312 -5.098 15.195 1 77.94 405 LEU A C 1
ATOM 3305 O O . LEU A 1 405 ? 1.408 -5.012 14.641 1 77.94 405 LEU A O 1
ATOM 3309 N N . GLN A 1 406 ? -0.709 -4.453 14.828 1 80.94 406 GLN A N 1
ATOM 3310 C CA . GLN A 1 406 ? -0.638 -3.578 13.664 1 80.94 406 GLN A CA 1
ATOM 3311 C C . GLN A 1 406 ? 0.305 -2.404 13.914 1 80.94 406 GLN A C 1
ATOM 3313 O O . GLN A 1 406 ? 1.092 -2.037 13.039 1 80.94 406 GLN A O 1
ATOM 3318 N N . LEU A 1 407 ? 0.229 -1.866 15.117 1 84.94 407 LEU A N 1
ATOM 3319 C CA . LEU A 1 407 ? 1.094 -0.754 15.5 1 84.94 407 LEU A CA 1
ATOM 3320 C C . LEU A 1 407 ? 2.551 -1.199 15.57 1 84.94 407 LEU A C 1
ATOM 3322 O O . LEU A 1 407 ? 3.451 -0.463 15.164 1 84.94 407 LEU A O 1
ATOM 3326 N N . LEU A 1 408 ? 2.732 -2.352 16.062 1 86.44 408 LEU A N 1
ATOM 3327 C CA . LEU A 1 408 ? 4.082 -2.883 16.203 1 86.44 408 LEU A CA 1
ATOM 3328 C C . LEU A 1 408 ? 4.738 -3.088 14.844 1 86.44 408 LEU A C 1
ATOM 3330 O O . LEU A 1 408 ? 5.914 -2.766 14.664 1 86.44 408 LEU A O 1
ATOM 3334 N N . CYS A 1 409 ? 4.016 -3.578 13.891 1 84.75 409 CYS A N 1
ATOM 3335 C CA . CYS A 1 409 ? 4.527 -3.811 12.539 1 84.75 409 CYS A CA 1
ATOM 3336 C C . CYS A 1 409 ? 4.957 -2.502 11.891 1 84.75 409 CYS A C 1
ATOM 3338 O O . CYS A 1 409 ? 6.047 -2.416 11.32 1 84.75 409 CYS A O 1
ATOM 3340 N N . ARG A 1 410 ? 4.199 -1.491 12.023 1 86.75 410 ARG A N 1
ATOM 3341 C CA . ARG A 1 410 ? 4.492 -0.191 11.43 1 86.75 410 ARG A CA 1
ATOM 3342 C C . ARG A 1 410 ? 5.695 0.458 12.109 1 86.75 410 ARG A C 1
ATOM 3344 O O . ARG A 1 410 ? 6.512 1.107 11.445 1 86.75 410 ARG A O 1
ATOM 3351 N N . LEU A 1 411 ? 5.766 0.259 13.406 1 90.88 411 LEU A N 1
ATOM 3352 C CA . LEU A 1 411 ? 6.875 0.828 14.172 1 90.88 411 LEU A CA 1
ATOM 3353 C C . LEU A 1 411 ? 8.195 0.174 13.781 1 90.88 411 LEU A C 1
ATOM 3355 O O . LEU A 1 411 ? 9.203 0.861 13.609 1 90.88 411 LEU A O 1
ATOM 3359 N N . TYR A 1 412 ? 8.164 -1.105 13.617 1 90.56 412 TYR A N 1
ATOM 3360 C CA . TYR A 1 412 ? 9.383 -1.811 13.234 1 90.56 412 TYR A CA 1
ATOM 3361 C C . TYR A 1 412 ? 9.812 -1.431 11.82 1 90.56 412 TYR A C 1
ATOM 3363 O O . TYR A 1 412 ? 11 -1.318 11.539 1 90.56 412 TYR A O 1
ATOM 3371 N N . SER A 1 413 ? 8.867 -1.294 10.969 1 88.44 413 SER A N 1
ATOM 3372 C CA . SER A 1 413 ? 9.18 -0.865 9.609 1 88.44 413 SER A CA 1
ATOM 3373 C C . SER A 1 413 ? 9.844 0.506 9.602 1 88.44 413 SER A C 1
ATOM 3375 O O . SER A 1 413 ? 10.852 0.707 8.922 1 88.44 413 SER A O 1
ATOM 3377 N N . SER A 1 414 ? 9.297 1.433 10.352 1 90.69 414 SER A N 1
ATOM 3378 C CA . SER A 1 414 ? 9.867 2.773 10.445 1 90.69 414 SER A CA 1
ATOM 3379 C C . SER A 1 414 ? 11.242 2.742 11.117 1 90.69 414 SER A C 1
ATOM 3381 O O . SER A 1 414 ? 12.141 3.49 10.734 1 90.69 414 SER A O 1
ATOM 3383 N N . PHE A 1 415 ? 11.352 1.926 12.148 1 94.12 415 PHE A N 1
ATOM 3384 C CA . PHE A 1 415 ? 12.609 1.783 12.875 1 94.12 415 PHE A CA 1
ATOM 3385 C C . PHE A 1 415 ? 13.703 1.251 11.961 1 94.12 415 PHE A C 1
ATOM 3387 O O . PHE A 1 415 ? 14.844 1.722 12.008 1 94.12 415 PHE A O 1
ATOM 3394 N N . ALA A 1 416 ? 13.359 0.266 11.125 1 92.19 416 ALA A N 1
ATOM 3395 C CA . ALA A 1 416 ? 14.328 -0.302 10.188 1 92.19 416 ALA A CA 1
ATOM 3396 C C . ALA A 1 416 ? 14.773 0.738 9.164 1 92.19 416 ALA A C 1
ATOM 3398 O O . ALA A 1 416 ? 15.961 0.851 8.867 1 92.19 416 ALA A O 1
ATOM 3399 N N . ARG A 1 417 ? 13.867 1.48 8.648 1 87.12 417 ARG A N 1
ATOM 3400 C CA . ARG A 1 417 ? 14.195 2.527 7.684 1 87.12 417 ARG A CA 1
ATOM 3401 C C . ARG A 1 417 ? 15.094 3.586 8.312 1 87.12 417 ARG A C 1
ATOM 3403 O O . ARG A 1 417 ? 16.062 4.039 7.684 1 87.12 417 ARG A O 1
ATOM 3410 N N . PHE A 1 418 ? 14.773 3.99 9.523 1 92.75 418 PHE A N 1
ATOM 3411 C CA . PHE A 1 418 ? 15.578 4.965 10.25 1 92.75 418 PHE A CA 1
ATOM 3412 C C . PHE A 1 418 ? 17 4.457 10.445 1 92.75 418 PHE A C 1
ATOM 3414 O O . PHE A 1 418 ? 17.969 5.203 10.25 1 92.75 418 PHE A O 1
ATOM 3421 N N . THR A 1 419 ? 17.031 3.168 10.844 1 92.31 419 THR A N 1
ATOM 3422 C CA . THR A 1 419 ? 18.344 2.559 11.078 1 92.31 419 THR A CA 1
ATOM 3423 C C . THR A 1 419 ? 19.172 2.547 9.797 1 92.31 419 THR A C 1
ATOM 3425 O O . THR A 1 419 ? 20.391 2.768 9.828 1 92.31 419 THR A O 1
ATOM 3428 N N . PHE A 1 420 ? 18.625 2.328 8.695 1 89.38 420 PHE A N 1
ATOM 3429 C CA . PHE A 1 420 ? 19.312 2.324 7.41 1 89.38 420 PHE A CA 1
ATOM 3430 C C . PHE A 1 420 ? 19.844 3.713 7.074 1 89.38 420 PHE A C 1
ATOM 3432 O O . PHE A 1 420 ? 20.984 3.861 6.656 1 89.38 420 PHE A O 1
ATOM 3439 N N . VAL A 1 421 ? 19.031 4.711 7.273 1 82.75 421 VAL A N 1
ATOM 3440 C CA . VAL A 1 421 ? 19.391 6.07 6.887 1 82.75 421 VAL A CA 1
ATOM 3441 C C . VAL A 1 421 ? 20.516 6.586 7.77 1 82.75 421 VAL A C 1
ATOM 3443 O O . VAL A 1 421 ? 21.453 7.238 7.281 1 82.75 421 VAL A O 1
ATOM 3446 N N . VAL A 1 422 ? 20.484 6.297 9.047 1 86.62 422 VAL A N 1
ATOM 3447 C CA . VAL A 1 422 ? 21.453 6.84 9.992 1 86.62 422 VAL A CA 1
ATOM 3448 C C . VAL A 1 422 ? 22.766 6.07 9.891 1 86.62 422 VAL A C 1
ATOM 3450 O O . VAL A 1 422 ? 23.844 6.668 9.93 1 86.62 422 VAL A O 1
ATOM 3453 N N . SER A 1 423 ? 22.625 4.742 9.742 1 87.44 423 SER A N 1
ATOM 3454 C CA . SER A 1 423 ? 23.844 3.932 9.758 1 87.44 423 SER A CA 1
ATOM 3455 C C . SER A 1 423 ? 24.391 3.73 8.352 1 87.44 423 SER A C 1
ATOM 3457 O O . SER A 1 423 ? 25.594 3.461 8.18 1 87.44 423 SER A O 1
ATOM 3459 N N . GLY A 1 424 ? 23.531 3.791 7.379 1 82.62 424 GLY A N 1
ATOM 3460 C CA . GLY A 1 424 ? 23.938 3.473 6.016 1 82.62 424 GLY A CA 1
ATOM 3461 C C . GLY A 1 424 ? 24.141 1.989 5.785 1 82.62 424 GLY A C 1
ATOM 3462 O O . GLY A 1 424 ? 24.562 1.577 4.699 1 82.62 424 GLY A O 1
ATOM 3463 N N . SER A 1 425 ? 23.859 1.244 6.809 1 87.94 425 SER A N 1
ATOM 3464 C CA . SER A 1 425 ? 24.094 -0.194 6.738 1 87.94 425 SER A CA 1
ATOM 3465 C C . SER A 1 425 ? 22.797 -0.955 6.441 1 87.94 425 SER A C 1
ATOM 3467 O O . SER A 1 425 ? 21.859 -0.924 7.238 1 87.94 425 SER A O 1
ATOM 3469 N N . ILE A 1 426 ? 22.766 -1.683 5.355 1 88.5 426 ILE A N 1
ATOM 3470 C CA . ILE A 1 426 ? 21.625 -2.504 4.984 1 88.5 426 ILE A CA 1
ATOM 3471 C C . ILE A 1 426 ? 21.484 -3.662 5.969 1 88.5 426 ILE A C 1
ATOM 3473 O O . ILE A 1 426 ? 20.359 -4.02 6.363 1 88.5 426 ILE A O 1
ATOM 3477 N N . ASP A 1 427 ? 22.594 -4.203 6.438 1 91.88 427 ASP A N 1
ATOM 3478 C CA . ASP A 1 427 ? 22.578 -5.344 7.348 1 91.88 427 ASP A CA 1
ATOM 3479 C C . ASP A 1 427 ? 21.969 -4.973 8.695 1 91.88 427 ASP A C 1
ATOM 3481 O O . ASP A 1 427 ? 21.234 -5.762 9.289 1 91.88 427 ASP A O 1
ATOM 3485 N N . ALA A 1 428 ? 22.312 -3.795 9.164 1 92.75 428 ALA A N 1
ATOM 3486 C CA . ALA A 1 428 ? 21.75 -3.34 10.43 1 92.75 428 ALA A CA 1
ATOM 3487 C C . ALA A 1 428 ? 20.234 -3.213 10.344 1 92.75 428 ALA A C 1
ATOM 3489 O O . ALA A 1 428 ? 19.516 -3.561 11.281 1 92.75 428 ALA A O 1
ATOM 3490 N N . ALA A 1 429 ? 19.734 -2.674 9.25 1 92.75 429 ALA A N 1
ATOM 3491 C CA . ALA A 1 429 ? 18.297 -2.541 9.047 1 92.75 429 ALA A CA 1
ATOM 3492 C C . ALA A 1 429 ? 17.625 -3.908 8.977 1 92.75 429 ALA A C 1
ATOM 3494 O O . ALA A 1 429 ? 16.547 -4.109 9.555 1 92.75 429 ALA A O 1
ATOM 3495 N N . ILE A 1 430 ? 18.266 -4.867 8.242 1 93.38 430 ILE A N 1
ATOM 3496 C CA . ILE A 1 430 ? 17.719 -6.215 8.102 1 93.38 430 ILE A CA 1
ATOM 3497 C C . ILE A 1 430 ? 17.625 -6.875 9.477 1 93.38 430 ILE A C 1
ATOM 3499 O O . ILE A 1 430 ? 16.672 -7.586 9.766 1 93.38 430 ILE A O 1
ATOM 3503 N N . GLU A 1 431 ? 18.562 -6.613 10.312 1 93.44 431 GLU A N 1
ATOM 3504 C CA . GLU A 1 431 ? 18.562 -7.18 11.656 1 93.44 431 GLU A CA 1
ATOM 3505 C C . GLU A 1 431 ? 17.344 -6.707 12.453 1 93.44 431 GLU A C 1
ATOM 3507 O O . GLU A 1 431 ? 16.781 -7.465 13.242 1 93.44 431 GLU A O 1
ATOM 3512 N N . VAL A 1 432 ? 16.969 -5.465 12.273 1 93.94 432 VAL A N 1
ATOM 3513 C CA . VAL A 1 432 ? 15.781 -4.934 12.945 1 93.94 432 VAL A CA 1
ATOM 3514 C C . VAL A 1 432 ? 14.539 -5.684 12.461 1 93.94 432 VAL A C 1
ATOM 3516 O O . VAL A 1 432 ? 13.68 -6.039 13.266 1 93.94 432 VAL A O 1
ATOM 3519 N N . PHE A 1 433 ? 14.453 -5.926 11.156 1 93.31 433 PHE A N 1
ATOM 3520 C CA . PHE A 1 433 ? 13.328 -6.668 10.594 1 93.31 433 PHE A CA 1
ATOM 3521 C C . PHE A 1 433 ? 13.289 -8.086 11.148 1 93.31 433 PHE A C 1
ATOM 3523 O O . PHE A 1 433 ? 12.219 -8.594 11.5 1 93.31 433 PHE A O 1
ATOM 3530 N N . VAL A 1 434 ? 14.445 -8.703 11.18 1 92.44 434 VAL A N 1
ATOM 3531 C CA . VAL A 1 434 ? 14.531 -10.094 11.625 1 92.44 434 VAL A CA 1
ATOM 3532 C C . VAL A 1 434 ? 14.094 -10.195 13.086 1 92.44 434 VAL A C 1
ATOM 3534 O O . VAL A 1 434 ? 13.344 -11.102 13.453 1 92.44 434 VAL A O 1
ATOM 3537 N N . LYS A 1 435 ? 14.508 -9.25 13.891 1 89.75 435 LYS A N 1
ATOM 3538 C CA . LYS A 1 435 ? 14.086 -9.203 15.281 1 89.75 435 LYS A CA 1
ATOM 3539 C C . LYS A 1 435 ? 12.57 -9.023 15.391 1 89.75 435 LYS A C 1
ATOM 3541 O O . LYS A 1 435 ? 11.93 -9.633 16.25 1 89.75 435 LYS A O 1
ATOM 3546 N N . ALA A 1 436 ? 12.062 -8.18 14.562 1 91.38 436 ALA A N 1
ATOM 3547 C CA . ALA A 1 436 ? 10.617 -7.941 14.547 1 91.38 436 ALA A CA 1
ATOM 3548 C C . ALA A 1 436 ? 9.852 -9.211 14.195 1 91.38 436 ALA A C 1
ATOM 3550 O O . ALA A 1 436 ? 8.844 -9.531 14.828 1 91.38 436 ALA A O 1
ATOM 3551 N N . ILE A 1 437 ? 10.32 -9.977 13.195 1 90.94 437 ILE A N 1
ATOM 3552 C CA . ILE A 1 437 ? 9.656 -11.18 12.711 1 90.94 437 ILE A CA 1
ATOM 3553 C C . ILE A 1 437 ? 9.664 -12.25 13.805 1 90.94 437 ILE A C 1
ATOM 3555 O O . ILE A 1 437 ? 8.695 -13 13.961 1 90.94 437 ILE A O 1
ATOM 3559 N N . GLN A 1 438 ? 10.688 -12.305 14.555 1 86.75 438 GLN A N 1
ATOM 3560 C CA . GLN A 1 438 ? 10.812 -13.289 15.633 1 86.75 438 GLN A CA 1
ATOM 3561 C C . GLN A 1 438 ? 9.859 -12.969 16.781 1 86.75 438 GLN A C 1
ATOM 3563 O O . GLN A 1 438 ? 9.297 -13.875 17.391 1 86.75 438 GLN A O 1
ATOM 3568 N N . GLN A 1 439 ? 9.664 -11.719 17 1 83.88 439 GLN A N 1
ATOM 3569 C CA . GLN A 1 439 ? 8.836 -11.297 18.125 1 83.88 439 GLN A CA 1
ATOM 3570 C C . GLN A 1 439 ? 7.355 -11.273 17.75 1 83.88 439 GLN A C 1
ATOM 3572 O O . GLN A 1 439 ? 6.5 -11.656 18.531 1 83.88 439 GLN A O 1
ATOM 3577 N N . VAL A 1 440 ? 7.148 -10.773 16.547 1 84.94 440 VAL A N 1
ATOM 3578 C CA . VAL A 1 440 ? 5.773 -10.633 16.078 1 84.94 440 VAL A CA 1
ATOM 3579 C C . VAL A 1 440 ? 5.668 -11.102 14.633 1 84.94 440 VAL A C 1
ATOM 3581 O O . VAL A 1 440 ? 5.621 -10.281 13.711 1 84.94 440 VAL A O 1
ATOM 3584 N N . PRO A 1 441 ? 5.539 -12.43 14.523 1 83.25 441 PRO A N 1
ATOM 3585 C CA . PRO A 1 441 ? 5.453 -12.906 13.141 1 83.25 441 PRO A CA 1
ATOM 3586 C C . PRO A 1 441 ? 4.168 -12.461 12.445 1 83.25 441 PRO A C 1
ATOM 3588 O O . PRO A 1 441 ? 3.072 -12.836 12.867 1 83.25 441 PRO A O 1
ATOM 3591 N N . CYS A 1 442 ? 4.297 -11.555 11.57 1 84.31 442 CYS A N 1
ATOM 3592 C CA . CYS A 1 442 ? 3.164 -11.078 10.781 1 84.31 442 CYS A CA 1
ATOM 3593 C C . CYS A 1 442 ? 3.555 -10.914 9.32 1 84.31 442 CYS A C 1
ATOM 3595 O O . CYS A 1 442 ? 4.715 -10.625 9.016 1 84.31 442 CYS A O 1
ATOM 3597 N N . LYS A 1 443 ? 2.607 -11.117 8.445 1 89.56 443 LYS A N 1
ATOM 3598 C CA . LYS A 1 443 ? 2.826 -11.047 7 1 89.56 443 LYS A CA 1
ATOM 3599 C C . LYS A 1 443 ? 3.344 -9.672 6.59 1 89.56 443 LYS A C 1
ATOM 3601 O O . LYS A 1 443 ? 4.234 -9.562 5.746 1 89.56 443 LYS A O 1
ATOM 3606 N N . SER A 1 444 ? 2.809 -8.656 7.223 1 88.12 444 SER A N 1
ATOM 3607 C CA . SER A 1 444 ? 3.123 -7.289 6.828 1 88.12 444 SER A CA 1
ATOM 3608 C C . SER A 1 444 ? 4.605 -6.984 7.027 1 88.12 444 SER A C 1
ATOM 3610 O O . SER A 1 444 ? 5.219 -6.305 6.203 1 88.12 444 SER A O 1
ATOM 3612 N N . ILE A 1 445 ? 5.242 -7.461 8.07 1 90.06 445 ILE A N 1
ATOM 3613 C CA . ILE A 1 445 ? 6.641 -7.176 8.367 1 90.06 445 ILE A CA 1
ATOM 3614 C C . ILE A 1 445 ? 7.535 -7.906 7.367 1 90.06 445 ILE A C 1
ATOM 3616 O O . ILE A 1 445 ? 8.57 -7.375 6.945 1 90.06 445 ILE A O 1
ATOM 3620 N N . ILE A 1 446 ? 7.148 -9.094 7.023 1 92.12 446 ILE A N 1
ATOM 3621 C CA . ILE A 1 446 ? 7.934 -9.867 6.07 1 92.12 446 ILE A CA 1
ATOM 3622 C C . ILE A 1 446 ? 7.836 -9.234 4.684 1 92.12 446 ILE A C 1
ATOM 3624 O O . ILE A 1 446 ? 8.828 -9.148 3.963 1 92.12 446 ILE A O 1
ATOM 3628 N N . GLN A 1 447 ? 6.664 -8.812 4.367 1 91.56 447 GLN A N 1
ATOM 3629 C CA . GLN A 1 447 ? 6.465 -8.102 3.107 1 91.56 447 GLN A CA 1
ATOM 3630 C C . GLN A 1 447 ? 7.324 -6.844 3.041 1 91.56 447 GLN A C 1
ATOM 3632 O O . GLN A 1 447 ? 7.941 -6.562 2.01 1 91.56 447 GLN A O 1
ATOM 3637 N N . GLU A 1 448 ? 7.391 -6.148 4.094 1 89.19 448 GLU A N 1
ATOM 3638 C CA . GLU A 1 448 ? 8.195 -4.93 4.152 1 89.19 448 GLU A CA 1
ATOM 3639 C C . GLU A 1 448 ? 9.688 -5.246 4.043 1 89.19 448 GLU A C 1
ATOM 3641 O O . GLU A 1 448 ? 10.445 -4.48 3.449 1 89.19 448 GLU A O 1
ATOM 3646 N N . LEU A 1 449 ? 10.078 -6.316 4.711 1 92.44 449 LEU A N 1
ATOM 3647 C CA . LEU A 1 449 ? 11.469 -6.734 4.598 1 92.44 449 LEU A CA 1
ATOM 3648 C C . LEU A 1 449 ? 11.828 -7.047 3.148 1 92.44 449 LEU A C 1
ATOM 3650 O O . LEU A 1 449 ? 12.875 -6.613 2.656 1 92.44 449 LEU A O 1
ATOM 3654 N N . ILE A 1 450 ? 10.93 -7.766 2.449 1 92.5 450 ILE A N 1
ATOM 3655 C CA . ILE A 1 450 ? 11.172 -8.125 1.057 1 92.5 450 ILE A CA 1
ATOM 3656 C C . ILE A 1 450 ? 11.25 -6.863 0.202 1 92.5 450 ILE A C 1
ATOM 3658 O O . ILE A 1 450 ? 12.156 -6.719 -0.619 1 92.5 450 ILE A O 1
ATOM 3662 N N . ASN A 1 451 ? 10.344 -5.977 0.406 1 86.06 451 ASN A N 1
ATOM 3663 C CA . ASN A 1 451 ? 10.344 -4.719 -0.327 1 86.06 451 ASN A CA 1
ATOM 3664 C C . ASN A 1 451 ? 11.609 -3.91 -0.057 1 86.06 451 ASN A C 1
ATOM 3666 O O . ASN A 1 451 ? 12.188 -3.33 -0.977 1 86.06 451 ASN A O 1
ATOM 3670 N N . PHE A 1 452 ? 12.055 -3.895 1.259 1 86.31 452 PHE A N 1
ATOM 3671 C CA . PHE A 1 452 ? 13.25 -3.162 1.66 1 86.31 452 PHE A CA 1
ATOM 3672 C C . PHE A 1 452 ? 14.484 -3.719 0.959 1 86.31 452 PHE A C 1
ATOM 3674 O O . PHE A 1 452 ? 15.312 -2.959 0.444 1 86.31 452 PHE A O 1
ATOM 3681 N N . ILE A 1 453 ? 14.555 -5.043 0.942 1 87.75 453 ILE A N 1
ATOM 3682 C CA . ILE A 1 453 ? 15.727 -5.68 0.338 1 87.75 453 ILE A CA 1
ATOM 3683 C C . ILE A 1 453 ? 15.68 -5.504 -1.178 1 87.75 453 ILE A C 1
ATOM 3685 O O . ILE A 1 453 ? 16.719 -5.324 -1.818 1 87.75 453 ILE A O 1
ATOM 3689 N N . THR A 1 454 ? 14.492 -5.566 -1.779 1 84.19 454 THR A N 1
ATOM 3690 C CA . THR A 1 454 ? 14.336 -5.359 -3.215 1 84.19 454 THR A CA 1
ATOM 3691 C C . THR A 1 454 ? 14.828 -3.971 -3.615 1 84.19 454 THR A C 1
ATOM 3693 O O . THR A 1 454 ? 15.453 -3.809 -4.664 1 84.19 454 THR A O 1
ATOM 3696 N N . LEU A 1 455 ? 14.617 -3.141 -2.721 1 73.75 455 LEU A N 1
ATOM 3697 C CA . LEU A 1 455 ? 14.922 -1.752 -3.049 1 73.75 455 LEU A CA 1
ATOM 3698 C C . LEU A 1 455 ? 16.375 -1.418 -2.719 1 73.75 455 LEU A C 1
ATOM 3700 O O . LEU A 1 455 ? 17.031 -0.691 -3.465 1 73.75 455 LEU A O 1
ATOM 3704 N N . HIS A 1 456 ? 16.906 -2.021 -1.552 1 74.5 456 HIS A N 1
ATOM 3705 C CA . HIS A 1 456 ? 18.188 -1.528 -1.042 1 74.5 456 HIS A CA 1
ATOM 3706 C C . HIS A 1 456 ? 19.266 -2.592 -1.154 1 74.5 456 HIS A C 1
ATOM 3708 O O . HIS A 1 456 ? 20.453 -2.268 -1.215 1 74.5 456 HIS A O 1
ATOM 3714 N N . GLY A 1 457 ? 18.922 -3.709 -1.032 1 76.44 457 GLY A N 1
ATOM 3715 C CA . GLY A 1 457 ? 19.906 -4.777 -0.941 1 76.44 457 GLY A CA 1
ATOM 3716 C C . GLY A 1 457 ? 20.203 -5.43 -2.277 1 76.44 457 GLY A C 1
ATOM 3717 O O . GLY A 1 457 ? 21.344 -5.836 -2.539 1 76.44 457 GLY A O 1
ATOM 3718 N N . GLY A 1 458 ? 19.125 -5.574 -3.133 1 79.25 458 GLY A N 1
ATOM 3719 C CA . GLY A 1 458 ? 19.281 -6.215 -4.426 1 79.25 458 GLY A CA 1
ATOM 3720 C C . GLY A 1 458 ? 19.672 -7.68 -4.324 1 79.25 458 GLY A C 1
ATOM 3721 O O . GLY A 1 458 ? 19.25 -8.367 -3.391 1 79.25 458 GLY A O 1
ATOM 3722 N N . GLY A 1 459 ? 20.406 -8.172 -5.324 1 82.44 459 GLY A N 1
ATOM 3723 C CA . GLY A 1 459 ? 20.766 -9.578 -5.438 1 82.44 459 GLY A CA 1
ATOM 3724 C C . GLY A 1 459 ? 21.797 -10.008 -4.414 1 82.44 459 GLY A C 1
ATOM 3725 O O . GLY A 1 459 ? 21.922 -11.195 -4.117 1 82.44 459 GLY A O 1
ATOM 3726 N N . LYS A 1 460 ? 22.375 -9.047 -3.73 1 85.62 460 LYS A N 1
ATOM 3727 C CA . LYS A 1 460 ? 23.438 -9.359 -2.771 1 85.62 460 LYS A CA 1
ATOM 3728 C C . LYS A 1 460 ? 22.859 -9.969 -1.494 1 85.62 460 LYS A C 1
ATOM 3730 O O . LYS A 1 460 ? 23.531 -10.742 -0.809 1 85.62 460 LYS A O 1
ATOM 3735 N N . GLN A 1 461 ? 21.656 -9.68 -1.236 1 89.94 461 GLN A N 1
ATOM 3736 C CA . GLN A 1 461 ? 21.031 -10.141 -0.007 1 89.94 461 GLN A CA 1
ATOM 3737 C C . GLN A 1 461 ? 20.109 -11.336 -0.277 1 89.94 461 GLN A C 1
ATOM 3739 O O . GLN A 1 461 ? 19.281 -11.68 0.559 1 89.94 461 GLN A O 1
ATOM 3744 N N . MET A 1 462 ? 20.234 -11.977 -1.381 1 91.69 462 MET A N 1
ATOM 3745 C CA . MET A 1 462 ? 19.344 -13.07 -1.781 1 91.69 462 MET A CA 1
ATOM 3746 C C . MET A 1 462 ? 19.422 -14.227 -0.78 1 91.69 462 MET A C 1
ATOM 3748 O O . MET A 1 462 ? 18.391 -14.773 -0.391 1 91.69 462 MET A O 1
ATOM 3752 N N . GLY A 1 463 ? 20.594 -14.57 -0.351 1 91.12 463 GLY A N 1
ATOM 3753 C CA . GLY A 1 463 ? 20.766 -15.664 0.593 1 91.12 463 GLY A CA 1
ATOM 3754 C C . GLY A 1 463 ? 20.078 -15.414 1.92 1 91.12 463 GLY A C 1
ATOM 3755 O O . GLY A 1 463 ? 19.391 -16.297 2.438 1 91.12 463 GLY A O 1
ATOM 3756 N N . LYS A 1 464 ? 20.219 -14.266 2.459 1 90.44 464 LYS A N 1
ATOM 3757 C CA . LYS A 1 464 ? 19.609 -13.906 3.734 1 90.44 464 LYS A CA 1
ATOM 3758 C C . LYS A 1 464 ? 18.078 -13.875 3.623 1 90.44 464 LYS A C 1
ATOM 3760 O O . LYS A 1 464 ? 17.375 -14.375 4.508 1 90.44 464 LYS A O 1
ATOM 3765 N N . LEU A 1 465 ? 17.656 -13.266 2.539 1 93.69 465 LEU A N 1
ATOM 3766 C CA . LEU A 1 465 ? 16.219 -13.18 2.336 1 93.69 465 LEU A CA 1
ATOM 3767 C C . LEU A 1 465 ? 15.617 -14.57 2.162 1 93.69 465 LEU A C 1
ATOM 3769 O O . LEU A 1 465 ? 14.531 -14.844 2.678 1 93.69 465 LEU A O 1
ATOM 3773 N N . ASP A 1 466 ? 16.281 -15.43 1.402 1 94.25 466 ASP A N 1
ATOM 3774 C CA . ASP A 1 466 ? 15.805 -16.797 1.18 1 94.25 466 ASP A CA 1
ATOM 3775 C C . ASP A 1 466 ? 15.656 -17.547 2.502 1 94.25 466 ASP A C 1
ATOM 3777 O O . ASP A 1 466 ? 14.688 -18.281 2.693 1 94.25 466 ASP A O 1
ATOM 3781 N N . SER A 1 467 ? 16.547 -17.359 3.406 1 91.94 467 SER A N 1
ATOM 3782 C CA . SER A 1 467 ? 16.516 -18.016 4.707 1 91.94 467 SER A CA 1
ATOM 3783 C C . SER A 1 467 ? 15.305 -17.562 5.52 1 91.94 467 SER A C 1
ATOM 3785 O O . SER A 1 467 ? 14.609 -18.375 6.125 1 91.94 467 SER A O 1
ATOM 3787 N N . VAL A 1 468 ? 15.047 -16.297 5.492 1 91.56 468 VAL A N 1
ATOM 3788 C CA . VAL A 1 468 ? 13.938 -15.734 6.25 1 91.56 468 VAL A CA 1
ATOM 3789 C C . VAL A 1 468 ? 12.617 -16.219 5.668 1 91.56 468 VAL A C 1
ATOM 3791 O O . VAL A 1 468 ? 11.703 -16.594 6.41 1 91.56 468 VAL A O 1
ATOM 3794 N N . VAL A 1 469 ? 12.516 -16.234 4.359 1 92.69 469 VAL A N 1
ATOM 3795 C CA . VAL A 1 469 ? 11.281 -16.625 3.691 1 92.69 469 VAL A CA 1
ATOM 3796 C C . VAL A 1 469 ? 11.047 -18.125 3.9 1 92.69 469 VAL A C 1
ATOM 3798 O O . VAL A 1 469 ? 9.914 -18.547 4.141 1 92.69 469 VAL A O 1
ATOM 3801 N N . THR A 1 470 ? 12.117 -18.891 3.832 1 92.38 470 THR A N 1
ATOM 3802 C CA . THR A 1 470 ? 11.992 -20.328 4.051 1 92.38 470 THR A CA 1
ATOM 3803 C C . THR A 1 470 ? 11.453 -20.625 5.445 1 92.38 470 THR A C 1
ATOM 3805 O O . THR A 1 470 ? 10.602 -21.5 5.613 1 92.38 470 THR A O 1
ATOM 3808 N N . ASP A 1 471 ? 11.836 -19.891 6.352 1 89.62 471 ASP A N 1
ATOM 3809 C CA . ASP A 1 471 ? 11.367 -20.047 7.723 1 89.62 471 ASP A CA 1
ATOM 3810 C C . ASP A 1 471 ? 9.898 -19.641 7.852 1 89.62 471 ASP A C 1
ATOM 3812 O O . ASP A 1 471 ? 9.156 -20.219 8.641 1 89.62 471 ASP A O 1
ATOM 3816 N N . ALA A 1 472 ? 9.508 -18.703 7.102 1 89.88 472 ALA A N 1
ATOM 3817 C CA . ALA A 1 472 ? 8.156 -18.172 7.188 1 89.88 472 ALA A CA 1
ATOM 3818 C C . ALA A 1 472 ? 7.16 -19.094 6.484 1 89.88 472 ALA A C 1
ATOM 3820 O O . ALA A 1 472 ? 5.996 -19.188 6.883 1 89.88 472 ALA A O 1
ATOM 3821 N N . ILE A 1 473 ? 7.621 -19.75 5.457 1 90 473 ILE A N 1
ATOM 3822 C CA . ILE A 1 473 ? 6.664 -20.484 4.641 1 90 473 ILE A CA 1
ATOM 3823 C C . ILE A 1 473 ? 6.711 -21.969 5.008 1 90 473 ILE A C 1
ATOM 3825 O O . ILE A 1 473 ? 5.777 -22.719 4.711 1 90 473 ILE A O 1
ATOM 3829 N N . SER A 1 474 ? 7.793 -22.344 5.656 1 83.5 474 SER A N 1
ATOM 3830 C CA . SER A 1 474 ? 7.922 -23.75 6.012 1 83.5 474 SER A CA 1
ATOM 3831 C C . SER A 1 474 ? 6.949 -24.125 7.125 1 83.5 474 SER A C 1
ATOM 3833 O O . SER A 1 474 ? 6.582 -23.297 7.949 1 83.5 474 SER A O 1
ATOM 3835 N N . THR A 1 475 ? 6.414 -25.203 7.074 1 74.56 475 THR A N 1
ATOM 3836 C CA . THR A 1 475 ? 5.398 -25.656 8.016 1 74.56 475 THR A CA 1
ATOM 3837 C C . THR A 1 475 ? 6.016 -25.938 9.383 1 74.56 475 THR A C 1
ATOM 3839 O O . THR A 1 475 ? 5.312 -25.953 10.398 1 74.56 475 THR A O 1
ATOM 3842 N N . ALA A 1 476 ? 7.227 -26.016 9.422 1 71.88 476 ALA A N 1
ATOM 3843 C CA . ALA A 1 476 ? 7.844 -26.516 10.648 1 71.88 476 ALA A CA 1
ATOM 3844 C C . ALA A 1 476 ? 8.258 -25.359 11.562 1 71.88 476 ALA A C 1
ATOM 3846 O O . ALA A 1 476 ? 8.398 -25.547 12.773 1 71.88 476 ALA A O 1
ATOM 3847 N N . SER A 1 477 ? 8.297 -24.234 11.102 1 73.75 477 SER A N 1
ATOM 3848 C CA . SER A 1 477 ? 8.883 -23.156 11.891 1 73.75 477 SER A CA 1
ATOM 3849 C C . SER A 1 477 ? 7.82 -22.438 12.727 1 73.75 477 SER A C 1
ATOM 3851 O O . SER A 1 477 ? 6.633 -22.484 12.398 1 73.75 477 SER A O 1
ATOM 3853 N N . GLU A 1 478 ? 8.305 -21.922 13.805 1 74.62 478 GLU A N 1
ATOM 3854 C CA . GLU A 1 478 ? 7.426 -21.172 14.695 1 74.62 478 GLU A CA 1
ATOM 3855 C C . GLU A 1 478 ? 6.82 -19.969 13.984 1 74.62 478 GLU A C 1
ATOM 3857 O O . GLU A 1 478 ? 5.656 -19.625 14.203 1 74.62 478 GLU A O 1
ATOM 3862 N N . VAL A 1 479 ? 7.516 -19.422 13.125 1 74.94 479 VAL A N 1
ATOM 3863 C CA . VAL A 1 479 ? 7.066 -18.25 12.383 1 74.94 479 VAL A CA 1
ATOM 3864 C C . VAL A 1 479 ? 5.918 -18.625 11.461 1 74.94 479 VAL A C 1
ATOM 3866 O O . VAL A 1 479 ? 4.918 -17.906 11.367 1 74.94 479 VAL A O 1
ATOM 3869 N N . SER A 1 480 ? 6.043 -19.75 10.945 1 73.94 480 SER A N 1
ATOM 3870 C CA . SER A 1 480 ? 5.066 -20.203 9.969 1 73.94 480 SER A CA 1
ATOM 3871 C C . SER A 1 480 ? 3.74 -20.562 10.633 1 73.94 480 SER A C 1
ATOM 3873 O O . SER A 1 480 ? 2.674 -20.391 10.039 1 73.94 480 SER A O 1
ATOM 3875 N N . GLN A 1 481 ? 3.893 -20.984 11.805 1 77.81 481 GLN A N 1
ATOM 3876 C CA . GLN A 1 481 ? 2.689 -21.406 12.523 1 77.81 481 GLN A CA 1
ATOM 3877 C C . GLN A 1 481 ? 1.804 -20.219 12.859 1 77.81 481 GLN A C 1
ATOM 3879 O O . GLN A 1 481 ? 0.591 -20.359 13.023 1 77.81 481 GLN A O 1
ATOM 3884 N N . ALA A 1 482 ? 2.406 -19.078 12.875 1 79.94 482 ALA A N 1
ATOM 3885 C CA . ALA A 1 482 ? 1.662 -17.859 13.203 1 79.94 482 ALA A CA 1
ATOM 3886 C C . ALA A 1 482 ? 0.991 -17.281 11.969 1 79.94 482 ALA A C 1
ATOM 3888 O O . ALA A 1 482 ? 0.088 -16.453 12.078 1 79.94 482 ALA A O 1
ATOM 3889 N N . LEU A 1 483 ? 1.354 -17.844 10.797 1 87.06 483 LEU A N 1
ATOM 3890 C CA . LEU A 1 483 ? 0.84 -17.297 9.539 1 87.06 483 LEU A CA 1
ATOM 3891 C C . LEU A 1 483 ? -0.172 -18.25 8.914 1 87.06 483 LEU A C 1
ATOM 3893 O O . LEU A 1 483 ? -0.004 -19.484 8.984 1 87.06 483 LEU A O 1
ATOM 3897 N N . ASN A 1 484 ? -1.243 -17.75 8.477 1 87.69 484 ASN A N 1
ATOM 3898 C CA . ASN A 1 484 ? -2.207 -18.578 7.754 1 87.69 484 ASN A CA 1
ATOM 3899 C C . ASN A 1 484 ? -1.684 -18.984 6.379 1 87.69 484 ASN A C 1
ATOM 3901 O O . ASN A 1 484 ? -0.675 -18.453 5.914 1 87.69 484 ASN A O 1
ATOM 3905 N N . SER A 1 485 ? -2.285 -19.859 5.754 1 88.81 485 SER A N 1
ATOM 3906 C CA . SER A 1 485 ? -1.839 -20.422 4.48 1 88.81 485 SER A CA 1
ATOM 3907 C C . SER A 1 485 ? -1.866 -19.359 3.377 1 88.81 485 SER A C 1
ATOM 3909 O O . SER A 1 485 ? -0.978 -19.328 2.523 1 88.81 485 SER A O 1
ATOM 3911 N N . HIS A 1 486 ? -2.82 -18.609 3.461 1 91.75 486 HIS A N 1
ATOM 3912 C CA . HIS A 1 486 ? -2.928 -17.547 2.457 1 91.75 486 HIS A CA 1
ATOM 3913 C C . HIS A 1 486 ? -1.786 -16.547 2.586 1 91.75 486 HIS A C 1
ATOM 3915 O O . HIS A 1 486 ? -1.191 -16.141 1.583 1 91.75 486 HIS A O 1
ATOM 3921 N N . ASP A 1 487 ? -1.469 -16.219 3.832 1 91.69 487 ASP A N 1
ATOM 3922 C CA . ASP A 1 487 ? -0.373 -15.289 4.082 1 91.69 487 ASP A CA 1
ATOM 3923 C C . ASP A 1 487 ? 0.964 -15.883 3.646 1 91.69 487 ASP A C 1
ATOM 3925 O O . ASP A 1 487 ? 1.797 -15.195 3.061 1 91.69 487 ASP A O 1
ATOM 3929 N N . ARG A 1 488 ? 1.124 -17.109 3.883 1 93.5 488 ARG A N 1
ATOM 3930 C CA . ARG A 1 488 ? 2.355 -17.797 3.49 1 93.5 488 ARG A CA 1
ATOM 3931 C C . ARG A 1 488 ? 2.51 -17.812 1.975 1 93.5 488 ARG A C 1
ATOM 3933 O O . ARG A 1 488 ? 3.611 -17.625 1.454 1 93.5 488 ARG A O 1
ATOM 3940 N N . GLU A 1 489 ? 1.443 -18.031 1.282 1 94.19 489 GLU A N 1
ATOM 3941 C CA . GLU A 1 489 ? 1.473 -18.047 -0.178 1 94.19 489 GLU A CA 1
ATOM 3942 C C . GLU A 1 489 ? 1.829 -16.672 -0.737 1 94.19 489 GLU A C 1
ATOM 3944 O O . GLU A 1 489 ? 2.602 -16.562 -1.692 1 94.19 489 GLU A O 1
ATOM 3949 N N . GLU A 1 490 ? 1.262 -15.727 -0.135 1 93.88 490 GLU A N 1
ATOM 3950 C CA . GLU A 1 490 ? 1.544 -14.367 -0.586 1 93.88 490 GLU A CA 1
ATOM 3951 C C . GLU A 1 490 ? 3.016 -14.016 -0.385 1 93.88 490 GLU A C 1
ATOM 3953 O O . GLU A 1 490 ? 3.629 -13.383 -1.243 1 93.88 490 GLU A O 1
ATOM 3958 N N . ILE A 1 491 ? 3.543 -14.398 0.757 1 94.12 491 ILE A N 1
ATOM 3959 C CA . ILE A 1 491 ? 4.953 -14.156 1.053 1 94.12 491 ILE A CA 1
ATOM 3960 C C . ILE A 1 491 ? 5.824 -14.891 0.033 1 94.12 491 ILE A C 1
ATOM 3962 O O . ILE A 1 491 ? 6.789 -14.32 -0.485 1 94.12 491 ILE A O 1
ATOM 3966 N N . SER A 1 492 ? 5.43 -16.094 -0.227 1 95.19 492 SER A N 1
ATOM 3967 C CA . SER A 1 492 ? 6.168 -16.891 -1.212 1 95.19 492 SER A CA 1
ATOM 3968 C C . SER A 1 492 ? 6.105 -16.234 -2.592 1 95.19 492 SER A C 1
ATOM 3970 O O . SER A 1 492 ? 7.102 -16.219 -3.318 1 95.19 492 SER A O 1
ATOM 3972 N N . ASN A 1 493 ? 4.996 -15.742 -2.949 1 94.25 493 ASN A N 1
ATOM 3973 C CA . ASN A 1 493 ? 4.832 -15.07 -4.234 1 94.25 493 ASN A CA 1
ATOM 3974 C C . ASN A 1 493 ? 5.699 -13.812 -4.324 1 94.25 493 ASN A C 1
ATOM 3976 O O . ASN A 1 493 ? 6.305 -13.547 -5.363 1 94.25 493 ASN A O 1
ATOM 3980 N N . LEU A 1 494 ? 5.742 -13.094 -3.281 1 93.69 494 LEU A N 1
ATOM 3981 C CA . LEU A 1 494 ? 6.57 -11.891 -3.248 1 93.69 494 LEU A CA 1
ATOM 3982 C C . LEU A 1 494 ? 8.047 -12.242 -3.387 1 93.69 494 LEU A C 1
ATOM 3984 O O . LEU A 1 494 ? 8.797 -11.539 -4.059 1 93.69 494 LEU A O 1
ATOM 3988 N N . PHE A 1 495 ? 8.469 -13.281 -2.719 1 95.62 495 PHE A N 1
ATOM 3989 C CA . PHE A 1 495 ? 9.844 -13.75 -2.832 1 95.62 495 PHE A CA 1
ATOM 3990 C C . PHE A 1 495 ? 10.164 -14.148 -4.266 1 95.62 495 PHE A C 1
ATOM 3992 O O . PHE A 1 495 ? 11.258 -13.875 -4.766 1 95.62 495 PHE A O 1
ATOM 3999 N N . LEU A 1 496 ? 9.164 -14.758 -4.902 1 95.19 496 LEU A N 1
ATOM 4000 C CA . LEU A 1 496 ? 9.344 -15.156 -6.293 1 95.19 496 LEU A CA 1
ATOM 4001 C C . LEU A 1 496 ? 9.547 -13.938 -7.188 1 95.19 496 LEU A C 1
ATOM 4003 O O . LEU A 1 496 ? 10.359 -13.969 -8.109 1 95.19 496 LEU A O 1
ATOM 4007 N N . GLU A 1 497 ? 8.867 -12.93 -6.938 1 91.5 497 GLU A N 1
ATOM 4008 C CA . GLU A 1 497 ? 9.023 -11.695 -7.695 1 91.5 497 GLU A CA 1
ATOM 4009 C C . GLU A 1 497 ? 10.414 -11.102 -7.5 1 91.5 497 GLU A C 1
ATOM 4011 O O . GLU A 1 497 ? 11.023 -10.609 -8.453 1 91.5 497 GLU A O 1
ATOM 4016 N N . PHE A 1 498 ? 10.961 -11.172 -6.25 1 93.56 498 PHE A N 1
ATOM 4017 C CA . PHE A 1 498 ? 12.305 -10.695 -5.938 1 93.56 498 PHE A CA 1
ATOM 4018 C C . PHE A 1 498 ? 13.359 -11.5 -6.691 1 93.56 498 PHE A C 1
ATOM 4020 O O . PHE A 1 498 ? 14.273 -10.93 -7.281 1 93.56 498 PHE A O 1
ATOM 4027 N N . VAL A 1 499 ? 13.125 -12.805 -6.664 1 94.5 499 VAL A N 1
ATOM 4028 C CA . VAL A 1 499 ? 14.109 -13.672 -7.312 1 94.5 499 VAL A CA 1
ATOM 4029 C C . VAL A 1 499 ? 14.055 -13.477 -8.828 1 94.5 499 VAL A C 1
ATOM 4031 O O . VAL A 1 499 ? 15.086 -13.539 -9.5 1 94.5 499 VAL A O 1
ATOM 4034 N N . ASP A 1 500 ? 12.836 -13.273 -9.305 1 92.19 500 ASP A N 1
ATOM 4035 C CA . ASP A 1 500 ? 12.68 -13.016 -10.734 1 92.19 500 ASP A CA 1
ATOM 4036 C C . ASP A 1 500 ? 13.438 -11.758 -11.156 1 92.19 500 ASP A C 1
ATOM 4038 O O . ASP A 1 500 ? 13.969 -11.695 -12.266 1 92.19 500 ASP A O 1
ATOM 4042 N N . PHE A 1 501 ? 13.469 -10.875 -10.297 1 89.25 501 PHE A N 1
ATOM 4043 C CA . PHE A 1 501 ? 14.062 -9.578 -10.586 1 89.25 501 PHE A CA 1
ATOM 4044 C C . PHE A 1 501 ? 15.586 -9.648 -10.5 1 89.25 501 PHE A C 1
ATOM 4046 O O . PHE A 1 501 ? 16.281 -9.055 -11.328 1 89.25 501 PHE A O 1
ATOM 4053 N N . TYR A 1 502 ? 16.156 -10.391 -9.547 1 90.69 502 TYR A N 1
ATOM 4054 C CA . TYR A 1 502 ? 17.594 -10.312 -9.281 1 90.69 502 TYR A CA 1
ATOM 4055 C C . TYR A 1 502 ? 18.266 -11.656 -9.492 1 90.69 502 TYR A C 1
ATOM 4057 O O . TYR A 1 502 ? 19.484 -11.734 -9.641 1 90.69 502 TYR A O 1
ATOM 4065 N N . GLY A 1 503 ? 17.484 -12.672 -9.484 1 90.5 503 GLY A N 1
ATOM 4066 C CA . GLY A 1 503 ? 18.062 -14 -9.461 1 90.5 503 GLY A CA 1
ATOM 4067 C C . GLY A 1 503 ? 18.375 -14.547 -10.844 1 90.5 503 GLY A C 1
ATOM 4068 O O . GLY A 1 503 ? 18 -13.93 -11.852 1 90.5 503 GLY A O 1
ATOM 4069 N N . THR A 1 504 ? 19.094 -15.672 -10.852 1 93 504 THR A N 1
ATOM 4070 C CA . THR A 1 504 ? 19.359 -16.438 -12.062 1 93 504 THR A CA 1
ATOM 4071 C C . THR A 1 504 ? 18.203 -17.406 -12.359 1 93 504 THR A C 1
ATOM 4073 O O . THR A 1 504 ? 17.312 -17.578 -11.531 1 93 504 THR A O 1
ATOM 4076 N N . ILE A 1 505 ? 18.25 -17.953 -13.57 1 94.5 505 ILE A N 1
ATOM 4077 C CA . ILE A 1 505 ? 17.203 -18.891 -13.953 1 94.5 505 ILE A CA 1
ATOM 4078 C C . ILE A 1 505 ? 17.219 -20.094 -13 1 94.5 505 ILE A C 1
ATOM 4080 O O . ILE A 1 505 ? 16.156 -20.641 -12.688 1 94.5 505 ILE A O 1
ATOM 4084 N N . HIS A 1 506 ? 18.359 -20.5 -12.477 1 94.25 506 HIS A N 1
ATOM 4085 C CA . HIS A 1 506 ? 18.469 -21.625 -11.539 1 94.25 506 HIS A CA 1
ATOM 4086 C C . HIS A 1 506 ? 17.797 -21.297 -10.211 1 94.25 506 HIS A C 1
ATOM 4088 O O . HIS A 1 506 ? 17.094 -22.125 -9.633 1 94.25 506 HIS A O 1
ATOM 4094 N N . GLU A 1 507 ? 17.969 -20.047 -9.789 1 94.25 507 GLU A N 1
ATOM 4095 C CA . GLU A 1 507 ? 17.406 -19.625 -8.516 1 94.25 507 GLU A CA 1
ATOM 4096 C C . GLU A 1 507 ? 15.891 -19.484 -8.609 1 94.25 507 GLU A C 1
ATOM 4098 O O . GLU A 1 507 ? 15.172 -19.828 -7.664 1 94.25 507 GLU A O 1
ATOM 4103 N N . ILE A 1 508 ? 15.461 -18.969 -9.742 1 95.12 508 ILE A N 1
ATOM 4104 C CA . ILE A 1 508 ? 14.031 -18.797 -9.922 1 95.12 508 ILE A CA 1
ATOM 4105 C C . ILE A 1 508 ? 13.344 -20.156 -9.969 1 95.12 508 ILE A C 1
ATOM 4107 O O . ILE A 1 508 ? 12.266 -20.344 -9.406 1 95.12 508 ILE A O 1
ATOM 4111 N N . ARG A 1 509 ? 13.938 -21.109 -10.664 1 95.12 509 ARG A N 1
ATOM 4112 C CA . ARG A 1 509 ? 13.375 -22.453 -10.766 1 95.12 509 ARG A CA 1
ATOM 4113 C C . ARG A 1 509 ? 13.328 -23.125 -9.398 1 95.12 509 ARG A C 1
ATOM 4115 O O . ARG A 1 509 ? 12.344 -23.797 -9.062 1 95.12 509 ARG A O 1
ATOM 4122 N N . LYS A 1 510 ? 14.383 -22.969 -8.664 1 94.38 510 LYS A N 1
ATOM 4123 C CA . LYS A 1 510 ? 14.43 -23.531 -7.316 1 94.38 510 LYS A CA 1
ATOM 4124 C C . LYS A 1 510 ? 13.32 -22.953 -6.441 1 94.38 510 LYS A C 1
ATOM 4126 O O . LYS A 1 510 ? 12.625 -23.688 -5.742 1 94.38 510 LYS A O 1
ATOM 4131 N N . ALA A 1 511 ? 13.211 -21.656 -6.465 1 94.94 511 ALA A N 1
ATOM 4132 C CA . ALA A 1 511 ? 12.18 -20.984 -5.672 1 94.94 511 ALA A CA 1
ATOM 4133 C C . ALA A 1 511 ? 10.781 -21.391 -6.129 1 94.94 511 ALA A C 1
ATOM 4135 O O . ALA A 1 511 ? 9.891 -21.594 -5.309 1 94.94 511 ALA A O 1
ATOM 4136 N N . TRP A 1 512 ? 10.609 -21.438 -7.43 1 95.44 512 TRP A N 1
ATOM 4137 C CA . TRP A 1 512 ? 9.312 -21.797 -7.988 1 95.44 512 TRP A CA 1
ATOM 4138 C C . TRP A 1 512 ? 8.945 -23.234 -7.625 1 95.44 512 TRP A C 1
ATOM 4140 O O . TRP A 1 512 ? 7.789 -23.547 -7.332 1 95.44 512 TRP A O 1
ATOM 4150 N N . ASP A 1 513 ? 9.914 -24.125 -7.68 1 94.44 513 ASP A N 1
ATOM 4151 C CA . ASP A 1 513 ? 9.695 -25.516 -7.305 1 94.44 513 ASP A CA 1
ATOM 4152 C C . ASP A 1 513 ? 9.242 -25.625 -5.848 1 94.44 513 ASP A C 1
ATOM 4154 O O . ASP A 1 513 ? 8.336 -26.391 -5.531 1 94.44 513 ASP A O 1
ATOM 4158 N N . ARG A 1 514 ? 9.859 -24.891 -5.02 1 93.56 514 ARG A N 1
ATOM 4159 C CA . ARG A 1 514 ? 9.453 -24.859 -3.619 1 93.56 514 ARG A CA 1
ATOM 4160 C C . ARG A 1 514 ? 8.031 -24.344 -3.471 1 93.56 514 ARG A C 1
ATOM 4162 O O . ARG A 1 514 ? 7.242 -24.891 -2.699 1 93.56 514 ARG A O 1
ATOM 4169 N N . HIS A 1 515 ? 7.695 -23.328 -4.191 1 94.31 515 HIS A N 1
ATOM 4170 C CA . HIS A 1 515 ? 6.379 -22.719 -4.129 1 94.31 515 HIS A CA 1
ATOM 4171 C C . HIS A 1 515 ? 5.289 -23.688 -4.547 1 94.31 515 HIS A C 1
ATOM 4173 O O . HIS A 1 515 ? 4.277 -23.844 -3.854 1 94.31 515 HIS A O 1
ATOM 4179 N N . ARG A 1 516 ? 5.48 -24.375 -5.664 1 92.31 516 ARG A N 1
ATOM 4180 C CA . ARG A 1 516 ? 4.445 -25.25 -6.18 1 92.31 516 ARG A CA 1
ATOM 4181 C C . ARG A 1 516 ? 4.234 -26.453 -5.254 1 92.31 516 ARG A C 1
ATOM 4183 O O . ARG A 1 516 ? 3.123 -26.969 -5.152 1 92.31 516 ARG A O 1
ATOM 4190 N N . LYS A 1 517 ? 5.293 -26.922 -4.613 1 90.5 517 LYS A N 1
ATOM 4191 C CA . LYS A 1 517 ? 5.191 -28.062 -3.701 1 90.5 517 LYS A CA 1
ATOM 4192 C C . LYS A 1 517 ? 4.441 -27.672 -2.43 1 90.5 517 LYS A C 1
ATOM 4194 O O . LYS A 1 517 ? 3.686 -28.469 -1.882 1 90.5 517 LYS A O 1
ATOM 4199 N N . LEU A 1 518 ? 4.648 -26.438 -1.962 1 91 518 LEU A N 1
ATOM 4200 C CA . LEU A 1 518 ? 4.008 -25.969 -0.738 1 91 518 LEU A CA 1
ATOM 4201 C C . LEU A 1 518 ? 2.557 -25.578 -0.996 1 91 518 LEU A C 1
ATOM 4203 O O . LEU A 1 518 ? 1.71 -25.703 -0.107 1 91 518 LEU A O 1
ATOM 4207 N N . PHE A 1 519 ? 2.361 -25.125 -2.188 1 91.38 519 PHE A N 1
ATOM 4208 C CA . PHE A 1 519 ? 1.013 -24.703 -2.545 1 91.38 519 PHE A CA 1
ATOM 4209 C C . PHE A 1 519 ? 0.546 -25.391 -3.82 1 91.38 519 PHE A C 1
ATOM 4211 O O . PHE A 1 519 ? 0.366 -24.75 -4.852 1 91.38 519 PHE A O 1
ATOM 4218 N N . PRO A 1 520 ? 0.142 -26.609 -3.729 1 87.94 520 PRO A N 1
ATOM 4219 C CA . PRO A 1 520 ? -0.136 -27.438 -4.895 1 87.94 520 PRO A CA 1
ATOM 4220 C C . PRO A 1 520 ? -1.41 -27.031 -5.629 1 87.94 520 PRO A C 1
ATOM 4222 O O . PRO A 1 520 ? -1.618 -27.422 -6.781 1 87.94 520 PRO A O 1
ATOM 4225 N N . HIS A 1 521 ? -2.281 -26.25 -4.988 1 86.81 521 HIS A N 1
ATOM 4226 C CA . HIS A 1 521 ? -3.535 -25.859 -5.617 1 86.81 521 HIS A CA 1
ATOM 4227 C C . HIS A 1 521 ? -3.285 -25.031 -6.883 1 86.81 521 HIS A C 1
ATOM 4229 O O . HIS A 1 521 ? -4.141 -24.969 -7.766 1 86.81 521 HIS A O 1
ATOM 4235 N N . ILE A 1 522 ? -2.062 -24.531 -7.004 1 87.62 522 ILE A N 1
ATOM 4236 C CA . ILE A 1 522 ? -1.772 -23.672 -8.148 1 87.62 522 ILE A CA 1
ATOM 4237 C C . ILE A 1 522 ? -1.559 -24.531 -9.391 1 87.62 522 ILE A C 1
ATOM 4239 O O . ILE A 1 522 ? -1.59 -24.031 -10.516 1 87.62 522 ILE A O 1
ATOM 4243 N N . MET A 1 523 ? -1.334 -25.812 -9.164 1 87.44 523 MET A N 1
ATOM 4244 C CA . MET A 1 523 ? -1.02 -26.719 -10.266 1 87.44 523 MET A CA 1
ATOM 4245 C C . MET A 1 523 ? -2.271 -27.453 -10.742 1 87.44 523 MET A C 1
ATOM 4247 O O . MET A 1 523 ? -2.199 -28.297 -11.625 1 87.44 523 MET A O 1
ATOM 4251 N N . ARG A 1 524 ? -3.402 -27.141 -10.156 1 81.5 524 ARG A N 1
ATOM 4252 C CA . ARG A 1 524 ? -4.629 -27.859 -10.469 1 81.5 524 ARG A CA 1
ATOM 4253 C C . ARG A 1 524 ? -5.543 -27.031 -11.367 1 81.5 524 ARG A C 1
ATOM 4255 O O . ARG A 1 524 ? -5.582 -25.812 -11.258 1 81.5 524 ARG A O 1
ATOM 4262 N N . SER A 1 525 ? -6.059 -27.719 -12.383 1 76 525 SER A N 1
ATOM 4263 C CA . SER A 1 525 ? -7.047 -27.078 -13.234 1 76 525 SER A CA 1
ATOM 4264 C C . SER A 1 525 ? -8.438 -27.125 -12.609 1 76 525 SER A C 1
ATOM 4266 O O . SER A 1 525 ? -8.727 -27.984 -11.781 1 76 525 SER A O 1
ATOM 4268 N N . TYR A 1 526 ? -9.32 -26.156 -12.898 1 68.69 526 TYR A N 1
ATOM 4269 C CA . TYR A 1 526 ? -10.695 -26.172 -12.422 1 68.69 526 TYR A CA 1
ATOM 4270 C C . TYR A 1 526 ? -11.594 -26.953 -13.375 1 68.69 526 TYR A C 1
ATOM 4272 O O . TYR A 1 526 ? -11.656 -26.641 -14.57 1 68.69 526 TYR A O 1
ATOM 4280 N N . MET A 1 527 ? -11.953 -28.297 -13.023 1 69.12 527 MET A N 1
ATOM 4281 C CA . MET A 1 527 ? -12.852 -29.094 -13.852 1 69.12 527 MET A CA 1
ATOM 4282 C C . MET A 1 527 ? -14.164 -29.375 -13.125 1 69.12 527 MET A C 1
ATOM 4284 O O . MET A 1 527 ? -14.164 -29.641 -11.922 1 69.12 527 MET A O 1
ATOM 4288 N N . THR A 1 528 ? -15.336 -29.031 -13.695 1 68.12 528 THR A N 1
ATOM 4289 C CA . THR A 1 528 ? -16.641 -29.406 -13.164 1 68.12 528 THR A CA 1
ATOM 4290 C C . THR A 1 528 ? -17.188 -30.641 -13.883 1 68.12 528 THR A C 1
ATOM 4292 O O . THR A 1 528 ? -16.969 -30.812 -15.078 1 68.12 528 THR A O 1
ATOM 4295 N N . TRP A 1 529 ? -17.734 -31.844 -13.086 1 66.5 529 TRP A N 1
ATOM 4296 C CA . TRP A 1 529 ? -18.25 -33.062 -13.68 1 66.5 529 TRP A CA 1
ATOM 4297 C C . TRP A 1 529 ? -19.703 -33.312 -13.258 1 66.5 529 TRP A C 1
ATOM 4299 O O . TRP A 1 529 ? -20.219 -34.438 -13.422 1 66.5 529 TRP A O 1
ATOM 4309 N N . ASP A 1 530 ? -20.766 -32.531 -12.844 1 58.34 530 ASP A N 1
ATOM 4310 C CA . ASP A 1 530 ? -22.109 -32.812 -12.367 1 58.34 530 ASP A CA 1
ATOM 4311 C C . ASP A 1 530 ? -22.859 -33.719 -13.344 1 58.34 530 ASP A C 1
ATOM 4313 O O . ASP A 1 530 ? -23.078 -33.344 -14.5 1 58.34 530 ASP A O 1
ATOM 4317 N N . THR A 1 531 ? -22.891 -35.031 -13.281 1 47.62 531 THR A N 1
ATOM 4318 C CA . THR A 1 531 ? -23.797 -35.906 -13.992 1 47.62 531 THR A CA 1
ATOM 4319 C C . THR A 1 531 ? -25.203 -35.844 -13.383 1 47.62 531 THR A C 1
ATOM 4321 O O . THR A 1 531 ? -26.047 -36.688 -13.672 1 47.62 531 THR A O 1
ATOM 4324 N N . ASP A 1 532 ? -25.797 -35.25 -12.469 1 39.97 532 ASP A N 1
ATOM 4325 C CA . ASP A 1 532 ? -27.141 -35.562 -11.992 1 39.97 532 ASP A CA 1
ATOM 4326 C C . ASP A 1 532 ? -28.156 -35.406 -13.125 1 39.97 532 ASP A C 1
ATOM 4328 O O . ASP A 1 532 ? -28.594 -34.312 -13.445 1 39.97 532 ASP A O 1
ATOM 4332 N N . SER A 1 533 ? -28.344 -36.094 -14.203 1 35.69 533 SER A N 1
ATOM 4333 C CA . SER A 1 533 ? -29.703 -36.156 -14.734 1 35.69 533 SER A CA 1
ATOM 4334 C C . SER A 1 533 ? -30.688 -36.594 -13.672 1 35.69 533 SER A C 1
ATOM 4336 O O . SER A 1 533 ? -31.844 -36.156 -13.664 1 35.69 533 SER A O 1
ATOM 4338 N N . VAL A 1 534 ? -30.875 -37.875 -13.086 1 30.72 534 VAL A N 1
ATOM 4339 C CA . VAL A 1 534 ? -32.156 -38.406 -12.633 1 30.72 534 VAL A CA 1
ATOM 4340 C C . VAL A 1 534 ? -32.562 -37.719 -11.336 1 30.72 534 VAL A C 1
ATOM 4342 O O . VAL A 1 534 ? -33.75 -37.469 -11.117 1 30.72 534 VAL A O 1
ATOM 4345 N N . ASN A 1 535 ? -32.062 -37.781 -10.156 1 25.61 535 ASN A N 1
ATOM 4346 C CA . ASN A 1 535 ? -32.906 -37.625 -8.984 1 25.61 535 ASN A CA 1
ATOM 4347 C C . ASN A 1 535 ? -33.219 -36.156 -8.688 1 25.61 535 ASN A C 1
ATOM 4349 O O . ASN A 1 535 ? -32.594 -35.594 -7.797 1 25.61 535 ASN A O 1
ATOM 4353 N N . ARG A 1 536 ? -33.344 -35.281 -9.664 1 31.58 536 ARG A N 1
ATOM 4354 C CA . ARG A 1 536 ? -34.062 -34.094 -9.242 1 31.58 536 ARG A CA 1
ATOM 4355 C C . ARG A 1 536 ? -35.5 -34.469 -8.805 1 31.58 536 ARG A C 1
ATOM 4357 O O . ARG A 1 536 ? -36.469 -34.062 -9.445 1 31.58 536 ARG A O 1
ATOM 4364 N N . SER A 1 537 ? -36.031 -35.625 -8.531 1 23.97 537 SER A N 1
ATOM 4365 C CA . SER A 1 537 ? -37.406 -35.5 -8.039 1 23.97 537 SER A CA 1
ATOM 4366 C C . SER A 1 537 ? -37.5 -34.562 -6.852 1 23.97 537 SER A C 1
ATOM 4368 O O . SER A 1 537 ? -38.406 -33.75 -6.754 1 23.97 537 SER A O 1
ATOM 4370 N N . SER A 1 538 ? -37.188 -34.875 -5.543 1 22.84 538 SER A N 1
ATOM 4371 C CA . SER A 1 538 ? -38.062 -34.438 -4.441 1 22.84 538 SER A CA 1
ATOM 4372 C C . SER A 1 538 ? -37.812 -32.969 -4.113 1 22.84 538 SER A C 1
ATOM 4374 O O . SER A 1 538 ? -38.5 -32.375 -3.264 1 22.84 538 SER A O 1
ATOM 4376 N N . MET A 1 539 ? -36.688 -32.344 -3.895 1 22.19 539 MET A N 1
ATOM 4377 C CA . MET A 1 539 ? -36.906 -31.109 -3.154 1 22.19 539 MET A CA 1
ATOM 4378 C C . MET A 1 539 ? -37.625 -30.078 -4.012 1 22.19 539 MET A C 1
ATOM 4380 O O . MET A 1 539 ? -37.125 -29.688 -5.07 1 22.19 539 MET A O 1
ATOM 4384 N N . SER A 1 540 ? -39.094 -29.906 -3.936 1 20.67 540 SER A N 1
ATOM 4385 C CA . SER A 1 540 ? -40.25 -29.109 -4.273 1 20.67 540 SER A CA 1
ATOM 4386 C C . SER A 1 540 ? -39.906 -27.625 -4.387 1 20.67 540 SER A C 1
ATOM 4388 O O . SER A 1 540 ? -38.812 -27.203 -3.98 1 20.67 540 SER A O 1
ATOM 4390 N N . MET A 1 541 ? -40.906 -26.75 -3.689 1 20.47 541 MET A N 1
ATOM 4391 C CA . MET A 1 541 ? -41.75 -25.594 -3.945 1 20.47 541 MET A CA 1
ATOM 4392 C C . MET A 1 541 ? -41 -24.297 -3.68 1 20.47 541 MET A C 1
ATOM 4394 O O . MET A 1 541 ? -41.562 -23.203 -3.844 1 20.47 541 MET A O 1
ATOM 4398 N N . LYS A 1 542 ? -40.094 -24.219 -2.625 1 23.62 542 LYS A N 1
ATOM 4399 C CA . LYS A 1 542 ? -40.312 -22.875 -2.113 1 23.62 542 LYS A CA 1
ATOM 4400 C C . LYS A 1 542 ? -39.844 -21.828 -3.111 1 23.62 542 LYS A C 1
ATOM 4402 O O . LYS A 1 542 ? -38.625 -21.656 -3.316 1 23.62 542 LYS A O 1
ATOM 4407 N N . VAL A 1 543 ? -40.75 -21.484 -4.254 1 20.69 543 VAL A N 1
ATOM 4408 C CA . VAL A 1 543 ? -40.688 -20.656 -5.453 1 20.69 543 VAL A CA 1
ATOM 4409 C C . VAL A 1 543 ? -40.188 -19.266 -5.098 1 20.69 543 VAL A C 1
ATOM 4411 O O . VAL A 1 543 ? -39.281 -18.734 -5.754 1 20.69 543 VAL A O 1
ATOM 4414 N N . SER A 1 544 ? -41 -18.453 -4.332 1 18.69 544 SER A N 1
ATOM 4415 C CA . SER A 1 544 ? -41.594 -17.344 -5.074 1 18.69 544 SER A CA 1
ATOM 4416 C C . SER A 1 544 ? -40.594 -16.219 -5.285 1 18.69 544 SER A C 1
ATOM 4418 O O . SER A 1 544 ? -40.438 -15.734 -6.406 1 18.69 544 SER A O 1
ATOM 4420 N N . LYS A 1 545 ? -40.562 -15.266 -4.164 1 21.7 545 LYS A N 1
ATOM 4421 C CA . LYS A 1 545 ? -40.938 -13.891 -4.449 1 21.7 545 LYS A CA 1
ATOM 4422 C C . LYS A 1 545 ? -39.75 -13.078 -4.957 1 21.7 545 LYS A C 1
ATOM 4424 O O . LYS A 1 545 ? -39.844 -11.852 -5.035 1 21.7 545 LYS A O 1
ATOM 4429 N N . GLN A 1 546 ? -38.625 -13.602 -5.227 1 17.58 546 GLN A N 1
ATOM 4430 C CA . GLN A 1 546 ? -37.781 -12.422 -5.301 1 17.58 546 GLN A CA 1
ATOM 4431 C C . GLN A 1 546 ? -38.281 -11.438 -6.352 1 17.58 546 GLN A C 1
ATOM 4433 O O . GLN A 1 546 ? -38.656 -11.836 -7.453 1 17.58 546 GLN A O 1
ATOM 4438 N N . ASN A 1 547 ? -38.625 -10.141 -5.91 1 17.55 547 ASN A N 1
ATOM 4439 C CA . ASN A 1 547 ? -39.156 -8.852 -6.332 1 17.55 547 ASN A CA 1
ATOM 4440 C C . ASN A 1 547 ? -38.375 -8.258 -7.488 1 17.55 547 ASN A C 1
ATOM 4442 O O . ASN A 1 547 ? -37.25 -7.754 -7.297 1 17.55 547 ASN A O 1
ATOM 4446 N N . PHE A 1 548 ? -38.188 -9.023 -8.492 1 18.56 548 PHE A N 1
ATOM 4447 C CA . PHE A 1 548 ? -37.562 -8.344 -9.625 1 18.56 548 PHE A CA 1
ATOM 4448 C C . PHE A 1 548 ? -38.375 -7.117 -10.016 1 18.56 548 PHE A C 1
ATOM 4450 O O . PHE A 1 548 ? -39.594 -7.195 -10.188 1 18.56 548 PHE A O 1
ATOM 4457 N N . GLY A 1 549 ? -38 -5.941 -9.281 1 16.97 549 GLY A N 1
ATOM 4458 C CA . GLY A 1 549 ? -38.5 -4.633 -9.664 1 16.97 549 GLY A CA 1
ATOM 4459 C C . GLY A 1 549 ? -38.625 -4.461 -11.164 1 16.97 549 GLY A C 1
ATOM 4460 O O . GLY A 1 549 ? -38.031 -5.215 -11.938 1 16.97 549 GLY A O 1
ATOM 4461 N N . PRO A 1 550 ? -39.625 -3.521 -11.461 1 17.58 550 PRO A N 1
ATOM 4462 C CA . PRO A 1 550 ? -40.375 -3.248 -12.703 1 17.58 550 PRO A CA 1
ATOM 4463 C C . PRO A 1 550 ? -39.469 -2.68 -13.805 1 17.58 550 PRO A C 1
ATOM 4465 O O . PRO A 1 550 ? -38.719 -1.726 -13.57 1 17.58 550 PRO A O 1
ATOM 4468 N N . SER A 1 551 ? -38.594 -3.547 -14.391 1 17.41 551 SER A N 1
ATOM 4469 C CA . SER A 1 551 ? -37.969 -2.988 -15.594 1 17.41 551 SER A CA 1
ATOM 4470 C C . SER A 1 551 ? -39 -2.246 -16.438 1 17.41 551 SER A C 1
ATOM 4472 O O . SER A 1 551 ? -40.062 -2.787 -16.75 1 17.41 551 SER A O 1
ATOM 4474 N N . PRO A 1 552 ? -38.938 -0.854 -16.219 1 16.33 552 PRO A N 1
ATOM 4475 C CA . PRO A 1 552 ? -39.875 -0.005 -16.953 1 16.33 552 PRO A CA 1
ATOM 4476 C C . PRO A 1 552 ? -40.031 -0.417 -18.422 1 16.33 552 PRO A C 1
ATOM 4478 O O . PRO A 1 552 ? -39.125 -1.082 -18.969 1 16.33 552 PRO A O 1
ATOM 4481 N N . HIS A 1 553 ? -41.281 -0.007 -18.938 1 15.7 553 HIS A N 1
ATOM 4482 C CA . HIS A 1 553 ? -42.219 -0.309 -20.031 1 15.7 553 HIS A CA 1
ATOM 4483 C C . HIS A 1 553 ? -41.688 0.252 -21.359 1 15.7 553 HIS A C 1
ATOM 4485 O O . HIS A 1 553 ? -42.406 0.203 -22.359 1 15.7 553 HIS A O 1
ATOM 4491 N N . GLN A 1 554 ? -40.344 0.701 -21.375 1 16.02 554 GLN A N 1
ATOM 4492 C CA . GLN A 1 554 ? -40.406 1.639 -22.5 1 16.02 554 GLN A CA 1
ATOM 4493 C C . GLN A 1 554 ? -41.125 1.024 -23.703 1 16.02 554 GLN A C 1
ATOM 4495 O O . GLN A 1 554 ? -40.875 -0.134 -24.047 1 16.02 554 GLN A O 1
ATOM 4500 N N . THR A 1 555 ? -42.094 1.877 -24.188 1 14.98 555 THR A N 1
ATOM 4501 C CA . THR A 1 555 ? -43.188 1.844 -25.141 1 14.98 555 THR A CA 1
ATOM 4502 C C . THR A 1 555 ? -42.688 1.318 -26.5 1 14.98 555 THR A C 1
ATOM 4504 O O . THR A 1 555 ? -41.5 1.327 -26.781 1 14.98 555 THR A O 1
ATOM 4507 N N . CYS A 1 556 ? -43.75 1.114 -27.469 1 14.98 556 CYS A N 1
ATOM 4508 C CA . CYS A 1 556 ? -44.312 0.255 -28.5 1 14.98 556 CYS A CA 1
ATOM 4509 C C . CYS A 1 556 ? -43.906 0.714 -29.891 1 14.98 556 CYS A C 1
ATOM 4511 O O . CYS A 1 556 ? -44.156 0.033 -30.891 1 14.98 556 CYS A O 1
ATOM 4513 N N . LYS A 1 557 ? -43.375 1.915 -30.141 1 15.07 557 LYS A N 1
ATOM 4514 C CA . LYS A 1 557 ? -44.094 2.486 -31.281 1 15.07 557 LYS A CA 1
ATOM 4515 C C . LYS A 1 557 ? -44.062 1.537 -32.469 1 15.07 557 LYS A C 1
ATOM 4517 O O . LYS A 1 557 ? -43.156 0.727 -32.625 1 15.07 557 LYS A O 1
ATOM 4522 N N . ASP A 1 558 ? -44.906 1.844 -33.594 1 14.2 558 ASP A N 1
ATOM 4523 C CA . ASP A 1 558 ? -45.812 1.287 -34.594 1 14.2 558 ASP A CA 1
ATOM 4524 C C . ASP A 1 558 ? -45.062 0.653 -35.75 1 14.2 558 ASP A C 1
ATOM 4526 O O . ASP A 1 558 ? -45.125 -0.56 -35.969 1 14.2 558 ASP A O 1
ATOM 4530 N N . SER A 1 559 ? -45.281 1.264 -37.125 1 14.43 559 SER A N 1
ATOM 4531 C CA . SER A 1 559 ? -46.156 0.801 -38.188 1 14.43 559 SER A CA 1
ATOM 4532 C C . SER A 1 559 ? -45.406 -0.004 -39.219 1 14.43 559 SER A C 1
ATOM 4534 O O . SER A 1 559 ? -45.781 -1.133 -39.531 1 14.43 559 SER A O 1
ATOM 4536 N N . GLY A 1 560 ? -45.156 0.653 -40.531 1 14.58 560 GLY A N 1
ATOM 4537 C CA . GLY A 1 560 ? -45.844 0.359 -41.781 1 14.58 560 GLY A CA 1
ATOM 4538 C C . GLY A 1 560 ? -45.156 -0.751 -42.562 1 14.58 560 GLY A C 1
ATOM 4539 O O . GLY A 1 560 ? -44.031 -1.154 -42.25 1 14.58 560 GLY A O 1
ATOM 4540 N N . LEU A 1 561 ? -45.594 -0.902 -44.062 1 14.16 561 LEU A N 1
ATOM 4541 C CA . LEU A 1 561 ? -46.219 -1.836 -44.969 1 14.16 561 LEU A CA 1
ATOM 4542 C C . LEU A 1 561 ? -45.156 -2.574 -45.781 1 14.16 561 LEU A C 1
ATOM 4544 O O . LEU A 1 561 ? -45.25 -3.797 -45.938 1 14.16 561 LEU A O 1
ATOM 4548 N N . ASP A 1 562 ? -44.438 -1.925 -46.75 1 14.78 562 ASP A N 1
ATOM 4549 C CA . ASP A 1 562 ? -44.75 -2.256 -48.156 1 14.78 562 ASP A CA 1
ATOM 4550 C C . ASP A 1 562 ? -44.156 -3.598 -48.531 1 14.78 562 ASP A C 1
ATOM 4552 O O . ASP A 1 562 ? -43.188 -4.062 -47.906 1 14.78 562 ASP A O 1
ATOM 4556 N N . GLY A 1 563 ? -44.375 -3.986 -49.969 1 14.3 563 GLY A N 1
ATOM 4557 C CA . GLY A 1 563 ? -44.906 -5.012 -50.875 1 14.3 563 GLY A CA 1
ATOM 4558 C C . GLY A 1 563 ? -43.906 -6.094 -51.188 1 14.3 563 GLY A C 1
ATOM 4559 O O . GLY A 1 563 ? -42.719 -5.977 -50.844 1 14.3 563 GLY A O 1
ATOM 4560 N N . LEU A 1 564 ? -44.156 -6.754 -52.469 1 14.08 564 LEU A N 1
ATOM 4561 C CA . LEU A 1 564 ? -44.469 -8.047 -53.062 1 14.08 564 LEU A CA 1
ATOM 4562 C C . LEU A 1 564 ? -43.219 -8.789 -53.5 1 14.08 564 LEU A C 1
ATOM 4564 O O . LEU A 1 564 ? -43.062 -9.977 -53.219 1 14.08 564 LEU A O 1
ATOM 4568 N N . SER A 1 565 ? -42.469 -8.297 -54.562 1 14.56 565 SER A N 1
ATOM 4569 C CA . SER A 1 565 ? -42.594 -9.031 -55.844 1 14.56 565 SER A CA 1
ATOM 4570 C C . SER A 1 565 ? -41.719 -10.281 -55.844 1 14.56 565 SER A C 1
ATOM 4572 O O . SER A 1 565 ? -40.719 -10.344 -55.125 1 14.56 565 SER A O 1
ATOM 4574 N N . VAL A 1 566 ? -42.125 -11.367 -56.719 1 13.94 566 VAL A N 1
ATOM 4575 C CA . VAL A 1 566 ? -42.312 -12.773 -57.094 1 13.94 566 VAL A CA 1
ATOM 4576 C C . VAL A 1 566 ? -41 -13.336 -57.625 1 13.94 566 VAL A C 1
ATOM 4578 O O . VAL A 1 566 ? -40.688 -14.5 -57.406 1 13.94 566 VAL A O 1
ATOM 4581 N N . HIS A 1 567 ? -40.125 -12.672 -58.375 1 14.87 567 HIS A N 1
ATOM 4582 C CA . HIS A 1 567 ? -39.969 -13.391 -59.625 1 14.87 567 HIS A CA 1
ATOM 4583 C C . HIS A 1 567 ? -39.375 -14.766 -59.406 1 14.87 567 HIS A C 1
ATOM 4585 O O . HIS A 1 567 ? -38.562 -14.953 -58.5 1 14.87 567 HIS A O 1
ATOM 4591 N N . LEU A 1 568 ? -39.781 -15.656 -60.312 1 13.66 568 LEU A N 1
ATOM 4592 C CA . LEU A 1 568 ? -40.125 -17.031 -60.719 1 13.66 568 LEU A CA 1
ATOM 4593 C C . LEU A 1 568 ? -38.844 -17.859 -60.812 1 13.66 568 LEU A C 1
ATOM 4595 O O . LEU A 1 568 ? -38.781 -18.969 -60.281 1 13.66 568 LEU A O 1
ATOM 4599 N N . LEU A 1 569 ? -38.062 -17.625 -61.969 1 13.88 569 LEU A N 1
ATOM 4600 C CA . LEU A 1 569 ? -38.156 -18.719 -62.938 1 13.88 569 LEU A CA 1
ATOM 4601 C C . LEU A 1 569 ? -37.344 -19.938 -62.469 1 13.88 569 LEU A C 1
ATOM 4603 O O . LEU A 1 569 ? -36.531 -19.828 -61.531 1 13.88 569 LEU A O 1
ATOM 4607 N N . ASP A 1 570 ? -36.594 -20.469 -63.438 1 14.16 570 ASP A N 1
ATOM 4608 C CA . ASP A 1 570 ? -36.75 -21.703 -64.188 1 14.16 570 ASP A CA 1
ATOM 4609 C C . ASP A 1 570 ? -35.938 -22.828 -63.594 1 14.16 570 ASP A C 1
ATOM 4611 O O . ASP A 1 570 ? -35.031 -22.594 -62.781 1 14.16 570 ASP A O 1
ATOM 4615 N N . SER A 1 571 ? -35.438 -23.641 -64.562 1 13.93 571 SER A N 1
ATOM 4616 C CA . SER A 1 571 ? -35.719 -25 -65 1 13.93 571 SER A CA 1
ATOM 4617 C C . SER A 1 571 ? -34.75 -26 -64.375 1 13.93 571 SER A C 1
ATOM 4619 O O . SER A 1 571 ? -35.188 -27.031 -63.844 1 13.93 571 SER A O 1
ATOM 4621 N N . GLN A 1 572 ? -33.5 -26.109 -65 1 14.62 572 GLN A N 1
ATOM 4622 C CA . GLN A 1 572 ? -33.375 -27.375 -65.688 1 14.62 572 GLN A CA 1
ATOM 4623 C C . GLN A 1 572 ? -33.094 -28.516 -64.688 1 14.62 572 GLN A C 1
ATOM 4625 O O . GLN A 1 572 ? -32.625 -28.281 -63.594 1 14.62 572 GLN A O 1
ATOM 4630 N N . SER A 1 573 ? -32.656 -29.609 -65.375 1 14.22 573 SER A N 1
ATOM 4631 C CA . SER A 1 573 ? -33 -31 -65.625 1 14.22 573 SER A CA 1
ATOM 4632 C C . SER A 1 573 ? -32.406 -31.938 -64.562 1 14.22 573 SER A C 1
ATOM 4634 O O . SER A 1 573 ? -31.516 -31.531 -63.812 1 14.22 573 SER A O 1
ATOM 4636 N N . LEU A 1 574 ? -31.844 -33.062 -65.125 1 13.94 574 LEU A N 1
ATOM 4637 C CA . LEU A 1 574 ? -32.281 -34.469 -65.125 1 13.94 574 LEU A CA 1
ATOM 4638 C C . LEU A 1 574 ? -31.688 -35.188 -63.938 1 13.94 574 LEU A C 1
ATOM 4640 O O . LEU A 1 574 ? -32.406 -35.812 -63.156 1 13.94 574 LEU A O 1
ATOM 4644 N N . THR A 1 575 ? -30.844 -36.219 -64.25 1 13.95 575 THR A N 1
ATOM 4645 C CA . THR A 1 575 ? -31.25 -37.594 -64.375 1 13.95 575 THR A CA 1
ATOM 4646 C C . THR A 1 575 ? -30.922 -38.406 -63.125 1 13.95 575 THR A C 1
ATOM 4648 O O . THR A 1 575 ? -30.156 -37.938 -62.25 1 13.95 575 THR A O 1
ATOM 4651 N N . ASN A 1 576 ? -30.484 -39.75 -63.312 1 13.76 576 ASN A N 1
ATOM 4652 C CA . ASN A 1 576 ? -31.047 -41.062 -63.188 1 13.76 576 ASN A CA 1
ATOM 4653 C C . ASN A 1 576 ? -30.594 -41.75 -61.906 1 13.76 576 ASN A C 1
ATOM 4655 O O . ASN A 1 576 ? -31.422 -42.219 -61.094 1 13.76 576 ASN A O 1
ATOM 4659 N N . ALA A 1 577 ? -29.734 -42.906 -62 1 13.88 577 ALA A N 1
ATOM 4660 C CA . ALA A 1 577 ? -30.156 -44.312 -61.875 1 13.88 577 ALA A CA 1
ATOM 4661 C C . ALA A 1 577 ? -30.047 -44.812 -60.438 1 13.88 577 ALA A C 1
ATOM 4663 O O . ALA A 1 577 ? -29.344 -44.188 -59.625 1 13.88 577 ALA A O 1
ATOM 4664 N N . ASN A 1 578 ? -29.781 -46.25 -60.25 1 14.08 578 ASN A N 1
ATOM 4665 C CA . ASN A 1 578 ? -30.484 -47.469 -59.938 1 14.08 578 ASN A CA 1
ATOM 4666 C C . ASN A 1 578 ? -30.203 -47.938 -58.531 1 14.08 578 ASN A C 1
ATOM 4668 O O . ASN A 1 578 ? -31.125 -48.125 -57.75 1 14.08 578 ASN A O 1
ATOM 4672 N N . GLY A 1 579 ? -29.422 -49.188 -58.312 1 14.09 579 GLY A N 1
ATOM 4673 C CA . GLY A 1 579 ? -29.938 -50.531 -58.031 1 14.09 579 GLY A CA 1
ATOM 4674 C C . GLY A 1 579 ? -30 -50.812 -56.531 1 14.09 579 GLY A C 1
ATOM 4675 O O . GLY A 1 579 ? -29.438 -50.094 -55.719 1 14.09 579 GLY A O 1
ATOM 4676 N N . MET A 1 580 ? -30.078 -52.375 -56 1 14.61 580 MET A N 1
ATOM 4677 C CA . MET A 1 580 ? -30.922 -53.406 -55.438 1 14.61 580 MET A CA 1
ATOM 4678 C C . MET A 1 580 ? -30.547 -53.656 -53.969 1 14.61 580 MET A C 1
ATOM 4680 O O . MET A 1 580 ? -31.391 -53.562 -53.094 1 14.61 580 MET A O 1
ATOM 4684 N N . LEU A 1 581 ? -30.125 -55.156 -53.531 1 15.12 581 LEU A N 1
ATOM 4685 C CA . LEU A 1 581 ? -30.812 -56.312 -52.969 1 15.12 581 LEU A CA 1
ATOM 4686 C C . LEU A 1 581 ? -30.609 -56.375 -51.469 1 15.12 581 LEU A C 1
ATOM 4688 O O . LEU A 1 581 ? -29.672 -55.781 -50.938 1 15.12 581 LEU A O 1
ATOM 4692 N N . SER A 1 582 ? -31.172 -57.719 -50.5 1 14.64 582 SER A N 1
ATOM 4693 C CA . SER A 1 582 ? -32.094 -58.375 -49.562 1 14.64 582 SER A CA 1
ATOM 4694 C C . SER A 1 582 ? -31.344 -58.906 -48.344 1 14.64 582 SER A C 1
ATOM 4696 O O . SER A 1 582 ? -31.781 -58.688 -47.219 1 14.64 582 SER A O 1
ATOM 4698 N N . GLU A 1 583 ? -30.547 -60.156 -48.156 1 15.17 583 GLU A N 1
ATOM 4699 C CA . GLU A 1 583 ? -30.875 -61.438 -47.562 1 15.17 583 GLU A CA 1
ATOM 4700 C C . GLU A 1 583 ? -30.734 -61.406 -46.062 1 15.17 583 GLU A C 1
ATOM 4702 O O . GLU A 1 583 ? -30 -60.594 -45.5 1 15.17 583 GLU A O 1
ATOM 4707 N N . GLY A 1 584 ? -31.234 -62.844 -44.938 1 15.48 584 GLY A N 1
ATOM 4708 C CA . GLY A 1 584 ? -31.969 -63.625 -43.938 1 15.48 584 GLY A CA 1
ATOM 4709 C C . GLY A 1 584 ? -31.109 -64.062 -42.75 1 15.48 584 GLY A C 1
ATOM 4710 O O . GLY A 1 584 ? -31.531 -63.906 -41.625 1 15.48 584 GLY A O 1
ATOM 4711 N N . VAL A 1 585 ? -30.078 -65.062 -42.594 1 15.28 585 VAL A N 1
ATOM 4712 C CA . VAL A 1 585 ? -30.078 -66.375 -41.938 1 15.28 585 VAL A CA 1
ATOM 4713 C C . VAL A 1 585 ? -29.984 -66.188 -40.438 1 15.28 585 VAL A C 1
ATOM 4715 O O . VAL A 1 585 ? -29.469 -65.188 -39.938 1 15.28 585 VAL A O 1
ATOM 4718 N N . LEU A 1 586 ? -30.219 -67.625 -39.188 1 15.45 586 LEU A N 1
ATOM 4719 C CA . LEU A 1 586 ? -30.875 -68.625 -38.312 1 15.45 586 LEU A CA 1
ATOM 4720 C C . LEU A 1 586 ? -30.047 -68.812 -37.031 1 15.45 586 LEU A C 1
ATOM 4722 O O . LEU A 1 586 ? -30.594 -68.812 -35.938 1 15.45 586 LEU A O 1
ATOM 4726 N N . VAL A 1 587 ? -28.828 -69.562 -36.812 1 15.03 587 VAL A N 1
ATOM 4727 C CA . VAL A 1 587 ? -28.672 -70.812 -36.031 1 15.03 587 VAL A CA 1
ATOM 4728 C C . VAL A 1 587 ? -28.734 -70.5 -34.531 1 15.03 587 VAL A C 1
ATOM 4730 O O . VAL A 1 587 ? -28.25 -69.438 -34.094 1 15.03 587 VAL A O 1
ATOM 4733 N N . ASP A 1 588 ? -29.281 -71.562 -33.344 1 15.88 588 ASP A N 1
ATOM 4734 C CA . ASP A 1 588 ? -29.969 -72.312 -32.281 1 15.88 588 ASP A CA 1
ATOM 4735 C C . ASP A 1 588 ? -29.078 -72.438 -31.062 1 15.88 588 ASP A C 1
ATOM 4737 O O . ASP A 1 588 ? -29.5 -72.125 -29.938 1 15.88 588 ASP A O 1
ATOM 4741 N N . LYS A 1 589 ? -28.469 -73.812 -30.625 1 16.81 589 LYS A N 1
ATOM 4742 C CA . LYS A 1 589 ? -28.75 -74.938 -29.688 1 16.81 589 LYS A CA 1
ATOM 4743 C C . LYS A 1 589 ? -28.016 -74.688 -28.359 1 16.81 589 LYS A C 1
ATOM 4745 O O . LYS A 1 589 ? -28.641 -74.75 -27.297 1 16.81 589 LYS A O 1
ATOM 4750 N N . LEU A 1 590 ? -27.062 -75.812 -27.859 1 14.87 590 LEU A N 1
ATOM 4751 C CA . LEU A 1 590 ? -27.047 -77 -26.984 1 14.87 590 LEU A CA 1
ATOM 4752 C C . LEU A 1 590 ? -26.578 -76.625 -25.578 1 14.87 590 LEU A C 1
ATOM 4754 O O . LEU A 1 590 ? -25.875 -75.625 -25.391 1 14.87 590 LEU A O 1
ATOM 4758 N N . GLN A 1 591 ? -26.297 -77.812 -24.484 1 15.08 591 GLN A N 1
ATOM 4759 C CA . GLN A 1 591 ? -26.688 -78.562 -23.297 1 15.08 591 GLN A CA 1
ATOM 4760 C C . GLN A 1 591 ? -25.797 -78.188 -22.094 1 15.08 591 GLN A C 1
ATOM 4762 O O . GLN A 1 591 ? -26.281 -77.75 -21.062 1 15.08 591 GLN A O 1
ATOM 4767 N N . GLU A 1 592 ? -25.156 -79.438 -21.266 1 15.38 592 GLU A N 1
ATOM 4768 C CA . GLU A 1 592 ? -25.391 -80.25 -20.078 1 15.38 592 GLU A CA 1
ATOM 4769 C C . GLU A 1 592 ? -24.484 -79.812 -18.922 1 15.38 592 GLU A C 1
ATOM 4771 O O . GLU A 1 592 ? -23.562 -79.062 -19.109 1 15.38 592 GLU A O 1
ATOM 4776 N N . ASP A 1 593 ? -23.641 -80.938 -18.062 1 14.7 593 ASP A N 1
ATOM 4777 C CA . ASP A 1 593 ? -23.766 -81.75 -16.859 1 14.7 593 ASP A CA 1
ATOM 4778 C C . ASP A 1 593 ? -22.75 -81.312 -15.797 1 14.7 593 ASP A C 1
ATOM 4780 O O . ASP A 1 593 ? -23.109 -81.188 -14.625 1 14.7 593 ASP A O 1
ATOM 4784 N N . LEU A 1 594 ? -21.391 -81.812 -15.727 1 14.41 594 LEU A N 1
ATOM 4785 C CA . LEU A 1 594 ? -20.812 -82.812 -14.844 1 14.41 594 LEU A CA 1
ATOM 4786 C C . LEU A 1 594 ? -20.5 -82.25 -13.477 1 14.41 594 LEU A C 1
ATOM 4788 O O . LEU A 1 594 ? -20.203 -81.062 -13.359 1 14.41 594 LEU A O 1
ATOM 4792 N N . THR A 1 595 ? -20.156 -83.188 -12.266 1 14.92 595 THR A N 1
ATOM 4793 C CA . THR A 1 595 ? -20.391 -83.875 -10.977 1 14.92 595 THR A CA 1
ATOM 4794 C C . THR A 1 595 ? -19.469 -83.25 -9.906 1 14.92 595 THR A C 1
ATOM 4796 O O . THR A 1 595 ? -19.953 -82.75 -8.891 1 14.92 595 THR A O 1
ATOM 4799 N N . ASP A 1 596 ? -18.562 -84.188 -8.992 1 14.66 596 ASP A N 1
ATOM 4800 C CA . ASP A 1 596 ? -18.625 -84.875 -7.719 1 14.66 596 ASP A CA 1
ATOM 4801 C C . ASP A 1 596 ? -17.688 -84.25 -6.699 1 14.66 596 ASP A C 1
ATOM 4803 O O . ASP A 1 596 ? -18.078 -84 -5.574 1 14.66 596 ASP A O 1
ATOM 4807 N N . ALA A 1 597 ? -16.391 -84.938 -6.348 1 14.63 597 ALA A N 1
ATOM 4808 C CA . ALA A 1 597 ? -15.961 -85.812 -5.246 1 14.63 597 ALA A CA 1
ATOM 4809 C C . ALA A 1 597 ? -15.391 -85 -4.098 1 14.63 597 ALA A C 1
ATOM 4811 O O . ALA A 1 597 ? -15.07 -83.812 -4.273 1 14.63 597 ALA A O 1
ATOM 4812 N N . LYS A 1 598 ? -14.258 -85.562 -3.197 1 15.71 598 LYS A N 1
ATOM 4813 C CA . LYS A 1 598 ? -13.984 -86.312 -1.988 1 15.71 598 LYS A CA 1
ATOM 4814 C C . LYS A 1 598 ? -13.336 -85.438 -0.914 1 15.71 598 LYS A C 1
ATOM 4816 O O . LYS A 1 598 ? -12.797 -84.375 -1.213 1 15.71 598 LYS A O 1
ATOM 4821 N N . GLY A 1 599 ? -12.781 -86.25 0.323 1 14.15 599 GLY A N 1
ATOM 4822 C CA . GLY A 1 599 ? -12.789 -86.5 1.747 1 14.15 599 GLY A CA 1
ATOM 4823 C C . GLY A 1 599 ? -11.703 -85.812 2.51 1 14.15 599 GLY A C 1
ATOM 4824 O O . GLY A 1 599 ? -11.961 -85.188 3.547 1 14.15 599 GLY A O 1
ATOM 4825 N N . ARG A 1 600 ? -10.336 -86.062 2.449 1 14.35 600 ARG A N 1
ATOM 4826 C CA . ARG A 1 600 ? -9.57 -86.75 3.496 1 14.35 600 ARG A CA 1
ATOM 4827 C C . ARG A 1 600 ? -9.203 -85.75 4.617 1 14.35 600 ARG A C 1
ATOM 4829 O O . ARG A 1 600 ? -9.164 -84.562 4.406 1 14.35 600 ARG A O 1
ATOM 4836 N N . GLU A 1 601 ? -8.695 -86.438 5.945 1 13.41 601 GLU A N 1
ATOM 4837 C CA . GLU A 1 601 ? -8.578 -86.688 7.383 1 13.41 601 GLU A CA 1
ATOM 4838 C C . GLU A 1 601 ? -7.328 -86 7.941 1 13.41 601 GLU A C 1
ATOM 4840 O O . GLU A 1 601 ? -7.23 -85.75 9.148 1 13.41 601 GLU A O 1
ATOM 4845 N N . LYS A 1 602 ? -6.301 -85.625 7.285 1 15.21 602 LYS A N 1
ATOM 4846 C CA . LYS A 1 602 ? -5.078 -85.875 8.039 1 15.21 602 LYS A CA 1
ATOM 4847 C C . LYS A 1 602 ? -5.188 -85.375 9.469 1 15.21 602 LYS A C 1
ATOM 4849 O O . LYS A 1 602 ? -5.711 -84.312 9.711 1 15.21 602 LYS A O 1
ATOM 4854 N N . LEU A 1 603 ? -4.605 -86.188 10.609 1 13.42 603 LEU A N 1
ATOM 4855 C CA . LEU A 1 603 ? -4.367 -86.812 11.922 1 13.42 603 LEU A CA 1
ATOM 4856 C C . LEU A 1 603 ? -3.67 -85.812 12.836 1 13.42 603 LEU A C 1
ATOM 4858 O O . LEU A 1 603 ? -4.133 -85.5 13.953 1 13.42 603 LEU A O 1
ATOM 4862 N N . VAL A 1 604 ? -2.291 -86.125 13.133 1 13.55 604 VAL A N 1
ATOM 4863 C CA . VAL A 1 604 ? -1.714 -86.75 14.312 1 13.55 604 VAL A CA 1
ATOM 4864 C C . VAL A 1 604 ? -1.424 -85.688 15.375 1 13.55 604 VAL A C 1
ATOM 4866 O O . VAL A 1 604 ? -1.613 -84.5 15.141 1 13.55 604 VAL A O 1
ATOM 4869 N N . GLN A 1 605 ? -0.104 -85.688 15.883 1 13.86 605 GLN A N 1
ATOM 4870 C CA . GLN A 1 605 ? 0.495 -86.25 17.094 1 13.86 605 GLN A CA 1
ATOM 4871 C C . GLN A 1 605 ? 0.577 -85.188 18.203 1 13.86 605 GLN A C 1
ATOM 4873 O O . GLN A 1 605 ? 0.507 -83.938 17.922 1 13.86 605 GLN A O 1
ATOM 4878 N N . ASP A 1 606 ? 1.352 -85.625 19.391 1 13.91 606 ASP A N 1
ATOM 4879 C CA . ASP A 1 606 ? 1.342 -85.875 20.828 1 13.91 606 ASP A CA 1
ATOM 4880 C C . ASP A 1 606 ? 1.902 -84.688 21.609 1 13.91 606 ASP A C 1
ATOM 4882 O O . ASP A 1 606 ? 1.292 -84.25 22.578 1 13.91 606 ASP A O 1
ATOM 4886 N N . ALA A 1 607 ? 3.279 -84.562 21.797 1 13.66 607 ALA A N 1
ATOM 4887 C CA . ALA A 1 607 ? 3.941 -84.938 23.047 1 13.66 607 ALA A CA 1
ATOM 4888 C C . ALA A 1 607 ? 3.869 -83.812 24.062 1 13.66 607 ALA A C 1
ATOM 4890 O O . ALA A 1 607 ? 3.742 -82.625 23.703 1 13.66 607 ALA A O 1
ATOM 4891 N N . LYS A 1 608 ? 4.418 -84.312 25.5 1 15.04 608 LYS A N 1
ATOM 4892 C CA . LYS A 1 608 ? 4.172 -84.312 26.938 1 15.04 608 LYS A CA 1
ATOM 4893 C C . LYS A 1 608 ? 4.723 -83 27.562 1 15.04 608 LYS A C 1
ATOM 4895 O O . LYS A 1 608 ? 4.047 -82.375 28.375 1 15.04 608 LYS A O 1
ATOM 4900 N N . VAL A 1 609 ? 6.133 -82.875 27.703 1 13.68 609 VAL A N 1
ATOM 4901 C CA . VAL A 1 609 ? 6.754 -83.188 28.969 1 13.68 609 VAL A CA 1
ATOM 4902 C C . VAL A 1 609 ? 6.586 -82.062 29.969 1 13.68 609 VAL A C 1
ATOM 4904 O O . VAL A 1 609 ? 6.281 -80.938 29.578 1 13.68 609 VAL A O 1
ATOM 4907 N N . THR A 1 610 ? 7.758 -82 30.953 1 13.76 610 THR A N 1
ATOM 4908 C CA . THR A 1 610 ? 8.055 -82.25 32.375 1 13.76 610 THR A CA 1
ATOM 4909 C C . THR A 1 610 ? 7.969 -80.938 33.156 1 13.76 610 THR A C 1
ATOM 4911 O O . THR A 1 610 ? 7.977 -79.875 32.562 1 13.76 610 THR A O 1
ATOM 4914 N N . GLU A 1 611 ? 8.828 -80.938 34.406 1 13.98 611 GLU A N 1
ATOM 4915 C CA . GLU A 1 611 ? 8.758 -80.938 35.844 1 13.98 611 GLU A CA 1
ATOM 4916 C C . GLU A 1 611 ? 8.992 -79.562 36.438 1 13.98 611 GLU A C 1
ATOM 4918 O O . GLU A 1 611 ? 8.141 -79 37.156 1 13.98 611 GLU A O 1
ATOM 4923 N N . GLU A 1 612 ? 10.227 -79.5 37.312 1 14.11 612 GLU A N 1
ATOM 4924 C CA . GLU A 1 612 ? 10.336 -79.438 38.781 1 14.11 612 GLU A CA 1
ATOM 4925 C C . GLU A 1 612 ? 10.445 -78 39.281 1 14.11 612 GLU A C 1
ATOM 4927 O O . GLU A 1 612 ? 9.664 -77.562 40.125 1 14.11 612 GLU A O 1
ATOM 4932 N N . GLN A 1 613 ? 11.766 -77.625 39.906 1 14.19 613 GLN A N 1
ATOM 4933 C CA . GLN A 1 613 ? 12.133 -77.625 41.312 1 14.19 613 GLN A CA 1
ATOM 4934 C C . GLN A 1 613 ? 11.922 -76.188 41.875 1 14.19 613 GLN A C 1
ATOM 4936 O O . GLN A 1 613 ? 11.812 -75.25 41.156 1 14.19 613 GLN A O 1
ATOM 4941 N N . PRO A 1 614 ? 12.766 -76.062 43.25 1 14.33 614 PRO A N 1
ATOM 4942 C CA . PRO A 1 614 ? 12.523 -75.688 44.656 1 14.33 614 PRO A CA 1
ATOM 4943 C C . PRO A 1 614 ? 12.781 -74.188 44.906 1 14.33 614 PRO A C 1
ATOM 4945 O O . PRO A 1 614 ? 11.953 -73.562 45.562 1 14.33 614 PRO A O 1
ATOM 4948 N N . VAL A 1 615 ? 14.078 -73.75 44.781 1 15.02 615 VAL A N 1
ATOM 4949 C CA . VAL A 1 615 ? 14.836 -73.438 46 1 15.02 615 VAL A CA 1
ATOM 4950 C C . VAL A 1 615 ? 14.328 -72.188 46.656 1 15.02 615 VAL A C 1
ATOM 4952 O O . VAL A 1 615 ? 13.742 -71.312 46 1 15.02 615 VAL A O 1
ATOM 4955 N N . PRO A 1 616 ? 15.164 -71.875 47.938 1 14.92 616 PRO A N 1
ATOM 4956 C CA . PRO A 1 616 ? 15.031 -71.5 49.344 1 14.92 616 PRO A CA 1
ATOM 4957 C C . PRO A 1 616 ? 14.852 -69.938 49.5 1 14.92 616 PRO A C 1
ATOM 4959 O O . PRO A 1 616 ? 14.969 -69.188 48.531 1 14.92 616 PRO A O 1
ATOM 4962 N N . ASP A 1 617 ? 15.57 -69.5 50.688 1 13.73 617 ASP A N 1
ATOM 4963 C CA . ASP A 1 617 ? 15.344 -68.938 52 1 13.73 617 ASP A CA 1
ATOM 4964 C C . ASP A 1 617 ? 15.672 -67.438 51.969 1 13.73 617 ASP A C 1
ATOM 4966 O O . ASP A 1 617 ? 14.922 -66.625 52.531 1 13.73 617 ASP A O 1
ATOM 4970 N N . VAL A 1 618 ? 17 -67.125 51.688 1 13.91 618 VAL A N 1
ATOM 4971 C CA . VAL A 1 618 ? 17.828 -66.562 52.781 1 13.91 618 VAL A CA 1
ATOM 4972 C C . VAL A 1 618 ? 17.312 -65.188 53.156 1 13.91 618 VAL A C 1
ATOM 4974 O O . VAL A 1 618 ? 16.625 -64.5 52.406 1 13.91 618 VAL A O 1
ATOM 4977 N N . ASN A 1 619 ? 18.219 -64.625 54.156 1 14.4 619 ASN A N 1
ATOM 4978 C CA . ASN A 1 619 ? 18.422 -64 55.469 1 14.4 619 ASN A CA 1
ATOM 4979 C C . ASN A 1 619 ? 18.141 -62.5 55.406 1 14.4 619 ASN A C 1
ATOM 4981 O O . ASN A 1 619 ? 18.016 -61.906 54.344 1 14.4 619 ASN A O 1
ATOM 4985 N N . GLU A 1 620 ? 18.953 -61.781 56.406 1 13.57 620 GLU A N 1
ATOM 4986 C CA . GLU A 1 620 ? 18.922 -61.062 57.688 1 13.57 620 GLU A CA 1
ATOM 4987 C C . GLU A 1 620 ? 19.047 -59.562 57.438 1 13.57 620 GLU A C 1
ATOM 4989 O O . GLU A 1 620 ? 18.344 -58.75 58.062 1 13.57 620 GLU A O 1
ATOM 4994 N N . ILE A 1 621 ? 20.188 -59.125 56.844 1 13.86 621 ILE A N 1
ATOM 4995 C CA . ILE A 1 621 ? 21.062 -58.375 57.75 1 13.86 621 ILE A CA 1
ATOM 4996 C C . ILE A 1 621 ? 20.406 -57.031 58.094 1 13.86 621 ILE A C 1
ATOM 4998 O O . ILE A 1 621 ? 19.672 -56.469 57.281 1 13.86 621 ILE A O 1
ATOM 5002 N N . HIS A 1 622 ? 21.125 -56.406 59.25 1 13.91 622 HIS A N 1
ATOM 5003 C CA . HIS A 1 622 ? 21.141 -55.656 60.5 1 13.91 622 HIS A CA 1
ATOM 5004 C C . HIS A 1 622 ? 20.938 -54.156 60.281 1 13.91 622 HIS A C 1
ATOM 5006 O O . HIS A 1 622 ? 20.031 -53.562 60.844 1 13.91 622 HIS A O 1
ATOM 5012 N N . LYS A 1 623 ? 22.141 -53.5 60.75 1 14.59 623 LYS A N 1
ATOM 5013 C CA . LYS A 1 623 ? 22.422 -52.75 61.969 1 14.59 623 LYS A CA 1
ATOM 5014 C C . LYS A 1 623 ? 22.031 -51.281 61.844 1 14.59 623 LYS A C 1
ATOM 5016 O O . LYS A 1 623 ? 21.281 -50.75 62.656 1 14.59 623 LYS A O 1
ATOM 5021 N N . ALA A 1 624 ? 23.188 -50.469 62.219 1 13.61 624 ALA A N 1
ATOM 5022 C CA . ALA A 1 624 ? 23.562 -49.688 63.375 1 13.61 624 ALA A CA 1
ATOM 5023 C C . ALA A 1 624 ? 23.203 -48.219 63.188 1 13.61 624 ALA A C 1
ATOM 5025 O O . ALA A 1 624 ? 22.641 -47.844 62.156 1 13.61 624 ALA A O 1
ATOM 5026 N N . ALA A 1 625 ? 24.359 -47.406 63.438 1 14.3 625 ALA A N 1
ATOM 5027 C CA . ALA A 1 625 ? 24.766 -46.5 64.5 1 14.3 625 ALA A CA 1
ATOM 5028 C C . ALA A 1 625 ? 24.25 -45.094 64.25 1 14.3 625 ALA A C 1
ATOM 5030 O O . ALA A 1 625 ? 23.891 -44.75 63.125 1 14.3 625 ALA A O 1
ATOM 5031 N N . ASP A 1 626 ? 24.891 -44.125 65.125 1 13.34 626 ASP A N 1
ATOM 5032 C CA . ASP A 1 626 ? 24.828 -43.188 66.188 1 13.34 626 ASP A CA 1
ATOM 5033 C C . ASP A 1 626 ? 24.938 -41.75 65.688 1 13.34 626 ASP A C 1
ATOM 5035 O O . ASP A 1 626 ? 24.219 -40.844 66.188 1 13.34 626 ASP A O 1
ATOM 5039 N N . LYS A 1 627 ? 26.141 -41.406 65.062 1 14.17 627 LYS A N 1
ATOM 5040 C CA . LYS A 1 627 ? 27.016 -40.5 65.812 1 14.17 627 LYS A CA 1
ATOM 5041 C C . LYS A 1 627 ? 26.375 -39.125 65.938 1 14.17 627 LYS A C 1
ATOM 5043 O O . LYS A 1 627 ? 25.578 -38.719 65.125 1 14.17 627 LYS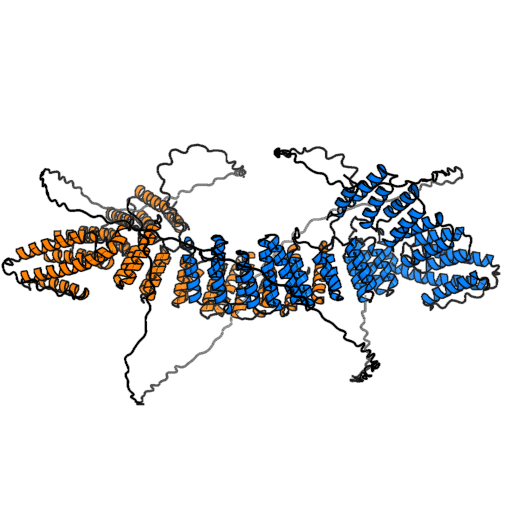 A O 1
ATOM 5048 N N . GLN A 1 628 ? 27.234 -38.281 66.75 1 13.67 628 GLN A N 1
ATOM 5049 C CA . GLN A 1 628 ? 27.359 -37.312 67.875 1 13.67 628 GLN A CA 1
ATOM 5050 C C . GLN A 1 628 ? 27.156 -35.906 67.312 1 13.67 628 GLN A C 1
ATOM 5052 O O . GLN A 1 628 ? 26.328 -35.156 67.875 1 13.67 628 GLN A O 1
ATOM 5057 N N . ALA A 1 629 ? 28.391 -35.156 67.438 1 14.3 629 ALA A N 1
ATOM 5058 C CA . ALA A 1 629 ? 28.734 -34.156 68.5 1 14.3 629 ALA A CA 1
ATOM 5059 C C . ALA A 1 629 ? 28.266 -32.75 68.062 1 14.3 629 ALA A C 1
ATOM 5061 O O . ALA A 1 629 ? 27.922 -32.531 66.938 1 14.3 629 ALA A O 1
ATOM 5062 N N . PRO A 1 630 ? 29.234 -31.797 68.5 1 14.7 630 PRO A N 1
ATOM 5063 C CA . PRO A 1 630 ? 29.359 -30.766 69.5 1 14.7 630 PRO A CA 1
ATOM 5064 C C . PRO A 1 630 ? 29.031 -29.359 69 1 14.7 630 PRO A C 1
ATOM 5066 O O . PRO A 1 630 ? 28.844 -29.172 67.812 1 14.7 630 PRO A O 1
ATOM 5069 N N . GLU A 1 631 ? 30.047 -28.422 69.438 1 13.8 631 GLU A N 1
ATOM 5070 C CA . GLU A 1 631 ? 30.219 -27.297 70.312 1 13.8 631 GLU A CA 1
ATOM 5071 C C . GLU A 1 631 ? 30.188 -25.969 69.562 1 13.8 631 GLU A C 1
ATOM 5073 O O . GLU A 1 631 ? 29.469 -25.047 69.938 1 13.8 631 GLU A O 1
ATOM 5078 N N . CYS A 1 632 ? 31.469 -25.609 69.062 1 13.95 632 CYS A N 1
ATOM 5079 C CA . CYS A 1 632 ? 32.281 -24.609 69.75 1 13.95 632 CYS A CA 1
ATOM 5080 C C . CYS A 1 632 ? 31.797 -23.203 69.438 1 13.95 632 CYS A C 1
ATOM 5082 O O . CYS A 1 632 ? 31.016 -23 68.5 1 13.95 632 CYS A O 1
ATOM 5084 N N . LEU A 1 633 ? 32.875 -22.234 69.312 1 13.99 633 LEU A N 1
ATOM 5085 C CA . LEU A 1 633 ? 33.531 -21.156 70 1 13.99 633 LEU A CA 1
ATOM 5086 C C . LEU A 1 633 ? 33.062 -19.797 69.5 1 13.99 633 LEU A C 1
ATOM 5088 O O . LEU A 1 633 ? 32.594 -19.672 68.375 1 13.99 633 LEU A O 1
ATOM 5092 N N . ASP A 1 634 ? 33.781 -18.719 70.125 1 13.73 634 ASP A N 1
ATOM 5093 C CA . ASP A 1 634 ? 33.844 -17.469 70.875 1 13.73 634 ASP A CA 1
ATOM 5094 C C . ASP A 1 634 ? 33.969 -16.266 69.875 1 13.73 634 ASP A C 1
ATOM 5096 O O . ASP A 1 634 ? 33.312 -15.25 70.125 1 13.73 634 ASP A O 1
ATOM 5100 N N . ALA A 1 635 ? 35.125 -16.203 69.125 1 14.28 635 ALA A N 1
ATOM 5101 C CA . ALA A 1 635 ? 36.094 -15.164 69.5 1 14.28 635 ALA A CA 1
ATOM 5102 C C . ALA A 1 635 ? 35.594 -13.781 69.062 1 14.28 635 ALA A C 1
ATOM 5104 O O . ALA A 1 635 ? 34.844 -13.656 68.125 1 14.28 635 ALA A O 1
ATOM 5105 N N . ALA A 1 636 ? 36.312 -12.664 69.688 1 14.12 636 ALA A N 1
ATOM 5106 C CA . ALA A 1 636 ? 36.406 -11.352 70.312 1 14.12 636 ALA A CA 1
ATOM 5107 C C . ALA A 1 636 ? 36.594 -10.242 69.25 1 14.12 636 ALA A C 1
ATOM 5109 O O . ALA A 1 636 ? 35.938 -9.203 69.375 1 14.12 636 ALA A O 1
ATOM 5110 N N . LEU A 1 637 ? 37.781 -10.156 68.562 1 14.2 637 LEU A N 1
ATOM 5111 C CA . LEU A 1 637 ? 38.719 -9.094 68.875 1 14.2 637 LEU A CA 1
ATOM 5112 C C . LEU A 1 637 ? 38.25 -7.746 68.375 1 14.2 637 LEU A C 1
ATOM 5114 O O . LEU A 1 637 ? 37.438 -7.695 67.438 1 14.2 637 LEU A O 1
ATOM 5118 N N . SER A 1 638 ? 39.312 -6.68 68.438 1 13.87 638 SER A N 1
ATOM 5119 C CA . SER A 1 638 ? 39.688 -5.371 68.938 1 13.87 638 SER A CA 1
ATOM 5120 C C . SER A 1 638 ? 39.469 -4.277 67.938 1 13.87 638 SER A C 1
ATOM 5122 O O . SER A 1 638 ? 38.812 -3.266 68.188 1 13.87 638 SER A O 1
ATOM 5124 N N . LEU A 1 639 ? 40.625 -3.893 67.188 1 14.52 639 LEU A N 1
ATOM 5125 C CA . LEU A 1 639 ? 41.375 -2.676 67.5 1 14.52 639 LEU A CA 1
ATOM 5126 C C . LEU A 1 639 ? 40.781 -1.476 66.75 1 14.52 639 LEU A C 1
ATOM 5128 O O . LEU A 1 639 ? 40 -1.642 65.812 1 14.52 639 LEU A O 1
ATOM 5132 N N . GLU A 1 640 ? 41.812 -0.461 66.312 1 14.32 640 GLU A N 1
ATOM 5133 C CA . GLU A 1 640 ? 42.281 0.877 66.688 1 14.32 640 GLU A CA 1
ATOM 5134 C C . GLU A 1 640 ? 41.812 1.91 65.688 1 14.32 640 GLU A C 1
ATOM 5136 O O . GLU A 1 640 ? 41.094 2.859 66 1 14.32 640 GLU A O 1
ATOM 5141 N N . GLU A 1 641 ? 42.875 2.602 65.062 1 15.12 641 GLU A N 1
ATOM 5142 C CA . GLU A 1 641 ? 43.375 3.955 65.25 1 15.12 641 GLU A CA 1
ATOM 5143 C C . GLU A 1 641 ? 42.812 4.91 64.188 1 15.12 641 GLU A C 1
ATOM 5145 O O . GLU A 1 641 ? 42.219 4.473 63.219 1 15.12 641 GLU A O 1
ATOM 5150 N N . THR A 1 642 ? 43.75 5.934 63.781 1 14.58 642 THR A N 1
ATOM 5151 C CA . THR A 1 642 ? 43.906 7.371 64 1 14.58 642 THR A CA 1
ATOM 5152 C C . THR A 1 642 ? 43.656 8.133 62.719 1 14.58 642 THR A C 1
ATOM 5154 O O . THR A 1 642 ? 43.031 9.211 62.719 1 14.58 642 THR A O 1
ATOM 5157 N N . PRO A 1 643 ? 44.031 7.645 61.469 1 15.09 643 PRO A N 1
ATOM 5158 C CA . PRO A 1 643 ? 44.938 8.609 60.906 1 15.09 643 PRO A CA 1
ATOM 5159 C C . PRO A 1 643 ? 44.281 9.914 60.469 1 15.09 643 PRO A C 1
ATOM 5161 O O . PRO A 1 643 ? 43.062 9.938 60.25 1 15.09 643 PRO A O 1
ATOM 5164 N N . GLU A 1 644 ? 45.219 10.906 60.125 1 15.36 644 GLU A N 1
ATOM 5165 C CA . GLU A 1 644 ? 45.562 12.32 60.219 1 15.36 644 GLU A CA 1
ATOM 5166 C C . GLU A 1 644 ? 44.844 13.133 59.125 1 15.36 644 GLU A C 1
ATOM 5168 O O . GLU A 1 644 ? 43.969 13.93 59.438 1 15.36 644 GLU A O 1
ATOM 5173 N N . ASN A 1 645 ? 45.75 13.742 58.281 1 15.68 645 ASN A N 1
ATOM 5174 C CA . ASN A 1 645 ? 46.094 15.148 58.156 1 15.68 645 ASN A CA 1
ATOM 5175 C C . ASN A 1 645 ? 45.219 15.828 57.094 1 15.68 645 ASN A C 1
ATOM 5177 O O . ASN A 1 645 ? 44.719 15.164 56.188 1 15.68 645 ASN A O 1
ATOM 5181 N N . PRO A 1 646 ? 45.188 17.203 57.188 1 16.52 646 PRO A N 1
ATOM 5182 C CA . PRO A 1 646 ? 44.406 18.391 56.875 1 16.52 646 PRO A CA 1
ATOM 5183 C C . PRO A 1 646 ? 44.656 18.891 55.438 1 16.52 646 PRO A C 1
ATOM 5185 O O . PRO A 1 646 ? 44.062 19.906 55.031 1 16.52 646 PRO A O 1
ATOM 5188 N N . LYS A 1 647 ? 45.438 18.062 54.656 1 15.79 647 LYS A N 1
ATOM 5189 C CA . LYS A 1 647 ? 46.25 18.938 53.812 1 15.79 647 LYS A CA 1
ATOM 5190 C C . LYS A 1 647 ? 45.375 19.984 53.094 1 15.79 647 LYS A C 1
ATOM 5192 O O . LYS A 1 647 ? 44.344 19.656 52.531 1 15.79 647 LYS A O 1
ATOM 5197 N N . ILE A 1 648 ? 45.812 21.25 53.219 1 15.89 648 ILE A N 1
ATOM 5198 C CA . ILE A 1 648 ? 45.438 22.656 53.094 1 15.89 648 ILE A CA 1
ATOM 5199 C C . ILE A 1 648 ? 45.375 23.016 51.594 1 15.89 648 ILE A C 1
ATOM 5201 O O . ILE A 1 648 ? 44.594 23.891 51.219 1 15.89 648 ILE A O 1
ATOM 5205 N N . ASP A 1 649 ? 46.156 22.344 50.719 1 15.38 649 ASP A N 1
ATOM 5206 C CA . ASP A 1 649 ? 46.938 23.281 49.906 1 15.38 649 ASP A CA 1
ATOM 5207 C C . ASP A 1 649 ? 46.031 24.078 48.969 1 15.38 649 ASP A C 1
ATOM 5209 O O . ASP A 1 649 ? 45.219 23.5 48.25 1 15.38 649 ASP A O 1
ATOM 5213 N N . SER A 1 650 ? 45.875 25.391 49.281 1 16.95 650 SER A N 1
ATOM 5214 C CA . SER A 1 650 ? 45.156 26.562 48.812 1 16.95 650 SER A CA 1
ATOM 5215 C C . SER A 1 650 ? 45.562 26.938 47.406 1 16.95 650 SER A C 1
ATOM 5217 O O . SER A 1 650 ? 45.094 27.953 46.875 1 16.95 650 SER A O 1
ATOM 5219 N N . GLN A 1 651 ? 46.406 26.031 46.75 1 15.76 651 GLN A N 1
ATOM 5220 C CA . GLN A 1 651 ? 47.219 26.828 45.844 1 15.76 651 GLN A CA 1
ATOM 5221 C C . GLN A 1 651 ? 46.344 27.625 44.875 1 15.76 651 GLN A C 1
ATOM 5223 O O . GLN A 1 651 ? 45.281 27.141 44.438 1 15.76 651 GLN A O 1
ATOM 5228 N N . ILE A 1 652 ? 46.719 28.891 44.781 1 16.3 652 ILE A N 1
ATOM 5229 C CA . ILE A 1 652 ? 46.312 30.203 44.312 1 16.3 652 ILE A CA 1
ATOM 5230 C C . ILE A 1 652 ? 46.25 30.234 42.781 1 16.3 652 ILE A C 1
ATOM 5232 O O . ILE A 1 652 ? 45.656 31.141 42.188 1 16.3 652 ILE A O 1
ATOM 5236 N N . LYS A 1 653 ? 46.781 29.172 42.188 1 16.36 653 LYS A N 1
ATOM 5237 C CA . LYS A 1 653 ? 47.531 29.75 41.062 1 16.36 653 LYS A CA 1
ATOM 5238 C C . LYS A 1 653 ? 46.625 30.656 40.219 1 16.36 653 LYS A C 1
ATOM 5240 O O . LYS A 1 653 ? 45.438 30.438 40.125 1 16.36 653 LYS A O 1
ATOM 5245 N N . PRO A 1 654 ? 47.375 31.562 39.562 1 16.73 654 PRO A N 1
ATOM 5246 C CA . PRO A 1 654 ? 47.281 32.906 38.938 1 16.73 654 PRO A CA 1
ATOM 5247 C C . PRO A 1 654 ? 46.375 32.875 37.688 1 16.73 654 PRO A C 1
ATOM 5249 O O . PRO A 1 654 ? 46.125 31.828 37.125 1 16.73 654 PRO A O 1
ATOM 5252 N N . THR A 1 655 ? 45.844 34.031 37.5 1 17 655 THR A N 1
ATOM 5253 C CA . THR A 1 655 ? 44.812 34.75 36.75 1 17 655 THR A CA 1
ATOM 5254 C C . THR A 1 655 ? 45.125 34.75 35.25 1 17 655 THR A C 1
ATOM 5256 O O . THR A 1 655 ? 44.438 35.438 34.5 1 17 655 THR A O 1
ATOM 5259 N N . PRO A 1 656 ? 45.688 33.531 34.812 1 16.88 656 PRO A N 1
ATOM 5260 C CA . PRO A 1 656 ? 46.375 33.844 33.531 1 16.88 656 PRO A CA 1
ATOM 5261 C C . PRO A 1 656 ? 45.406 34.375 32.5 1 16.88 656 PRO A C 1
ATOM 5263 O O . PRO A 1 656 ? 45.75 34.438 31.297 1 16.88 656 PRO A O 1
ATOM 5266 N N . GLU A 1 657 ? 44.438 35.094 32.844 1 17.48 657 GLU A N 1
ATOM 5267 C CA . GLU A 1 657 ? 43.438 35.188 31.797 1 17.48 657 GLU A CA 1
ATOM 5268 C C . GLU A 1 657 ? 44.031 35.75 30.5 1 17.48 657 GLU A C 1
ATOM 5270 O O . GLU A 1 657 ? 43.344 36.5 29.781 1 17.48 657 GLU A O 1
ATOM 5275 N N . CYS A 1 658 ? 45.344 35.406 30.312 1 16.56 658 CYS A N 1
ATOM 5276 C CA . CYS A 1 658 ? 45.906 36.219 29.234 1 16.56 658 CYS A CA 1
ATOM 5277 C C . CYS A 1 658 ? 44.969 36.25 28.031 1 16.56 658 CYS A C 1
ATOM 5279 O O . CYS A 1 658 ? 44.562 35.219 27.531 1 16.56 658 CYS A O 1
ATOM 5281 N N . LEU A 1 659 ? 44.25 37.312 28.109 1 16.97 659 LEU A N 1
ATOM 5282 C CA . LEU A 1 659 ? 43.312 37.781 27.094 1 16.97 659 LEU A CA 1
ATOM 5283 C C . LEU A 1 659 ? 43.906 37.656 25.703 1 16.97 659 LEU A C 1
ATOM 5285 O O . LEU A 1 659 ? 45.094 38 25.484 1 16.97 659 LEU A O 1
ATOM 5289 N N . ASP A 1 660 ? 43.562 36.531 25.125 1 16.58 660 ASP A N 1
ATOM 5290 C CA . ASP A 1 660 ? 43.781 36.156 23.719 1 16.58 660 ASP A CA 1
ATOM 5291 C C . ASP A 1 660 ? 43.844 37.406 22.844 1 16.58 660 ASP A C 1
ATOM 5293 O O . ASP A 1 660 ? 43.031 38.344 23.016 1 16.58 660 ASP A O 1
ATOM 5297 N N . VAL A 1 661 ? 45.062 37.562 22.391 1 16.77 661 VAL A N 1
ATOM 5298 C CA . VAL A 1 661 ? 45.75 38.438 21.453 1 16.77 661 VAL A CA 1
ATOM 5299 C C . VAL A 1 661 ? 44.844 38.812 20.297 1 16.77 661 VAL A C 1
ATOM 5301 O O . VAL A 1 661 ? 43.906 38.062 19.953 1 16.77 661 VAL A O 1
ATOM 5304 N N . ALA A 1 662 ? 45.156 39.969 19.812 1 18.12 662 ALA A N 1
ATOM 5305 C CA . ALA A 1 662 ? 44.812 41.125 18.984 1 18.12 662 ALA A CA 1
ATOM 5306 C C . ALA A 1 662 ? 44.625 40.719 17.531 1 18.12 662 ALA A C 1
ATOM 5308 O O . ALA A 1 662 ? 44.375 41.562 16.672 1 18.12 662 ALA A O 1
ATOM 5309 N N . GLN A 1 663 ? 44.469 39.438 17.359 1 16.77 663 GLN A N 1
ATOM 5310 C CA . GLN A 1 663 ? 44.844 39.156 15.984 1 16.77 663 GLN A CA 1
ATOM 5311 C C . GLN A 1 663 ? 44.156 40.094 15.008 1 16.77 663 GLN A C 1
ATOM 5313 O O . GLN A 1 663 ? 42.906 40.25 15.062 1 16.77 663 GLN A O 1
ATOM 5318 N N . MET A 1 664 ? 45 41 14.547 1 17.14 664 MET A N 1
ATOM 5319 C CA . MET A 1 664 ? 44.812 42.125 13.625 1 17.14 664 MET A CA 1
ATOM 5320 C C . MET A 1 664 ? 44.094 41.656 12.367 1 17.14 664 MET A C 1
ATOM 5322 O O . MET A 1 664 ? 44.406 40.625 11.805 1 17.14 664 MET A O 1
ATOM 5326 N N . PRO A 1 665 ? 42.781 41.906 12.398 1 18.22 665 PRO A N 1
ATOM 5327 C CA . PRO A 1 665 ? 42 41.562 11.219 1 18.22 665 PRO A CA 1
ATOM 5328 C C . PRO A 1 665 ? 42.656 42.031 9.914 1 18.22 665 PRO A C 1
ATOM 5330 O O . PRO A 1 665 ? 42.875 43.219 9.727 1 18.22 665 PRO A O 1
ATOM 5333 N N . GLU A 1 666 ? 43.781 41.5 9.602 1 16.92 666 GLU A N 1
ATOM 5334 C CA . GLU A 1 666 ? 44.438 42.094 8.445 1 16.92 666 GLU A CA 1
ATOM 5335 C C . GLU A 1 666 ? 43.438 42.438 7.359 1 16.92 666 GLU A C 1
ATOM 5337 O O . GLU A 1 666 ? 42.375 41.844 7.27 1 16.92 666 GLU A O 1
ATOM 5342 N N . GLY A 1 667 ? 43.781 43.438 6.715 1 16.86 667 GLY A N 1
ATOM 5343 C CA . GLY A 1 667 ? 43.469 44.469 5.73 1 16.86 667 GLY A CA 1
ATOM 5344 C C . GLY A 1 667 ? 43.125 43.875 4.367 1 16.86 667 GLY A C 1
ATOM 5345 O O . GLY A 1 667 ? 44.031 43.469 3.633 1 16.86 667 GLY A O 1
ATOM 5346 N N . THR A 1 668 ? 42.281 42.875 4.324 1 16.06 668 THR A N 1
ATOM 5347 C CA . THR A 1 668 ? 42.188 42.469 2.928 1 16.06 668 THR A CA 1
ATOM 5348 C C . THR A 1 668 ? 41.969 43.656 2.025 1 16.06 668 THR A C 1
ATOM 5350 O O . THR A 1 668 ? 40.938 44.344 2.125 1 16.06 668 THR A O 1
ATOM 5353 N N . LEU A 1 669 ? 42.969 44.406 1.724 1 15.7 669 LEU A N 1
ATOM 5354 C CA . LEU A 1 669 ? 42.906 45.594 0.863 1 15.7 669 LEU A CA 1
ATOM 5355 C C . LEU A 1 669 ? 42.25 45.25 -0.47 1 15.7 669 LEU A C 1
ATOM 5357 O O . LEU A 1 669 ? 42.031 46.125 -1.312 1 15.7 669 LEU A O 1
ATOM 5361 N N . GLU A 1 670 ? 41.719 44.031 -0.652 1 15.67 670 GLU A N 1
ATOM 5362 C CA . GLU A 1 670 ? 41.875 43.938 -2.102 1 15.67 670 GLU A CA 1
ATOM 5363 C C . GLU A 1 670 ? 41.281 45.156 -2.805 1 15.67 670 GLU A C 1
ATOM 5365 O O . GLU A 1 670 ? 40.438 45.875 -2.232 1 15.67 670 GLU A O 1
ATOM 5370 N N . TYR A 1 671 ? 41.188 44.844 -4.152 1 15.43 671 TYR A N 1
ATOM 5371 C CA . TYR A 1 671 ? 41.5 45.5 -5.41 1 15.43 671 TYR A CA 1
ATOM 5372 C C . TYR A 1 671 ? 40.406 46.5 -5.781 1 15.43 671 TYR A C 1
ATOM 5374 O O . TYR A 1 671 ? 39.25 46.281 -5.488 1 15.43 671 TYR A O 1
ATOM 5382 N N . PRO A 1 672 ? 40.781 47.531 -6.289 1 15.3 672 PRO A N 1
ATOM 5383 C CA . PRO A 1 672 ? 40.219 48.844 -6.617 1 15.3 672 PRO A CA 1
ATOM 5384 C C . PRO A 1 672 ? 39.125 48.75 -7.684 1 15.3 672 PRO A C 1
ATOM 5386 O O . PRO A 1 672 ? 38.375 49.719 -7.887 1 15.3 672 PRO A O 1
ATOM 5389 N N . LYS A 1 673 ? 38.594 47.469 -8.086 1 16.45 673 LYS A N 1
ATOM 5390 C CA . LYS A 1 673 ? 38.438 47.812 -9.492 1 16.45 673 LYS A CA 1
ATOM 5391 C C . LYS A 1 673 ? 37.656 49.125 -9.648 1 16.45 673 LYS A C 1
ATOM 5393 O O . LYS A 1 673 ? 36.781 49.469 -8.844 1 16.45 673 LYS A O 1
ATOM 5398 N N . ILE A 1 674 ? 37.938 49.656 -10.852 1 14.71 674 ILE A N 1
ATOM 5399 C CA . ILE A 1 674 ? 37.875 50.938 -11.531 1 14.71 674 ILE A CA 1
ATOM 5400 C C . ILE A 1 674 ? 36.406 51.312 -11.766 1 14.71 674 ILE A C 1
ATOM 5402 O O . ILE A 1 674 ? 35.594 50.469 -12.164 1 14.71 674 ILE A O 1
ATOM 5406 N N . ASP A 1 675 ? 36.062 52.438 -11.531 1 14.6 675 ASP A N 1
ATOM 5407 C CA . ASP A 1 675 ? 35 53.438 -11.516 1 14.6 675 ASP A CA 1
ATOM 5408 C C . ASP A 1 675 ? 34.531 53.781 -12.93 1 14.6 675 ASP A C 1
ATOM 5410 O O . ASP A 1 675 ? 33.469 54.406 -13.109 1 14.6 675 ASP A O 1
ATOM 5414 N N . SER A 1 676 ? 35.188 53.375 -14.023 1 14.92 676 SER A N 1
ATOM 5415 C CA . SER A 1 676 ? 35.125 54.594 -14.797 1 14.92 676 SER A CA 1
ATOM 5416 C C . SER A 1 676 ? 33.656 55 -15.094 1 14.92 676 SER A C 1
ATOM 5418 O O . SER A 1 676 ? 32.781 54.125 -15.102 1 14.92 676 SER A O 1
ATOM 5420 N N . GLN A 1 677 ? 33.375 56.281 -15.547 1 15.27 677 GLN A N 1
ATOM 5421 C CA . GLN A 1 677 ? 32.719 57.594 -15.617 1 15.27 677 GLN A CA 1
ATOM 5422 C C . GLN A 1 677 ? 31.625 57.594 -16.688 1 15.27 677 GLN A C 1
ATOM 5424 O O . GLN A 1 677 ? 30.469 57.906 -16.406 1 15.27 677 GLN A O 1
ATOM 5429 N N . SER A 1 678 ? 31.766 58.469 -17.781 1 15.51 678 SER A N 1
ATOM 5430 C CA . SER A 1 678 ? 31.281 59.812 -18.156 1 15.51 678 SER A CA 1
ATOM 5431 C C . SER A 1 678 ? 30.203 59.688 -19.234 1 15.51 678 SER A C 1
ATOM 5433 O O . SER A 1 678 ? 29.125 60.281 -19.094 1 15.51 678 SER A O 1
ATOM 5435 N N . SER A 1 679 ? 30.422 59.875 -20.578 1 15.3 679 SER A N 1
ATOM 5436 C CA . SER A 1 679 ? 30.172 61.094 -21.359 1 15.3 679 SER A CA 1
ATOM 5437 C C . SER A 1 679 ? 28.922 60.938 -22.219 1 15.3 679 SER A C 1
ATOM 5439 O O . SER A 1 679 ? 28.078 61.812 -22.266 1 15.3 679 SER A O 1
ATOM 5441 N N . CYS A 1 680 ? 28.828 60.344 -23.438 1 16.61 680 CYS A N 1
ATOM 5442 C CA . CYS A 1 680 ? 28.641 61.25 -24.562 1 16.61 680 CYS A CA 1
ATOM 5443 C C . CYS A 1 680 ? 27.156 61.5 -24.828 1 16.61 680 CYS A C 1
ATOM 5445 O O . CYS A 1 680 ? 26.344 60.594 -24.734 1 16.61 680 CYS A O 1
ATOM 5447 N N . PRO A 1 681 ? 26.688 62.875 -25.312 1 16.17 681 PRO A N 1
ATOM 5448 C CA . PRO A 1 681 ? 25.672 63.875 -25.594 1 16.17 681 PRO A CA 1
ATOM 5449 C C . PRO A 1 681 ? 24.719 63.469 -26.719 1 16.17 681 PRO A C 1
ATOM 5451 O O . PRO A 1 681 ? 23.516 63.688 -26.641 1 16.17 681 PRO A O 1
ATOM 5454 N N . GLU A 1 682 ? 25.016 63.188 -27.906 1 16 682 GLU A N 1
ATOM 5455 C CA . GLU A 1 682 ? 24.625 64.125 -28.922 1 16 682 GLU A CA 1
ATOM 5456 C C . GLU A 1 682 ? 23.125 64.062 -29.203 1 16 682 GLU A C 1
ATOM 5458 O O . GLU A 1 682 ? 22.484 63.062 -28.891 1 16 682 GLU A O 1
ATOM 5463 N N . ARG A 1 683 ? 22.609 64.75 -30.359 1 15.91 683 ARG A N 1
ATOM 5464 C CA . ARG A 1 683 ? 21.953 65.875 -30.938 1 15.91 683 ARG A CA 1
ATOM 5465 C C . ARG A 1 683 ? 20.516 65.562 -31.359 1 15.91 683 ARG A C 1
ATOM 5467 O O . ARG A 1 683 ? 19.578 66.312 -31.031 1 15.91 683 ARG A O 1
ATOM 5474 N N . GLU A 1 684 ? 20.062 64.812 -32.438 1 17.02 684 GLU A N 1
ATOM 5475 C CA . GLU A 1 684 ? 19.453 65.438 -33.594 1 17.02 684 GLU A CA 1
ATOM 5476 C C . GLU A 1 684 ? 17.938 65.562 -33.438 1 17.02 684 GLU A C 1
ATOM 5478 O O . GLU A 1 684 ? 17.328 64.688 -32.781 1 17.02 684 GLU A O 1
ATOM 5483 N N . VAL A 1 685 ? 17.188 66.688 -34 1 16.73 685 VAL A N 1
ATOM 5484 C CA . VAL A 1 685 ? 16.172 67.688 -34.281 1 16.73 685 VAL A CA 1
ATOM 5485 C C . VAL A 1 685 ? 14.961 67.062 -34.938 1 16.73 685 VAL A C 1
ATOM 5487 O O . VAL A 1 685 ? 13.82 67.438 -34.656 1 16.73 685 VAL A O 1
ATOM 5490 N N . ALA A 1 686 ? 14.953 66.125 -35.906 1 18.16 686 ALA A N 1
ATOM 5491 C CA . ALA A 1 686 ? 14.156 66.625 -37.031 1 18.16 686 ALA A CA 1
ATOM 5492 C C . ALA A 1 686 ? 12.672 66.625 -36.688 1 18.16 686 ALA A C 1
ATOM 5494 O O . ALA A 1 686 ? 12.219 65.875 -35.781 1 18.16 686 ALA A O 1
ATOM 5495 N N . MET A 1 687 ? 11.82 67.5 -37.438 1 16.88 687 MET A N 1
ATOM 5496 C CA . MET A 1 687 ? 10.797 68.375 -37.969 1 16.88 687 MET A CA 1
ATOM 5497 C C . MET A 1 687 ? 9.508 67.625 -38.25 1 16.88 687 MET A C 1
ATOM 5499 O O . MET A 1 687 ? 8.422 68.25 -38.25 1 16.88 687 MET A O 1
ATOM 5503 N N . ILE A 1 688 ? 9.578 66.375 -38.781 1 18.88 688 ILE A N 1
ATOM 5504 C CA . ILE A 1 688 ? 8.625 66.375 -39.875 1 18.88 688 ILE A CA 1
ATOM 5505 C C . ILE A 1 688 ? 7.207 66.562 -39.344 1 18.88 688 ILE A C 1
ATOM 5507 O O . ILE A 1 688 ? 6.859 65.938 -38.312 1 18.88 688 ILE A O 1
ATOM 5511 N N . GLN A 1 689 ? 6.352 67.375 -40 1 17.16 689 GLN A N 1
ATOM 5512 C CA . GLN A 1 689 ? 5.219 68.25 -40.344 1 17.16 689 GLN A CA 1
ATOM 5513 C C . GLN A 1 689 ? 3.912 67.438 -40.344 1 17.16 689 GLN A C 1
ATOM 5515 O O . GLN A 1 689 ? 3.707 66.562 -41.156 1 17.16 689 GLN A O 1
ATOM 5520 N N . TYR A 1 690 ? 3.617 66.812 -39.312 1 17.33 690 TYR A N 1
ATOM 5521 C CA . TYR A 1 690 ? 2.215 66.438 -39.5 1 17.33 690 TYR A CA 1
ATOM 5522 C C . TYR A 1 690 ? 1.38 67.688 -39.844 1 17.33 690 TYR A C 1
ATOM 5524 O O . TYR A 1 690 ? 1.357 68.688 -39.062 1 17.33 690 TYR A O 1
ATOM 5532 N N . HIS A 1 691 ? 1.315 68.25 -41.125 1 18 691 HIS A N 1
ATOM 5533 C CA . HIS A 1 691 ? 0.458 69.062 -41.938 1 18 691 HIS A CA 1
ATOM 5534 C C . HIS A 1 691 ? -0.981 69.062 -41.438 1 18 691 HIS A C 1
ATOM 5536 O O . HIS A 1 691 ? -1.335 68.25 -40.594 1 18 691 HIS A O 1
ATOM 5542 N N . LEU A 1 692 ? -1.849 68.938 -42.562 1 19.83 692 LEU A N 1
ATOM 5543 C CA . LEU A 1 692 ? -2.725 69.75 -43.406 1 19.83 692 LEU A CA 1
ATOM 5544 C C . LEU A 1 692 ? -4.16 69.688 -42.906 1 19.83 692 LEU A C 1
ATOM 5546 O O . LEU A 1 692 ? -4.523 68.812 -42.125 1 19.83 692 LEU A O 1
ATOM 5550 N N . HIS A 1 693 ? -5.473 69.375 -43.625 1 22.23 693 HIS A N 1
ATOM 5551 C CA . HIS A 1 693 ? -6.832 69.875 -43.469 1 22.23 693 HIS A CA 1
ATOM 5552 C C . HIS A 1 693 ? -7.551 69.125 -42.344 1 22.23 693 HIS A C 1
ATOM 5554 O O . HIS A 1 693 ? -7.367 67.938 -42.125 1 22.23 693 HIS A O 1
ATOM 5560 N N . MET B 1 1 ? -29.203 -23.141 -32.062 1 58.66 1 MET B N 1
ATOM 5561 C CA . MET B 1 1 ? -27.781 -22.781 -32.125 1 58.66 1 MET B CA 1
ATOM 5562 C C . MET B 1 1 ? -27.016 -23.781 -33 1 58.66 1 MET B C 1
ATOM 5564 O O . MET B 1 1 ? -27.25 -24.984 -32.938 1 58.66 1 MET B O 1
ATOM 5568 N N . LEU B 1 2 ? -26.328 -23.234 -33.938 1 80.38 2 LEU B N 1
ATOM 5569 C CA . LEU B 1 2 ? -25.516 -24.016 -34.844 1 80.38 2 LEU B CA 1
ATOM 5570 C C . LEU B 1 2 ? -24.484 -24.844 -34.094 1 80.38 2 LEU B C 1
ATOM 5572 O O . LEU B 1 2 ? -23.984 -24.406 -33.062 1 80.38 2 LEU B O 1
ATOM 5576 N N . LEU B 1 3 ? -24.438 -26.094 -34.344 1 87.62 3 LEU B N 1
ATOM 5577 C CA . LEU B 1 3 ? -23.531 -27.047 -33.719 1 87.62 3 LEU B CA 1
ATOM 5578 C C . LEU B 1 3 ? -22.156 -26.438 -33.531 1 87.62 3 LEU B C 1
ATOM 5580 O O . LEU B 1 3 ? -21.547 -26.578 -32.469 1 87.62 3 LEU B O 1
ATOM 5584 N N . GLU B 1 4 ? -21.75 -25.688 -34.469 1 86.75 4 GLU B N 1
ATOM 5585 C CA . GLU B 1 4 ? -20.422 -25.078 -34.406 1 86.75 4 GLU B CA 1
ATOM 5586 C C . GLU B 1 4 ? -20.344 -24.047 -33.281 1 86.75 4 GLU B C 1
ATOM 5588 O O . GLU B 1 4 ? -19.312 -23.922 -32.625 1 86.75 4 GLU B O 1
ATOM 5593 N N . GLU B 1 5 ? -21.406 -23.453 -33.062 1 87.25 5 GLU B N 1
ATOM 5594 C CA . GLU B 1 5 ? -21.453 -22.438 -32.031 1 87.25 5 GLU B CA 1
ATOM 5595 C C . GLU B 1 5 ? -21.438 -23.078 -30.641 1 87.25 5 GLU B C 1
ATOM 5597 O O . GLU B 1 5 ? -20.828 -22.562 -29.703 1 87.25 5 GLU B O 1
ATOM 5602 N N . LYS B 1 6 ? -22.156 -24.172 -30.594 1 88.62 6 LYS B N 1
ATOM 5603 C CA . LYS B 1 6 ? -22.172 -24.891 -29.328 1 88.62 6 LYS B CA 1
ATOM 5604 C C . LYS B 1 6 ? -20.781 -25.406 -28.969 1 88.62 6 LYS B C 1
ATOM 5606 O O . LYS B 1 6 ? -20.344 -25.312 -27.828 1 88.62 6 LYS B O 1
ATOM 5611 N N . ILE B 1 7 ? -20.078 -25.844 -29.969 1 89.38 7 ILE B N 1
ATOM 5612 C CA . ILE B 1 7 ? -18.734 -26.391 -29.781 1 89.38 7 ILE B CA 1
ATOM 5613 C C . ILE B 1 7 ? -17.781 -25.266 -29.406 1 89.38 7 ILE B C 1
ATOM 5615 O O . ILE B 1 7 ? -16.953 -25.422 -28.5 1 89.38 7 ILE B O 1
ATOM 5619 N N . ARG B 1 8 ? -17.953 -24.203 -30.016 1 88 8 ARG B N 1
ATOM 5620 C CA . ARG B 1 8 ? -17.078 -23.062 -29.75 1 88 8 ARG B CA 1
ATOM 5621 C C . ARG B 1 8 ? -17.266 -22.562 -28.312 1 88 8 ARG B C 1
ATOM 5623 O O . ARG B 1 8 ? -16.297 -22.203 -27.641 1 88 8 ARG B O 1
ATOM 5630 N N . ALA B 1 9 ? -18.406 -22.547 -27.875 1 87.06 9 ALA B N 1
ATOM 5631 C CA . ALA B 1 9 ? -18.719 -22.094 -26.516 1 87.06 9 ALA B CA 1
ATOM 5632 C C . ALA B 1 9 ? -18.094 -23.016 -25.484 1 87.06 9 ALA B C 1
ATOM 5634 O O . ALA B 1 9 ? -17.641 -22.562 -24.438 1 87.06 9 ALA B O 1
ATOM 5635 N N . LEU B 1 10 ? -18.031 -24.266 -25.844 1 87.06 10 LEU B N 1
ATOM 5636 C CA . LEU B 1 10 ? -17.469 -25.25 -24.906 1 87.06 10 LEU B CA 1
ATOM 5637 C C . LEU B 1 10 ? -15.945 -25.141 -24.875 1 87.06 10 LEU B C 1
ATOM 5639 O O . LEU B 1 10 ? -15.336 -25.281 -23.812 1 87.06 10 LEU B O 1
ATOM 5643 N N . VAL B 1 11 ? -15.398 -24.844 -25.953 1 84.94 11 VAL B N 1
ATOM 5644 C CA . VAL B 1 11 ? -13.945 -24.797 -26.062 1 84.94 11 VAL B CA 1
ATOM 5645 C C . VAL B 1 11 ? -13.422 -23.516 -25.406 1 84.94 11 VAL B C 1
ATOM 5647 O O . VAL B 1 11 ? -12.375 -23.531 -24.75 1 84.94 11 VAL B O 1
ATOM 5650 N N . GLU B 1 12 ? -14.086 -22.453 -25.453 1 82 12 GLU B N 1
ATOM 5651 C CA . GLU B 1 12 ? -13.625 -21.156 -24.984 1 82 12 GLU B CA 1
ATOM 5652 C C . GLU B 1 12 ? -13.898 -20.984 -23.484 1 82 12 GLU B C 1
ATOM 5654 O O . GLU B 1 12 ? -13.344 -20.078 -22.859 1 82 12 GLU B O 1
ATOM 5659 N N . ASN B 1 13 ? -14.602 -21.875 -23 1 76.38 13 ASN B N 1
ATOM 5660 C CA . ASN B 1 13 ? -14.867 -21.812 -21.578 1 76.38 13 ASN B CA 1
ATOM 5661 C C . ASN B 1 13 ? -13.617 -22.109 -20.75 1 76.38 13 ASN B C 1
ATOM 5663 O O . ASN B 1 13 ? -12.875 -23.047 -21.062 1 76.38 13 ASN B O 1
ATOM 5667 N N . ASN B 1 14 ? -13.344 -21.328 -19.75 1 69.56 14 ASN B N 1
ATOM 5668 C CA . ASN B 1 14 ? -12.164 -21.484 -18.906 1 69.56 14 ASN B CA 1
ATOM 5669 C C . ASN B 1 14 ? -12.281 -22.719 -18.016 1 69.56 14 ASN B C 1
ATOM 5671 O O . ASN B 1 14 ? -11.266 -23.312 -17.625 1 69.56 14 ASN B O 1
ATOM 5675 N N . GLN B 1 15 ? -13.555 -22.984 -17.75 1 75.88 15 GLN B N 1
ATOM 5676 C CA . GLN B 1 15 ? -13.773 -24.172 -16.938 1 75.88 15 GLN B CA 1
ATOM 5677 C C . GLN B 1 15 ? -14.219 -25.344 -17.812 1 75.88 15 GLN B C 1
ATOM 5679 O O . GLN B 1 15 ? -15.148 -25.219 -18.609 1 75.88 15 GLN B O 1
ATOM 5684 N N . ILE B 1 16 ? -13.438 -26.406 -17.719 1 80.38 16 ILE B N 1
ATOM 5685 C CA . ILE B 1 16 ? -13.758 -27.578 -18.516 1 80.38 16 ILE B CA 1
ATOM 5686 C C . ILE B 1 16 ? -15.031 -28.234 -17.984 1 80.38 16 ILE B C 1
ATOM 5688 O O . ILE B 1 16 ? -15.141 -28.5 -16.797 1 80.38 16 ILE B O 1
ATOM 5692 N N . ASP B 1 17 ? -15.984 -28.344 -18.875 1 85.5 17 ASP B N 1
ATOM 5693 C CA . ASP B 1 17 ? -17.25 -28.984 -18.531 1 85.5 17 ASP B CA 1
ATOM 5694 C C . ASP B 1 17 ? -17.422 -30.297 -19.281 1 85.5 17 ASP B C 1
ATOM 5696 O O . ASP B 1 17 ? -17.984 -30.328 -20.375 1 85.5 17 ASP B O 1
ATOM 5700 N N . PHE B 1 18 ? -17.016 -31.375 -18.688 1 90.88 18 PHE B N 1
ATOM 5701 C CA . PHE B 1 18 ? -17.062 -32.719 -19.297 1 90.88 18 PHE B CA 1
ATOM 5702 C C . PHE B 1 18 ? -18.516 -33.156 -19.5 1 90.88 18 PHE B C 1
ATOM 5704 O O . PHE B 1 18 ? -18.844 -33.75 -20.516 1 90.88 18 PHE B O 1
ATOM 5711 N N . GLY B 1 19 ? -19.359 -32.781 -18.578 1 89 19 GLY B N 1
ATOM 5712 C CA . GLY B 1 19 ? -20.781 -33.125 -18.688 1 89 19 GLY B CA 1
ATOM 5713 C C . GLY B 1 19 ? -21.469 -32.469 -19.859 1 89 19 GLY B C 1
ATOM 5714 O O . GLY B 1 19 ? -22.266 -33.125 -20.547 1 89 19 GLY B O 1
ATOM 5715 N N . ALA B 1 20 ? -21.172 -31.312 -20.062 1 90.38 20 ALA B N 1
ATOM 5716 C CA . ALA B 1 20 ? -21.75 -30.609 -21.188 1 90.38 20 ALA B CA 1
ATOM 5717 C C . ALA B 1 20 ? -21.312 -31.219 -22.516 1 90.38 20 ALA B C 1
ATOM 5719 O O . ALA B 1 20 ? -22.109 -31.312 -23.453 1 90.38 20 ALA B O 1
ATOM 5720 N N . TRP B 1 21 ? -20.109 -31.672 -22.609 1 92.69 21 TRP B N 1
ATOM 5721 C CA . TRP B 1 21 ? -19.578 -32.312 -23.797 1 92.69 21 TRP B CA 1
ATOM 5722 C C . TRP B 1 21 ? -20.297 -33.625 -24.078 1 92.69 21 TRP B C 1
ATOM 5724 O O . TRP B 1 21 ? -20.734 -33.875 -25.219 1 92.69 21 TRP B O 1
ATOM 5734 N N . THR B 1 22 ? -20.406 -34.438 -23.078 1 93.44 22 THR B N 1
ATOM 5735 C CA . THR B 1 22 ? -21.031 -35.75 -23.25 1 93.44 22 THR B CA 1
ATOM 5736 C C . THR B 1 22 ? -22.516 -35.594 -23.609 1 93.44 22 THR B C 1
ATOM 5738 O O . THR B 1 22 ? -23.047 -36.375 -24.391 1 93.44 22 THR B O 1
ATOM 5741 N N . SER B 1 23 ? -23.156 -34.562 -23.047 1 92.75 23 SER B N 1
ATOM 5742 C CA . SER B 1 23 ? -24.547 -34.281 -23.391 1 92.75 23 SER B CA 1
ATOM 5743 C C . SER B 1 23 ? -24.688 -33.875 -24.859 1 92.75 23 SER B C 1
ATOM 5745 O O . SER B 1 23 ? -25.656 -34.25 -25.531 1 92.75 23 SER B O 1
ATOM 5747 N N . LEU B 1 24 ? -23.766 -33.156 -25.312 1 94 24 LEU B N 1
ATOM 5748 C CA . LEU B 1 24 ? -23.781 -32.719 -26.719 1 94 24 LEU B CA 1
ATOM 5749 C C . LEU B 1 24 ? -23.625 -33.906 -27.656 1 94 24 LEU B C 1
ATOM 5751 O O . LEU B 1 24 ? -24.297 -34 -28.672 1 94 24 LEU B O 1
ATOM 5755 N N . ILE B 1 25 ? -22.719 -34.812 -27.328 1 95.38 25 ILE B N 1
ATOM 5756 C CA . ILE B 1 25 ? -22.5 -36 -28.125 1 95.38 25 ILE B CA 1
ATOM 5757 C C . ILE B 1 25 ? -23.781 -36.844 -28.172 1 95.38 25 ILE B C 1
ATOM 5759 O O . ILE B 1 25 ? -24.203 -37.281 -29.25 1 95.38 25 ILE B O 1
ATOM 5763 N N . SER B 1 26 ? -24.406 -37.031 -27.047 1 94.94 26 SER B N 1
ATOM 5764 C CA . SER B 1 26 ? -25.625 -37.812 -26.969 1 94.94 26 SER B CA 1
ATOM 5765 C C . SER B 1 26 ? -26.734 -37.188 -27.797 1 94.94 26 SER B C 1
ATOM 5767 O O . SER B 1 26 ? -27.531 -37.875 -28.438 1 94.94 26 SER B O 1
ATOM 5769 N N . GLU B 1 27 ? -26.797 -35.938 -27.703 1 94.19 27 GLU B N 1
ATOM 5770 C CA . GLU B 1 27 ? -27.812 -35.219 -28.469 1 94.19 27 GLU B CA 1
ATOM 5771 C C . GLU B 1 27 ? -27.609 -35.406 -29.969 1 94.19 27 GLU B C 1
ATOM 5773 O O . GLU B 1 27 ? -28.578 -35.688 -30.688 1 94.19 27 GLU B O 1
ATOM 5778 N N . ILE B 1 28 ? -26.438 -35.312 -30.438 1 94.38 28 ILE B N 1
ATOM 5779 C CA . ILE B 1 28 ? -26.156 -35.406 -31.875 1 94.38 28 ILE B CA 1
ATOM 5780 C C . ILE B 1 28 ? -26.375 -36.844 -32.344 1 94.38 28 ILE B C 1
ATOM 5782 O O . ILE B 1 28 ? -26.875 -37.094 -33.438 1 94.38 28 ILE B O 1
ATOM 5786 N N . GLU B 1 29 ? -25.953 -37.812 -31.516 1 93.81 29 GLU B N 1
ATOM 5787 C CA . GLU B 1 29 ? -26.156 -39.219 -31.844 1 93.81 29 GLU B CA 1
ATOM 5788 C C . GLU B 1 29 ? -27.641 -39.562 -32 1 93.81 29 GLU B C 1
ATOM 5790 O O . GLU B 1 29 ? -28 -40.438 -32.781 1 93.81 29 GLU B O 1
ATOM 5795 N N . LYS B 1 30 ? -28.469 -38.875 -31.25 1 92.75 30 LYS B N 1
ATOM 5796 C CA . LYS B 1 30 ? -29.906 -39.125 -31.281 1 92.75 30 LYS B CA 1
ATOM 5797 C C . LYS B 1 30 ? -30.578 -38.375 -32.438 1 92.75 30 LYS B C 1
ATOM 5799 O O . LYS B 1 30 ? -31.438 -38.906 -33.125 1 92.75 30 LYS B O 1
ATOM 5804 N N . THR B 1 31 ? -30.219 -37.188 -32.625 1 91.56 31 THR B N 1
ATOM 5805 C CA . THR B 1 31 ? -30.906 -36.344 -33.594 1 91.56 31 THR B CA 1
ATOM 5806 C C . THR B 1 31 ? -30.406 -36.594 -35 1 91.56 31 THR B C 1
ATOM 5808 O O . THR B 1 31 ? -31.172 -36.5 -35.969 1 91.56 31 THR B O 1
ATOM 5811 N N . SER B 1 32 ? -29.094 -36.875 -35.125 1 90.5 32 SER B N 1
ATOM 5812 C CA . SER B 1 32 ? -28.516 -37.031 -36.438 1 90.5 32 SER B CA 1
ATOM 5813 C C . SER B 1 32 ? -27.578 -38.25 -36.5 1 90.5 32 SER B C 1
ATOM 5815 O O . SER B 1 32 ? -26.375 -38.094 -36.75 1 90.5 32 SER B O 1
ATOM 5817 N N . PRO B 1 33 ? -28.078 -39.406 -36.438 1 86.69 33 PRO B N 1
ATOM 5818 C CA . PRO B 1 33 ? -27.219 -40.594 -36.375 1 86.69 33 PRO B CA 1
ATOM 5819 C C . PRO B 1 33 ? -26.5 -40.906 -37.688 1 86.69 33 PRO B C 1
ATOM 5821 O O . PRO B 1 33 ? -25.422 -41.5 -37.688 1 86.69 33 PRO B O 1
ATOM 5824 N N . ASN B 1 34 ? -27.062 -40.406 -38.844 1 89.94 34 ASN B N 1
ATOM 5825 C CA . ASN B 1 34 ? -26.469 -40.75 -40.125 1 89.94 34 ASN B CA 1
ATOM 5826 C C . ASN B 1 34 ? -25.766 -39.562 -40.781 1 89.94 34 ASN B C 1
ATOM 5828 O O . ASN B 1 34 ? -25.312 -39.656 -41.906 1 89.94 34 ASN B O 1
ATOM 5832 N N . ASP B 1 35 ? -25.672 -38.562 -40.062 1 92.62 35 ASP B N 1
ATOM 5833 C CA . ASP B 1 35 ? -24.969 -37.375 -40.562 1 92.62 35 ASP B CA 1
ATOM 5834 C C . ASP B 1 35 ? -23.469 -37.438 -40.25 1 92.62 35 ASP B C 1
ATOM 5836 O O . ASP B 1 35 ? -23.062 -37.125 -39.125 1 92.62 35 ASP B O 1
ATOM 5840 N N . VAL B 1 36 ? -22.625 -37.719 -41.156 1 93 36 VAL B N 1
ATOM 5841 C CA . VAL B 1 36 ? -21.203 -37.938 -40.969 1 93 36 VAL B CA 1
ATOM 5842 C C . VAL B 1 36 ? -20.516 -36.625 -40.594 1 93 36 VAL B C 1
ATOM 5844 O O . VAL B 1 36 ? -19.609 -36.625 -39.75 1 93 36 VAL B O 1
ATOM 5847 N N . ARG B 1 37 ? -20.953 -35.625 -41.156 1 92.88 37 ARG B N 1
ATOM 5848 C CA . ARG B 1 37 ? -20.312 -34.312 -40.906 1 92.88 37 ARG B CA 1
ATOM 5849 C C . ARG B 1 37 ? -20.5 -33.875 -39.469 1 92.88 37 ARG B C 1
ATOM 5851 O O . ARG B 1 37 ? -19.547 -33.438 -38.812 1 92.88 37 ARG B O 1
ATOM 5858 N N . LYS B 1 38 ? -21.688 -33.969 -38.938 1 93.56 38 LYS B N 1
ATOM 5859 C CA . LYS B 1 38 ? -21.984 -33.562 -37.594 1 93.56 38 LYS B CA 1
ATOM 5860 C C . LYS B 1 38 ? -21.297 -34.5 -36.562 1 93.56 38 LYS B C 1
ATOM 5862 O O . LYS B 1 38 ? -20.766 -34.031 -35.562 1 93.56 38 LYS B O 1
ATOM 5867 N N . ILE B 1 39 ? -21.312 -35.75 -36.875 1 94.12 39 ILE B N 1
ATOM 5868 C CA . ILE B 1 39 ? -20.688 -36.719 -36 1 94.12 39 ILE B CA 1
ATOM 5869 C C . ILE B 1 39 ? -19.172 -36.469 -35.969 1 94.12 39 ILE B C 1
ATOM 5871 O O . ILE B 1 39 ? -18.578 -36.469 -34.906 1 94.12 39 ILE B O 1
ATOM 5875 N N . ARG B 1 40 ? -18.594 -36.25 -37.062 1 95 40 ARG B N 1
ATOM 5876 C CA . ARG B 1 40 ? -17.172 -36 -37.156 1 95 40 ARG B CA 1
ATOM 5877 C C . ARG B 1 40 ? -16.797 -34.719 -36.406 1 95 40 ARG B C 1
ATOM 5879 O O . ARG B 1 40 ? -15.805 -34.688 -35.656 1 95 40 ARG B O 1
ATOM 5886 N N . MET B 1 41 ? -17.578 -33.812 -36.531 1 94.94 41 MET B N 1
ATOM 5887 C CA . MET B 1 41 ? -17.281 -32.531 -35.938 1 94.94 41 MET B CA 1
ATOM 5888 C C . MET B 1 41 ? -17.312 -32.625 -34.406 1 94.94 41 MET B C 1
ATOM 5890 O O . MET B 1 41 ? -16.422 -32.094 -33.75 1 94.94 41 MET B O 1
ATOM 5894 N N . VAL B 1 42 ? -18.312 -33.219 -33.875 1 95.25 42 VAL B N 1
ATOM 5895 C CA . VAL B 1 42 ? -18.484 -33.25 -32.438 1 95.25 42 VAL B CA 1
ATOM 5896 C C . VAL B 1 42 ? -17.422 -34.188 -31.828 1 95.25 42 VAL B C 1
ATOM 5898 O O . VAL B 1 42 ? -16.797 -33.844 -30.828 1 95.25 42 VAL B O 1
ATOM 5901 N N . TYR B 1 43 ? -17.125 -35.281 -32.438 1 96.69 43 TYR B N 1
ATOM 5902 C CA . TYR B 1 43 ? -16.156 -36.219 -31.906 1 96.69 43 TYR B CA 1
ATOM 5903 C C . TYR B 1 43 ? -14.734 -35.688 -32.031 1 96.69 43 TYR B C 1
ATOM 5905 O O . TYR B 1 43 ? -13.914 -35.812 -31.141 1 96.69 43 TYR B O 1
ATOM 5913 N N . ASP B 1 44 ? -14.461 -35.062 -33.125 1 96.06 44 ASP B N 1
ATOM 5914 C CA . ASP B 1 44 ? -13.141 -34.469 -33.312 1 96.06 44 ASP B CA 1
ATOM 5915 C C . ASP B 1 44 ? -12.859 -33.375 -32.25 1 96.06 44 ASP B C 1
ATOM 5917 O O . ASP B 1 44 ? -11.758 -33.312 -31.719 1 96.06 44 ASP B O 1
ATOM 5921 N N . SER B 1 45 ? -13.812 -32.594 -32.062 1 95.06 45 SER B N 1
ATOM 5922 C CA . SER B 1 45 ? -13.641 -31.516 -31.078 1 95.06 45 SER B CA 1
ATOM 5923 C C . SER B 1 45 ? -13.523 -32.062 -29.656 1 95.06 45 SER B C 1
ATOM 5925 O O . SER B 1 45 ? -12.68 -31.625 -28.875 1 95.06 45 SER B O 1
ATOM 5927 N N . PHE B 1 46 ? -14.398 -33 -29.391 1 95.5 46 PHE B N 1
ATOM 5928 C CA . PHE B 1 46 ? -14.383 -33.594 -28.062 1 95.5 46 PHE B CA 1
ATOM 5929 C C . PHE B 1 46 ? -13.062 -34.312 -27.812 1 95.5 46 PHE B C 1
ATOM 5931 O O . PHE B 1 46 ? -12.453 -34.156 -26.75 1 95.5 46 PHE B O 1
ATOM 5938 N N . LEU B 1 47 ? -12.555 -35 -28.75 1 96.69 47 LEU B N 1
ATOM 5939 C CA . LEU B 1 47 ? -11.375 -35.844 -28.562 1 96.69 47 LEU B CA 1
ATOM 5940 C C . LEU B 1 47 ? -10.102 -35.031 -28.719 1 96.69 47 LEU B C 1
ATOM 5942 O O . LEU B 1 47 ? -9.016 -35.469 -28.344 1 96.69 47 LEU B O 1
ATOM 5946 N N . SER B 1 48 ? -10.219 -33.875 -29.219 1 94.12 48 SER B N 1
ATOM 5947 C CA . SER B 1 48 ? -9.102 -32.938 -29.172 1 94.12 48 SER B CA 1
ATOM 5948 C C . SER B 1 48 ? -8.891 -32.406 -27.75 1 94.12 48 SER B C 1
ATOM 5950 O O . SER B 1 48 ? -7.758 -32.156 -27.344 1 94.12 48 SER B O 1
ATOM 5952 N N . GLU B 1 49 ? -9.992 -32.312 -27.016 1 92.19 49 GLU B N 1
ATOM 5953 C CA . GLU B 1 49 ? -9.938 -31.859 -25.641 1 92.19 49 GLU B CA 1
ATOM 5954 C C . GLU B 1 49 ? -9.602 -33 -24.688 1 92.19 49 GLU B C 1
ATOM 5956 O O . GLU B 1 49 ? -8.898 -32.812 -23.688 1 92.19 49 GLU B O 1
ATOM 5961 N N . PHE B 1 50 ? -10.195 -34.094 -25.047 1 94.25 50 PHE B N 1
ATOM 5962 C CA . PHE B 1 50 ? -10.008 -35.281 -24.188 1 94.25 50 PHE B CA 1
ATOM 5963 C C . PHE B 1 50 ? -9.492 -36.469 -25.016 1 94.25 50 PHE B C 1
ATOM 5965 O O . PHE B 1 50 ? -10.18 -37.469 -25.141 1 94.25 50 PHE B O 1
ATOM 5972 N N . PRO B 1 51 ? -8.289 -36.406 -25.391 1 96.31 51 PRO B N 1
ATOM 5973 C CA . PRO B 1 51 ? -7.758 -37.438 -26.281 1 96.31 51 PRO B CA 1
ATOM 5974 C C . PRO B 1 51 ? -7.578 -38.781 -25.594 1 96.31 51 PRO B C 1
ATOM 5976 O O . PRO B 1 51 ? -7.41 -39.812 -26.266 1 96.31 51 PRO B O 1
ATOM 5979 N N . LEU B 1 52 ? -7.656 -38.844 -24.312 1 96.81 52 LEU B N 1
ATOM 5980 C CA . LEU B 1 52 ? -7.355 -40.094 -23.609 1 96.81 52 LEU B CA 1
ATOM 5981 C C . LEU B 1 52 ? -8.633 -40.844 -23.297 1 96.81 52 LEU B C 1
ATOM 5983 O O . LEU B 1 52 ? -8.586 -41.938 -22.672 1 96.81 52 LEU B O 1
ATOM 5987 N N . CYS B 1 53 ? -9.766 -40.375 -23.703 1 95.81 53 CYS B N 1
ATOM 5988 C CA . CYS B 1 53 ? -11.031 -41.094 -23.531 1 95.81 53 CYS B CA 1
ATOM 5989 C C . CYS B 1 53 ? -11.188 -42.188 -24.562 1 95.81 53 CYS B C 1
ATOM 5991 O O . CYS B 1 53 ? -11.82 -42 -25.594 1 95.81 53 CYS B O 1
ATOM 5993 N N . TYR B 1 54 ? -10.727 -43.344 -24.266 1 95.5 54 TYR B N 1
ATOM 5994 C CA . TYR B 1 54 ? -10.648 -44.406 -25.25 1 95.5 54 TYR B CA 1
ATOM 5995 C C . TYR B 1 54 ? -12.039 -44.906 -25.641 1 95.5 54 TYR B C 1
ATOM 5997 O O . TYR B 1 54 ? -12.258 -45.312 -26.781 1 95.5 54 TYR B O 1
ATOM 6005 N N . GLY B 1 55 ? -13.023 -44.875 -24.688 1 95.56 55 GLY B N 1
ATOM 6006 C CA . GLY B 1 55 ? -14.375 -45.312 -25 1 95.56 55 GLY B CA 1
ATOM 6007 C C . GLY B 1 55 ? -15 -44.5 -26.125 1 95.56 55 GLY B C 1
ATOM 6008 O O . GLY B 1 55 ? -15.703 -45.031 -26.984 1 95.56 55 GLY B O 1
ATOM 6009 N N . TYR B 1 56 ? -14.711 -43.312 -26.141 1 97.19 56 TYR B N 1
ATOM 6010 C CA . TYR B 1 56 ? -15.305 -42.438 -27.141 1 97.19 56 TYR B CA 1
ATOM 6011 C C . TYR B 1 56 ? -14.602 -42.594 -28.484 1 97.19 56 TYR B C 1
ATOM 6013 O O . TYR B 1 56 ? -15.211 -42.406 -29.547 1 97.19 56 TYR B O 1
ATOM 6021 N N . TRP B 1 57 ? -13.344 -42.906 -28.469 1 97.88 57 TRP B N 1
ATOM 6022 C CA . TRP B 1 57 ? -12.68 -43.281 -29.719 1 97.88 57 TRP B CA 1
ATOM 6023 C C . TRP B 1 57 ? -13.344 -44.5 -30.344 1 97.88 57 TRP B C 1
ATOM 6025 O O . TRP B 1 57 ? -13.578 -44.531 -31.562 1 97.88 57 TRP B O 1
ATOM 6035 N N . ASN B 1 58 ? -13.617 -45.531 -29.531 1 97.56 58 ASN B N 1
ATOM 6036 C CA . ASN B 1 58 ? -14.281 -46.75 -29.984 1 97.56 58 ASN B CA 1
ATOM 6037 C C . ASN B 1 58 ? -15.664 -46.438 -30.562 1 97.56 58 ASN B C 1
ATOM 6039 O O . ASN B 1 58 ? -16.047 -46.969 -31.609 1 97.56 58 ASN B O 1
ATOM 6043 N N . LYS B 1 59 ? -16.406 -45.594 -29.812 1 96.75 59 LYS B N 1
ATOM 6044 C CA . LYS B 1 59 ? -17.719 -45.188 -30.297 1 96.75 59 LYS B CA 1
ATOM 6045 C C . LYS B 1 59 ? -17.609 -44.469 -31.641 1 96.75 59 LYS B C 1
ATOM 6047 O O . LYS B 1 59 ? -18.391 -44.719 -32.562 1 96.75 59 LYS B O 1
ATOM 6052 N N . TYR B 1 60 ? -16.656 -43.594 -31.766 1 97.31 60 TYR B N 1
ATOM 6053 C CA . TYR B 1 60 ? -16.391 -42.844 -33 1 97.31 60 TYR B CA 1
ATOM 6054 C C . TYR B 1 60 ? -16.078 -43.812 -34.156 1 97.31 60 TYR B C 1
ATOM 6056 O O . TYR B 1 60 ? -16.641 -43.688 -35.219 1 97.31 60 TYR B O 1
ATOM 6064 N N . ALA B 1 61 ? -15.156 -44.75 -33.906 1 97.25 61 ALA B N 1
ATOM 6065 C CA . ALA B 1 61 ? -14.797 -45.75 -34.906 1 97.25 61 ALA B CA 1
ATOM 6066 C C . ALA B 1 61 ? -16.016 -46.562 -35.344 1 97.25 61 ALA B C 1
ATOM 6068 O O . ALA B 1 61 ? -16.188 -46.844 -36.531 1 97.25 61 ALA B O 1
ATOM 6069 N N . SER B 1 62 ? -16.906 -47 -34.438 1 95.5 62 SER B N 1
ATOM 6070 C CA . SER B 1 62 ? -18.109 -47.75 -34.719 1 95.5 62 SER B CA 1
ATOM 6071 C C . SER B 1 62 ? -19.078 -46.969 -35.594 1 95.5 62 SER B C 1
ATOM 6073 O O . SER B 1 62 ? -19.688 -47.5 -36.531 1 95.5 62 SER B O 1
ATOM 6075 N N . HIS B 1 63 ? -19.219 -45.688 -35.281 1 95.56 63 HIS B N 1
ATOM 6076 C CA . HIS B 1 63 ? -20.062 -44.844 -36.094 1 95.56 63 HIS B CA 1
ATOM 6077 C C . HIS B 1 63 ? -19.547 -44.75 -37.531 1 95.56 63 HIS B C 1
ATOM 6079 O O . HIS B 1 63 ? -20.312 -44.844 -38.5 1 95.56 63 HIS B O 1
ATOM 6085 N N . MET B 1 64 ? -18.281 -44.594 -37.688 1 95.75 64 MET B N 1
ATOM 6086 C CA . MET B 1 64 ? -17.672 -44.469 -39 1 95.75 64 MET B CA 1
ATOM 6087 C C . MET B 1 64 ? -17.781 -45.781 -39.781 1 95.75 64 MET B C 1
ATOM 6089 O O . MET B 1 64 ? -17.969 -45.75 -41 1 95.75 64 MET B O 1
ATOM 6093 N N . ALA B 1 65 ? -17.609 -46.906 -39.062 1 94.06 65 ALA B N 1
ATOM 6094 C CA . ALA B 1 65 ? -17.734 -48.188 -39.688 1 94.06 65 ALA B CA 1
ATOM 6095 C C . ALA B 1 65 ? -19.172 -48.406 -40.188 1 94.06 65 ALA B C 1
ATOM 6097 O O . ALA B 1 65 ? -19.391 -49 -41.25 1 94.06 65 ALA B O 1
ATOM 6098 N N . ASN B 1 66 ? -20.203 -47.938 -39.469 1 92.75 66 ASN B N 1
ATOM 6099 C CA . ASN B 1 66 ? -21.609 -48.156 -39.781 1 92.75 66 ASN B CA 1
ATOM 6100 C C . ASN B 1 66 ? -22.094 -47.188 -40.875 1 92.75 66 ASN B C 1
ATOM 6102 O O . ASN B 1 66 ? -22.891 -47.594 -41.719 1 92.75 66 ASN B O 1
ATOM 6106 N N . ILE B 1 67 ? -21.672 -46 -40.812 1 90.88 67 ILE B N 1
ATOM 6107 C CA . ILE B 1 67 ? -22.188 -44.969 -41.688 1 90.88 67 ILE B CA 1
ATOM 6108 C C . ILE B 1 67 ? -21.391 -44.969 -43 1 90.88 67 ILE B C 1
ATOM 6110 O O . ILE B 1 67 ? -21.953 -44.688 -44.062 1 90.88 67 ILE B O 1
ATOM 6114 N N . ARG B 1 68 ? -20.062 -45.188 -42.969 1 90.31 68 ARG B N 1
ATOM 6115 C CA . ARG B 1 68 ? -19.203 -45.062 -44.125 1 90.31 68 ARG B CA 1
ATOM 6116 C C . ARG B 1 68 ? -18.578 -46.406 -44.5 1 90.31 68 ARG B C 1
ATOM 6118 O O . ARG B 1 68 ? -19.297 -47.375 -44.844 1 90.31 68 ARG B O 1
ATOM 6125 N N . SER B 1 69 ? -17.219 -46.469 -44.156 1 91.38 69 SER B N 1
ATOM 6126 C CA . SER B 1 69 ? -16.484 -47.688 -44.531 1 91.38 69 SER B CA 1
ATOM 6127 C C . SER B 1 69 ? -15.547 -48.125 -43.406 1 91.38 69 SER B C 1
ATOM 6129 O O . SER B 1 69 ? -15.297 -47.375 -42.469 1 91.38 69 SER B O 1
ATOM 6131 N N . LEU B 1 70 ? -15.055 -49.312 -43.562 1 92.5 70 LEU B N 1
ATOM 6132 C CA . LEU B 1 70 ? -14.078 -49.875 -42.625 1 92.5 70 LEU B CA 1
ATOM 6133 C C . LEU B 1 70 ? -12.766 -49.094 -42.719 1 92.5 70 LEU B C 1
ATOM 6135 O O . LEU B 1 70 ? -12.039 -49 -41.719 1 92.5 70 LEU B O 1
ATOM 6139 N N . ASN B 1 71 ? -12.562 -48.625 -43.844 1 93.88 71 ASN B N 1
ATOM 6140 C CA . ASN B 1 71 ? -11.367 -47.812 -44.031 1 93.88 71 ASN B CA 1
ATOM 6141 C C . ASN B 1 71 ? -11.43 -46.531 -43.188 1 93.88 71 ASN B C 1
ATOM 6143 O O . ASN B 1 71 ? -10.406 -46.062 -42.688 1 93.88 71 ASN B O 1
ATOM 6147 N N . ASP B 1 72 ? -12.609 -45.969 -43.156 1 95.12 72 ASP B N 1
ATOM 6148 C CA . ASP B 1 72 ? -12.781 -44.781 -42.344 1 95.12 72 ASP B CA 1
ATOM 6149 C C . ASP B 1 72 ? -12.625 -45.094 -40.844 1 95.12 72 ASP B C 1
ATOM 6151 O O . ASP B 1 72 ? -12.125 -44.25 -40.094 1 95.12 72 ASP B O 1
ATOM 6155 N N . ALA B 1 73 ? -13.086 -46.156 -40.438 1 96.44 73 ALA B N 1
ATOM 6156 C CA . ALA B 1 73 ? -12.883 -46.594 -39.062 1 96.44 73 ALA B CA 1
ATOM 6157 C C . ALA B 1 73 ? -11.398 -46.812 -38.781 1 96.44 73 ALA B C 1
ATOM 6159 O O . ALA B 1 73 ? -10.93 -46.5 -37.656 1 96.44 73 ALA B O 1
ATOM 6160 N N . ASP B 1 74 ? -10.695 -47.344 -39.75 1 96.75 74 ASP B N 1
ATOM 6161 C CA . ASP B 1 74 ? -9.258 -47.562 -39.594 1 96.75 74 ASP B CA 1
ATOM 6162 C C . ASP B 1 74 ? -8.523 -46.219 -39.406 1 96.75 74 ASP B C 1
ATOM 6164 O O . ASP B 1 74 ? -7.586 -46.156 -38.594 1 96.75 74 ASP B O 1
ATOM 6168 N N . LYS B 1 75 ? -8.938 -45.25 -40.094 1 96.5 75 LYS B N 1
ATOM 6169 C CA . LYS B 1 75 ? -8.336 -43.938 -39.938 1 96.5 75 LYS B CA 1
ATOM 6170 C C . LYS B 1 75 ? -8.562 -43.375 -38.531 1 96.5 75 LYS B C 1
ATOM 6172 O O . LYS B 1 75 ? -7.68 -42.75 -37.969 1 96.5 75 LYS B O 1
ATOM 6177 N N . VAL B 1 76 ? -9.734 -43.594 -37.969 1 97.5 76 VAL B N 1
ATOM 6178 C CA . VAL B 1 76 ? -10.062 -43.125 -36.625 1 97.5 76 VAL B CA 1
ATOM 6179 C C . VAL B 1 76 ? -9.172 -43.844 -35.594 1 97.5 76 VAL B C 1
ATOM 6181 O O . VAL B 1 76 ? -8.641 -43.219 -34.688 1 97.5 76 VAL B O 1
ATOM 6184 N N . TYR B 1 77 ? -9 -45.125 -35.781 1 97.69 77 TYR B N 1
ATOM 6185 C CA . TYR B 1 77 ? -8.156 -45.875 -34.844 1 97.69 77 TYR B CA 1
ATOM 6186 C C . TYR B 1 77 ? -6.699 -45.438 -34.969 1 97.69 77 TYR B C 1
ATOM 6188 O O . TYR B 1 77 ? -5.98 -45.375 -33.969 1 97.69 77 TYR B O 1
ATOM 6196 N N . LYS B 1 78 ? -6.246 -45.125 -36.156 1 97.25 78 LYS B N 1
ATOM 6197 C CA . LYS B 1 78 ? -4.891 -44.625 -36.344 1 97.25 78 LYS B CA 1
ATOM 6198 C C . LYS B 1 78 ? -4.699 -43.281 -35.594 1 97.25 78 LYS B C 1
ATOM 6200 O O . LYS B 1 78 ? -3.652 -43.062 -35 1 97.25 78 LYS B O 1
ATOM 6205 N N . ARG B 1 79 ? -5.691 -42.5 -35.625 1 97.06 79 ARG B N 1
ATOM 6206 C CA . ARG B 1 79 ? -5.652 -41.25 -34.875 1 97.06 79 ARG B CA 1
ATOM 6207 C C . ARG B 1 79 ? -5.691 -41.5 -33.375 1 97.06 79 ARG B C 1
ATOM 6209 O O . ARG B 1 79 ? -5.031 -40.812 -32.594 1 97.06 79 ARG B O 1
ATOM 6216 N N . ALA B 1 80 ? -6.512 -42.438 -33 1 97.81 80 ALA B N 1
ATOM 6217 C CA . ALA B 1 80 ? -6.664 -42.75 -31.594 1 97.81 80 ALA B CA 1
ATOM 6218 C C . ALA B 1 80 ? -5.34 -43.219 -30.984 1 97.81 80 ALA B C 1
ATOM 6220 O O . ALA B 1 80 ? -4.957 -42.75 -29.906 1 97.81 80 ALA B O 1
ATOM 6221 N N . VAL B 1 81 ? -4.594 -44.062 -31.672 1 96.81 81 VAL B N 1
ATOM 6222 C CA . VAL B 1 81 ? -3.326 -44.562 -31.156 1 96.81 81 VAL B CA 1
ATOM 6223 C C . VAL B 1 81 ? -2.264 -43.469 -31.234 1 96.81 81 VAL B C 1
ATOM 6225 O O . VAL B 1 81 ? -1.292 -43.5 -30.469 1 96.81 81 VAL B O 1
ATOM 6228 N N . GLY B 1 82 ? -2.438 -42.469 -32.094 1 95.12 82 GLY B N 1
ATOM 6229 C CA . GLY B 1 82 ? -1.558 -41.312 -32.125 1 95.12 82 GLY B CA 1
ATOM 6230 C C . GLY B 1 82 ? -1.747 -40.406 -30.922 1 95.12 82 GLY B C 1
ATOM 6231 O O . GLY B 1 82 ? -0.783 -39.812 -30.422 1 95.12 82 GLY B O 1
ATOM 6232 N N . ALA B 1 83 ? -2.957 -40.281 -30.484 1 94.06 83 ALA B N 1
ATOM 6233 C CA . ALA B 1 83 ? -3.297 -39.438 -29.344 1 94.06 83 ALA B CA 1
ATOM 6234 C C . ALA B 1 83 ? -3.018 -40.125 -28.016 1 94.06 83 ALA B C 1
ATOM 6236 O O . ALA B 1 83 ? -2.635 -39.469 -27.047 1 94.06 83 ALA B O 1
ATOM 6237 N N . ALA B 1 84 ? -3.264 -41.375 -27.984 1 94.69 84 ALA B N 1
ATOM 6238 C CA . ALA B 1 84 ? -3.037 -42.188 -26.797 1 94.69 84 ALA B CA 1
ATOM 6239 C C . ALA B 1 84 ? -2.143 -43.406 -27.109 1 94.69 84 ALA B C 1
ATOM 6241 O O . ALA B 1 84 ? -2.572 -44.562 -27 1 94.69 84 ALA B O 1
ATOM 6242 N N . GLU B 1 85 ? -0.96 -43.094 -27.297 1 95.12 85 GLU B N 1
ATOM 6243 C CA . GLU B 1 85 ? -0.002 -44.062 -27.828 1 95.12 85 GLU B CA 1
ATOM 6244 C C . GLU B 1 85 ? 0.259 -45.188 -26.828 1 95.12 85 GLU B C 1
ATOM 6246 O O . GLU B 1 85 ? 0.56 -46.312 -27.203 1 95.12 85 GLU B O 1
ATOM 6251 N N . TYR B 1 86 ? 0.096 -44.906 -25.594 1 96.5 86 TYR B N 1
ATOM 6252 C CA . TYR B 1 86 ? 0.506 -45.875 -24.594 1 96.5 86 TYR B CA 1
ATOM 6253 C C . TYR B 1 86 ? -0.705 -46.469 -23.891 1 96.5 86 TYR B C 1
ATOM 6255 O O . TYR B 1 86 ? -0.57 -47.094 -22.828 1 96.5 86 TYR B O 1
ATOM 6263 N N . SER B 1 87 ? -1.846 -46.312 -24.438 1 96.56 87 SER B N 1
ATOM 6264 C CA . SER B 1 87 ? -3.061 -46.906 -23.859 1 96.56 87 SER B CA 1
ATOM 6265 C C . SER B 1 87 ? -3.277 -48.312 -24.359 1 96.56 87 SER B C 1
ATOM 6267 O O . SER B 1 87 ? -3.48 -48.562 -25.547 1 96.56 87 SER B O 1
ATOM 6269 N N . VAL B 1 88 ? -3.291 -49.281 -23.469 1 97.25 88 VAL B N 1
ATOM 6270 C CA . VAL B 1 88 ? -3.516 -50.688 -23.812 1 97.25 88 VAL B CA 1
ATOM 6271 C C . VAL B 1 88 ? -4.934 -50.875 -24.359 1 97.25 88 VAL B C 1
ATOM 6273 O O . VAL B 1 88 ? -5.145 -51.594 -25.312 1 97.25 88 VAL B O 1
ATOM 6276 N N . ASP B 1 89 ? -5.863 -50.125 -23.812 1 96.44 89 ASP B N 1
ATOM 6277 C CA . ASP B 1 89 ? -7.27 -50.281 -24.188 1 96.44 89 ASP B CA 1
ATOM 6278 C C . ASP B 1 89 ? -7.48 -49.906 -25.656 1 96.44 89 ASP B C 1
ATOM 6280 O O . ASP B 1 89 ? -8.188 -50.594 -26.375 1 96.44 89 ASP B O 1
ATOM 6284 N N . ILE B 1 90 ? -6.855 -48.875 -26.078 1 97.25 90 ILE B N 1
ATOM 6285 C CA . ILE B 1 90 ? -7.023 -48.438 -27.453 1 97.25 90 ILE B CA 1
ATOM 6286 C C . ILE B 1 90 ? -6.363 -49.438 -28.406 1 97.25 90 ILE B C 1
ATOM 6288 O O . ILE B 1 90 ? -6.895 -49.719 -29.484 1 97.25 90 ILE B O 1
ATOM 6292 N N . TRP B 1 91 ? -5.25 -49.875 -28.047 1 97.94 91 TRP B N 1
ATOM 6293 C CA . TRP B 1 91 ? -4.555 -50.844 -28.891 1 97.94 91 TRP B CA 1
ATOM 6294 C C . TRP B 1 91 ? -5.336 -52.156 -28.984 1 97.94 91 TRP B C 1
ATOM 6296 O O . TRP B 1 91 ? -5.395 -52.781 -30.047 1 97.94 91 TRP B O 1
ATOM 6306 N N . VAL B 1 92 ? -5.922 -52.656 -27.859 1 97.69 92 VAL B N 1
ATOM 6307 C CA . VAL B 1 92 ? -6.758 -53.875 -27.891 1 97.69 92 VAL B CA 1
ATOM 6308 C C . VAL B 1 92 ? -7.918 -53.656 -28.859 1 97.69 92 VAL B C 1
ATOM 6310 O O . VAL B 1 92 ? -8.211 -54.531 -29.672 1 97.69 92 VAL B O 1
ATOM 6313 N N . SER B 1 93 ? -8.547 -52.531 -28.781 1 97.56 93 SER B N 1
ATOM 6314 C CA . SER B 1 93 ? -9.656 -52.219 -29.672 1 97.56 93 SER B CA 1
ATOM 6315 C C . SER B 1 93 ? -9.203 -52.188 -31.125 1 97.56 93 SER B C 1
ATOM 6317 O O . SER B 1 93 ? -9.859 -52.75 -32 1 97.56 93 SER B O 1
ATOM 6319 N N . TYR B 1 94 ? -8.086 -51.562 -31.406 1 98 94 TYR B N 1
ATOM 6320 C CA . TYR B 1 94 ? -7.582 -51.438 -32.75 1 98 94 TYR B CA 1
ATOM 6321 C C . TYR B 1 94 ? -7.176 -52.781 -33.344 1 98 94 TYR B C 1
ATOM 6323 O O . TYR B 1 94 ? -7.488 -53.094 -34.469 1 98 94 TYR B O 1
ATOM 6331 N N . CYS B 1 95 ? -6.512 -53.625 -32.562 1 97.62 95 CYS B N 1
ATOM 6332 C CA . CYS B 1 95 ? -6.102 -54.938 -33 1 97.62 95 CYS B CA 1
ATOM 6333 C C . CYS B 1 95 ? -7.312 -55.844 -33.219 1 97.62 95 CYS B C 1
ATOM 6335 O O . CYS B 1 95 ? -7.332 -56.625 -34.156 1 97.62 95 CYS B O 1
ATOM 6337 N N . THR B 1 96 ? -8.297 -55.781 -32.312 1 96.88 96 THR B N 1
ATOM 6338 C CA . THR B 1 96 ? -9.531 -56.5 -32.531 1 96.88 96 THR B CA 1
ATOM 6339 C C . THR B 1 96 ? -10.195 -56.094 -33.844 1 96.88 96 THR B C 1
ATOM 6341 O O . THR B 1 96 ? -10.656 -56.969 -34.594 1 96.88 96 THR B O 1
ATOM 6344 N N . PHE B 1 97 ? -10.18 -54.875 -34.094 1 96.94 97 PHE B N 1
ATOM 6345 C CA . PHE B 1 97 ? -10.68 -54.375 -35.375 1 96.94 97 PHE B CA 1
ATOM 6346 C C . PHE B 1 97 ? -9.836 -54.906 -36.531 1 96.94 97 PHE B C 1
ATOM 6348 O O . PHE B 1 97 ? -10.375 -55.281 -37.562 1 96.94 97 PHE B O 1
ATOM 6355 N N . GLY B 1 98 ? -8.539 -54.906 -36.406 1 95.94 98 GLY B N 1
ATOM 6356 C CA . GLY B 1 98 ? -7.637 -55.375 -37.438 1 95.94 98 GLY B CA 1
ATOM 6357 C C . GLY B 1 98 ? -7.875 -56.844 -37.812 1 95.94 98 GLY B C 1
ATOM 6358 O O . GLY B 1 98 ? -7.816 -57.188 -38.969 1 95.94 98 GLY B O 1
ATOM 6359 N N . ILE B 1 99 ? -8.156 -57.688 -36.812 1 95.38 99 ILE B N 1
ATOM 6360 C CA . ILE B 1 99 ? -8.43 -59.094 -37.031 1 95.38 99 ILE B CA 1
ATOM 6361 C C . ILE B 1 99 ? -9.664 -59.25 -37.938 1 95.38 99 ILE B C 1
ATOM 6363 O O . ILE B 1 99 ? -9.703 -60.094 -38.812 1 95.38 99 ILE B O 1
ATOM 6367 N N . LEU B 1 100 ? -10.617 -58.344 -37.781 1 91.62 100 LEU B N 1
ATOM 6368 C CA . LEU B 1 100 ? -11.875 -58.406 -38.5 1 91.62 100 LEU B CA 1
ATOM 6369 C C . LEU B 1 100 ? -11.75 -57.75 -39.875 1 91.62 100 LEU B C 1
ATOM 6371 O O . LEU B 1 100 ? -12.312 -58.219 -40.875 1 91.62 100 LEU B O 1
ATOM 6375 N N . ALA B 1 101 ? -11 -56.719 -39.938 1 92.75 101 ALA B N 1
ATOM 6376 C CA . ALA B 1 101 ? -11.023 -55.844 -41.094 1 92.75 101 ALA B CA 1
ATOM 6377 C C . ALA B 1 101 ? -9.906 -56.188 -42.062 1 92.75 101 ALA B C 1
ATOM 6379 O O . ALA B 1 101 ? -10.039 -56 -43.281 1 92.75 101 ALA B O 1
ATOM 6380 N N . TYR B 1 102 ? -8.781 -56.688 -41.531 1 93.62 102 TYR B N 1
ATOM 6381 C CA . TYR B 1 102 ? -7.637 -56.938 -42.406 1 93.62 102 TYR B CA 1
ATOM 6382 C C . TYR B 1 102 ? -7.695 -58.312 -43 1 93.62 102 TYR B C 1
ATOM 6384 O O . TYR B 1 102 ? -8.094 -59.281 -42.344 1 93.62 102 TYR B O 1
ATOM 6392 N N . GLU B 1 103 ? -7.262 -58.438 -44.281 1 91.94 103 GLU B N 1
ATOM 6393 C CA . GLU B 1 103 ? -7.293 -59.719 -45 1 91.94 103 GLU B CA 1
ATOM 6394 C C . GLU B 1 103 ? -5.969 -60.469 -44.844 1 91.94 103 GLU B C 1
ATOM 6396 O O . GLU B 1 103 ? -5.957 -61.688 -44.625 1 91.94 103 GLU B O 1
ATOM 6401 N N . ASP B 1 104 ? -4.938 -59.75 -44.844 1 94.44 104 ASP B N 1
ATOM 6402 C CA . ASP B 1 104 ? -3.602 -60.344 -44.781 1 94.44 104 ASP B CA 1
ATOM 6403 C C . ASP B 1 104 ? -3.152 -60.562 -43.344 1 94.44 104 ASP B C 1
ATOM 6405 O O . ASP B 1 104 ? -2.988 -59.594 -42.594 1 94.44 104 ASP B O 1
ATOM 6409 N N . PRO B 1 105 ? -2.895 -61.719 -42.906 1 94.12 105 PRO B N 1
ATOM 6410 C CA . PRO B 1 105 ? -2.43 -62 -41.531 1 94.12 105 PRO B CA 1
ATOM 6411 C C . PRO B 1 105 ? -1.117 -61.312 -41.219 1 94.12 105 PRO B C 1
ATOM 6413 O O . PRO B 1 105 ? -0.864 -60.969 -40.031 1 94.12 105 PRO B O 1
ATOM 6416 N N . ALA B 1 106 ? -0.315 -61.062 -42.188 1 93.94 106 ALA B N 1
ATOM 6417 C CA . ALA B 1 106 ? 0.95 -60.375 -41.938 1 93.94 106 ALA B CA 1
ATOM 6418 C C . ALA B 1 106 ? 0.715 -58.938 -41.469 1 93.94 106 ALA B C 1
ATOM 6420 O O . ALA B 1 106 ? 1.475 -58.438 -40.656 1 93.94 106 ALA B O 1
ATOM 6421 N N . ASP B 1 107 ? -0.301 -58.406 -42 1 95.75 107 ASP B N 1
ATOM 6422 C CA . ASP B 1 107 ? -0.645 -57.031 -41.594 1 95.75 107 ASP B CA 1
ATOM 6423 C C . ASP B 1 107 ? -1.15 -57.031 -40.156 1 95.75 107 ASP B C 1
ATOM 6425 O O . ASP B 1 107 ? -0.875 -56.094 -39.406 1 95.75 107 ASP B O 1
ATOM 6429 N N . ILE B 1 108 ? -1.916 -57.969 -39.781 1 96.44 108 ILE B N 1
ATOM 6430 C CA . ILE B 1 108 ? -2.43 -58.094 -38.406 1 96.44 108 ILE B CA 1
ATOM 6431 C C . ILE B 1 108 ? -1.271 -58.281 -37.438 1 96.44 108 ILE B C 1
ATOM 6433 O O . ILE B 1 108 ? -1.233 -57.688 -36.375 1 96.44 108 ILE B O 1
ATOM 6437 N N . ARG B 1 109 ? -0.285 -59.094 -37.844 1 95.94 109 ARG B N 1
ATOM 6438 C CA . ARG B 1 109 ? 0.891 -59.344 -37.031 1 95.94 109 ARG B CA 1
ATOM 6439 C C . ARG B 1 109 ? 1.699 -58.062 -36.844 1 95.94 109 ARG B C 1
ATOM 6441 O O . ARG B 1 109 ? 2.164 -57.781 -35.719 1 95.94 109 ARG B O 1
ATOM 6448 N N . ARG B 1 110 ? 1.819 -57.344 -37.875 1 96.62 110 ARG B N 1
ATOM 6449 C CA . ARG B 1 110 ? 2.541 -56.094 -37.812 1 96.62 110 ARG B CA 1
ATOM 6450 C C . ARG B 1 110 ? 1.853 -55.125 -36.844 1 96.62 110 ARG B C 1
ATOM 6452 O O . ARG B 1 110 ? 2.518 -54.375 -36.125 1 96.62 110 ARG B O 1
ATOM 6459 N N . LEU B 1 111 ? 0.551 -55.094 -36.906 1 97.25 111 LEU B N 1
ATOM 6460 C CA . LEU B 1 111 ? -0.218 -54.219 -36 1 97.25 111 LEU B CA 1
ATOM 6461 C C . LEU B 1 111 ? 0.004 -54.625 -34.531 1 97.25 111 LEU B C 1
ATOM 6463 O O . LEU B 1 111 ? 0.217 -53.781 -33.688 1 97.25 111 LEU B O 1
ATOM 6467 N N . PHE B 1 112 ? -0.022 -55.906 -34.25 1 97.38 112 PHE B N 1
ATOM 6468 C CA . PHE B 1 112 ? 0.214 -56.406 -32.906 1 97.38 112 PHE B CA 1
ATOM 6469 C C . PHE B 1 112 ? 1.634 -56.062 -32.438 1 97.38 112 PHE B C 1
ATOM 6471 O O . PHE B 1 112 ? 1.85 -55.656 -31.297 1 97.38 112 PHE B O 1
ATOM 6478 N N . GLU B 1 113 ? 2.578 -56.219 -33.312 1 95.69 113 GLU B N 1
ATOM 6479 C CA . GLU B 1 113 ? 3.973 -55.938 -32.969 1 95.69 113 GLU B CA 1
ATOM 6480 C C . GLU B 1 113 ? 4.188 -54.469 -32.688 1 95.69 113 GLU B C 1
ATOM 6482 O O . GLU B 1 113 ? 4.945 -54.094 -31.766 1 95.69 113 GLU B O 1
ATOM 6487 N N . ARG B 1 114 ? 3.568 -53.688 -33.469 1 97.06 114 ARG B N 1
ATOM 6488 C CA . ARG B 1 114 ? 3.635 -52.25 -33.219 1 97.06 114 ARG B CA 1
ATOM 6489 C C . ARG B 1 114 ? 3.049 -51.906 -31.844 1 97.06 114 ARG B C 1
ATOM 6491 O O . ARG B 1 114 ? 3.639 -51.125 -31.094 1 97.06 114 ARG B O 1
ATOM 6498 N N . ALA B 1 115 ? 1.933 -52.406 -31.547 1 97.94 115 ALA B N 1
ATOM 6499 C CA . ALA B 1 115 ? 1.278 -52.188 -30.266 1 97.94 115 ALA B CA 1
ATOM 6500 C C . ALA B 1 115 ? 2.162 -52.625 -29.109 1 97.94 115 ALA B C 1
ATOM 6502 O O . ALA B 1 115 ? 2.359 -51.906 -28.141 1 97.94 115 ALA B O 1
ATOM 6503 N N . LEU B 1 116 ? 2.764 -53.812 -29.219 1 96.38 116 LEU B N 1
ATOM 6504 C CA . LEU B 1 116 ? 3.549 -54.406 -28.141 1 96.38 116 LEU B CA 1
ATOM 6505 C C . LEU B 1 116 ? 4.863 -53.656 -27.938 1 96.38 116 LEU B C 1
ATOM 6507 O O . LEU B 1 116 ? 5.43 -53.656 -26.844 1 96.38 116 LEU B O 1
ATOM 6511 N N . SER B 1 117 ? 5.336 -53.031 -28.984 1 95.69 117 SER B N 1
ATOM 6512 C CA . SER B 1 117 ? 6.547 -52.219 -28.875 1 95.69 117 SER B CA 1
ATOM 6513 C C . SER B 1 117 ? 6.32 -51 -27.969 1 95.69 117 SER B C 1
ATOM 6515 O O . SER B 1 117 ? 7.258 -50.5 -27.359 1 95.69 117 SER B O 1
ATOM 6517 N N . LEU B 1 118 ? 5.094 -50.562 -27.844 1 96.44 118 LEU B N 1
ATOM 6518 C CA . LEU B 1 118 ? 4.77 -49.375 -27.078 1 96.44 118 LEU B CA 1
ATOM 6519 C C . LEU B 1 118 ? 4.227 -49.75 -25.703 1 96.44 118 LEU B C 1
ATOM 6521 O O . LEU B 1 118 ? 4.66 -49.188 -24.688 1 96.44 118 LEU B O 1
ATOM 6525 N N . VAL B 1 119 ? 3.348 -50.75 -25.688 1 97.06 119 VAL B N 1
ATOM 6526 C CA . VAL B 1 119 ? 2.65 -51.031 -24.438 1 97.06 119 VAL B CA 1
ATOM 6527 C C . VAL B 1 119 ? 3.1 -52.406 -23.891 1 97.06 119 VAL B C 1
ATOM 6529 O O . VAL B 1 119 ? 2.533 -52.906 -22.922 1 97.06 119 VAL B O 1
ATOM 6532 N N . GLY B 1 120 ? 4.121 -53 -24.406 1 95 120 GLY B N 1
ATOM 6533 C CA . GLY B 1 120 ? 4.566 -54.312 -24.031 1 95 120 GLY B CA 1
ATOM 6534 C C . GLY B 1 120 ? 5.02 -54.406 -22.578 1 95 120 GLY B C 1
ATOM 6535 O O . GLY B 1 120 ? 4.984 -55.5 -21.984 1 95 120 GLY B O 1
ATOM 6536 N N . LYS B 1 121 ? 5.402 -53.344 -21.984 1 94.81 121 LYS B N 1
ATOM 6537 C CA . LYS B 1 121 ? 5.91 -53.375 -20.609 1 94.81 121 LYS B CA 1
ATOM 6538 C C . LYS B 1 121 ? 4.848 -52.906 -19.625 1 94.81 121 LYS B C 1
ATOM 6540 O O . LYS B 1 121 ? 5.148 -52.625 -18.453 1 94.81 121 LYS B O 1
ATOM 6545 N N . ASP B 1 122 ? 3.668 -52.75 -20.125 1 96 122 ASP B N 1
ATOM 6546 C CA . ASP B 1 122 ? 2.527 -52.438 -19.266 1 96 122 ASP B CA 1
ATOM 6547 C C . ASP B 1 122 ? 1.989 -53.688 -18.578 1 96 122 ASP B C 1
ATOM 6549 O O . ASP B 1 122 ? 1.835 -54.719 -19.219 1 96 122 ASP B O 1
ATOM 6553 N N . TYR B 1 123 ? 1.716 -53.594 -17.312 1 95 123 TYR B N 1
ATOM 6554 C CA . TYR B 1 123 ? 1.224 -54.719 -16.531 1 95 123 TYR B CA 1
ATOM 6555 C C . TYR B 1 123 ? -0.122 -55.219 -17.047 1 95 123 TYR B C 1
ATOM 6557 O O . TYR B 1 123 ? -0.457 -56.375 -16.906 1 95 123 TYR B O 1
ATOM 6565 N N . SER B 1 124 ? -0.926 -54.375 -17.672 1 94.19 124 SER B N 1
ATOM 6566 C CA . SER B 1 124 ? -2.254 -54.719 -18.188 1 94.19 124 SER B CA 1
ATOM 6567 C C . SER B 1 124 ? -2.189 -55.188 -19.641 1 94.19 124 SER B C 1
ATOM 6569 O O . SER B 1 124 ? -3.225 -55.375 -20.281 1 94.19 124 SER B O 1
ATOM 6571 N N . CYS B 1 125 ? -1.051 -55.406 -20.094 1 95.69 125 CYS B N 1
ATOM 6572 C CA . CYS B 1 125 ? -0.881 -55.781 -21.5 1 95.69 125 CYS B CA 1
ATOM 6573 C C . CYS B 1 125 ? -1.388 -57.188 -21.734 1 95.69 125 CYS B C 1
ATOM 6575 O O . CYS B 1 125 ? -1.45 -57.656 -22.875 1 95.69 125 CYS B O 1
ATOM 6577 N N . TYR B 1 126 ? -1.814 -57.969 -20.703 1 95.31 126 TYR B N 1
ATOM 6578 C CA . TYR B 1 126 ? -2.354 -59.312 -20.859 1 95.31 126 TYR B CA 1
ATOM 6579 C C . TYR B 1 126 ? -3.578 -59.312 -21.766 1 95.31 126 TYR B C 1
ATOM 6581 O O . TYR B 1 126 ? -3.852 -60.281 -22.453 1 95.31 126 TYR B O 1
ATOM 6589 N N . LEU B 1 127 ? -4.285 -58.188 -21.797 1 95.81 127 LEU B N 1
ATOM 6590 C CA . LEU B 1 127 ? -5.449 -58.062 -22.672 1 95.81 127 LEU B CA 1
ATOM 6591 C C . LEU B 1 127 ? -5.043 -58.156 -24.141 1 95.81 127 LEU B C 1
ATOM 6593 O O . LEU B 1 127 ? -5.742 -58.781 -24.938 1 95.81 127 LEU B O 1
ATOM 6597 N N . LEU B 1 128 ? -3.961 -57.531 -24.438 1 97.12 128 LEU B N 1
ATOM 6598 C CA . LEU B 1 128 ? -3.453 -57.562 -25.812 1 97.12 128 LEU B CA 1
ATOM 6599 C C . LEU B 1 128 ? -2.861 -58.906 -26.156 1 97.12 128 LEU B C 1
ATOM 6601 O O . LEU B 1 128 ? -3.068 -59.438 -27.266 1 97.12 128 LEU B O 1
ATOM 6605 N N . TRP B 1 129 ? -2.109 -59.5 -25.219 1 96.75 129 TRP B N 1
ATOM 6606 C CA . TRP B 1 129 ? -1.544 -60.812 -25.422 1 96.75 129 TRP B CA 1
ATOM 6607 C C . TRP B 1 129 ? -2.645 -61.844 -25.672 1 96.75 129 TRP B C 1
ATOM 6609 O O . TRP B 1 129 ? -2.523 -62.719 -26.547 1 96.75 129 TRP B O 1
ATOM 6619 N N . ASP B 1 130 ? -3.721 -61.781 -24.906 1 96.5 130 ASP B N 1
ATOM 6620 C CA . ASP B 1 130 ? -4.844 -62.719 -25.094 1 96.5 130 ASP B CA 1
ATOM 6621 C C . ASP B 1 130 ? -5.391 -62.625 -26.516 1 96.5 130 ASP B C 1
ATOM 6623 O O . ASP B 1 130 ? -5.66 -63.656 -27.125 1 96.5 130 ASP B O 1
ATOM 6627 N N . LYS B 1 131 ? -5.523 -61.469 -26.984 1 96.69 131 LYS B N 1
ATOM 6628 C CA . LYS B 1 131 ? -6.039 -61.312 -28.328 1 96.69 131 LYS B CA 1
ATOM 6629 C C . LYS B 1 131 ? -5.047 -61.812 -29.375 1 96.69 131 LYS B C 1
ATOM 6631 O O . LYS B 1 131 ? -5.445 -62.406 -30.391 1 96.69 131 LYS B O 1
ATOM 6636 N N . TYR B 1 132 ? -3.791 -61.562 -29.172 1 96.94 132 TYR B N 1
ATOM 6637 C CA . TYR B 1 132 ? -2.762 -62 -30.094 1 96.94 132 TYR B CA 1
ATOM 6638 C C . TYR B 1 132 ? -2.695 -63.531 -30.125 1 96.94 132 TYR B C 1
ATOM 6640 O O . TYR B 1 132 ? -2.572 -64.125 -31.188 1 96.94 132 TYR B O 1
ATOM 6648 N N . ILE B 1 133 ? -2.789 -64.188 -28.953 1 95.5 133 ILE B N 1
ATOM 6649 C CA . ILE B 1 133 ? -2.783 -65.625 -28.828 1 95.5 133 ILE B CA 1
ATOM 6650 C C . ILE B 1 133 ? -3.998 -66.25 -29.547 1 95.5 133 ILE B C 1
ATOM 6652 O O . ILE B 1 133 ? -3.879 -67.188 -30.281 1 95.5 133 ILE B O 1
ATOM 6656 N N . GLU B 1 134 ? -5.113 -65.625 -29.344 1 94.69 134 GLU B N 1
ATOM 6657 C CA . GLU B 1 134 ? -6.328 -66.062 -30.031 1 94.69 134 GLU B CA 1
ATOM 6658 C C . GLU B 1 134 ? -6.172 -66 -31.547 1 94.69 134 GLU B C 1
ATOM 6660 O O . GLU B 1 134 ? -6.574 -66.875 -32.25 1 94.69 134 GLU B O 1
ATOM 6665 N N . PHE B 1 135 ? -5.59 -65 -32.031 1 95.75 135 PHE B N 1
ATOM 6666 C CA . PHE B 1 135 ? -5.383 -64.75 -33.469 1 95.75 135 PHE B CA 1
ATOM 6667 C C . PHE B 1 135 ? -4.43 -65.812 -34.031 1 95.75 135 PHE B C 1
ATOM 6669 O O . PHE B 1 135 ? -4.742 -66.5 -35 1 95.75 135 PHE B O 1
ATOM 6676 N N . GLU B 1 136 ? -3.311 -66 -33.375 1 93.94 136 GLU B N 1
ATOM 6677 C CA . GLU B 1 136 ? -2.328 -67 -33.875 1 93.94 136 GLU B CA 1
ATOM 6678 C C . GLU B 1 136 ? -2.846 -68.438 -33.719 1 93.94 136 GLU B C 1
ATOM 6680 O O . GLU B 1 136 ? -2.52 -69.25 -34.562 1 93.94 136 GLU B O 1
ATOM 6685 N N . TYR B 1 137 ? -3.594 -68.625 -32.656 1 92.19 137 TYR B N 1
ATOM 6686 C CA . TYR B 1 137 ? -4.215 -69.938 -32.5 1 92.19 137 TYR B CA 1
ATOM 6687 C C . TYR B 1 137 ? -5.141 -70.25 -33.656 1 92.19 137 TYR B C 1
ATOM 6689 O O . TYR B 1 137 ? -5.18 -71.375 -34.156 1 92.19 137 TYR B O 1
ATOM 6697 N N . SER B 1 138 ? -5.859 -69.25 -34.156 1 92.62 138 SER B N 1
ATOM 6698 C CA . SER B 1 138 ? -6.785 -69.438 -35.25 1 92.62 138 SER B CA 1
ATOM 6699 C C . SER B 1 138 ? -6.039 -69.75 -36.562 1 92.62 138 SER B C 1
ATOM 6701 O O . SER B 1 138 ? -6.586 -70.312 -37.5 1 92.62 138 SER B O 1
ATOM 6703 N N . GLN B 1 139 ? -4.797 -69.312 -36.688 1 90.94 139 GLN B N 1
ATOM 6704 C CA . GLN B 1 139 ? -3.992 -69.5 -37.875 1 90.94 139 GLN B CA 1
ATOM 6705 C C . GLN B 1 139 ? -3.396 -70.938 -37.938 1 90.94 139 GLN B C 1
ATOM 6707 O O . GLN B 1 139 ? -2.879 -71.375 -38.969 1 90.94 139 GLN B O 1
ATOM 6712 N N . LYS B 1 140 ? -3.373 -71.75 -36.812 1 86.06 140 LYS B N 1
ATOM 6713 C CA . LYS B 1 140 ? -2.959 -73.125 -36.688 1 86.06 140 LYS B CA 1
ATOM 6714 C C . LYS B 1 140 ? -1.473 -73.312 -37 1 86.06 140 LYS B C 1
ATOM 6716 O O . LYS B 1 140 ? -1.076 -74.25 -37.688 1 86.06 140 LYS B O 1
ATOM 6721 N N . GLN B 1 141 ? -0.778 -72.25 -36.75 1 83.19 141 GLN B N 1
ATOM 6722 C CA . GLN B 1 141 ? 0.676 -72.375 -36.844 1 83.19 141 GLN B CA 1
ATOM 6723 C C . GLN B 1 141 ? 1.3 -72.438 -35.469 1 83.19 141 GLN B C 1
ATOM 6725 O O . GLN B 1 141 ? 1.396 -71.438 -34.75 1 83.19 141 GLN B O 1
ATOM 6730 N N . LEU B 1 142 ? 1.771 -73.562 -35.125 1 81.44 142 LEU B N 1
ATOM 6731 C CA . LEU B 1 142 ? 2.223 -73.875 -33.75 1 81.44 142 LEU B CA 1
ATOM 6732 C C . LEU B 1 142 ? 3.512 -73.125 -33.438 1 81.44 142 LEU B C 1
ATOM 6734 O O . LEU B 1 142 ? 3.713 -72.688 -32.312 1 81.44 142 LEU B O 1
ATOM 6738 N N . ASN B 1 143 ? 4.41 -73 -34.406 1 80.5 143 ASN B N 1
ATOM 6739 C CA . ASN B 1 143 ? 5.676 -72.312 -34.188 1 80.5 143 ASN B CA 1
ATOM 6740 C C . ASN B 1 143 ? 5.461 -70.875 -33.812 1 80.5 143 ASN B C 1
ATOM 6742 O O . ASN B 1 143 ? 6.121 -70.375 -32.906 1 80.5 143 ASN B O 1
ATOM 6746 N N . ARG B 1 144 ? 4.496 -70.25 -34.469 1 87.62 144 ARG B N 1
ATOM 6747 C CA . ARG B 1 144 ? 4.207 -68.812 -34.156 1 87.62 144 ARG B CA 1
ATOM 6748 C C . ARG B 1 144 ? 3.525 -68.688 -32.812 1 87.62 144 ARG B C 1
ATOM 6750 O O . ARG B 1 144 ? 3.758 -67.688 -32.094 1 87.62 144 ARG B O 1
ATOM 6757 N N . LEU B 1 145 ? 2.697 -69.625 -32.562 1 90.81 145 LEU B N 1
ATOM 6758 C CA . LEU B 1 145 ? 2.006 -69.562 -31.266 1 90.81 145 LEU B CA 1
ATOM 6759 C C . LEU B 1 145 ? 2.996 -69.75 -30.125 1 90.81 145 LEU B C 1
ATOM 6761 O O . LEU B 1 145 ? 2.885 -69 -29.109 1 90.81 145 LEU B O 1
ATOM 6765 N N . VAL B 1 146 ? 3.979 -70.625 -30.234 1 87.5 146 VAL B N 1
ATOM 6766 C CA . VAL B 1 146 ? 5.004 -70.812 -29.219 1 87.5 146 VAL B CA 1
ATOM 6767 C C . VAL B 1 146 ? 5.809 -69.5 -29.062 1 87.5 146 VAL B C 1
ATOM 6769 O O . VAL B 1 146 ? 6.141 -69.125 -27.938 1 87.5 146 VAL B O 1
ATOM 6772 N N . HIS B 1 147 ? 6.039 -68.875 -30.156 1 87.12 147 HIS B N 1
ATOM 6773 C CA . HIS B 1 147 ? 6.789 -67.625 -30.141 1 87.12 147 HIS B CA 1
ATOM 6774 C C . HIS B 1 147 ? 6.027 -66.5 -29.391 1 87.12 147 HIS B C 1
ATOM 6776 O O . HIS B 1 147 ? 6.629 -65.75 -28.656 1 87.12 147 HIS B O 1
ATOM 6782 N N . VAL B 1 148 ? 4.758 -66.375 -29.594 1 92.69 148 VAL B N 1
ATOM 6783 C CA . VAL B 1 148 ? 3.938 -65.375 -28.922 1 92.69 148 VAL B CA 1
ATOM 6784 C C . VAL B 1 148 ? 3.904 -65.625 -27.422 1 92.69 148 VAL B C 1
ATOM 6786 O O . VAL B 1 148 ? 3.996 -64.75 -26.625 1 92.69 148 VAL B O 1
ATOM 6789 N N . TYR B 1 149 ? 3.803 -66.875 -27.047 1 93.31 149 TYR B N 1
ATOM 6790 C CA . TYR B 1 149 ? 3.764 -67.25 -25.641 1 93.31 149 TYR B CA 1
ATOM 6791 C C . TYR B 1 149 ? 5.086 -66.938 -24.953 1 93.31 149 TYR B C 1
ATOM 6793 O O . TYR B 1 149 ? 5.105 -66.375 -23.844 1 93.31 149 TYR B O 1
ATOM 6801 N N . ILE B 1 150 ? 6.176 -67.188 -25.547 1 91.19 150 ILE B N 1
ATOM 6802 C CA . ILE B 1 150 ? 7.465 -66.875 -24.938 1 91.19 150 ILE B CA 1
ATOM 6803 C C . ILE B 1 150 ? 7.652 -65.375 -24.828 1 91.19 150 ILE B C 1
ATOM 6805 O O . ILE B 1 150 ? 8.227 -64.875 -23.844 1 91.19 150 ILE B O 1
ATOM 6809 N N . SER B 1 151 ? 7.23 -64.625 -25.828 1 92.19 151 SER B N 1
ATOM 6810 C CA . SER B 1 151 ? 7.32 -63.188 -25.812 1 92.19 151 SER B CA 1
ATOM 6811 C C . SER B 1 151 ? 6.504 -62.594 -24.656 1 92.19 151 SER B C 1
ATOM 6813 O O . SER B 1 151 ? 6.867 -61.562 -24.109 1 92.19 151 SER B O 1
ATOM 6815 N N . SER B 1 152 ? 5.391 -63.219 -24.328 1 94.75 152 SER B N 1
ATOM 6816 C CA . SER B 1 152 ? 4.516 -62.719 -23.266 1 94.75 152 SER B CA 1
ATOM 6817 C C . SER B 1 152 ? 5.148 -62.938 -21.891 1 94.75 152 SER B C 1
ATOM 6819 O O . SER B 1 152 ? 4.711 -62.344 -20.906 1 94.75 152 SER B O 1
ATOM 6821 N N . LEU B 1 153 ? 6.242 -63.719 -21.766 1 94.81 153 LEU B N 1
ATOM 6822 C CA . LEU B 1 153 ? 6.879 -64 -20.5 1 94.81 153 LEU B CA 1
ATOM 6823 C C . LEU B 1 153 ? 8.016 -63.062 -20.203 1 94.81 153 LEU B C 1
ATOM 6825 O O . LEU B 1 153 ? 8.57 -63.062 -19.094 1 94.81 153 LEU B O 1
ATOM 6829 N N . ARG B 1 154 ? 8.328 -62.188 -21.125 1 90.75 154 ARG B N 1
ATOM 6830 C CA . ARG B 1 154 ? 9.5 -61.312 -21.016 1 90.75 154 ARG B CA 1
ATOM 6831 C C . ARG B 1 154 ? 9.305 -60.25 -19.938 1 90.75 154 ARG B C 1
ATOM 6833 O O . ARG B 1 154 ? 10.273 -59.781 -19.344 1 90.75 154 ARG B O 1
ATOM 6840 N N . PHE B 1 155 ? 8.125 -59.781 -19.766 1 94.44 155 PHE B N 1
ATOM 6841 C CA . PHE B 1 155 ? 7.809 -58.781 -18.781 1 94.44 155 PHE B CA 1
ATOM 6842 C C . PHE B 1 155 ? 6.582 -59.156 -17.969 1 94.44 155 PHE B C 1
ATOM 6844 O O . PHE B 1 155 ? 5.664 -59.812 -18.484 1 94.44 155 PHE B O 1
ATOM 6851 N N . PRO B 1 156 ? 6.59 -58.844 -16.766 1 94.81 156 PRO B N 1
ATOM 6852 C CA . PRO B 1 156 ? 5.5 -59.312 -15.906 1 94.81 156 PRO B CA 1
ATOM 6853 C C . PRO B 1 156 ? 4.145 -58.719 -16.297 1 94.81 156 PRO B C 1
ATOM 6855 O O . PRO B 1 156 ? 4.051 -57.562 -16.656 1 94.81 156 PRO B O 1
ATOM 6858 N N . THR B 1 157 ? 3.146 -59.5 -16.328 1 94.81 157 THR B N 1
ATOM 6859 C CA . THR B 1 157 ? 1.742 -59.156 -16.5 1 94.81 157 THR B CA 1
ATOM 6860 C C . THR B 1 157 ? 0.881 -59.844 -15.438 1 94.81 157 THR B C 1
ATOM 6862 O O . THR B 1 157 ? 1.368 -60.688 -14.695 1 94.81 157 THR B O 1
ATOM 6865 N N . LYS B 1 158 ? -0.329 -59.5 -15.383 1 91.94 158 LYS B N 1
ATOM 6866 C CA . LYS B 1 158 ? -1.24 -60.094 -14.398 1 91.94 158 LYS B CA 1
ATOM 6867 C C . LYS B 1 158 ? -1.397 -61.594 -14.625 1 91.94 158 LYS B C 1
ATOM 6869 O O . LYS B 1 158 ? -1.588 -62.375 -13.672 1 91.94 158 LYS B O 1
ATOM 6874 N N . LYS B 1 159 ? -1.24 -62.125 -15.852 1 95 159 LYS B N 1
ATOM 6875 C CA . LYS B 1 159 ? -1.454 -63.531 -16.203 1 95 159 LYS B CA 1
ATOM 6876 C C . LYS B 1 159 ? -0.129 -64.25 -16.484 1 95 159 LYS B C 1
ATOM 6878 O O . LYS B 1 159 ? -0.083 -65.188 -17.266 1 95 159 LYS B O 1
ATOM 6883 N N . LEU B 1 160 ? 0.885 -63.781 -15.898 1 95.62 160 LEU B N 1
ATOM 6884 C CA . LEU B 1 160 ? 2.219 -64.312 -16.156 1 95.62 160 LEU B CA 1
ATOM 6885 C C . LEU B 1 160 ? 2.264 -65.812 -15.906 1 95.62 160 LEU B C 1
ATOM 6887 O O . LEU B 1 160 ? 2.738 -66.562 -16.75 1 95.62 160 LEU B O 1
ATOM 6891 N N . TYR B 1 161 ? 1.675 -66.25 -14.789 1 94.94 161 TYR B N 1
ATOM 6892 C CA . TYR B 1 161 ? 1.712 -67.625 -14.414 1 94.94 161 TYR B CA 1
ATOM 6893 C C . TYR B 1 161 ? 0.907 -68.5 -15.398 1 94.94 161 TYR B C 1
ATOM 6895 O O . TYR B 1 161 ? 1.352 -69.562 -15.812 1 94.94 161 TYR B O 1
ATOM 6903 N N . SER B 1 162 ? -0.216 -68 -15.742 1 96.06 162 SER B N 1
ATOM 6904 C CA . SER B 1 162 ? -1.07 -68.75 -16.688 1 96.06 162 SER B CA 1
ATOM 6905 C C . SER B 1 162 ? -0.397 -68.875 -18.047 1 96.06 162 SER B C 1
ATOM 6907 O O . SER B 1 162 ? -0.474 -69.938 -18.672 1 96.06 162 SER B O 1
ATOM 6909 N N . TYR B 1 163 ? 0.28 -67.875 -18.5 1 95.88 163 TYR B N 1
ATOM 6910 C CA . TYR B 1 163 ? 0.975 -67.875 -19.781 1 95.88 163 TYR B CA 1
ATOM 6911 C C . TYR B 1 163 ? 2.127 -68.875 -19.734 1 95.88 163 TYR B C 1
ATOM 6913 O O . TYR B 1 163 ? 2.373 -69.625 -20.719 1 95.88 163 TYR B O 1
ATOM 6921 N N . TYR B 1 164 ? 2.803 -68.875 -18.609 1 95.62 164 TYR B N 1
ATOM 6922 C CA . TYR B 1 164 ? 3.924 -69.812 -18.469 1 95.62 164 TYR B CA 1
ATOM 6923 C C . TYR B 1 164 ? 3.449 -71.25 -18.5 1 95.62 164 TYR B C 1
ATOM 6925 O O . TYR B 1 164 ? 4.043 -72.125 -19.188 1 95.62 164 TYR B O 1
ATOM 6933 N N . GLU B 1 165 ? 2.352 -71.562 -17.859 1 95.5 165 GLU B N 1
ATOM 6934 C CA . GLU B 1 165 ? 1.797 -72.938 -17.859 1 95.5 165 GLU B CA 1
ATOM 6935 C C . GLU B 1 165 ? 1.346 -73.375 -19.25 1 95.5 165 GLU B C 1
ATOM 6937 O O . GLU B 1 165 ? 1.599 -74.5 -19.688 1 95.5 165 GLU B O 1
ATOM 6942 N N . SER B 1 166 ? 0.725 -72.5 -19.875 1 94.44 166 SER B N 1
ATOM 6943 C CA . SER B 1 166 ? 0.272 -72.75 -21.234 1 94.44 166 SER B CA 1
ATOM 6944 C C . SER B 1 166 ? 1.451 -72.938 -22.188 1 94.44 166 SER B C 1
ATOM 6946 O O . SER B 1 166 ? 1.4 -73.812 -23.078 1 94.44 166 SER B O 1
ATOM 6948 N N . PHE B 1 167 ? 2.492 -72.188 -21.953 1 94 167 PHE B N 1
ATOM 6949 C CA . PHE B 1 167 ? 3.707 -72.312 -22.75 1 94 167 PHE B CA 1
ATOM 6950 C C . PHE B 1 167 ? 4.348 -73.688 -22.594 1 94 167 PHE B C 1
ATOM 6952 O O . PHE B 1 167 ? 4.695 -74.312 -23.578 1 94 167 PHE B O 1
ATOM 6959 N N . LYS B 1 168 ? 4.445 -74.125 -21.391 1 91.94 168 LYS B N 1
ATOM 6960 C CA . LYS B 1 168 ? 5.016 -75.438 -21.125 1 91.94 168 LYS B CA 1
ATOM 6961 C C . LYS B 1 168 ? 4.203 -76.5 -21.797 1 91.94 168 LYS B C 1
ATOM 6963 O O . LYS B 1 168 ? 4.77 -77.438 -22.406 1 91.94 168 LYS B O 1
ATOM 6968 N N . ASN B 1 169 ? 2.885 -76.438 -21.719 1 91.62 169 ASN B N 1
ATOM 6969 C CA . ASN B 1 169 ? 2 -77.438 -22.328 1 91.62 169 ASN B CA 1
ATOM 6970 C C . ASN B 1 169 ? 2.115 -77.375 -23.844 1 91.62 169 ASN B C 1
ATOM 6972 O O . ASN B 1 169 ? 2.129 -78.438 -24.469 1 91.62 169 ASN B O 1
ATOM 6976 N N . LEU B 1 170 ? 2.287 -76.312 -24.359 1 89.81 170 LEU B N 1
ATOM 6977 C CA . LEU B 1 170 ? 2.373 -76.125 -25.812 1 89.81 170 LEU B CA 1
ATOM 6978 C C . LEU B 1 170 ? 3.682 -76.688 -26.344 1 89.81 170 LEU B C 1
ATOM 6980 O O . LEU B 1 170 ? 3.701 -77.375 -27.391 1 89.81 170 LEU B O 1
ATOM 6984 N N . VAL B 1 171 ? 4.715 -76.438 -25.625 1 87 171 VAL B N 1
ATOM 6985 C CA . VAL B 1 171 ? 6.02 -76.938 -26.047 1 87 171 VAL B CA 1
ATOM 6986 C C . VAL B 1 171 ? 6.031 -78.5 -25.938 1 87 171 VAL B C 1
ATOM 6988 O O . VAL B 1 171 ? 6.613 -79.125 -26.797 1 87 171 VAL B O 1
ATOM 6991 N N . ALA B 1 172 ? 5.359 -78.938 -24.953 1 83.69 172 ALA B N 1
ATOM 6992 C CA . ALA B 1 172 ? 5.258 -80.438 -24.797 1 83.69 172 ALA B CA 1
ATOM 6993 C C . ALA B 1 172 ? 4.5 -81.062 -25.969 1 83.69 172 ALA B C 1
ATOM 6995 O O . ALA B 1 172 ? 4.91 -82.062 -26.516 1 83.69 172 ALA B O 1
ATOM 6996 N N . VAL B 1 173 ? 3.492 -80.438 -26.359 1 83.5 173 VAL B N 1
ATOM 6997 C CA . VAL B 1 173 ? 2.701 -80.875 -27.5 1 83.5 173 VAL B CA 1
ATOM 6998 C C . VAL B 1 173 ? 3.52 -80.812 -28.781 1 83.5 173 VAL B C 1
ATOM 7000 O O . VAL B 1 173 ? 3.48 -81.688 -29.641 1 83.5 173 VAL B O 1
ATOM 7003 N N . TRP B 1 174 ? 4.227 -79.75 -28.906 1 80 174 TRP B N 1
ATOM 7004 C CA . TRP B 1 174 ? 5.066 -79.5 -30.078 1 80 174 TRP B CA 1
ATOM 7005 C C . TRP B 1 174 ? 6.172 -80.562 -30.188 1 80 174 TRP B C 1
ATOM 7007 O O . TRP B 1 174 ? 6.469 -81.062 -31.281 1 80 174 TRP B O 1
ATOM 7017 N N . GLU B 1 175 ? 6.742 -80.938 -29.078 1 77.56 175 GLU B N 1
ATOM 7018 C CA . GLU B 1 175 ? 7.77 -81.938 -29.031 1 77.56 175 GLU B CA 1
ATOM 7019 C C . GLU B 1 175 ? 7.215 -83.312 -29.453 1 77.56 175 GLU B C 1
ATOM 7021 O O . GLU B 1 175 ? 7.883 -84.062 -30.156 1 77.56 175 GLU B O 1
ATOM 7026 N N . GLU B 1 176 ? 6.051 -83.625 -29.016 1 78.38 176 GLU B N 1
ATOM 7027 C CA . GLU B 1 176 ? 5.406 -84.875 -29.375 1 78.38 176 GLU B CA 1
ATOM 7028 C C . GLU B 1 176 ? 5.094 -84.938 -30.859 1 78.38 176 GLU B C 1
ATOM 7030 O O . GLU B 1 176 ? 5.258 -85.938 -31.5 1 78.38 176 GLU B O 1
ATOM 7035 N N . GLU B 1 177 ? 4.691 -83.938 -31.359 1 75.12 177 GLU B N 1
ATOM 7036 C CA . GLU B 1 177 ? 4.336 -83.875 -32.781 1 75.12 177 GLU B CA 1
ATOM 7037 C C . GLU B 1 177 ? 5.574 -84 -33.656 1 75.12 177 GLU B C 1
ATOM 7039 O O . GLU B 1 177 ? 5.504 -84.5 -34.781 1 75.12 177 GLU B O 1
ATOM 7044 N N . MET B 1 178 ? 6.652 -83.375 -33.281 1 67.5 178 MET B N 1
ATOM 7045 C CA . MET B 1 178 ? 7.887 -83.438 -34.062 1 67.5 178 MET B CA 1
ATOM 7046 C C . MET B 1 178 ? 8.547 -84.812 -33.938 1 67.5 178 MET B C 1
ATOM 7048 O O . MET B 1 178 ? 9.547 -85.062 -34.594 1 67.5 178 MET B O 1
ATOM 7052 N N . GLY B 1 179 ? 7.844 -85.812 -33.438 1 61.25 179 GLY B N 1
ATOM 7053 C CA . GLY B 1 179 ? 8.305 -87.188 -33.375 1 61.25 179 GLY B CA 1
ATOM 7054 C C . GLY B 1 179 ? 9.461 -87.438 -32.406 1 61.25 179 GLY B C 1
ATOM 7055 O O . GLY B 1 179 ? 10.258 -88.312 -32.562 1 61.25 179 GLY B O 1
ATOM 7056 N N . CYS B 1 180 ? 9.797 -86.438 -31.641 1 53.59 180 CYS B N 1
ATOM 7057 C CA . CYS B 1 180 ? 10.984 -86.625 -30.812 1 53.59 180 CYS B CA 1
ATOM 7058 C C . CYS B 1 180 ? 10.758 -87.625 -29.719 1 53.59 180 CYS B C 1
ATOM 7060 O O . CYS B 1 180 ? 9.75 -87.625 -29.016 1 53.59 180 CYS B O 1
ATOM 7062 N N . ASP B 1 181 ? 11.133 -89 -30.016 1 45.97 181 ASP B N 1
ATOM 7063 C CA . ASP B 1 181 ? 11.133 -90.125 -29.078 1 45.97 181 ASP B CA 1
ATOM 7064 C C . ASP B 1 181 ? 11.492 -89.688 -27.672 1 45.97 181 ASP B C 1
ATOM 7066 O O . ASP B 1 181 ? 12.43 -88.875 -27.484 1 45.97 181 ASP B O 1
ATOM 7070 N N . LYS B 1 182 ? 10.578 -89.688 -26.781 1 49.28 182 LYS B N 1
ATOM 7071 C CA . LYS B 1 182 ? 10.719 -89.5 -25.344 1 49.28 182 LYS B CA 1
ATOM 7072 C C . LYS B 1 182 ? 12.109 -89.938 -24.859 1 49.28 182 LYS B C 1
ATOM 7074 O O . LYS B 1 182 ? 12.461 -89.688 -23.703 1 49.28 182 LYS B O 1
ATOM 7079 N N . ASN B 1 183 ? 12.703 -91 -25.531 1 40.56 183 ASN B N 1
ATOM 7080 C CA . ASN B 1 183 ? 13.883 -91.625 -24.938 1 40.56 183 ASN B CA 1
ATOM 7081 C C . ASN B 1 183 ? 15.086 -90.625 -24.984 1 40.56 183 ASN B C 1
ATOM 7083 O O . ASN B 1 183 ? 16.188 -91 -24.547 1 40.56 183 ASN B O 1
ATOM 7087 N N . SER B 1 184 ? 15.266 -89.812 -25.984 1 40.47 184 SER B N 1
ATOM 7088 C CA . SER B 1 184 ? 16.547 -89.125 -25.984 1 40.47 184 SER B CA 1
ATOM 7089 C C . SER B 1 184 ? 16.562 -88 -25 1 40.47 184 SER B C 1
ATOM 7091 O O . SER B 1 184 ? 16.047 -86.875 -25.281 1 40.47 184 SER B O 1
ATOM 7093 N N . MET B 1 185 ? 16.297 -88.188 -23.766 1 38.5 185 MET B N 1
ATOM 7094 C CA . MET B 1 185 ? 16.469 -87.312 -22.625 1 38.5 185 MET B CA 1
ATOM 7095 C C . MET B 1 185 ? 17.812 -86.562 -22.719 1 38.5 185 MET B C 1
ATOM 7097 O O . MET B 1 185 ? 18.828 -87.062 -22.203 1 38.5 185 MET B O 1
ATOM 7101 N N . THR B 1 186 ? 18.281 -86.125 -23.875 1 39.47 186 THR B N 1
ATOM 7102 C CA . THR B 1 186 ? 19.484 -85.312 -23.672 1 39.47 186 THR B CA 1
ATOM 7103 C C . THR B 1 186 ? 19.234 -84.188 -22.641 1 39.47 186 THR B C 1
ATOM 7105 O O . THR B 1 186 ? 18.172 -83.562 -22.641 1 39.47 186 THR B O 1
ATOM 7108 N N . PRO B 1 187 ? 19.984 -84.188 -21.531 1 40.38 187 PRO B N 1
ATOM 7109 C CA . PRO B 1 187 ? 19.875 -83.188 -20.469 1 40.38 187 PRO B CA 1
ATOM 7110 C C . PRO B 1 187 ? 19.719 -81.75 -21.016 1 40.38 187 PRO B C 1
ATOM 7112 O O . PRO B 1 187 ? 20.266 -81.438 -22.062 1 40.38 187 PRO B O 1
ATOM 7115 N N . PRO B 1 188 ? 18.609 -81.062 -20.797 1 42.31 188 PRO B N 1
ATOM 7116 C CA . PRO B 1 188 ? 18.453 -79.688 -21.188 1 42.31 188 PRO B CA 1
ATOM 7117 C C . PRO B 1 188 ? 19.75 -78.875 -21.078 1 42.31 188 PRO B C 1
ATOM 7119 O O . PRO B 1 188 ? 20.469 -79 -20.078 1 42.31 188 PRO B O 1
ATOM 7122 N N . GLU B 1 189 ? 20.594 -78.875 -22.016 1 41.44 189 GLU B N 1
ATOM 7123 C CA . GLU B 1 189 ? 21.688 -77.875 -21.875 1 41.44 189 GLU B CA 1
ATOM 7124 C C . GLU B 1 189 ? 21.219 -76.625 -21.125 1 41.44 189 GLU B C 1
ATOM 7126 O O . GLU B 1 189 ? 20.25 -76 -21.531 1 41.44 189 GLU B O 1
ATOM 7131 N N . THR B 1 190 ? 21.281 -76.625 -19.859 1 42.47 190 THR B N 1
ATOM 7132 C CA . THR B 1 190 ? 20.984 -75.5 -18.969 1 42.47 190 THR B CA 1
ATOM 7133 C C . THR B 1 190 ? 21.5 -74.188 -19.547 1 42.47 190 THR B C 1
ATOM 7135 O O . THR B 1 190 ? 22.703 -74 -19.781 1 42.47 190 THR B O 1
ATOM 7138 N N . VAL B 1 191 ? 20.844 -73.5 -20.516 1 47.84 191 VAL B N 1
ATOM 7139 C CA . VAL B 1 191 ? 21.172 -72.125 -20.891 1 47.84 191 VAL B CA 1
ATOM 7140 C C . VAL B 1 191 ? 21.641 -71.375 -19.672 1 47.84 191 VAL B C 1
ATOM 7142 O O . VAL B 1 191 ? 21.016 -71.438 -18.609 1 47.84 191 VAL B O 1
ATOM 7145 N N . SER B 1 192 ? 22.984 -71.188 -19.453 1 44.91 192 SER B N 1
ATOM 7146 C CA . SER B 1 192 ? 23.656 -70.438 -18.375 1 44.91 192 SER B CA 1
ATOM 7147 C C . SER B 1 192 ? 22.844 -69.188 -17.984 1 44.91 192 SER B C 1
ATOM 7149 O O . SER B 1 192 ? 22.25 -68.5 -18.828 1 44.91 192 SER B O 1
ATOM 7151 N N . SER B 1 193 ? 22.375 -69.125 -16.797 1 47.66 193 SER B N 1
ATOM 7152 C CA . SER B 1 193 ? 21.719 -68 -16.031 1 47.66 193 SER B CA 1
ATOM 7153 C C . SER B 1 193 ? 22.25 -66.688 -16.453 1 47.66 193 SER B C 1
ATOM 7155 O O . SER B 1 193 ? 21.688 -65.625 -16.078 1 47.66 193 SER B O 1
ATOM 7157 N N . GLU B 1 194 ? 23.438 -66.625 -17.109 1 50.72 194 GLU B N 1
ATOM 7158 C CA . GLU B 1 194 ? 24.109 -65.312 -17.281 1 50.72 194 GLU B CA 1
ATOM 7159 C C . GLU B 1 194 ? 23.672 -64.625 -18.578 1 50.72 194 GLU B C 1
ATOM 7161 O O . GLU B 1 194 ? 24.312 -63.656 -19.016 1 50.72 194 GLU B O 1
ATOM 7166 N N . ILE B 1 195 ? 22.75 -65.125 -19.25 1 54.59 195 ILE B N 1
ATOM 7167 C CA . ILE B 1 195 ? 22.469 -64.5 -20.531 1 54.59 195 ILE B CA 1
ATOM 7168 C C . ILE B 1 195 ? 21.719 -63.188 -20.312 1 54.59 195 ILE B C 1
ATOM 7170 O O . ILE B 1 195 ? 20.766 -63.125 -19.531 1 54.59 195 ILE B O 1
ATOM 7174 N N . THR B 1 196 ? 22.344 -62.094 -20.797 1 61.97 196 THR B N 1
ATOM 7175 C CA . THR B 1 196 ? 21.719 -60.781 -20.766 1 61.97 196 THR B CA 1
ATOM 7176 C C . THR B 1 196 ? 20.406 -60.781 -21.547 1 61.97 196 THR B C 1
ATOM 7178 O O . THR B 1 196 ? 20.219 -61.594 -22.453 1 61.97 196 THR B O 1
ATOM 7181 N N . ASP B 1 197 ? 19.375 -60.156 -21.125 1 63.91 197 ASP B N 1
ATOM 7182 C CA . ASP B 1 197 ? 18.047 -60.031 -21.75 1 63.91 197 ASP B CA 1
ATOM 7183 C C . ASP B 1 197 ? 18.156 -59.875 -23.266 1 63.91 197 ASP B C 1
ATOM 7185 O O . ASP B 1 197 ? 17.406 -60.469 -24.016 1 63.91 197 ASP B O 1
ATOM 7189 N N . ALA B 1 198 ? 19.109 -59.125 -23.734 1 67.31 198 ALA B N 1
ATOM 7190 C CA . ALA B 1 198 ? 19.281 -58.844 -25.156 1 67.31 198 ALA B CA 1
ATOM 7191 C C . ALA B 1 198 ? 19.719 -60.125 -25.906 1 67.31 198 ALA B C 1
ATOM 7193 O O . ALA B 1 198 ? 19.219 -60.406 -27 1 67.31 198 ALA B O 1
ATOM 7194 N N . ASN B 1 199 ? 20.562 -60.844 -25.25 1 68.25 199 ASN B N 1
ATOM 7195 C CA . ASN B 1 199 ? 21.062 -62.062 -25.875 1 68.25 199 ASN B CA 1
ATOM 7196 C C . ASN B 1 199 ? 19.984 -63.156 -25.953 1 68.25 199 ASN B C 1
ATOM 7198 O O . ASN B 1 199 ? 19.859 -63.844 -26.953 1 68.25 199 ASN B O 1
ATOM 7202 N N . ALA B 1 200 ? 19.188 -63.125 -24.875 1 69.25 200 ALA B N 1
ATOM 7203 C CA . ALA B 1 200 ? 18.109 -64.125 -24.859 1 69.25 200 ALA B CA 1
ATOM 7204 C C . ALA B 1 200 ? 17.078 -63.812 -25.938 1 69.25 200 ALA B C 1
ATOM 7206 O O . ALA B 1 200 ? 16.609 -64.75 -26.625 1 69.25 200 ALA B O 1
ATOM 7207 N N . CYS B 1 201 ? 16.828 -62.594 -26.172 1 70.75 201 CYS B N 1
ATOM 7208 C CA . CYS B 1 201 ? 15.875 -62.188 -27.203 1 70.75 201 CYS B CA 1
ATOM 7209 C C . CYS B 1 201 ? 16.391 -62.531 -28.594 1 70.75 201 CYS B C 1
ATOM 7211 O O . CYS B 1 201 ? 15.641 -63 -29.453 1 70.75 201 CYS B O 1
ATOM 7213 N N . ALA B 1 202 ? 17.672 -62.281 -28.703 1 72.5 202 ALA B N 1
ATOM 7214 C CA . ALA B 1 202 ? 18.297 -62.625 -29.984 1 72.5 202 ALA B CA 1
ATOM 7215 C C . ALA B 1 202 ? 18.266 -64.125 -30.25 1 72.5 202 ALA B C 1
ATOM 7217 O O . ALA B 1 202 ? 18.016 -64.562 -31.375 1 72.5 202 ALA B O 1
ATOM 7218 N N . GLU B 1 203 ? 18.453 -64.812 -29.219 1 71.75 203 GLU B N 1
ATOM 7219 C CA . GLU B 1 203 ? 18.453 -66.25 -29.344 1 71.75 203 GLU B CA 1
ATOM 7220 C C . GLU B 1 203 ? 17.062 -66.75 -29.734 1 71.75 203 GLU B C 1
ATOM 7222 O O . GLU B 1 203 ? 16.938 -67.688 -30.562 1 71.75 203 GLU B O 1
ATOM 7227 N N . ILE B 1 204 ? 16.047 -66.188 -29.125 1 71.75 204 ILE B N 1
ATOM 7228 C CA . ILE B 1 204 ? 14.688 -66.625 -29.422 1 71.75 204 ILE B CA 1
ATOM 7229 C C . ILE B 1 204 ? 14.383 -66.312 -30.891 1 71.75 204 ILE B C 1
ATOM 7231 O O . ILE B 1 204 ? 13.781 -67.125 -31.578 1 71.75 204 ILE B O 1
ATOM 7235 N N . LEU B 1 205 ? 14.883 -65.125 -31.344 1 71.69 205 LEU B N 1
ATOM 7236 C CA . LEU B 1 205 ? 14.641 -64.75 -32.719 1 71.69 205 LEU B CA 1
ATOM 7237 C C . LEU B 1 205 ? 15.352 -65.75 -33.688 1 71.69 205 LEU B C 1
ATOM 7239 O O . LEU B 1 205 ? 14.805 -66.125 -34.719 1 71.69 205 LEU B O 1
ATOM 7243 N N . ASN B 1 206 ? 16.516 -66.125 -33.281 1 74.19 206 ASN B N 1
ATOM 7244 C CA . ASN B 1 206 ? 17.281 -67.062 -34.094 1 74.19 206 ASN B CA 1
ATOM 7245 C C . ASN B 1 206 ? 16.594 -68.438 -34.125 1 74.19 206 ASN B C 1
ATOM 7247 O O . ASN B 1 206 ? 16.531 -69.062 -35.188 1 74.19 206 ASN B O 1
ATOM 7251 N N . LEU B 1 207 ? 16.125 -68.75 -33.031 1 71.06 207 LEU B N 1
ATOM 7252 C CA . LEU B 1 207 ? 15.445 -70.062 -32.938 1 71.06 207 LEU B CA 1
ATOM 7253 C C . LEU B 1 207 ? 14.172 -70.062 -33.781 1 71.06 207 LEU B C 1
ATOM 7255 O O . LEU B 1 207 ? 13.875 -71.062 -34.469 1 71.06 207 LEU B O 1
ATOM 7259 N N . PHE B 1 208 ? 13.461 -69 -33.75 1 70.94 208 PHE B N 1
ATOM 7260 C CA . PHE B 1 208 ? 12.242 -68.875 -34.5 1 70.94 208 PHE B CA 1
ATOM 7261 C C . PHE B 1 208 ? 12.531 -68.875 -36 1 70.94 208 PHE B C 1
ATOM 7263 O O . PHE B 1 208 ? 11.828 -69.562 -36.75 1 70.94 208 PHE B O 1
ATOM 7270 N N . ARG B 1 209 ? 13.57 -68.25 -36.406 1 71.75 209 ARG B N 1
ATOM 7271 C CA . ARG B 1 209 ? 13.969 -68.25 -37.812 1 71.75 209 ARG B CA 1
ATOM 7272 C C . ARG B 1 209 ? 14.367 -69.625 -38.25 1 71.75 209 ARG B C 1
ATOM 7274 O O . ARG B 1 209 ? 14.016 -70.062 -39.375 1 71.75 209 ARG B O 1
ATOM 7281 N N . ASP B 1 210 ? 15.055 -70.312 -37.406 1 69.94 210 ASP B N 1
ATOM 7282 C CA . ASP B 1 210 ? 15.539 -71.625 -37.75 1 69.94 210 ASP B CA 1
ATOM 7283 C C . ASP B 1 210 ? 14.383 -72.625 -37.875 1 69.94 210 ASP B C 1
ATOM 7285 O O . ASP B 1 210 ? 14.391 -73.438 -38.781 1 69.94 210 ASP B O 1
ATOM 7289 N N . THR B 1 211 ? 13.492 -72.562 -36.969 1 65.81 211 THR B N 1
ATOM 7290 C CA . THR B 1 211 ? 12.367 -73.5 -37 1 65.81 211 THR B CA 1
ATOM 7291 C C . THR B 1 211 ? 11.445 -73.188 -38.188 1 65.81 211 THR B C 1
ATOM 7293 O O . THR B 1 211 ? 10.875 -74.125 -38.781 1 65.81 211 THR B O 1
ATOM 7296 N N . HIS B 1 212 ? 11.32 -71.938 -38.531 1 64.56 212 HIS B N 1
ATOM 7297 C CA . HIS B 1 212 ? 10.469 -71.562 -39.656 1 64.56 212 HIS B CA 1
ATOM 7298 C C . HIS B 1 212 ? 11.078 -72 -41 1 64.56 212 HIS B C 1
ATOM 7300 O O . HIS B 1 212 ? 10.359 -72.312 -41.938 1 64.56 212 HIS B O 1
ATOM 7306 N N . GLN B 1 213 ? 12.492 -72.062 -41.156 1 58.81 213 GLN B N 1
ATOM 7307 C CA . GLN B 1 213 ? 13.164 -72.438 -42.375 1 58.81 213 GLN B CA 1
ATOM 7308 C C . GLN B 1 213 ? 13.375 -73.938 -42.438 1 58.81 213 GLN B C 1
ATOM 7310 O O . GLN B 1 213 ? 13.977 -74.5 -43.375 1 58.81 213 GLN B O 1
ATOM 7315 N N . GLY B 1 214 ? 12.781 -74.75 -41.719 1 56.75 214 GLY B N 1
ATOM 7316 C CA . GLY B 1 214 ? 12.797 -76.25 -41.812 1 56.75 214 GLY B CA 1
ATOM 7317 C C . GLY B 1 214 ? 14.047 -76.875 -41.25 1 56.75 214 GLY B C 1
ATOM 7318 O O . GLY B 1 214 ? 14.297 -78.062 -41.438 1 56.75 214 GLY B O 1
ATOM 7319 N N . GLY B 1 215 ? 15.016 -76.125 -40.906 1 50 215 GLY B N 1
ATOM 7320 C CA . GLY B 1 215 ? 16.344 -76.688 -40.688 1 50 215 GLY B CA 1
ATOM 7321 C C . GLY B 1 215 ? 16.469 -77.562 -39.438 1 50 215 GLY B C 1
ATOM 7322 O O . GLY B 1 215 ? 17.219 -78.5 -39.406 1 50 215 GLY B O 1
ATOM 7323 N N . LEU B 1 216 ? 16.5 -77 -38.188 1 52.75 216 LEU B N 1
ATOM 7324 C CA . LEU B 1 216 ? 17.094 -77.625 -37.031 1 52.75 216 LEU B CA 1
ATOM 7325 C C . LEU B 1 216 ? 16.156 -78.688 -36.438 1 52.75 216 LEU B C 1
ATOM 7327 O O . LEU B 1 216 ? 14.93 -78.5 -36.5 1 52.75 216 LEU B O 1
ATOM 7331 N N . GLY B 1 217 ? 16.703 -79.938 -36.219 1 54.88 217 GLY B N 1
ATOM 7332 C CA . GLY B 1 217 ? 16.156 -81.125 -35.562 1 54.88 217 GLY B CA 1
ATOM 7333 C C . GLY B 1 217 ? 15.336 -80.812 -34.344 1 54.88 217 GLY B C 1
ATOM 7334 O O . GLY B 1 217 ? 15.609 -79.812 -33.656 1 54.88 217 GLY B O 1
ATOM 7335 N N . GLY B 1 218 ? 14.039 -81.25 -34.219 1 59.94 218 GLY B N 1
ATOM 7336 C CA . GLY B 1 218 ? 12.781 -81.062 -33.5 1 59.94 218 GLY B CA 1
ATOM 7337 C C . GLY B 1 218 ? 12.938 -81 -32 1 59.94 218 GLY B C 1
ATOM 7338 O O . GLY B 1 218 ? 12.477 -80.062 -31.344 1 59.94 218 GLY B O 1
ATOM 7339 N N . SER B 1 219 ? 13.727 -81.875 -31.422 1 63.53 219 SER B N 1
ATOM 7340 C CA . SER B 1 219 ? 13.727 -82.062 -29.969 1 63.53 219 SER B CA 1
ATOM 7341 C C . SER B 1 219 ? 14.633 -81.062 -29.281 1 63.53 219 SER B C 1
ATOM 7343 O O . SER B 1 219 ? 14.281 -80.562 -28.234 1 63.53 219 SER B O 1
ATOM 7345 N N . ASN B 1 220 ? 15.797 -80.75 -29.906 1 73.81 220 ASN B N 1
ATOM 7346 C CA . ASN B 1 220 ? 16.719 -79.812 -29.297 1 73.81 220 ASN B CA 1
ATOM 7347 C C . ASN B 1 220 ? 16.172 -78.375 -29.312 1 73.81 220 ASN B C 1
ATOM 7349 O O . ASN B 1 220 ? 16.375 -77.625 -28.359 1 73.81 220 ASN B O 1
ATOM 7353 N N . THR B 1 221 ? 15.445 -78.125 -30.297 1 77.56 221 THR B N 1
ATOM 7354 C CA . THR B 1 221 ? 14.828 -76.75 -30.406 1 77.56 221 THR B CA 1
ATOM 7355 C C . THR B 1 221 ? 13.781 -76.562 -29.312 1 77.56 221 THR B C 1
ATOM 7357 O O . THR B 1 221 ? 13.711 -75.5 -28.703 1 77.56 221 THR B O 1
ATOM 7360 N N . ALA B 1 222 ? 13.016 -77.562 -29.047 1 77.88 222 ALA B N 1
ATOM 7361 C CA . ALA B 1 222 ? 11.969 -77.5 -28.031 1 77.88 222 ALA B CA 1
ATOM 7362 C C . ALA B 1 222 ? 12.57 -77.312 -26.641 1 77.88 222 ALA B C 1
ATOM 7364 O O . ALA B 1 222 ? 12.055 -76.562 -25.844 1 77.88 222 ALA B O 1
ATOM 7365 N N . LYS B 1 223 ? 13.68 -78 -26.438 1 79.88 223 LYS B N 1
ATOM 7366 C CA . LYS B 1 223 ? 14.344 -77.875 -25.141 1 79.88 223 LYS B CA 1
ATOM 7367 C C . LYS B 1 223 ? 14.93 -76.5 -24.938 1 79.88 223 LYS B C 1
ATOM 7369 O O . LYS B 1 223 ? 14.906 -75.938 -23.828 1 79.88 223 LYS B O 1
ATOM 7374 N N . LYS B 1 224 ? 15.43 -76 -25.953 1 82.62 224 LYS B N 1
ATOM 7375 C CA . LYS B 1 224 ? 15.977 -74.688 -25.891 1 82.62 224 LYS B CA 1
ATOM 7376 C C . LYS B 1 224 ? 14.883 -73.625 -25.609 1 82.62 224 LYS B C 1
ATOM 7378 O O . LYS B 1 224 ? 15.07 -72.75 -24.812 1 82.62 224 LYS B O 1
ATOM 7383 N N . TYR B 1 225 ? 13.742 -73.812 -26.25 1 83.31 225 TYR B N 1
ATOM 7384 C CA . TYR B 1 225 ? 12.602 -72.938 -26 1 83.31 225 TYR B CA 1
ATOM 7385 C C . TYR B 1 225 ? 12.148 -73.062 -24.547 1 83.31 225 TYR B C 1
ATOM 7387 O O . TYR B 1 225 ? 11.844 -72 -23.906 1 83.31 225 TYR B O 1
ATOM 7395 N N . LEU B 1 226 ? 12.141 -74.188 -24.094 1 87.44 226 LEU B N 1
ATOM 7396 C CA . LEU B 1 226 ? 11.688 -74.438 -22.719 1 87.44 226 LEU B CA 1
ATOM 7397 C C . LEU B 1 226 ? 12.641 -73.75 -21.734 1 87.44 226 LEU B C 1
ATOM 7399 O O . LEU B 1 226 ? 12.203 -73.125 -20.75 1 87.44 226 LEU B O 1
ATOM 7403 N N . SER B 1 227 ? 13.906 -73.875 -22.047 1 87.12 227 SER B N 1
ATOM 7404 C CA . SER B 1 227 ? 14.898 -73.25 -21.156 1 87.12 227 SER B CA 1
ATOM 7405 C C . SER B 1 227 ? 14.812 -71.75 -21.188 1 87.12 227 SER B C 1
ATOM 7407 O O . SER B 1 227 ? 14.922 -71.062 -20.156 1 87.12 227 SER B O 1
ATOM 7409 N N . LEU B 1 228 ? 14.688 -71.188 -22.312 1 87.06 228 LEU B N 1
ATOM 7410 C CA . LEU B 1 228 ? 14.562 -69.75 -22.453 1 87.06 228 LEU B CA 1
ATOM 7411 C C . LEU B 1 228 ? 13.273 -69.25 -21.812 1 87.06 228 LEU B C 1
ATOM 7413 O O . LEU B 1 228 ? 13.266 -68.188 -21.172 1 87.06 228 LEU B O 1
ATOM 7417 N N . GLY B 1 229 ? 12.148 -70 -22.031 1 90.12 229 GLY B N 1
ATOM 7418 C CA . GLY B 1 229 ? 10.883 -69.625 -21.406 1 90.12 229 GLY B CA 1
ATOM 7419 C C . GLY B 1 229 ? 10.953 -69.625 -19.891 1 90.12 229 GLY B C 1
ATOM 7420 O O . GLY B 1 229 ? 10.383 -68.75 -19.234 1 90.12 229 GLY B O 1
ATOM 7421 N N . GLU B 1 230 ? 11.68 -70.562 -19.406 1 91.12 230 GLU B N 1
ATOM 7422 C CA . GLU B 1 230 ? 11.844 -70.625 -17.969 1 91.12 230 GLU B CA 1
ATOM 7423 C C . GLU B 1 230 ? 12.672 -69.438 -17.438 1 91.12 230 GLU B C 1
ATOM 7425 O O . GLU B 1 230 ? 12.398 -68.938 -16.375 1 91.12 230 GLU B O 1
ATOM 7430 N N . LEU B 1 231 ? 13.68 -69.188 -18.188 1 90.62 231 LEU B N 1
ATOM 7431 C CA . LEU B 1 231 ? 14.516 -68 -17.812 1 90.62 231 LEU B CA 1
ATOM 7432 C C . LEU B 1 231 ? 13.711 -66.75 -17.781 1 90.62 231 LEU B C 1
ATOM 7434 O O . LEU B 1 231 ? 13.789 -66 -16.812 1 90.62 231 LEU B O 1
ATOM 7438 N N . PHE B 1 232 ? 12.969 -66.438 -18.766 1 92.62 232 PHE B N 1
ATOM 7439 C CA . PHE B 1 232 ? 12.141 -65.25 -18.844 1 92.62 232 PHE B CA 1
ATOM 7440 C C . PHE B 1 232 ? 11.102 -65.25 -17.734 1 92.62 232 PHE B C 1
ATOM 7442 O O . PHE B 1 232 ? 10.852 -64.188 -17.125 1 92.62 232 PHE B O 1
ATOM 7449 N N . TYR B 1 233 ? 10.523 -66.375 -17.484 1 94.62 233 TYR B N 1
ATOM 7450 C CA . TYR B 1 233 ? 9.508 -66.438 -16.438 1 94.62 233 TYR B CA 1
ATOM 7451 C C . TYR B 1 233 ? 10.102 -66.125 -15.07 1 94.62 233 TYR B C 1
ATOM 7453 O O . TYR B 1 233 ? 9.492 -65.438 -14.281 1 94.62 233 TYR B O 1
ATOM 7461 N N . GLN B 1 234 ? 11.289 -66.688 -14.82 1 94.06 234 GLN B N 1
ATOM 7462 C CA . GLN B 1 234 ? 11.922 -66.438 -13.531 1 94.06 234 GLN B CA 1
ATOM 7463 C C . GLN B 1 234 ? 12.258 -64.938 -13.359 1 94.06 234 GLN B C 1
ATOM 7465 O O . GLN B 1 234 ? 12.008 -64.375 -12.297 1 94.06 234 GLN B O 1
ATOM 7470 N N . LYS B 1 235 ? 12.781 -64.375 -14.336 1 92.81 235 LYS B N 1
ATOM 7471 C CA . LYS B 1 235 ? 13.117 -62.969 -14.289 1 92.81 235 LYS B CA 1
ATOM 7472 C C . LYS B 1 235 ? 11.859 -62.125 -14.109 1 92.81 235 LYS B C 1
ATOM 7474 O O . LYS B 1 235 ? 11.836 -61.219 -13.266 1 92.81 235 LYS B O 1
ATOM 7479 N N . SER B 1 236 ? 10.852 -62.344 -14.891 1 95.38 236 SER B N 1
ATOM 7480 C CA . SER B 1 236 ? 9.602 -61.594 -14.82 1 95.38 236 SER B CA 1
ATOM 7481 C C . SER B 1 236 ? 8.898 -61.812 -13.484 1 95.38 236 SER B C 1
ATOM 7483 O O . SER B 1 236 ? 8.258 -60.906 -12.961 1 95.38 236 SER B O 1
ATOM 7485 N N . SER B 1 237 ? 9.023 -63 -12.992 1 95.5 237 SER B N 1
ATOM 7486 C CA . SER B 1 237 ? 8.414 -63.312 -11.703 1 95.5 237 SER B CA 1
ATOM 7487 C C . SER B 1 237 ? 9.07 -62.5 -10.578 1 95.5 237 SER B C 1
ATOM 7489 O O . SER B 1 237 ? 8.398 -62.094 -9.633 1 95.5 237 SER B O 1
ATOM 7491 N N . GLN B 1 238 ? 10.352 -62.344 -10.688 1 95.5 238 GLN B N 1
ATOM 7492 C CA . GLN B 1 238 ? 11.062 -61.531 -9.695 1 95.5 238 GLN B CA 1
ATOM 7493 C C . GLN B 1 238 ? 10.633 -60.094 -9.75 1 95.5 238 GLN B C 1
ATOM 7495 O O . GLN B 1 238 ? 10.422 -59.469 -8.711 1 95.5 238 GLN B O 1
ATOM 7500 N N . ILE B 1 239 ? 10.516 -59.531 -10.906 1 95.5 239 ILE B N 1
ATOM 7501 C CA . ILE B 1 239 ? 10.055 -58.156 -11.078 1 95.5 239 ILE B CA 1
ATOM 7502 C C . ILE B 1 239 ? 8.617 -58.031 -10.578 1 95.5 239 ILE B C 1
ATOM 7504 O O . ILE B 1 239 ? 8.273 -57.062 -9.914 1 95.5 239 ILE B O 1
ATOM 7508 N N . ASP B 1 240 ? 7.805 -59 -10.859 1 95.88 240 ASP B N 1
ATOM 7509 C CA . ASP B 1 240 ? 6.402 -59 -10.453 1 95.88 240 ASP B CA 1
ATOM 7510 C C . ASP B 1 240 ? 6.27 -58.938 -8.93 1 95.88 240 ASP B C 1
ATOM 7512 O O . ASP B 1 240 ? 5.395 -58.25 -8.406 1 95.88 240 ASP B O 1
ATOM 7516 N N . LYS B 1 241 ? 7.105 -59.656 -8.273 1 95.19 241 LYS B N 1
ATOM 7517 C CA . LYS B 1 241 ? 7.078 -59.656 -6.816 1 95.19 241 LYS B CA 1
ATOM 7518 C C . LYS B 1 241 ? 7.383 -58.281 -6.266 1 95.19 241 LYS B C 1
ATOM 7520 O O . LYS B 1 241 ? 6.855 -57.875 -5.227 1 95.19 241 LYS B O 1
ATOM 7525 N N . LYS B 1 242 ? 8.148 -57.562 -6.969 1 95.75 242 LYS B N 1
ATOM 7526 C CA . LYS B 1 242 ? 8.547 -56.219 -6.523 1 95.75 242 LYS B CA 1
ATOM 7527 C C . LYS B 1 242 ? 7.492 -55.188 -6.883 1 95.75 242 LYS B C 1
ATOM 7529 O O . LYS B 1 242 ? 7.289 -54.219 -6.141 1 95.75 242 LYS B O 1
ATOM 7534 N N . ILE B 1 243 ? 6.785 -55.312 -7.973 1 96.75 243 ILE B N 1
ATOM 7535 C CA . ILE B 1 243 ? 5.93 -54.219 -8.461 1 96.75 243 ILE B CA 1
ATOM 7536 C C . ILE B 1 243 ? 4.473 -54.531 -8.133 1 96.75 243 ILE B C 1
ATOM 7538 O O . ILE B 1 243 ? 3.605 -53.656 -8.227 1 96.75 243 ILE B O 1
ATOM 7542 N N . ASN B 1 244 ? 4.141 -55.75 -7.73 1 94.75 244 ASN B N 1
ATOM 7543 C CA . ASN B 1 244 ? 2.768 -56.188 -7.484 1 94.75 244 ASN B CA 1
ATOM 7544 C C . ASN B 1 244 ? 2.084 -55.312 -6.441 1 94.75 244 ASN B C 1
ATOM 7546 O O . ASN B 1 244 ? 0.88 -55.062 -6.523 1 94.75 244 ASN B O 1
ATOM 7550 N N . CYS B 1 245 ? 2.809 -54.844 -5.457 1 95.44 245 CYS B N 1
ATOM 7551 C CA . CYS B 1 245 ? 2.246 -54 -4.41 1 95.44 245 CYS B CA 1
ATOM 7552 C C . CYS B 1 245 ? 1.75 -52.656 -4.98 1 95.44 245 CYS B C 1
ATOM 7554 O O . CYS B 1 245 ? 0.719 -52.156 -4.551 1 95.44 245 CYS B O 1
ATOM 7556 N N . TYR B 1 246 ? 2.477 -52.094 -5.961 1 97.5 246 TYR B N 1
ATOM 7557 C CA . TYR B 1 246 ? 2.066 -50.844 -6.598 1 97.5 246 TYR B CA 1
ATOM 7558 C C . TYR B 1 246 ? 0.906 -51.094 -7.559 1 97.5 246 TYR B C 1
ATOM 7560 O O . TYR B 1 246 ? -0.056 -50.312 -7.578 1 97.5 246 TYR B O 1
ATOM 7568 N N . GLU B 1 247 ? 0.997 -52.219 -8.32 1 96.56 247 GLU B N 1
ATOM 7569 C CA . GLU B 1 247 ? -0.008 -52.531 -9.336 1 96.56 247 GLU B CA 1
ATOM 7570 C C . GLU B 1 247 ? -1.364 -52.812 -8.695 1 96.56 247 GLU B C 1
ATOM 7572 O O . GLU B 1 247 ? -2.404 -52.438 -9.234 1 96.56 247 GLU B O 1
ATOM 7577 N N . SER B 1 248 ? -1.37 -53.406 -7.586 1 94.62 248 SER B N 1
ATOM 7578 C CA . SER B 1 248 ? -2.605 -53.75 -6.887 1 94.62 248 SER B CA 1
ATOM 7579 C C . SER B 1 248 ? -3.289 -52.5 -6.34 1 94.62 248 SER B C 1
ATOM 7581 O O . SER B 1 248 ? -4.496 -52.5 -6.094 1 94.62 248 SER B O 1
ATOM 7583 N N . CYS B 1 249 ? -2.537 -51.438 -6.172 1 95.69 249 CYS B N 1
ATOM 7584 C CA . CYS B 1 249 ? -3.076 -50.219 -5.586 1 95.69 249 CYS B CA 1
ATOM 7585 C C . CYS B 1 249 ? -3.584 -49.25 -6.664 1 95.69 249 CYS B C 1
ATOM 7587 O O . CYS B 1 249 ? -4.074 -48.188 -6.359 1 95.69 249 CYS B O 1
ATOM 7589 N N . ILE B 1 250 ? -3.436 -49.656 -7.891 1 96.25 250 ILE B N 1
ATOM 7590 C CA . ILE B 1 250 ? -3.984 -48.844 -8.984 1 96.25 250 ILE B CA 1
ATOM 7591 C C . ILE B 1 250 ? -5.453 -49.219 -9.203 1 96.25 250 ILE B C 1
ATOM 7593 O O . ILE B 1 250 ? -5.762 -50.281 -9.719 1 96.25 250 ILE B O 1
ATOM 7597 N N . SER B 1 251 ? -6.348 -48.375 -8.781 1 94.19 251 SER B N 1
ATOM 7598 C CA . SER B 1 251 ? -7.777 -48.625 -8.883 1 94.19 251 SER B CA 1
ATOM 7599 C C . SER B 1 251 ? -8.32 -48.188 -10.234 1 94.19 251 SER B C 1
ATOM 7601 O O . SER B 1 251 ? -9.133 -48.875 -10.852 1 94.19 251 SER B O 1
ATOM 7603 N N . ARG B 1 252 ? -7.852 -46.969 -10.688 1 94.31 252 ARG B N 1
ATOM 7604 C CA . ARG B 1 252 ? -8.305 -46.469 -11.977 1 94.31 252 ARG B CA 1
ATOM 7605 C C . ARG B 1 252 ? -7.148 -46.312 -12.953 1 94.31 252 ARG B C 1
ATOM 7607 O O . ARG B 1 252 ? -6.457 -45.312 -12.984 1 94.31 252 ARG B O 1
ATOM 7614 N N . PRO B 1 253 ? -7.016 -47.25 -13.867 1 93.81 253 PRO B N 1
ATOM 7615 C CA . PRO B 1 253 ? -5.895 -47.219 -14.805 1 93.81 253 PRO B CA 1
ATOM 7616 C C . PRO B 1 253 ? -6.219 -46.438 -16.078 1 93.81 253 PRO B C 1
ATOM 7618 O O . PRO B 1 253 ? -5.363 -46.281 -16.953 1 93.81 253 PRO B O 1
ATOM 7621 N N . TYR B 1 254 ? -7.441 -45.938 -16.219 1 94.44 254 TYR B N 1
ATOM 7622 C CA . TYR B 1 254 ? -7.867 -45.188 -17.406 1 94.44 254 TYR B CA 1
ATOM 7623 C C . TYR B 1 254 ? -8.102 -43.719 -17.094 1 94.44 254 TYR B C 1
ATOM 7625 O O . TYR B 1 254 ? -8.133 -43.344 -15.922 1 94.44 254 TYR B O 1
ATOM 7633 N N . PHE B 1 255 ? -8.219 -42.938 -18.094 1 95.56 255 PHE B N 1
ATOM 7634 C CA . PHE B 1 255 ? -8.406 -41.5 -17.922 1 95.56 255 PHE B CA 1
ATOM 7635 C C . PHE B 1 255 ? -9.859 -41.188 -17.578 1 95.56 255 PHE B C 1
ATOM 7637 O O . PHE B 1 255 ? -10.781 -41.75 -18.156 1 95.56 255 PHE B O 1
ATOM 7644 N N . HIS B 1 256 ? -10.031 -40.312 -16.609 1 91.19 256 HIS B N 1
ATOM 7645 C CA . HIS B 1 256 ? -11.32 -39.75 -16.266 1 91.19 256 HIS B CA 1
ATOM 7646 C C . HIS B 1 256 ? -11.156 -38.344 -15.695 1 91.19 256 HIS B C 1
ATOM 7648 O O . HIS B 1 256 ? -10.125 -38.031 -15.102 1 91.19 256 HIS B O 1
ATOM 7654 N N . VAL B 1 257 ? -12.125 -37.469 -15.914 1 89.12 257 VAL B N 1
ATOM 7655 C CA . VAL B 1 257 ? -12.062 -36.094 -15.516 1 89.12 257 VAL B CA 1
ATOM 7656 C C . VAL B 1 257 ? -12.203 -35.969 -14 1 89.12 257 VAL B C 1
ATOM 7658 O O . VAL B 1 257 ? -11.734 -35 -13.391 1 89.12 257 VAL B O 1
ATOM 7661 N N . LYS B 1 258 ? -12.844 -36.938 -13.406 1 88.19 258 LYS B N 1
ATOM 7662 C CA . LYS B 1 258 ? -12.961 -36.938 -11.953 1 88.19 258 LYS B CA 1
ATOM 7663 C C . LYS B 1 258 ? -11.586 -37.094 -11.289 1 88.19 258 LYS B C 1
ATOM 7665 O O . LYS B 1 258 ? -10.773 -37.906 -11.695 1 88.19 258 LYS B O 1
ATOM 7670 N N . PRO B 1 259 ? -11.367 -36.281 -10.289 1 89.12 259 PRO B N 1
ATOM 7671 C CA . PRO B 1 259 ? -10.047 -36.312 -9.656 1 89.12 259 PRO B CA 1
ATOM 7672 C C . PRO B 1 259 ? -9.75 -37.625 -8.953 1 89.12 259 PRO B C 1
ATOM 7674 O O . PRO B 1 259 ? -10.672 -38.312 -8.469 1 89.12 259 PRO B O 1
ATOM 7677 N N . LEU B 1 260 ? -8.461 -37.969 -9 1 92.06 260 LEU B N 1
ATOM 7678 C CA . LEU B 1 260 ? -7.996 -39.156 -8.289 1 92.06 260 LEU B CA 1
ATOM 7679 C C . LEU B 1 260 ? -7.844 -38.875 -6.801 1 92.06 260 LEU B C 1
ATOM 7681 O O . LEU B 1 260 ? -7.625 -37.719 -6.395 1 92.06 260 LEU B O 1
ATOM 7685 N N . ASP B 1 261 ? -8.047 -39.906 -6.016 1 92.69 261 ASP B N 1
ATOM 7686 C CA . ASP B 1 261 ? -7.789 -39.781 -4.586 1 92.69 261 ASP B CA 1
ATOM 7687 C C . ASP B 1 261 ? -6.297 -39.594 -4.316 1 92.69 261 ASP B C 1
ATOM 7689 O O . ASP B 1 261 ? -5.457 -40.062 -5.102 1 92.69 261 ASP B O 1
ATOM 7693 N N . ASP B 1 262 ? -6 -39.094 -3.197 1 90.94 262 ASP B N 1
ATOM 7694 C CA . ASP B 1 262 ? -4.621 -38.781 -2.83 1 90.94 262 ASP B CA 1
ATOM 7695 C C . ASP B 1 262 ? -3.803 -40.062 -2.67 1 90.94 262 ASP B C 1
ATOM 7697 O O . ASP B 1 262 ? -2.604 -40.094 -2.951 1 90.94 262 ASP B O 1
ATOM 7701 N N . THR B 1 263 ? -4.465 -41.031 -2.279 1 95.38 263 THR B N 1
ATOM 7702 C CA . THR B 1 263 ? -3.768 -42.312 -2.068 1 95.38 263 THR B CA 1
ATOM 7703 C C . THR B 1 263 ? -3.26 -42.875 -3.391 1 95.38 263 THR B C 1
ATOM 7705 O O . THR B 1 263 ? -2.16 -43.406 -3.453 1 95.38 263 THR B O 1
ATOM 7708 N N . GLN B 1 264 ? -3.998 -42.719 -4.402 1 96.25 264 GLN B N 1
ATOM 7709 C CA . GLN B 1 264 ? -3.582 -43.219 -5.715 1 96.25 264 GLN B CA 1
ATOM 7710 C C . GLN B 1 264 ? -2.445 -42.375 -6.277 1 96.25 264 GLN B C 1
ATOM 7712 O O . GLN B 1 264 ? -1.518 -42.906 -6.895 1 96.25 264 GLN B O 1
ATOM 7717 N N . LEU B 1 265 ? -2.547 -41.094 -6.051 1 94.69 265 LEU B N 1
ATOM 7718 C CA . LEU B 1 265 ? -1.481 -40.188 -6.504 1 94.69 265 LEU B CA 1
ATOM 7719 C C . LEU B 1 265 ? -0.167 -40.531 -5.805 1 94.69 265 LEU B C 1
ATOM 7721 O O . LEU B 1 265 ? 0.888 -40.562 -6.441 1 94.69 265 LEU B O 1
ATOM 7725 N N . GLU B 1 266 ? -0.315 -40.812 -4.566 1 96.25 266 GLU B N 1
ATOM 7726 C CA . GLU B 1 266 ? 0.868 -41.156 -3.793 1 96.25 266 GLU B CA 1
ATOM 7727 C C . GLU B 1 266 ? 1.45 -42.5 -4.273 1 96.25 266 GLU B C 1
ATOM 7729 O O . GLU B 1 266 ? 2.67 -42.656 -4.316 1 96.25 266 GLU B O 1
ATOM 7734 N N . ASN B 1 267 ? 0.611 -43.406 -4.578 1 97.94 267 ASN B N 1
ATOM 7735 C CA . ASN B 1 267 ? 1.062 -44.688 -5.098 1 97.94 267 ASN B CA 1
ATOM 7736 C C . ASN B 1 267 ? 1.866 -44.531 -6.383 1 97.94 267 ASN B C 1
ATOM 7738 O O . ASN B 1 267 ? 2.908 -45.156 -6.555 1 97.94 267 ASN B O 1
ATOM 7742 N N . TRP B 1 268 ? 1.381 -43.688 -7.262 1 97.94 268 TRP B N 1
ATOM 7743 C CA . TRP B 1 268 ? 2.088 -43.438 -8.516 1 97.94 268 TRP B CA 1
ATOM 7744 C C . TRP B 1 268 ? 3.455 -42.812 -8.273 1 97.94 268 TRP B C 1
ATOM 7746 O O . TRP B 1 268 ? 4.441 -43.188 -8.906 1 97.94 268 TRP B O 1
ATOM 7756 N N . HIS B 1 269 ? 3.518 -41.906 -7.348 1 97.06 269 HIS B N 1
ATOM 7757 C CA . HIS B 1 269 ? 4.809 -41.312 -7.016 1 97.06 269 HIS B CA 1
ATOM 7758 C C . HIS B 1 269 ? 5.781 -42.375 -6.488 1 97.06 269 HIS B C 1
ATOM 7760 O O . HIS B 1 269 ? 6.941 -42.406 -6.906 1 97.06 269 HIS B O 1
ATOM 7766 N N . LYS B 1 270 ? 5.281 -43.188 -5.637 1 97.75 270 LYS B N 1
ATOM 7767 C CA . LYS B 1 270 ? 6.117 -44.219 -5.059 1 97.75 270 LYS B CA 1
ATOM 7768 C C . LYS B 1 270 ? 6.555 -45.25 -6.125 1 97.75 270 LYS B C 1
ATOM 7770 O O . LYS B 1 270 ? 7.695 -45.688 -6.117 1 97.75 270 LYS B O 1
ATOM 7775 N N . TYR B 1 271 ? 5.633 -45.594 -6.953 1 98.12 271 TYR B N 1
ATOM 7776 C CA . TYR B 1 271 ? 5.926 -46.5 -8.047 1 98.12 271 TYR B CA 1
ATOM 7777 C C . TYR B 1 271 ? 7.012 -45.938 -8.961 1 98.12 271 TYR B C 1
ATOM 7779 O O . TYR B 1 271 ? 7.977 -46.625 -9.281 1 98.12 271 TYR B O 1
ATOM 7787 N N . LEU B 1 272 ? 6.895 -44.688 -9.312 1 98.06 272 LEU B N 1
ATOM 7788 C CA . LEU B 1 272 ? 7.871 -44.031 -10.172 1 98.06 272 LEU B CA 1
ATOM 7789 C C . LEU B 1 272 ? 9.227 -43.906 -9.469 1 98.06 272 LEU B C 1
ATOM 7791 O O . LEU B 1 272 ? 10.266 -44.125 -10.102 1 98.06 272 LEU B O 1
ATOM 7795 N N . ASP B 1 273 ? 9.172 -43.656 -8.148 1 97.62 273 ASP B N 1
ATOM 7796 C CA . ASP B 1 273 ? 10.406 -43.625 -7.379 1 97.62 273 ASP B CA 1
ATOM 7797 C C . ASP B 1 273 ? 11.141 -44.969 -7.48 1 97.62 273 ASP B C 1
ATOM 7799 O O . ASP B 1 273 ? 12.359 -45 -7.684 1 97.62 273 ASP B O 1
ATOM 7803 N N . PHE B 1 274 ? 10.422 -46 -7.402 1 97.5 274 PHE B N 1
ATOM 7804 C CA . PHE B 1 274 ? 10.992 -47.344 -7.434 1 97.5 274 PHE B CA 1
ATOM 7805 C C . PHE B 1 274 ? 11.594 -47.656 -8.805 1 97.5 274 PHE B C 1
ATOM 7807 O O . PHE B 1 274 ? 12.742 -48.094 -8.898 1 97.5 274 PHE B O 1
ATOM 7814 N N . VAL B 1 275 ? 10.859 -47.375 -9.812 1 97.19 275 VAL B N 1
ATOM 7815 C CA . VAL B 1 275 ? 11.281 -47.75 -11.156 1 97.19 275 VAL B CA 1
ATOM 7816 C C . VAL B 1 275 ? 12.477 -46.906 -11.578 1 97.19 275 VAL B C 1
ATOM 7818 O O . VAL B 1 275 ? 13.359 -47.375 -12.305 1 97.19 275 VAL B O 1
ATOM 7821 N N . GLU B 1 276 ? 12.477 -45.625 -11.156 1 96.38 276 GLU B N 1
ATOM 7822 C CA . GLU B 1 276 ? 13.594 -44.75 -11.469 1 96.38 276 GLU B CA 1
ATOM 7823 C C . GLU B 1 276 ? 14.906 -45.281 -10.914 1 96.38 276 GLU B C 1
ATOM 7825 O O . GLU B 1 276 ? 15.977 -45.031 -11.477 1 96.38 276 GLU B O 1
ATOM 7830 N N . THR B 1 277 ? 14.844 -46.125 -9.859 1 95.38 277 THR B N 1
ATOM 7831 C CA . THR B 1 277 ? 16.047 -46.688 -9.234 1 95.38 277 THR B CA 1
ATOM 7832 C C . THR B 1 277 ? 16.516 -47.906 -9.984 1 95.38 277 THR B C 1
ATOM 7834 O O . THR B 1 277 ? 17.672 -48.344 -9.844 1 95.38 277 THR B O 1
ATOM 7837 N N . GLN B 1 278 ? 15.633 -48.531 -10.773 1 92.19 278 GLN B N 1
ATOM 7838 C CA . GLN B 1 278 ? 15.969 -49.75 -11.477 1 92.19 278 GLN B CA 1
ATOM 7839 C C . GLN B 1 278 ? 16.875 -49.5 -12.672 1 92.19 278 GLN B C 1
ATOM 7841 O O . GLN B 1 278 ? 17.578 -50.375 -13.141 1 92.19 278 GLN B O 1
ATOM 7846 N N . GLY B 1 279 ? 16.875 -48.281 -13.258 1 89.69 279 GLY B N 1
ATOM 7847 C CA . GLY B 1 279 ? 17.859 -47.844 -14.234 1 89.69 279 GLY B CA 1
ATOM 7848 C C . GLY B 1 279 ? 17.453 -48.156 -15.672 1 89.69 279 GLY B C 1
ATOM 7849 O O . GLY B 1 279 ? 18.109 -47.719 -16.609 1 89.69 279 GLY B O 1
ATOM 7850 N N . ASP B 1 280 ? 16.438 -49.031 -15.922 1 92.81 280 ASP B N 1
ATOM 7851 C CA . ASP B 1 280 ? 15.961 -49.281 -17.281 1 92.81 280 ASP B CA 1
ATOM 7852 C C . ASP B 1 280 ? 15.188 -48.062 -17.828 1 92.81 280 ASP B C 1
ATOM 7854 O O . ASP B 1 280 ? 14.016 -47.875 -17.5 1 92.81 280 ASP B O 1
ATOM 7858 N N . PHE B 1 281 ? 15.812 -47.281 -18.719 1 95.06 281 PHE B N 1
ATOM 7859 C CA . PHE B 1 281 ? 15.266 -46.031 -19.219 1 95.06 281 PHE B CA 1
ATOM 7860 C C . PHE B 1 281 ? 13.977 -46.25 -20 1 95.06 281 PHE B C 1
ATOM 7862 O O . PHE B 1 281 ? 13.023 -45.5 -19.891 1 95.06 281 PHE B O 1
ATOM 7869 N N . ASP B 1 282 ? 13.961 -47.281 -20.797 1 94.62 282 ASP B N 1
ATOM 7870 C CA . ASP B 1 282 ? 12.781 -47.594 -21.594 1 94.62 282 ASP B CA 1
ATOM 7871 C C . ASP B 1 282 ? 11.586 -47.938 -20.688 1 94.62 282 ASP B C 1
ATOM 7873 O O . ASP B 1 282 ? 10.477 -47.438 -20.938 1 94.62 282 ASP B O 1
ATOM 7877 N N . TRP B 1 283 ? 11.805 -48.719 -19.703 1 95.69 283 TRP B N 1
ATOM 7878 C CA . TRP B 1 283 ? 10.766 -49.062 -18.734 1 95.69 283 TRP B CA 1
ATOM 7879 C C . TRP B 1 283 ? 10.273 -47.812 -18 1 95.69 283 TRP B C 1
ATOM 7881 O O . TRP B 1 283 ? 9.07 -47.656 -17.797 1 95.69 283 TRP B O 1
ATOM 7891 N N . ILE B 1 284 ? 11.219 -46.938 -17.625 1 97.06 284 ILE B N 1
ATOM 7892 C CA . ILE B 1 284 ? 10.883 -45.75 -16.875 1 97.06 284 ILE B CA 1
ATOM 7893 C C . ILE B 1 284 ? 9.984 -44.844 -17.734 1 97.06 284 ILE B C 1
ATOM 7895 O O . ILE B 1 284 ? 8.945 -44.375 -17.266 1 97.06 284 ILE B O 1
ATOM 7899 N N . VAL B 1 285 ? 10.367 -44.625 -19 1 97.06 285 VAL B N 1
ATOM 7900 C CA . VAL B 1 285 ? 9.602 -43.75 -19.891 1 97.06 285 VAL B CA 1
ATOM 7901 C C . VAL B 1 285 ? 8.203 -44.344 -20.094 1 97.06 285 VAL B C 1
ATOM 7903 O O . VAL B 1 285 ? 7.207 -43.625 -20.031 1 97.06 285 VAL B O 1
ATOM 7906 N N . LYS B 1 286 ? 8.125 -45.625 -20.25 1 97.25 286 LYS B N 1
ATOM 7907 C CA . LYS B 1 286 ? 6.84 -46.25 -20.516 1 97.25 286 LYS B CA 1
ATOM 7908 C C . LYS B 1 286 ? 5.945 -46.219 -19.281 1 97.25 286 LYS B C 1
ATOM 7910 O O . LYS B 1 286 ? 4.723 -46.094 -19.391 1 97.25 286 LYS B O 1
ATOM 7915 N N . LEU B 1 287 ? 6.586 -46.312 -18.109 1 97.88 287 LEU B N 1
ATOM 7916 C CA . LEU B 1 287 ? 5.785 -46.219 -16.891 1 97.88 287 LEU B CA 1
ATOM 7917 C C . LEU B 1 287 ? 5.254 -44.781 -16.719 1 97.88 287 LEU B C 1
ATOM 7919 O O . LEU B 1 287 ? 4.113 -44.594 -16.297 1 97.88 287 LEU B O 1
ATOM 7923 N N . TYR B 1 288 ? 6.109 -43.781 -17 1 98.12 288 TYR B N 1
ATOM 7924 C CA . TYR B 1 288 ? 5.648 -42.406 -16.953 1 98.12 288 TYR B CA 1
ATOM 7925 C C . TYR B 1 288 ? 4.465 -42.188 -17.891 1 98.12 288 TYR B C 1
ATOM 7927 O O . TYR B 1 288 ? 3.465 -41.562 -17.5 1 98.12 288 TYR B O 1
ATOM 7935 N N . GLU B 1 289 ? 4.609 -42.688 -19.062 1 97.62 289 GLU B N 1
ATOM 7936 C CA . GLU B 1 289 ? 3.547 -42.531 -20.047 1 97.62 289 GLU B CA 1
ATOM 7937 C C . GLU B 1 289 ? 2.268 -43.219 -19.594 1 97.62 289 GLU B C 1
ATOM 7939 O O . GLU B 1 289 ? 1.165 -42.719 -19.828 1 97.62 289 GLU B O 1
ATOM 7944 N N . ARG B 1 290 ? 2.453 -44.375 -19.016 1 97.31 290 ARG B N 1
ATOM 7945 C CA . ARG B 1 290 ? 1.303 -45.062 -18.453 1 97.31 290 ARG B CA 1
ATOM 7946 C C . ARG B 1 290 ? 0.663 -44.25 -17.328 1 97.31 290 ARG B C 1
ATOM 7948 O O . ARG B 1 290 ? -0.563 -44.156 -17.25 1 97.31 290 ARG B O 1
ATOM 7955 N N . CYS B 1 291 ? 1.494 -43.75 -16.453 1 97.88 291 CYS B N 1
ATOM 7956 C CA . CYS B 1 291 ? 1.035 -42.938 -15.336 1 97.88 291 CYS B CA 1
ATOM 7957 C C . CYS B 1 291 ? 0.26 -41.719 -15.828 1 97.88 291 CYS B C 1
ATOM 7959 O O . CYS B 1 291 ? -0.73 -41.312 -15.211 1 97.88 291 CYS B O 1
ATOM 7961 N N . LEU B 1 292 ? 0.634 -41.156 -16.969 1 97.38 292 LEU B N 1
ATOM 7962 C CA . LEU B 1 292 ? 0.071 -39.906 -17.484 1 97.38 292 LEU B CA 1
ATOM 7963 C C . LEU B 1 292 ? -1.29 -40.156 -18.125 1 97.38 292 LEU B C 1
ATOM 7965 O O . LEU B 1 292 ? -1.959 -39.219 -18.547 1 97.38 292 LEU B O 1
ATOM 7969 N N . ILE B 1 293 ? -1.741 -41.312 -18.141 1 97.12 293 ILE B N 1
ATOM 7970 C CA . ILE B 1 293 ? -3.09 -41.594 -18.641 1 97.12 293 ILE B CA 1
ATOM 7971 C C . ILE B 1 293 ? -4.109 -41.25 -17.547 1 97.12 293 ILE B C 1
ATOM 7973 O O . ILE B 1 293 ? -4.855 -40.25 -17.688 1 97.12 293 ILE B O 1
ATOM 7977 N N . PRO B 1 294 ? -4.051 -41.875 -16.359 1 96.5 294 PRO B N 1
ATOM 7978 C CA . PRO B 1 294 ? -4.988 -41.438 -15.32 1 96.5 294 PRO B CA 1
ATOM 7979 C C . PRO B 1 294 ? -4.621 -40.094 -14.695 1 96.5 294 PRO B C 1
ATOM 7981 O O . PRO B 1 294 ? -5.496 -39.406 -14.172 1 96.5 294 PRO B O 1
ATOM 7984 N N . CYS B 1 295 ? -3.307 -39.75 -14.773 1 96.06 295 CYS B N 1
ATOM 7985 C CA . CYS B 1 295 ? -2.842 -38.531 -14.086 1 96.06 295 CYS B CA 1
ATOM 7986 C C . CYS B 1 295 ? -2.564 -37.406 -15.078 1 96.06 295 CYS B C 1
ATOM 7988 O O . CYS B 1 295 ? -1.747 -36.531 -14.812 1 96.06 295 CYS B O 1
ATOM 7990 N N . ALA B 1 296 ? -3.176 -37.438 -16.172 1 94.44 296 ALA B N 1
ATOM 7991 C CA . ALA B 1 296 ? -2.912 -36.469 -17.234 1 94.44 296 ALA B CA 1
ATOM 7992 C C . ALA B 1 296 ? -3.24 -35.062 -16.781 1 94.44 296 ALA B C 1
ATOM 7994 O O . ALA B 1 296 ? -2.609 -34.094 -17.219 1 94.44 296 ALA B O 1
ATOM 7995 N N . ASN B 1 297 ? -4.188 -34.875 -15.875 1 91.06 297 ASN B N 1
ATOM 7996 C CA . ASN B 1 297 ? -4.645 -33.562 -15.445 1 91.06 297 ASN B CA 1
ATOM 7997 C C . ASN B 1 297 ? -3.824 -33.031 -14.273 1 91.06 297 ASN B C 1
ATOM 7999 O O . ASN B 1 297 ? -4.094 -31.953 -13.758 1 91.06 297 ASN B O 1
ATOM 8003 N N . TYR B 1 298 ? -2.881 -33.781 -13.859 1 92.88 298 TYR B N 1
ATOM 8004 C CA . TYR B 1 298 ? -2.014 -33.375 -12.758 1 92.88 298 TYR B CA 1
ATOM 8005 C C . TYR B 1 298 ? -0.644 -32.938 -13.273 1 92.88 298 TYR B C 1
ATOM 8007 O O . TYR B 1 298 ? 0.199 -33.781 -13.586 1 92.88 298 TYR B O 1
ATOM 8015 N N . SER B 1 299 ? -0.435 -31.672 -13.273 1 93.94 299 SER B N 1
ATOM 8016 C CA . SER B 1 299 ? 0.752 -31.078 -13.883 1 93.94 299 SER B CA 1
ATOM 8017 C C . SER B 1 299 ? 2.025 -31.547 -13.188 1 93.94 299 SER B C 1
ATOM 8019 O O . SER B 1 299 ? 3.102 -31.547 -13.789 1 93.94 299 SER B O 1
ATOM 8021 N N . GLU B 1 300 ? 1.96 -32 -11.922 1 92.94 300 GLU B N 1
ATOM 8022 C CA . GLU B 1 300 ? 3.135 -32.438 -11.172 1 92.94 300 GLU B CA 1
ATOM 8023 C C . GLU B 1 300 ? 3.812 -33.625 -11.836 1 92.94 300 GLU B C 1
ATOM 8025 O O . GLU B 1 300 ? 5.039 -33.75 -11.82 1 92.94 300 GLU B O 1
ATOM 8030 N N . PHE B 1 301 ? 3.01 -34.469 -12.398 1 96.12 301 PHE B N 1
ATOM 8031 C CA . PHE B 1 301 ? 3.576 -35.656 -13.016 1 96.12 301 PHE B CA 1
ATOM 8032 C C . PHE B 1 301 ? 4.254 -35.344 -14.336 1 96.12 301 PHE B C 1
ATOM 8034 O O . PHE B 1 301 ? 5.238 -35.969 -14.719 1 96.12 301 PHE B O 1
ATOM 8041 N N . TRP B 1 302 ? 3.738 -34.344 -15.047 1 96.88 302 TRP B N 1
ATOM 8042 C CA . TRP B 1 302 ? 4.391 -33.875 -16.266 1 96.88 302 TRP B CA 1
ATOM 8043 C C . TRP B 1 302 ? 5.742 -33.25 -15.953 1 96.88 302 TRP B C 1
ATOM 8045 O O . TRP B 1 302 ? 6.734 -33.531 -16.641 1 96.88 302 TRP B O 1
ATOM 8055 N N . ILE B 1 303 ? 5.742 -32.438 -14.938 1 95.88 303 ILE B N 1
ATOM 8056 C CA . ILE B 1 303 ? 6.973 -31.781 -14.531 1 95.88 303 ILE B CA 1
ATOM 8057 C C . ILE B 1 303 ? 8.008 -32.812 -14.117 1 95.88 303 ILE B C 1
ATOM 8059 O O . ILE B 1 303 ? 9.164 -32.75 -14.539 1 95.88 303 ILE B O 1
ATOM 8063 N N . ARG B 1 304 ? 7.555 -33.781 -13.289 1 95.88 304 ARG B N 1
ATOM 8064 C CA . ARG B 1 304 ? 8.445 -34.844 -12.852 1 95.88 304 ARG B CA 1
ATOM 8065 C C . ARG B 1 304 ? 9.031 -35.594 -14.047 1 95.88 304 ARG B C 1
ATOM 8067 O O . ARG B 1 304 ? 10.227 -35.875 -14.086 1 95.88 304 ARG B O 1
ATOM 8074 N N . TYR B 1 305 ? 8.203 -35.906 -14.961 1 97.5 305 TYR B N 1
ATOM 8075 C CA . TYR B 1 305 ? 8.602 -36.625 -16.172 1 97.5 305 TYR B CA 1
ATOM 8076 C C . TYR B 1 305 ? 9.633 -35.844 -16.953 1 97.5 305 TYR B C 1
ATOM 8078 O O . TYR B 1 305 ? 10.711 -36.344 -17.266 1 97.5 305 TYR B O 1
ATOM 8086 N N . MET B 1 306 ? 9.391 -34.594 -17.219 1 96.06 306 MET B N 1
ATOM 8087 C CA . MET B 1 306 ? 10.258 -33.75 -18.031 1 96.06 306 MET B CA 1
ATOM 8088 C C . MET B 1 306 ? 11.602 -33.531 -17.344 1 96.06 306 MET B C 1
ATOM 8090 O O . MET B 1 306 ? 12.656 -33.625 -17.969 1 96.06 306 MET B O 1
ATOM 8094 N N . GLU B 1 307 ? 11.484 -33.312 -16.047 1 95.25 307 GLU B N 1
ATOM 8095 C CA . GLU B 1 307 ? 12.719 -33.094 -15.305 1 95.25 307 GLU B CA 1
ATOM 8096 C C . GLU B 1 307 ? 13.602 -34.344 -15.297 1 95.25 307 GLU B C 1
ATOM 8098 O O . GLU B 1 307 ? 14.82 -34.25 -15.43 1 95.25 307 GLU B O 1
ATOM 8103 N N . PHE B 1 308 ? 13 -35.469 -15.164 1 96.25 308 PHE B N 1
ATOM 8104 C CA . PHE B 1 308 ? 13.75 -36.719 -15.102 1 96.25 308 PHE B CA 1
ATOM 8105 C C . PHE B 1 308 ? 14.406 -37.031 -16.453 1 96.25 308 PHE B C 1
ATOM 8107 O O . PHE B 1 308 ? 15.609 -37.312 -16.516 1 96.25 308 PHE B O 1
ATOM 8114 N N . VAL B 1 309 ? 13.609 -36.969 -17.484 1 96.69 309 VAL B N 1
ATOM 8115 C CA . VAL B 1 309 ? 14.117 -37.375 -18.797 1 96.69 309 VAL B CA 1
ATOM 8116 C C . VAL B 1 309 ? 15.164 -36.344 -19.266 1 96.69 309 VAL B C 1
ATOM 8118 O O . VAL B 1 309 ? 16.156 -36.719 -19.875 1 96.69 309 VAL B O 1
ATOM 8121 N N . ASP B 1 310 ? 14.938 -35.094 -18.953 1 94.5 310 ASP B N 1
ATOM 8122 C CA . ASP B 1 310 ? 15.914 -34.062 -19.328 1 94.5 310 ASP B CA 1
ATOM 8123 C C . ASP B 1 310 ? 17.234 -34.281 -18.594 1 94.5 310 ASP B C 1
ATOM 8125 O O . ASP B 1 310 ? 18.312 -34.125 -19.188 1 94.5 310 ASP B O 1
ATOM 8129 N N . ALA B 1 311 ? 17.141 -34.688 -17.328 1 93.44 311 ALA B N 1
ATOM 8130 C CA . ALA B 1 311 ? 18.344 -34.938 -16.531 1 93.44 311 ALA B CA 1
ATOM 8131 C C . ALA B 1 311 ? 19.125 -36.125 -17.078 1 93.44 311 ALA B C 1
ATOM 8133 O O . ALA B 1 311 ? 20.359 -36.156 -16.953 1 93.44 311 ALA B O 1
ATOM 8134 N N . LYS B 1 312 ? 18.422 -37.031 -17.766 1 94.12 312 LYS B N 1
ATOM 8135 C CA . LYS B 1 312 ? 19.062 -38.25 -18.297 1 94.12 312 LYS B CA 1
ATOM 8136 C C . LYS B 1 312 ? 19.438 -38.062 -19.766 1 94.12 312 LYS B C 1
ATOM 8138 O O . LYS B 1 312 ? 19.844 -39.031 -20.438 1 94.12 312 LYS B O 1
ATOM 8143 N N . GLY B 1 313 ? 19.266 -36.844 -20.219 1 91.31 313 GLY B N 1
ATOM 8144 C CA . GLY B 1 313 ? 19.703 -36.531 -21.562 1 91.31 313 GLY B CA 1
ATOM 8145 C C . GLY B 1 313 ? 18.609 -36.688 -22.609 1 91.31 313 GLY B C 1
ATOM 8146 O O . GLY B 1 313 ? 18.875 -36.594 -23.812 1 91.31 313 GLY B O 1
ATOM 8147 N N . GLY B 1 314 ? 17.422 -36.969 -22.203 1 93.75 314 GLY B N 1
ATOM 8148 C CA . GLY B 1 314 ? 16.312 -37.156 -23.141 1 93.75 314 GLY B CA 1
ATOM 8149 C C . GLY B 1 314 ? 15.555 -35.875 -23.406 1 93.75 314 GLY B C 1
ATOM 8150 O O . GLY B 1 314 ? 14.336 -35.812 -23.219 1 93.75 314 GLY B O 1
ATOM 8151 N N . ARG B 1 315 ? 16.203 -34.906 -24.031 1 92.94 315 ARG B N 1
ATOM 8152 C CA . ARG B 1 315 ? 15.617 -33.594 -24.234 1 92.94 315 ARG B CA 1
ATOM 8153 C C . ARG B 1 315 ? 14.461 -33.656 -25.234 1 92.94 315 ARG B C 1
ATOM 8155 O O . ARG B 1 315 ? 13.445 -32.969 -25.047 1 92.94 315 ARG B O 1
ATOM 8162 N N . GLU B 1 316 ? 14.594 -34.438 -26.188 1 94.19 316 GLU B N 1
ATOM 8163 C CA . GLU B 1 316 ? 13.539 -34.562 -27.188 1 94.19 316 GLU B CA 1
ATOM 8164 C C . GLU B 1 316 ? 12.258 -35.125 -26.578 1 94.19 316 GLU B C 1
ATOM 8166 O O . GLU B 1 316 ? 11.156 -34.656 -26.875 1 94.19 316 GLU B O 1
ATOM 8171 N N . ILE B 1 317 ? 12.43 -36.125 -25.734 1 95.56 317 ILE B N 1
ATOM 8172 C CA . ILE B 1 317 ? 11.281 -36.719 -25.047 1 95.56 317 ILE B CA 1
ATOM 8173 C C . ILE B 1 317 ? 10.641 -35.688 -24.125 1 95.56 317 ILE B C 1
ATOM 8175 O O . ILE B 1 317 ? 9.414 -35.562 -24.078 1 95.56 317 ILE B O 1
ATOM 8179 N N . ALA B 1 318 ? 11.5 -34.938 -23.5 1 95.5 318 ALA B N 1
ATOM 8180 C CA . ALA B 1 318 ? 11.023 -33.875 -22.609 1 95.5 318 ALA B CA 1
ATOM 8181 C C . ALA B 1 318 ? 10.234 -32.812 -23.391 1 95.5 318 ALA B C 1
ATOM 8183 O O . ALA B 1 318 ? 9.172 -32.406 -22.938 1 95.5 318 ALA B O 1
ATOM 8184 N N . ASN B 1 319 ? 10.727 -32.438 -24.516 1 93.81 319 ASN B N 1
ATOM 8185 C CA . ASN B 1 319 ? 10.062 -31.422 -25.344 1 93.81 319 ASN B CA 1
ATOM 8186 C C . ASN B 1 319 ? 8.719 -31.938 -25.859 1 93.81 319 ASN B C 1
ATOM 8188 O O . ASN B 1 319 ? 7.742 -31.172 -25.906 1 93.81 319 ASN B O 1
ATOM 8192 N N . HIS B 1 320 ? 8.734 -33.125 -26.203 1 94.06 320 HIS B N 1
ATOM 8193 C CA . HIS B 1 320 ? 7.488 -33.719 -26.672 1 94.06 320 HIS B CA 1
ATOM 8194 C C . HIS B 1 320 ? 6.449 -33.781 -25.547 1 94.06 320 HIS B C 1
ATOM 8196 O O . HIS B 1 320 ? 5.273 -33.469 -25.781 1 94.06 320 HIS B O 1
ATOM 8202 N N . ALA B 1 321 ? 6.918 -34.219 -24.422 1 95.56 321 ALA B N 1
ATOM 8203 C CA . ALA B 1 321 ? 6.027 -34.219 -23.266 1 95.56 321 ALA B CA 1
ATOM 8204 C C . ALA B 1 321 ? 5.527 -32.844 -22.922 1 95.56 321 ALA B C 1
ATOM 8206 O O . ALA B 1 321 ? 4.352 -32.656 -22.594 1 95.56 321 ALA B O 1
ATOM 8207 N N . LEU B 1 322 ? 6.406 -31.906 -23.031 1 94.88 322 LEU B N 1
ATOM 8208 C CA . LEU B 1 322 ? 6.059 -30.516 -22.75 1 94.88 322 LEU B CA 1
ATOM 8209 C C . LEU B 1 322 ? 4.98 -30.016 -23.703 1 94.88 322 LEU B C 1
ATOM 8211 O O . LEU B 1 322 ? 4.023 -29.359 -23.281 1 94.88 322 LEU B O 1
ATOM 8215 N N . GLN B 1 323 ? 5.125 -30.297 -24.906 1 92.69 323 GLN B N 1
ATOM 8216 C CA . GLN B 1 323 ? 4.168 -29.859 -25.906 1 92.69 323 GLN B CA 1
ATOM 8217 C C . GLN B 1 323 ? 2.791 -30.469 -25.672 1 92.69 323 GLN B C 1
ATOM 8219 O O . GLN B 1 323 ? 1.771 -29.797 -25.781 1 92.69 323 GLN B O 1
ATOM 8224 N N . ARG B 1 324 ? 2.789 -31.719 -25.375 1 94.06 324 ARG B N 1
ATOM 8225 C CA . ARG B 1 324 ? 1.532 -32.406 -25.094 1 94.06 324 ARG B CA 1
ATOM 8226 C C . ARG B 1 324 ? 0.841 -31.797 -23.875 1 94.06 324 ARG B C 1
ATOM 8228 O O . ARG B 1 324 ? -0.366 -31.547 -23.906 1 94.06 324 ARG B O 1
ATOM 8235 N N . ALA B 1 325 ? 1.606 -31.562 -22.844 1 94.31 325 ALA B N 1
ATOM 8236 C CA . ALA B 1 325 ? 1.051 -31 -21.609 1 94.31 325 ALA B CA 1
ATOM 8237 C C . ALA B 1 325 ? 0.539 -29.594 -21.844 1 94.31 325 ALA B C 1
ATOM 8239 O O . ALA B 1 325 ? -0.551 -29.234 -21.391 1 94.31 325 ALA B O 1
ATOM 8240 N N . LEU B 1 326 ? 1.243 -28.797 -22.531 1 90.88 326 LEU B N 1
ATOM 8241 C CA . LEU B 1 326 ? 0.953 -27.391 -22.734 1 90.88 326 LEU B CA 1
ATOM 8242 C C . LEU B 1 326 ? -0.267 -27.203 -23.625 1 90.88 326 LEU B C 1
ATOM 8244 O O . LEU B 1 326 ? -1.05 -26.266 -23.438 1 90.88 326 LEU B O 1
ATOM 8248 N N . THR B 1 327 ? -0.46 -28.016 -24.578 1 89.94 327 THR B N 1
ATOM 8249 C CA . THR B 1 327 ? -1.479 -27.781 -25.594 1 89.94 327 THR B CA 1
ATOM 8250 C C . THR B 1 327 ? -2.775 -28.516 -25.234 1 89.94 327 THR B C 1
ATOM 8252 O O . THR B 1 327 ? -3.859 -28.094 -25.641 1 89.94 327 THR B O 1
ATOM 8255 N N . VAL B 1 328 ? -2.664 -29.5 -24.453 1 91.44 328 VAL B N 1
ATOM 8256 C CA . VAL B 1 328 ? -3.861 -30.312 -24.266 1 91.44 328 VAL B CA 1
ATOM 8257 C C . VAL B 1 328 ? -4.246 -30.328 -22.781 1 91.44 328 VAL B C 1
ATOM 8259 O O . VAL B 1 328 ? -5.234 -29.719 -22.391 1 91.44 328 VAL B O 1
ATOM 8262 N N . PHE B 1 329 ? -3.373 -30.797 -21.969 1 90.62 329 PHE B N 1
ATOM 8263 C CA . PHE B 1 329 ? -3.809 -31.219 -20.641 1 90.62 329 PHE B CA 1
ATOM 8264 C C . PHE B 1 329 ? -3.643 -30.109 -19.625 1 90.62 329 PHE B C 1
ATOM 8266 O O . PHE B 1 329 ? -4.434 -30 -18.688 1 90.62 329 PHE B O 1
ATOM 8273 N N . CYS B 1 330 ? -2.578 -29.328 -19.797 1 91.31 330 CYS B N 1
ATOM 8274 C CA . CYS B 1 330 ? -2.299 -28.281 -18.812 1 91.31 330 CYS B CA 1
ATOM 8275 C C . CYS B 1 330 ? -2.43 -26.891 -19.438 1 91.31 330 CYS B C 1
ATOM 8277 O O . CYS B 1 330 ? -1.821 -25.938 -18.969 1 91.31 330 CYS B O 1
ATOM 8279 N N . LYS B 1 331 ? -3.191 -26.766 -20.5 1 87.5 331 LYS B N 1
ATOM 8280 C CA . LYS B 1 331 ? -3.305 -25.516 -21.234 1 87.5 331 LYS B CA 1
ATOM 8281 C C . LYS B 1 331 ? -4.012 -24.453 -20.406 1 87.5 331 LYS B C 1
ATOM 8283 O O . LYS B 1 331 ? -3.781 -23.25 -20.594 1 87.5 331 LYS B O 1
ATOM 8288 N N . ARG B 1 332 ? -4.816 -24.875 -19.438 1 86.75 332 ARG B N 1
ATOM 8289 C CA . ARG B 1 332 ? -5.586 -23.906 -18.656 1 86.75 332 ARG B CA 1
ATOM 8290 C C . ARG B 1 332 ? -5 -23.75 -17.25 1 86.75 332 ARG B C 1
ATOM 8292 O O . ARG B 1 332 ? -5.688 -23.297 -16.344 1 86.75 332 ARG B O 1
ATOM 8299 N N . VAL B 1 333 ? -3.758 -24.141 -17.062 1 89.56 333 VAL B N 1
ATOM 8300 C CA . VAL B 1 333 ? -3.051 -24 -15.789 1 89.56 333 VAL B CA 1
ATOM 8301 C C . VAL B 1 333 ? -1.943 -22.953 -15.922 1 89.56 333 VAL B C 1
ATOM 8303 O O . VAL B 1 333 ? -0.833 -23.281 -16.359 1 89.56 333 VAL B O 1
ATOM 8306 N N . PRO B 1 334 ? -2.178 -21.797 -15.43 1 87.25 334 PRO B N 1
ATOM 8307 C CA . PRO B 1 334 ? -1.201 -20.719 -15.594 1 87.25 334 PRO B CA 1
ATOM 8308 C C . PRO B 1 334 ? 0.16 -21.062 -14.992 1 87.25 334 PRO B C 1
ATOM 8310 O O . PRO B 1 334 ? 1.197 -20.703 -15.555 1 87.25 334 PRO B O 1
ATOM 8313 N N . ALA B 1 335 ? 0.125 -21.703 -13.852 1 89.81 335 ALA B N 1
ATOM 8314 C CA . ALA B 1 335 ? 1.378 -22.062 -13.188 1 89.81 335 ALA B CA 1
ATOM 8315 C C . ALA B 1 335 ? 2.229 -22.969 -14.062 1 89.81 335 ALA B C 1
ATOM 8317 O O . ALA B 1 335 ? 3.461 -22.891 -14.031 1 89.81 335 ALA B O 1
ATOM 8318 N N . PHE B 1 336 ? 1.596 -23.781 -14.828 1 93 336 PHE B N 1
ATOM 8319 C CA . PHE B 1 336 ? 2.34 -24.688 -15.703 1 93 336 PHE B CA 1
ATOM 8320 C C . PHE B 1 336 ? 2.98 -23.906 -16.844 1 93 336 PHE B C 1
ATOM 8322 O O . PHE B 1 336 ? 4.082 -24.234 -17.297 1 93 336 PHE B O 1
ATOM 8329 N N . HIS B 1 337 ? 2.338 -22.922 -17.359 1 90.75 337 HIS B N 1
ATOM 8330 C CA . HIS B 1 337 ? 2.91 -22.078 -18.406 1 90.75 337 HIS B CA 1
ATOM 8331 C C . HIS B 1 337 ? 4.168 -21.375 -17.906 1 90.75 337 HIS B C 1
ATOM 8333 O O . HIS B 1 337 ? 5.129 -21.203 -18.656 1 90.75 337 HIS B O 1
ATOM 8339 N N . LEU B 1 338 ? 4.09 -21.016 -16.688 1 91.25 338 LEU B N 1
ATOM 8340 C CA . LEU B 1 338 ? 5.27 -20.391 -16.094 1 91.25 338 LEU B CA 1
ATOM 8341 C C . LEU B 1 338 ? 6.422 -21.391 -16.016 1 91.25 338 LEU B C 1
ATOM 8343 O O . LEU B 1 338 ? 7.574 -21.047 -16.281 1 91.25 338 LEU B O 1
ATOM 8347 N N . TYR B 1 339 ? 6.086 -22.594 -15.617 1 94 339 TYR B N 1
ATOM 8348 C CA . TYR B 1 339 ? 7.098 -23.641 -15.609 1 94 339 TYR B CA 1
ATOM 8349 C C . TYR B 1 339 ? 7.711 -23.812 -16.984 1 94 339 TYR B C 1
ATOM 8351 O O . TYR B 1 339 ? 8.93 -23.938 -17.125 1 94 339 TYR B O 1
ATOM 8359 N N . CYS B 1 340 ? 6.832 -23.875 -17.969 1 93.88 340 CYS B N 1
ATOM 8360 C CA . CYS B 1 340 ? 7.301 -24.078 -19.344 1 93.88 340 CYS B CA 1
ATOM 8361 C C . CYS B 1 340 ? 8.258 -22.953 -19.75 1 93.88 340 CYS B C 1
ATOM 8363 O O . CYS B 1 340 ? 9.289 -23.219 -20.375 1 93.88 340 CYS B O 1
ATOM 8365 N N . SER B 1 341 ? 7.918 -21.766 -19.375 1 93.69 341 SER B N 1
ATOM 8366 C CA . SER B 1 341 ? 8.773 -20.625 -19.688 1 93.69 341 SER B CA 1
ATOM 8367 C C . SER B 1 341 ? 10.148 -20.766 -19.031 1 93.69 341 SER B C 1
ATOM 8369 O O . SER B 1 341 ? 11.172 -20.562 -19.688 1 93.69 341 SER B O 1
ATOM 8371 N N . MET B 1 342 ? 10.164 -21.141 -17.812 1 94.94 342 MET B N 1
ATOM 8372 C CA . MET B 1 342 ? 11.414 -21.297 -17.062 1 94.94 342 MET B CA 1
ATOM 8373 C C . MET B 1 342 ? 12.242 -22.453 -17.625 1 94.94 342 MET B C 1
ATOM 8375 O O . MET B 1 342 ? 13.469 -22.359 -17.719 1 94.94 342 MET B O 1
ATOM 8379 N N . PHE B 1 343 ? 11.578 -23.516 -17.984 1 95.06 343 PHE B N 1
ATOM 8380 C CA . PHE B 1 343 ? 12.25 -24.672 -18.562 1 95.06 343 PHE B CA 1
ATOM 8381 C C . PHE B 1 343 ? 12.898 -24.312 -19.891 1 95.06 343 PHE B C 1
ATOM 8383 O O . PHE B 1 343 ? 14.055 -24.672 -20.141 1 95.06 343 PHE B O 1
ATOM 8390 N N . LYS B 1 344 ? 12.195 -23.625 -20.734 1 94.5 344 LYS B N 1
ATOM 8391 C CA . LYS B 1 344 ? 12.703 -23.219 -22.031 1 94.5 344 LYS B CA 1
ATOM 8392 C C . LYS B 1 344 ? 13.852 -22.234 -21.891 1 94.5 344 LYS B C 1
ATOM 8394 O O . LYS B 1 344 ? 14.82 -22.281 -22.656 1 94.5 344 LYS B O 1
ATOM 8399 N N . GLU B 1 345 ? 13.758 -21.344 -20.922 1 94.69 345 GLU B N 1
ATOM 8400 C CA . GLU B 1 345 ? 14.852 -20.422 -20.656 1 94.69 345 GLU B CA 1
ATOM 8401 C C . GLU B 1 345 ? 16.109 -21.172 -20.219 1 94.69 345 GLU B C 1
ATOM 8403 O O . GLU B 1 345 ? 17.219 -20.844 -20.672 1 94.69 345 GLU B O 1
ATOM 8408 N N . LYS B 1 346 ? 15.93 -22.172 -19.391 1 93.19 346 LYS B N 1
ATOM 8409 C CA . LYS B 1 346 ? 17.047 -22.969 -18.891 1 93.19 346 LYS B CA 1
ATOM 8410 C C . LYS B 1 346 ? 17.797 -23.641 -20.047 1 93.19 346 LYS B C 1
ATOM 8412 O O . LYS B 1 346 ? 19.031 -23.719 -20.016 1 93.19 346 LYS B O 1
ATOM 8417 N N . ILE B 1 347 ? 17.078 -24.062 -21.062 1 91.25 347 ILE B N 1
ATOM 8418 C CA . ILE B 1 347 ? 17.703 -24.812 -22.141 1 91.25 347 ILE B CA 1
ATOM 8419 C C . ILE B 1 347 ? 18.141 -23.844 -23.25 1 91.25 347 ILE B C 1
ATOM 8421 O O . ILE B 1 347 ? 18.609 -24.281 -24.297 1 91.25 347 ILE B O 1
ATOM 8425 N N . GLY B 1 348 ? 17.859 -22.484 -23.078 1 90.06 348 GLY B N 1
ATOM 8426 C CA . GLY B 1 348 ? 18.359 -21.469 -24 1 90.06 348 GLY B CA 1
ATOM 8427 C C . GLY B 1 348 ? 17.406 -21.172 -25.141 1 90.06 348 GLY B C 1
ATOM 8428 O O . GLY B 1 348 ? 17.781 -20.562 -26.141 1 90.06 348 GLY B O 1
ATOM 8429 N N . ASP B 1 349 ? 16.203 -21.734 -25.062 1 91.88 349 ASP B N 1
ATOM 8430 C CA . ASP B 1 349 ? 15.18 -21.453 -26.062 1 91.88 349 ASP B CA 1
ATOM 8431 C C . ASP B 1 349 ? 14.461 -20.141 -25.766 1 91.88 349 ASP B C 1
ATOM 8433 O O . ASP B 1 349 ? 13.422 -20.125 -25.109 1 91.88 349 ASP B O 1
ATOM 8437 N N . VAL B 1 350 ? 14.883 -19.078 -26.344 1 89.31 350 VAL B N 1
ATOM 8438 C CA . VAL B 1 350 ? 14.398 -17.734 -26.047 1 89.31 350 VAL B CA 1
ATOM 8439 C C . VAL B 1 350 ? 12.953 -17.594 -26.516 1 89.31 350 VAL B C 1
ATOM 8441 O O . VAL B 1 350 ? 12.102 -17.094 -25.781 1 89.31 350 VAL B O 1
ATOM 8444 N N . ILE B 1 351 ? 12.641 -18.016 -27.656 1 89.19 351 ILE B N 1
ATOM 8445 C CA . ILE B 1 351 ? 11.312 -17.891 -28.25 1 89.19 351 ILE B CA 1
ATOM 8446 C C . ILE B 1 351 ? 10.305 -18.672 -27.422 1 89.19 351 ILE B C 1
ATOM 8448 O O . ILE B 1 351 ? 9.219 -18.188 -27.109 1 89.19 351 ILE B O 1
ATOM 8452 N N . GLY B 1 352 ? 10.758 -19.906 -27.109 1 90.06 352 GLY B N 1
ATOM 8453 C CA . GLY B 1 352 ? 9.875 -20.734 -26.297 1 90.06 352 GLY B CA 1
ATOM 8454 C C . GLY B 1 352 ? 9.641 -20.172 -24.906 1 90.06 352 GLY B C 1
ATOM 8455 O O . GLY B 1 352 ? 8.547 -20.297 -24.359 1 90.06 352 GLY B O 1
ATOM 8456 N N . ALA B 1 353 ? 10.609 -19.547 -24.344 1 93.12 353 ALA B N 1
ATOM 8457 C CA . ALA B 1 353 ? 10.516 -18.984 -23 1 93.12 353 ALA B CA 1
ATOM 8458 C C . ALA B 1 353 ? 9.555 -17.797 -22.969 1 93.12 353 ALA B C 1
ATOM 8460 O O . ALA B 1 353 ? 8.875 -17.562 -21.969 1 93.12 353 ALA B O 1
ATOM 8461 N N . LEU B 1 354 ? 9.43 -17.078 -24.062 1 91.31 354 LEU B N 1
ATOM 8462 C CA . LEU B 1 354 ? 8.641 -15.859 -24.109 1 91.31 354 LEU B CA 1
ATOM 8463 C C . LEU B 1 354 ? 7.238 -16.141 -24.641 1 91.31 354 LEU B C 1
ATOM 8465 O O . LEU B 1 354 ? 6.34 -15.305 -24.5 1 91.31 354 LEU B O 1
ATOM 8469 N N . ALA B 1 355 ? 6.961 -17.281 -25.109 1 86.44 355 ALA B N 1
ATOM 8470 C CA . ALA B 1 355 ? 5.73 -17.641 -25.812 1 86.44 355 ALA B CA 1
ATOM 8471 C C . ALA B 1 355 ? 4.516 -17.453 -24.922 1 86.44 355 ALA B C 1
ATOM 8473 O O . ALA B 1 355 ? 3.496 -16.906 -25.344 1 86.44 355 ALA B O 1
ATOM 8474 N N . PRO B 1 356 ? 4.676 -17.859 -23.672 1 81.19 356 PRO B N 1
ATOM 8475 C CA . PRO B 1 356 ? 3.492 -17.734 -22.828 1 81.19 356 PRO B CA 1
ATOM 8476 C C . PRO B 1 356 ? 3.068 -16.281 -22.609 1 81.19 356 PRO B C 1
ATOM 8478 O O . PRO B 1 356 ? 1.923 -16.016 -22.234 1 81.19 356 PRO B O 1
ATOM 8481 N N . PHE B 1 357 ? 3.895 -15.375 -22.75 1 80.12 357 PHE B N 1
ATOM 8482 C CA . PHE B 1 357 ? 3.605 -13.984 -22.422 1 80.12 357 PHE B CA 1
ATOM 8483 C C . PHE B 1 357 ? 3.111 -13.234 -23.656 1 80.12 357 PHE B C 1
ATOM 8485 O O . PHE B 1 357 ? 2.533 -12.148 -23.531 1 80.12 357 PHE B O 1
ATOM 8492 N N . HIS B 1 358 ? 3.406 -13.641 -24.875 1 65.06 358 HIS B N 1
ATOM 8493 C CA . HIS B 1 358 ? 2.959 -12.992 -26.094 1 65.06 358 HIS B CA 1
ATOM 8494 C C . HIS B 1 358 ? 1.444 -13.086 -26.25 1 65.06 358 HIS B C 1
ATOM 8496 O O . HIS B 1 358 ? 0.819 -12.188 -26.828 1 65.06 358 HIS B O 1
ATOM 8502 N N . LEU B 1 359 ? 0.863 -14.125 -25.875 1 54.34 359 LEU B N 1
ATOM 8503 C CA . LEU B 1 359 ? -0.552 -14.375 -26.141 1 54.34 359 LEU B CA 1
ATOM 8504 C C . LEU B 1 359 ? -1.428 -13.484 -25.266 1 54.34 359 LEU B C 1
ATOM 8506 O O . LEU B 1 359 ? -2.635 -13.375 -25.484 1 54.34 359 LEU B O 1
ATOM 8510 N N . CYS B 1 360 ? -1.005 -12.93 -24.156 1 50.38 360 CYS B N 1
ATOM 8511 C CA . CYS B 1 360 ? -1.952 -12.289 -23.25 1 50.38 360 CYS B CA 1
ATOM 8512 C C . CYS B 1 360 ? -2.295 -10.883 -23.734 1 50.38 360 CYS B C 1
ATOM 8514 O O . CYS B 1 360 ? -1.459 -9.977 -23.672 1 50.38 360 CYS B O 1
ATOM 8516 N N . GLY B 1 361 ? -2.859 -10.781 -24.812 1 46.31 361 GLY B N 1
ATOM 8517 C CA . GLY B 1 361 ? -3.455 -9.516 -25.219 1 46.31 361 GLY B CA 1
ATOM 8518 C C . GLY B 1 361 ? -3.939 -8.688 -24.047 1 46.31 361 GLY B C 1
ATOM 8519 O O . GLY B 1 361 ? -4.168 -9.219 -22.953 1 46.31 361 GLY B O 1
ATOM 8520 N N . VAL B 1 362 ? -3.793 -7.18 -24.078 1 48.91 362 VAL B N 1
ATOM 8521 C CA . VAL B 1 362 ? -4.066 -6.039 -23.219 1 48.91 362 VAL B CA 1
ATOM 8522 C C . VAL B 1 362 ? -5.402 -6.246 -22.5 1 48.91 362 VAL B C 1
ATOM 8524 O O . VAL B 1 362 ? -5.668 -5.621 -21.469 1 48.91 362 VAL B O 1
ATOM 8527 N N . ASN B 1 363 ? -6.301 -6.637 -23.234 1 49.59 363 ASN B N 1
ATOM 8528 C CA . ASN B 1 363 ? -7.637 -6.324 -22.75 1 49.59 363 ASN B CA 1
ATOM 8529 C C . ASN B 1 363 ? -7.797 -6.723 -21.281 1 49.59 363 ASN B C 1
ATOM 8531 O O . ASN B 1 363 ? -7.988 -5.863 -20.422 1 49.59 363 ASN B O 1
ATOM 8535 N N . GLN B 1 364 ? -8.383 -7.977 -21.016 1 51.81 364 GLN B N 1
ATOM 8536 C CA . GLN B 1 364 ? -9.055 -8.328 -19.781 1 51.81 364 GLN B CA 1
ATOM 8537 C C . GLN B 1 364 ? -8.07 -8.891 -18.75 1 51.81 364 GLN B C 1
ATOM 8539 O O . GLN B 1 364 ? -8.469 -9.547 -17.797 1 51.81 364 GLN B O 1
ATOM 8544 N N . ASP B 1 365 ? -6.711 -8.648 -18.969 1 58.84 365 ASP B N 1
ATOM 8545 C CA . ASP B 1 365 ? -5.875 -9.578 -18.219 1 58.84 365 ASP B CA 1
ATOM 8546 C C . ASP B 1 365 ? -5.434 -8.969 -16.891 1 58.84 365 ASP B C 1
ATOM 8548 O O . ASP B 1 365 ? -4.715 -7.965 -16.875 1 58.84 365 ASP B O 1
ATOM 8552 N N . PRO B 1 366 ? -6.082 -9.312 -15.883 1 64.88 366 PRO B N 1
ATOM 8553 C CA . PRO B 1 366 ? -5.641 -8.891 -14.547 1 64.88 366 PRO B CA 1
ATOM 8554 C C . PRO B 1 366 ? -4.148 -9.133 -14.32 1 64.88 366 PRO B C 1
ATOM 8556 O O . PRO B 1 366 ? -3.549 -8.508 -13.438 1 64.88 366 PRO B O 1
ATOM 8559 N N . GLU B 1 367 ? -3.531 -9.906 -15.328 1 78.56 367 GLU B N 1
ATOM 8560 C CA . GLU B 1 367 ? -2.129 -10.234 -15.094 1 78.56 367 GLU B CA 1
ATOM 8561 C C . GLU B 1 367 ? -1.223 -9.555 -16.109 1 78.56 367 GLU B C 1
ATOM 8563 O O . GLU B 1 367 ? -0.092 -9.992 -16.344 1 78.56 367 GLU B O 1
ATOM 8568 N N . PHE B 1 368 ? -1.722 -8.492 -16.781 1 84.62 368 PHE B N 1
ATOM 8569 C CA . PHE B 1 368 ? -0.971 -7.812 -17.844 1 84.62 368 PHE B CA 1
ATOM 8570 C C . PHE B 1 368 ? 0.36 -7.297 -17.297 1 84.62 368 PHE B C 1
ATOM 8572 O O . PHE B 1 368 ? 1.413 -7.555 -17.891 1 84.62 368 PHE B O 1
ATOM 8579 N N . ILE B 1 369 ? 0.344 -6.648 -16.188 1 87.31 369 ILE B N 1
ATOM 8580 C CA . ILE B 1 369 ? 1.549 -6.055 -15.625 1 87.31 369 ILE B CA 1
ATOM 8581 C C . ILE B 1 369 ? 2.531 -7.152 -15.227 1 87.31 369 ILE B C 1
ATOM 8583 O O . ILE B 1 369 ? 3.734 -7.039 -15.477 1 87.31 369 ILE B O 1
ATOM 8587 N N . GLY B 1 370 ? 1.999 -8.195 -14.68 1 88 370 GLY B N 1
ATOM 8588 C CA . GLY B 1 370 ? 2.838 -9.32 -14.305 1 88 370 GLY B CA 1
ATOM 8589 C C . GLY B 1 370 ? 3.566 -9.938 -15.492 1 88 370 GLY B C 1
ATOM 8590 O O . GLY B 1 370 ? 4.746 -10.281 -15.391 1 88 370 GLY B O 1
ATOM 8591 N N . ASN B 1 371 ? 2.936 -10 -16.562 1 89.38 371 ASN B N 1
ATOM 8592 C CA . ASN B 1 371 ? 3.523 -10.578 -17.766 1 89.38 371 ASN B CA 1
ATOM 8593 C C . ASN B 1 371 ? 4.602 -9.664 -18.359 1 89.38 371 ASN B C 1
ATOM 8595 O O . ASN B 1 371 ? 5.613 -10.148 -18.859 1 89.38 371 ASN B O 1
ATOM 8599 N N . VAL B 1 372 ? 4.316 -8.398 -18.312 1 91.19 372 VAL B N 1
ATOM 8600 C CA . VAL B 1 372 ? 5.293 -7.434 -18.797 1 91.19 372 VAL B CA 1
ATOM 8601 C C . VAL B 1 372 ? 6.574 -7.527 -17.984 1 91.19 372 VAL B C 1
ATOM 8603 O O . VAL B 1 372 ? 7.676 -7.559 -18.531 1 91.19 372 VAL B O 1
ATOM 8606 N N . ILE B 1 373 ? 6.383 -7.574 -16.672 1 91.81 373 ILE B N 1
ATOM 8607 C CA . ILE B 1 373 ? 7.52 -7.648 -15.758 1 91.81 373 ILE B CA 1
ATOM 8608 C C . ILE B 1 373 ? 8.312 -8.93 -16.016 1 91.81 373 ILE B C 1
ATOM 8610 O O . ILE B 1 373 ? 9.539 -8.898 -16.141 1 91.81 373 ILE B O 1
ATOM 8614 N N . ARG B 1 374 ? 7.664 -10.023 -16.203 1 91.88 374 ARG B N 1
ATOM 8615 C CA . ARG B 1 374 ? 8.312 -11.312 -16.406 1 91.88 374 ARG B CA 1
ATOM 8616 C C . ARG B 1 374 ? 9.055 -11.336 -17.75 1 91.88 374 ARG B C 1
ATOM 8618 O O . ARG B 1 374 ? 10.18 -11.82 -17.828 1 91.88 374 ARG B O 1
ATOM 8625 N N . GLU B 1 375 ? 8.398 -10.875 -18.781 1 92.88 375 GLU B N 1
ATOM 8626 C CA . GLU B 1 375 ? 9.047 -10.812 -20.078 1 92.88 375 GLU B CA 1
ATOM 8627 C C . GLU B 1 375 ? 10.305 -9.961 -20.031 1 92.88 375 GLU B C 1
ATOM 8629 O O . GLU B 1 375 ? 11.344 -10.352 -20.578 1 92.88 375 GLU B O 1
ATOM 8634 N N . ALA B 1 376 ? 10.164 -8.812 -19.422 1 94.06 376 ALA B N 1
ATOM 8635 C CA . ALA B 1 376 ? 11.32 -7.922 -19.312 1 94.06 376 ALA B CA 1
ATOM 8636 C C . ALA B 1 376 ? 12.445 -8.57 -18.531 1 94.06 376 ALA B C 1
ATOM 8638 O O . ALA B 1 376 ? 13.617 -8.477 -18.906 1 94.06 376 ALA B O 1
ATOM 8639 N N . ASN B 1 377 ? 12.125 -9.25 -17.5 1 93.5 377 ASN B N 1
ATOM 8640 C CA . ASN B 1 377 ? 13.133 -9.898 -16.656 1 93.5 377 ASN B CA 1
ATOM 8641 C C . ASN B 1 377 ? 13.836 -11.023 -17.391 1 93.5 377 ASN B C 1
ATOM 8643 O O . ASN B 1 377 ? 15.039 -11.227 -17.219 1 93.5 377 ASN B O 1
ATOM 8647 N N . ILE B 1 378 ? 13.133 -11.766 -18.172 1 94.75 378 ILE B N 1
ATOM 8648 C CA . ILE B 1 378 ? 13.734 -12.844 -18.953 1 94.75 378 ILE B CA 1
ATOM 8649 C C . ILE B 1 378 ? 14.742 -12.258 -19.938 1 94.75 378 ILE B C 1
ATOM 8651 O O . ILE B 1 378 ? 15.859 -12.766 -20.062 1 94.75 378 ILE B O 1
ATOM 8655 N N . LYS B 1 379 ? 14.32 -11.203 -20.594 1 93.44 379 LYS B N 1
ATOM 8656 C CA . LYS B 1 379 ? 15.203 -10.562 -21.562 1 93.44 379 LYS B CA 1
ATOM 8657 C C . LYS B 1 379 ? 16.438 -9.984 -20.875 1 93.44 379 LYS B C 1
ATOM 8659 O O . LYS B 1 379 ? 17.547 -10.055 -21.422 1 93.44 379 LYS B O 1
ATOM 8664 N N . LYS B 1 380 ? 16.266 -9.508 -19.719 1 93.31 380 LYS B N 1
ATOM 8665 C CA . LYS B 1 380 ? 17.391 -9.008 -18.922 1 93.31 380 LYS B CA 1
ATOM 8666 C C . LYS B 1 380 ? 18.328 -10.141 -18.547 1 93.31 380 LYS B C 1
ATOM 8668 O O . LYS B 1 380 ? 19.547 -10.016 -18.688 1 93.31 380 LYS B O 1
ATOM 8673 N N . ARG B 1 381 ? 17.797 -11.258 -18.094 1 92.62 381 ARG B N 1
ATOM 8674 C CA . ARG B 1 381 ? 18.625 -12.391 -17.688 1 92.62 381 ARG B CA 1
ATOM 8675 C C . ARG B 1 381 ? 19.391 -12.961 -18.875 1 92.62 381 ARG B C 1
ATOM 8677 O O . ARG B 1 381 ? 20.484 -13.5 -18.719 1 92.62 381 ARG B O 1
ATOM 8684 N N . MET B 1 382 ? 18.844 -12.727 -20 1 90.88 382 MET B N 1
ATOM 8685 C CA . MET B 1 382 ? 19.484 -13.227 -21.219 1 90.88 382 MET B CA 1
ATOM 8686 C C . MET B 1 382 ? 20.516 -12.227 -21.734 1 90.88 382 MET B C 1
ATOM 8688 O O . MET B 1 382 ? 21.125 -12.445 -22.781 1 90.88 382 MET B O 1
ATOM 8692 N N . GLY B 1 383 ? 20.625 -11.07 -21.078 1 89.12 383 GLY B N 1
ATOM 8693 C CA . GLY B 1 383 ? 21.688 -10.109 -21.375 1 89.12 383 GLY B CA 1
ATOM 8694 C C . GLY B 1 383 ? 21.234 -9.016 -22.328 1 89.12 383 GLY B C 1
ATOM 8695 O O . GLY B 1 383 ? 22.047 -8.234 -22.812 1 89.12 383 GLY B O 1
ATOM 8696 N N . ASN B 1 384 ? 19.969 -9 -22.672 1 91.69 384 ASN B N 1
ATOM 8697 C CA . ASN B 1 384 ? 19.453 -7.996 -23.609 1 91.69 384 ASN B CA 1
ATOM 8698 C C . ASN B 1 384 ? 18.688 -6.898 -22.875 1 91.69 384 ASN B C 1
ATOM 8700 O O . ASN B 1 384 ? 17.469 -6.836 -22.953 1 91.69 384 ASN B O 1
ATOM 8704 N N . THR B 1 385 ? 19.328 -5.984 -22.328 1 91.62 385 THR B N 1
ATOM 8705 C CA . THR B 1 385 ? 18.75 -4.926 -21.516 1 91.62 385 THR B CA 1
ATOM 8706 C C . THR B 1 385 ? 17.938 -3.969 -22.375 1 91.62 385 THR B C 1
ATOM 8708 O O . THR B 1 385 ? 16.906 -3.455 -21.953 1 91.62 385 THR B O 1
ATOM 8711 N N . GLU B 1 386 ? 18.328 -3.727 -23.578 1 93.44 386 GLU B N 1
ATOM 8712 C CA . GLU B 1 386 ? 17.625 -2.834 -24.484 1 93.44 386 GLU B CA 1
ATOM 8713 C C . GLU B 1 386 ? 16.25 -3.398 -24.859 1 93.44 386 GLU B C 1
ATOM 8715 O O . GLU B 1 386 ? 15.25 -2.672 -24.859 1 93.44 386 GLU B O 1
ATOM 8720 N N . ALA B 1 387 ? 16.297 -4.672 -25.172 1 93.25 387 ALA B N 1
ATOM 8721 C CA . ALA B 1 387 ? 15.031 -5.324 -25.5 1 93.25 387 ALA B CA 1
ATOM 8722 C C . ALA B 1 387 ? 14.102 -5.328 -24.281 1 93.25 387 ALA B C 1
ATOM 8724 O O . ALA B 1 387 ? 12.883 -5.223 -24.438 1 93.25 387 ALA B O 1
ATOM 8725 N N . ALA B 1 388 ? 14.68 -5.559 -23.109 1 94.19 388 ALA B N 1
ATOM 8726 C CA . ALA B 1 388 ? 13.891 -5.523 -21.875 1 94.19 388 ALA B CA 1
ATOM 8727 C C . ALA B 1 388 ? 13.242 -4.156 -21.688 1 94.19 388 ALA B C 1
ATOM 8729 O O . ALA B 1 388 ? 12.07 -4.066 -21.312 1 94.19 388 ALA B O 1
ATOM 8730 N N . HIS B 1 389 ? 13.984 -3.09 -21.984 1 93.5 389 HIS B N 1
ATOM 8731 C CA . HIS B 1 389 ? 13.461 -1.729 -21.891 1 93.5 389 HIS B CA 1
ATOM 8732 C C . HIS B 1 389 ? 12.336 -1.507 -22.891 1 93.5 389 HIS B C 1
ATOM 8734 O O . HIS B 1 389 ? 11.344 -0.84 -22.578 1 93.5 389 HIS B O 1
ATOM 8740 N N . ALA B 1 390 ? 12.492 -2.062 -24 1 93.81 390 ALA B N 1
ATOM 8741 C CA . ALA B 1 390 ? 11.516 -1.906 -25.062 1 93.81 390 ALA B CA 1
ATOM 8742 C C . ALA B 1 390 ? 10.188 -2.561 -24.703 1 93.81 390 ALA B C 1
ATOM 8744 O O . ALA B 1 390 ? 9.125 -2.115 -25.141 1 93.81 390 ALA B O 1
ATOM 8745 N N . VAL B 1 391 ? 10.234 -3.619 -23.922 1 93.5 391 VAL B N 1
ATOM 8746 C CA . VAL B 1 391 ? 9.016 -4.289 -23.484 1 93.5 391 VAL B CA 1
ATOM 8747 C C . VAL B 1 391 ? 8.156 -3.314 -22.688 1 93.5 391 VAL B C 1
ATOM 8749 O O . VAL B 1 391 ? 6.941 -3.234 -22.891 1 93.5 391 VAL B O 1
ATOM 8752 N N . TYR B 1 392 ? 8.781 -2.607 -21.734 1 93.56 392 TYR B N 1
ATOM 8753 C CA . TYR B 1 392 ? 8.062 -1.634 -20.922 1 93.56 392 TYR B CA 1
ATOM 8754 C C . TYR B 1 392 ? 7.531 -0.489 -21.781 1 93.56 392 TYR B C 1
ATOM 8756 O O . TYR B 1 392 ? 6.398 -0.042 -21.594 1 93.56 392 TYR B O 1
ATOM 8764 N N . GLU B 1 393 ? 8.328 -0.035 -22.703 1 92.44 393 GLU B N 1
ATOM 8765 C CA . GLU B 1 393 ? 7.922 1.064 -23.562 1 92.44 393 GLU B CA 1
ATOM 8766 C C . GLU B 1 393 ? 6.691 0.688 -24.391 1 92.44 393 GLU B C 1
ATOM 8768 O O . GLU B 1 393 ? 5.766 1.487 -24.531 1 92.44 393 GLU B O 1
ATOM 8773 N N . ARG B 1 394 ? 6.699 -0.454 -24.906 1 91.25 394 ARG B N 1
ATOM 8774 C CA . ARG B 1 394 ? 5.562 -0.953 -25.672 1 91.25 394 ARG B CA 1
ATOM 8775 C C . ARG B 1 394 ? 4.32 -1.072 -24.797 1 91.25 394 ARG B C 1
ATOM 8777 O O . ARG B 1 394 ? 3.215 -0.74 -25.234 1 91.25 394 ARG B O 1
ATOM 8784 N N . ALA B 1 395 ? 4.512 -1.65 -23.609 1 90.69 395 ALA B N 1
ATOM 8785 C CA . ALA B 1 395 ? 3.395 -1.812 -22.672 1 90.69 395 ALA B CA 1
ATOM 8786 C C . ALA B 1 395 ? 2.785 -0.461 -22.312 1 90.69 395 ALA B C 1
ATOM 8788 O O . ALA B 1 395 ? 1.564 -0.335 -22.203 1 90.69 395 ALA B O 1
ATOM 8789 N N . VAL B 1 396 ? 3.617 0.551 -22.094 1 90.06 396 VAL B N 1
ATOM 8790 C CA . VAL B 1 396 ? 3.156 1.896 -21.766 1 90.06 396 VAL B CA 1
ATOM 8791 C C . VAL B 1 396 ? 2.33 2.455 -22.922 1 90.06 396 VAL B C 1
ATOM 8793 O O . VAL B 1 396 ? 1.274 3.055 -22.703 1 90.06 396 VAL B O 1
ATOM 8796 N N . GLU B 1 397 ? 2.762 2.225 -24.125 1 88.25 397 GLU B N 1
ATOM 8797 C CA . GLU B 1 397 ? 2.047 2.693 -25.312 1 88.25 397 GLU B CA 1
ATOM 8798 C C . GLU B 1 397 ? 0.681 2.021 -25.438 1 88.25 397 GLU B C 1
ATOM 8800 O O . GLU B 1 397 ? -0.302 2.666 -25.812 1 88.25 397 GLU B O 1
ATOM 8805 N N . ILE B 1 398 ? 0.643 0.799 -25.141 1 85.75 398 ILE B N 1
ATOM 8806 C CA . ILE B 1 398 ? -0.609 0.051 -25.172 1 85.75 398 ILE B CA 1
ATOM 8807 C C . ILE B 1 398 ? -1.568 0.595 -24.125 1 85.75 398 ILE B C 1
ATOM 8809 O O . ILE B 1 398 ? -2.754 0.797 -24.391 1 85.75 398 ILE B O 1
ATOM 8813 N N . ALA B 1 399 ? -1.051 0.772 -22.938 1 84.69 399 ALA B N 1
ATOM 8814 C CA . ALA B 1 399 ? -1.875 1.277 -21.844 1 84.69 399 ALA B CA 1
ATOM 8815 C C . ALA B 1 399 ? -2.385 2.684 -22.141 1 84.69 399 ALA B C 1
ATOM 8817 O O . ALA B 1 399 ? -3.506 3.037 -21.766 1 84.69 399 ALA B O 1
ATOM 8818 N N . LYS B 1 400 ? -1.617 3.531 -22.797 1 84.56 400 LYS B N 1
ATOM 8819 C CA . LYS B 1 400 ? -2.018 4.879 -23.188 1 84.56 400 LYS B CA 1
ATOM 8820 C C . LYS B 1 400 ? -3.191 4.832 -24.172 1 84.56 400 LYS B C 1
ATOM 8822 O O . LYS B 1 400 ? -4.137 5.613 -24.031 1 84.56 400 LYS B O 1
ATOM 8827 N N . THR B 1 401 ? -3.076 3.92 -25.062 1 84.5 401 THR B N 1
ATOM 8828 C CA . THR B 1 401 ? -4.105 3.775 -26.078 1 84.5 401 THR B CA 1
ATOM 8829 C C . THR B 1 401 ? -5.43 3.344 -25.453 1 84.5 401 THR B C 1
ATOM 8831 O O . THR B 1 401 ? -6.5 3.768 -25.906 1 84.5 401 THR B O 1
ATOM 8834 N N . LYS B 1 402 ? -5.367 2.617 -24.375 1 81 402 LYS B N 1
ATOM 8835 C CA . LYS B 1 402 ? -6.57 2.125 -23.703 1 81 402 LYS B CA 1
ATOM 8836 C C . LYS B 1 402 ? -7.062 3.121 -22.656 1 81 402 LYS B C 1
ATOM 8838 O O . LYS B 1 402 ? -8.117 2.916 -22.047 1 81 402 LYS B O 1
ATOM 8843 N N . GLN B 1 403 ? -6.352 4.168 -22.422 1 79.31 403 GLN B N 1
ATOM 8844 C CA . GLN B 1 403 ? -6.676 5.258 -21.5 1 79.31 403 GLN B CA 1
ATOM 8845 C C . GLN B 1 403 ? -6.938 4.73 -20.094 1 79.31 403 GLN B C 1
ATOM 8847 O O . GLN B 1 403 ? -7.871 5.18 -19.422 1 79.31 403 GLN B O 1
ATOM 8852 N N . ASN B 1 404 ? -6.309 3.633 -19.734 1 80.5 404 ASN B N 1
ATOM 8853 C CA . ASN B 1 404 ? -6.379 3.1 -18.375 1 80.5 404 ASN B CA 1
ATOM 8854 C C . ASN B 1 404 ? -5.34 3.746 -17.453 1 80.5 404 ASN B C 1
ATOM 8856 O O . ASN B 1 404 ? -4.191 3.307 -17.406 1 80.5 404 ASN B O 1
ATOM 8860 N N . LEU B 1 405 ? -5.754 4.695 -16.688 1 77.75 405 LEU B N 1
ATOM 8861 C CA . LEU B 1 405 ? -4.848 5.516 -15.891 1 77.75 405 LEU B CA 1
ATOM 8862 C C . LEU B 1 405 ? -4.211 4.695 -14.773 1 77.75 405 LEU B C 1
ATOM 8864 O O . LEU B 1 405 ? -3.027 4.859 -14.477 1 77.75 405 LEU B O 1
ATOM 8868 N N . GLN B 1 406 ? -4.977 3.867 -14.195 1 80.88 406 GLN B N 1
ATOM 8869 C CA . GLN B 1 406 ? -4.465 3.057 -13.102 1 80.88 406 GLN B CA 1
ATOM 8870 C C . GLN B 1 406 ? -3.373 2.105 -13.578 1 80.88 406 GLN B C 1
ATOM 8872 O O . GLN B 1 406 ? -2.352 1.934 -12.914 1 80.88 406 GLN B O 1
ATOM 8877 N N . LEU B 1 407 ? -3.596 1.527 -14.758 1 84.75 407 LEU B N 1
ATOM 8878 C CA . LEU B 1 407 ? -2.621 0.615 -15.344 1 84.75 407 LEU B CA 1
ATOM 8879 C C . LEU B 1 407 ? -1.347 1.358 -15.734 1 84.75 407 LEU B C 1
ATOM 8881 O O . LEU B 1 407 ? -0.242 0.843 -15.555 1 84.75 407 LEU B O 1
ATOM 8885 N N . LEU B 1 408 ? -1.526 2.514 -16.219 1 86.31 408 LEU B N 1
ATOM 8886 C CA . LEU B 1 408 ? -0.387 3.316 -16.656 1 86.31 408 LEU B CA 1
ATOM 8887 C C . LEU B 1 408 ? 0.494 3.693 -15.469 1 86.31 408 LEU B C 1
ATOM 8889 O O . LEU B 1 408 ? 1.722 3.637 -15.555 1 86.31 408 LEU B O 1
ATOM 8893 N N . CYS B 1 409 ? -0.081 4.031 -14.359 1 84.56 409 CYS B N 1
ATOM 8894 C CA . CYS B 1 409 ? 0.656 4.398 -13.156 1 84.56 409 CYS B CA 1
ATOM 8895 C C . CYS B 1 409 ? 1.492 3.232 -12.648 1 84.56 409 CYS B C 1
ATOM 8897 O O . CYS B 1 409 ? 2.676 3.395 -12.344 1 84.56 409 CYS B O 1
ATOM 8899 N N . ARG B 1 410 ? 0.951 2.078 -12.633 1 86.56 410 ARG B N 1
ATOM 8900 C CA . ARG B 1 410 ? 1.644 0.888 -12.156 1 86.56 410 ARG B CA 1
ATOM 8901 C C . ARG B 1 410 ? 2.773 0.493 -13.102 1 86.56 410 ARG B C 1
ATOM 8903 O O . ARG B 1 410 ? 3.832 0.043 -12.656 1 86.56 410 ARG B O 1
ATOM 8910 N N . LEU B 1 411 ? 2.51 0.673 -14.375 1 90.81 411 LEU B N 1
ATOM 8911 C CA . LEU B 1 411 ? 3.514 0.334 -15.375 1 90.81 411 LEU B CA 1
ATOM 8912 C C . LEU B 1 411 ? 4.719 1.263 -15.273 1 90.81 411 LEU B C 1
ATOM 8914 O O . LEU B 1 411 ? 5.863 0.81 -15.344 1 90.81 411 LEU B O 1
ATOM 8918 N N . TYR B 1 412 ? 4.453 2.51 -15.086 1 90.38 412 TYR B N 1
ATOM 8919 C CA . TYR B 1 412 ? 5.547 3.467 -14.961 1 90.38 412 TYR B CA 1
ATOM 8920 C C . TYR B 1 412 ? 6.348 3.219 -13.695 1 90.38 412 TYR B C 1
ATOM 8922 O O . TYR B 1 412 ? 7.57 3.369 -13.68 1 90.38 412 TYR B O 1
ATOM 8930 N N . SER B 1 413 ? 5.668 2.902 -12.656 1 88.19 413 SER B N 1
ATOM 8931 C CA . SER B 1 413 ? 6.363 2.58 -11.414 1 88.19 413 SER B CA 1
ATOM 8932 C C . SER B 1 413 ? 7.289 1.384 -11.586 1 88.19 413 SER B C 1
ATOM 8934 O O . SER B 1 413 ? 8.445 1.419 -11.164 1 88.19 413 SER B O 1
ATOM 8936 N N . SER B 1 414 ? 6.797 0.352 -12.211 1 90.56 414 SER B N 1
ATOM 8937 C CA . SER B 1 414 ? 7.602 -0.838 -12.469 1 90.56 414 SER B CA 1
ATOM 8938 C C . SER B 1 414 ? 8.75 -0.533 -13.422 1 90.56 414 SER B C 1
ATOM 8940 O O . SER B 1 414 ? 9.852 -1.064 -13.266 1 90.56 414 SER B O 1
ATOM 8942 N N . PHE B 1 415 ? 8.461 0.275 -14.43 1 94.06 415 PHE B N 1
ATOM 8943 C CA . PHE B 1 415 ? 9.469 0.662 -15.414 1 94.06 415 PHE B CA 1
ATOM 8944 C C . PHE B 1 415 ? 10.602 1.436 -14.75 1 94.06 415 PHE B C 1
ATOM 8946 O O . PHE B 1 415 ? 11.773 1.211 -15.055 1 94.06 415 PHE B O 1
ATOM 8953 N N . ALA B 1 416 ? 10.234 2.34 -13.844 1 92.06 416 ALA B N 1
ATOM 8954 C CA . ALA B 1 416 ? 11.242 3.123 -13.133 1 92.06 416 ALA B CA 1
ATOM 8955 C C . ALA B 1 416 ? 12.125 2.227 -12.266 1 92.06 416 ALA B C 1
ATOM 8957 O O . ALA B 1 416 ? 13.344 2.373 -12.242 1 92.06 416 ALA B O 1
ATOM 8958 N N . ARG B 1 417 ? 11.523 1.319 -11.578 1 87 417 ARG B N 1
ATOM 8959 C CA . ARG B 1 417 ? 12.273 0.387 -10.734 1 87 417 ARG B CA 1
ATOM 8960 C C . ARG B 1 417 ? 13.219 -0.468 -11.578 1 87 417 ARG B C 1
ATOM 8962 O O . ARG B 1 417 ? 14.367 -0.689 -11.195 1 87 417 ARG B O 1
ATOM 8969 N N . PHE B 1 418 ? 12.734 -0.958 -12.695 1 92.69 418 PHE B N 1
ATOM 8970 C CA . PHE B 1 418 ? 13.539 -1.757 -13.609 1 92.69 418 PHE B CA 1
ATOM 8971 C C . PHE B 1 418 ? 14.742 -0.962 -14.102 1 92.69 418 PHE B C 1
ATOM 8973 O O . PHE B 1 418 ? 15.859 -1.48 -14.148 1 92.69 418 PHE B O 1
ATOM 8980 N N . THR B 1 419 ? 14.438 0.293 -14.461 1 92.12 419 THR B N 1
ATOM 8981 C CA . THR B 1 419 ? 15.492 1.16 -14.961 1 92.12 419 THR B CA 1
ATOM 8982 C C . THR B 1 419 ? 16.562 1.377 -13.898 1 92.12 419 THR B C 1
ATOM 8984 O O . THR B 1 419 ? 17.766 1.408 -14.203 1 92.12 419 THR B O 1
ATOM 8987 N N . PHE B 1 420 ? 16.266 1.502 -12.695 1 89.25 420 PHE B N 1
ATOM 8988 C CA . PHE B 1 420 ? 17.203 1.681 -11.602 1 89.25 420 PHE B CA 1
ATOM 8989 C C . PHE B 1 420 ? 18.078 0.441 -11.422 1 89.25 420 PHE B C 1
ATOM 8991 O O . PHE B 1 420 ? 19.297 0.547 -11.273 1 89.25 420 PHE B O 1
ATOM 8998 N N . VAL B 1 421 ? 17.438 -0.697 -11.461 1 82.94 421 VAL B N 1
ATOM 8999 C CA . VAL B 1 421 ? 18.141 -1.947 -11.195 1 82.94 421 VAL B CA 1
ATOM 9000 C C . VAL B 1 421 ? 19.141 -2.227 -12.32 1 82.94 421 VAL B C 1
ATOM 9002 O O . VAL B 1 421 ? 20.266 -2.664 -12.07 1 82.94 421 VAL B O 1
ATOM 9005 N N . VAL B 1 422 ? 18.766 -1.979 -13.547 1 86.38 422 VAL B N 1
ATOM 9006 C CA . VAL B 1 422 ? 19.594 -2.328 -14.695 1 86.38 422 VAL B CA 1
ATOM 9007 C C . VAL B 1 422 ? 20.703 -1.298 -14.867 1 86.38 422 VAL B C 1
ATOM 9009 O O . VAL B 1 422 ? 21.844 -1.654 -15.164 1 86.38 422 VAL B O 1
ATOM 9012 N N . SER B 1 423 ? 20.328 -0.038 -14.672 1 87.31 423 SER B N 1
ATOM 9013 C CA . SER B 1 423 ? 21.312 1.012 -14.945 1 87.31 423 SER B CA 1
ATOM 9014 C C . SER B 1 423 ? 22.109 1.359 -13.688 1 87.31 423 SER B C 1
ATOM 9016 O O . SER B 1 423 ? 23.219 1.876 -13.781 1 87.31 423 SER B O 1
ATOM 9018 N N . GLY B 1 424 ? 21.531 1.149 -12.562 1 82.75 424 GLY B N 1
ATOM 9019 C CA . GLY B 1 424 ? 22.125 1.578 -11.312 1 82.75 424 GLY B CA 1
ATOM 9020 C C . GLY B 1 424 ? 22.062 3.08 -11.102 1 82.75 424 GLY B C 1
ATOM 9021 O O . GLY B 1 424 ? 22.609 3.598 -10.125 1 82.75 424 GLY B O 1
ATOM 9022 N N . SER B 1 425 ? 21.422 3.729 -12.023 1 87.94 425 SER B N 1
ATOM 9023 C CA . SER B 1 425 ? 21.344 5.184 -11.977 1 87.94 425 SER B CA 1
ATOM 9024 C C . SER B 1 425 ? 20.031 5.66 -11.375 1 87.94 425 SER B C 1
ATOM 9026 O O . SER B 1 425 ? 18.969 5.418 -11.945 1 87.94 425 SER B O 1
ATOM 9028 N N . ILE B 1 426 ? 20.078 6.383 -10.281 1 88.56 426 ILE B N 1
ATOM 9029 C CA . ILE B 1 426 ? 18.891 6.949 -9.648 1 88.56 426 ILE B CA 1
ATOM 9030 C C . ILE B 1 426 ? 18.297 8.023 -10.547 1 88.56 426 ILE B C 1
ATOM 9032 O O . ILE B 1 426 ? 17.062 8.125 -10.672 1 88.56 426 ILE B O 1
ATOM 9036 N N . ASP B 1 427 ? 19.125 8.781 -11.227 1 91.88 427 ASP B N 1
ATOM 9037 C CA . ASP B 1 427 ? 18.672 9.875 -12.086 1 91.88 427 ASP B CA 1
ATOM 9038 C C . ASP B 1 427 ? 17.875 9.344 -13.273 1 91.88 427 ASP B C 1
ATOM 9040 O O . ASP B 1 427 ? 16.875 9.945 -13.664 1 91.88 427 ASP B O 1
ATOM 9044 N N . ALA B 1 428 ? 18.344 8.25 -13.844 1 92.62 428 ALA B N 1
ATOM 9045 C CA . ALA B 1 428 ? 17.625 7.656 -14.961 1 92.62 428 ALA B CA 1
ATOM 9046 C C . ALA B 1 428 ? 16.219 7.211 -14.539 1 92.62 428 ALA B C 1
ATOM 9048 O O . ALA B 1 428 ? 15.258 7.375 -15.289 1 92.62 428 ALA B O 1
ATOM 9049 N N . ALA B 1 429 ? 16.109 6.609 -13.383 1 92.75 429 ALA B N 1
ATOM 9050 C CA . ALA B 1 429 ? 14.812 6.176 -12.859 1 92.75 429 ALA B CA 1
ATOM 9051 C C . ALA B 1 429 ? 13.898 7.371 -12.602 1 92.75 429 ALA B C 1
ATOM 9053 O O . ALA B 1 429 ? 12.711 7.324 -12.922 1 92.75 429 ALA B O 1
ATOM 9054 N N . ILE B 1 430 ? 14.469 8.469 -12.016 1 93.38 430 ILE B N 1
ATOM 9055 C CA . ILE B 1 430 ? 13.703 9.672 -11.727 1 93.38 430 ILE B CA 1
ATOM 9056 C C . ILE B 1 430 ? 13.164 10.266 -13.031 1 93.38 430 ILE B C 1
ATOM 9058 O O . ILE B 1 430 ? 12.031 10.742 -13.078 1 93.38 430 ILE B O 1
ATOM 9062 N N . GLU B 1 431 ? 13.914 10.18 -14.055 1 93.44 431 GLU B N 1
ATOM 9063 C CA . GLU B 1 431 ? 13.484 10.703 -15.352 1 93.44 431 GLU B CA 1
ATOM 9064 C C . GLU B 1 431 ? 12.25 9.969 -15.867 1 93.44 431 GLU B C 1
ATOM 9066 O O . GLU B 1 431 ? 11.375 10.57 -16.484 1 93.44 431 GLU B O 1
ATOM 9071 N N . VAL B 1 432 ? 12.195 8.672 -15.633 1 93.88 432 VAL B N 1
ATOM 9072 C CA . VAL B 1 432 ? 11.031 7.891 -16.031 1 93.88 432 VAL B CA 1
ATOM 9073 C C . VAL B 1 432 ? 9.805 8.367 -15.266 1 93.88 432 VAL B C 1
ATOM 9075 O O . VAL B 1 432 ? 8.727 8.516 -15.844 1 93.88 432 VAL B O 1
ATOM 9078 N N . PHE B 1 433 ? 9.977 8.609 -13.961 1 93.12 433 PHE B N 1
ATOM 9079 C CA . PHE B 1 433 ? 8.875 9.109 -13.148 1 93.12 433 PHE B CA 1
ATOM 9080 C C . PHE B 1 433 ? 8.406 10.477 -13.641 1 93.12 433 PHE B C 1
ATOM 9082 O O . PHE B 1 433 ? 7.203 10.727 -13.727 1 93.12 433 PHE B O 1
ATOM 9089 N N . VAL B 1 434 ? 9.359 11.336 -13.914 1 92.44 434 VAL B N 1
ATOM 9090 C CA . VAL B 1 434 ? 9.039 12.703 -14.328 1 92.44 434 VAL B CA 1
ATOM 9091 C C . VAL B 1 434 ? 8.281 12.672 -15.656 1 92.44 434 VAL B C 1
ATOM 9093 O O . VAL B 1 434 ? 7.293 13.391 -15.82 1 92.44 434 VAL B O 1
ATOM 9096 N N . LYS B 1 435 ? 8.688 11.805 -16.547 1 89.56 435 LYS B N 1
ATOM 9097 C CA . LYS B 1 435 ? 7.98 11.633 -17.828 1 89.56 435 LYS B CA 1
ATOM 9098 C C . LYS B 1 435 ? 6.559 11.133 -17.594 1 89.56 435 LYS B C 1
ATOM 9100 O O . LYS B 1 435 ? 5.625 11.57 -18.281 1 89.56 435 LYS B O 1
ATOM 9105 N N . ALA B 1 436 ? 6.445 10.227 -16.688 1 91.25 436 ALA B N 1
ATOM 9106 C CA . ALA B 1 436 ? 5.129 9.688 -16.344 1 91.25 436 ALA B CA 1
ATOM 9107 C C . ALA B 1 436 ? 4.211 10.773 -15.805 1 91.25 436 ALA B C 1
ATOM 9109 O O . ALA B 1 436 ? 3.041 10.859 -16.188 1 91.25 436 ALA B O 1
ATOM 9110 N N . ILE B 1 437 ? 4.719 11.648 -14.922 1 90.88 437 ILE B N 1
ATOM 9111 C CA . ILE B 1 437 ? 3.939 12.695 -14.273 1 90.88 437 ILE B CA 1
ATOM 9112 C C . ILE B 1 437 ? 3.48 13.711 -15.312 1 90.88 437 ILE B C 1
ATOM 9114 O O . ILE B 1 437 ? 2.365 14.234 -15.234 1 90.88 437 ILE B O 1
ATOM 9118 N N . GLN B 1 438 ? 4.25 13.969 -16.281 1 86.5 438 GLN B N 1
ATOM 9119 C CA . GLN B 1 438 ? 3.918 14.93 -17.328 1 86.5 438 GLN B CA 1
ATOM 9120 C C . GLN B 1 438 ? 2.822 14.383 -18.25 1 86.5 438 GLN B C 1
ATOM 9122 O O . GLN B 1 438 ? 1.959 15.133 -18.703 1 86.5 438 GLN B O 1
ATOM 9127 N N . GLN B 1 439 ? 2.855 13.109 -18.438 1 83.69 439 GLN B N 1
ATOM 9128 C CA . GLN B 1 439 ? 1.905 12.492 -19.359 1 83.69 439 GLN B CA 1
ATOM 9129 C C . GLN B 1 439 ? 0.591 12.164 -18.656 1 83.69 439 GLN B C 1
ATOM 9131 O O . GLN B 1 439 ? -0.486 12.336 -19.234 1 83.69 439 GLN B O 1
ATOM 9136 N N . VAL B 1 440 ? 0.767 11.664 -17.469 1 84.81 440 VAL B N 1
ATOM 9137 C CA . VAL B 1 440 ? -0.408 11.25 -16.703 1 84.81 440 VAL B CA 1
ATOM 9138 C C . VAL B 1 440 ? -0.278 11.711 -15.25 1 84.81 440 VAL B C 1
ATOM 9140 O O . VAL B 1 440 ? 0.056 10.914 -14.367 1 84.81 440 VAL B O 1
ATOM 9143 N N . PRO B 1 441 ? -0.655 12.984 -15.094 1 83.12 441 PRO B N 1
ATOM 9144 C CA . PRO B 1 441 ? -0.525 13.461 -13.719 1 83.12 441 PRO B CA 1
ATOM 9145 C C . PRO B 1 441 ? -1.493 12.766 -12.758 1 83.12 441 PRO B C 1
ATOM 9147 O O . PRO B 1 441 ? -2.711 12.891 -12.914 1 83.12 441 PRO B O 1
ATOM 9150 N N . CYS B 1 442 ? -0.982 11.93 -11.953 1 84.06 442 CYS B N 1
ATOM 9151 C CA . CYS B 1 442 ? -1.779 11.242 -10.938 1 84.06 442 CYS B CA 1
ATOM 9152 C C . CYS B 1 442 ? -1.044 11.195 -9.602 1 84.06 442 CYS B C 1
ATOM 9154 O O . CYS B 1 442 ? 0.188 11.164 -9.57 1 84.06 442 CYS B O 1
ATOM 9156 N N . LYS B 1 443 ? -1.79 11.219 -8.539 1 89.5 443 LYS B N 1
ATOM 9157 C CA . LYS B 1 443 ? -1.244 11.234 -7.188 1 89.5 443 LYS B CA 1
ATOM 9158 C C . LYS B 1 443 ? -0.37 10.008 -6.934 1 89.5 443 LYS B C 1
ATOM 9160 O O . LYS B 1 443 ? 0.689 10.117 -6.312 1 89.5 443 LYS B O 1
ATOM 9165 N N . SER B 1 444 ? -0.794 8.898 -7.449 1 88.06 444 SER B N 1
ATOM 9166 C CA . SER B 1 444 ? -0.113 7.641 -7.164 1 88.06 444 SER B CA 1
ATOM 9167 C C . SER B 1 444 ? 1.315 7.652 -7.699 1 88.06 444 SER B C 1
ATOM 9169 O O . SER B 1 444 ? 2.23 7.141 -7.051 1 88.06 444 SER B O 1
ATOM 9171 N N . ILE B 1 445 ? 1.586 8.227 -8.844 1 89.94 445 ILE B N 1
ATOM 9172 C CA . ILE B 1 445 ? 2.914 8.242 -9.445 1 89.94 445 ILE B CA 1
ATOM 9173 C C . ILE B 1 445 ? 3.83 9.172 -8.656 1 89.94 445 ILE B C 1
ATOM 9175 O O . ILE B 1 445 ? 5.02 8.883 -8.484 1 89.94 445 ILE B O 1
ATOM 9179 N N . ILE B 1 446 ? 3.285 10.258 -8.219 1 92.06 446 ILE B N 1
ATOM 9180 C CA . ILE B 1 446 ? 4.078 11.203 -7.441 1 92.06 446 ILE B CA 1
ATOM 9181 C C . ILE B 1 446 ? 4.43 10.602 -6.086 1 92.06 446 ILE B C 1
ATOM 9183 O O . ILE B 1 446 ? 5.559 10.75 -5.605 1 92.06 446 ILE B O 1
ATOM 9187 N N . GLN B 1 447 ? 3.482 9.945 -5.527 1 91.5 447 GLN B N 1
ATOM 9188 C CA . GLN B 1 447 ? 3.727 9.242 -4.273 1 91.5 447 GLN B CA 1
ATOM 9189 C C . GLN B 1 447 ? 4.828 8.195 -4.43 1 91.5 447 GLN B C 1
ATOM 9191 O O . GLN B 1 447 ? 5.703 8.078 -3.57 1 91.5 447 GLN B O 1
ATOM 9196 N N . GLU B 1 448 ? 4.793 7.508 -5.477 1 88.94 448 GLU B N 1
ATOM 9197 C CA . GLU B 1 448 ? 5.805 6.488 -5.738 1 88.94 448 GLU B CA 1
ATOM 9198 C C . GLU B 1 448 ? 7.18 7.117 -5.961 1 88.94 448 GLU B C 1
ATOM 9200 O O . GLU B 1 448 ? 8.195 6.547 -5.574 1 88.94 448 GLU B O 1
ATOM 9205 N N . LEU B 1 449 ? 7.18 8.227 -6.68 1 92.31 449 LEU B N 1
ATOM 9206 C CA . LEU B 1 449 ? 8.438 8.938 -6.875 1 92.31 449 LEU B CA 1
ATOM 9207 C C . LEU B 1 449 ? 9.039 9.359 -5.539 1 92.31 449 LEU B C 1
ATOM 9209 O O . LEU B 1 449 ? 10.242 9.172 -5.305 1 92.31 449 LEU B O 1
ATOM 9213 N N . ILE B 1 450 ? 8.188 9.883 -4.637 1 92.5 450 ILE B N 1
ATOM 9214 C CA . ILE B 1 450 ? 8.656 10.32 -3.33 1 92.5 450 ILE B CA 1
ATOM 9215 C C . ILE B 1 450 ? 9.188 9.125 -2.543 1 92.5 450 ILE B C 1
ATOM 9217 O O . ILE B 1 450 ? 10.266 9.195 -1.953 1 92.5 450 ILE B O 1
ATOM 9221 N N . ASN B 1 451 ? 8.469 8.07 -2.555 1 85.94 451 ASN B N 1
ATOM 9222 C CA . ASN B 1 451 ? 8.898 6.855 -1.87 1 85.94 451 ASN B CA 1
ATOM 9223 C C . ASN B 1 451 ? 10.219 6.328 -2.438 1 85.94 451 ASN B C 1
ATOM 9225 O O . ASN B 1 451 ? 11.102 5.91 -1.685 1 85.94 451 ASN B O 1
ATOM 9229 N N . PHE B 1 452 ? 10.359 6.371 -3.824 1 86.31 452 PHE B N 1
ATOM 9230 C CA . PHE B 1 452 ? 11.562 5.902 -4.5 1 86.31 452 PHE B CA 1
ATOM 9231 C C . PHE B 1 452 ? 12.773 6.727 -4.082 1 86.31 452 PHE B C 1
ATOM 9233 O O . PHE B 1 452 ? 13.836 6.176 -3.783 1 86.31 452 PHE B O 1
ATOM 9240 N N . ILE B 1 453 ? 12.555 8.031 -4.051 1 87.69 453 ILE B N 1
ATOM 9241 C CA . ILE B 1 453 ? 13.664 8.914 -3.709 1 87.69 453 ILE B CA 1
ATOM 9242 C C . ILE B 1 453 ? 14.008 8.773 -2.229 1 87.69 453 ILE B C 1
ATOM 9244 O O . ILE B 1 453 ? 15.172 8.836 -1.843 1 87.69 453 ILE B O 1
ATOM 9248 N N . THR B 1 454 ? 13 8.602 -1.374 1 84.5 454 THR B N 1
ATOM 9249 C CA . THR B 1 454 ? 13.219 8.406 0.054 1 84.5 454 THR B CA 1
ATOM 9250 C C . THR B 1 454 ? 14.07 7.16 0.303 1 84.5 454 THR B C 1
ATOM 9252 O O . THR B 1 454 ? 14.938 7.164 1.179 1 84.5 454 THR B O 1
ATOM 9255 N N . LEU B 1 455 ? 13.844 6.289 -0.536 1 73.81 455 LEU B N 1
ATOM 9256 C CA . LEU B 1 455 ? 14.5 5.008 -0.315 1 73.81 455 LEU B CA 1
ATOM 9257 C C . LEU B 1 455 ? 15.875 4.984 -0.969 1 73.81 455 LEU B C 1
ATOM 9259 O O . LEU B 1 455 ? 16.828 4.438 -0.405 1 73.81 455 LEU B O 1
ATOM 9263 N N . HIS B 1 456 ? 16 5.664 -2.211 1 74.44 456 HIS B N 1
ATOM 9264 C CA . HIS B 1 456 ? 17.203 5.441 -3.004 1 74.44 456 HIS B CA 1
ATOM 9265 C C . HIS B 1 456 ? 18.031 6.715 -3.107 1 74.44 456 HIS B C 1
ATOM 9267 O O . HIS B 1 456 ? 19.25 6.656 -3.314 1 74.44 456 HIS B O 1
ATOM 9273 N N . GLY B 1 457 ? 17.438 7.719 -3.145 1 76.62 457 GLY B N 1
ATOM 9274 C CA . GLY B 1 457 ? 18.125 8.969 -3.428 1 76.62 457 GLY B CA 1
ATOM 9275 C C . GLY B 1 457 ? 18.578 9.703 -2.176 1 76.62 457 GLY B C 1
ATOM 9276 O O . GLY B 1 457 ? 19.625 10.352 -2.166 1 76.62 457 GLY B O 1
ATOM 9277 N N . GLY B 1 458 ? 17.703 9.633 -1.1 1 79.5 458 GLY B N 1
ATOM 9278 C CA . GLY B 1 458 ? 18.016 10.32 0.142 1 79.5 458 GLY B CA 1
ATOM 9279 C C . GLY B 1 458 ? 18.047 11.836 -0.009 1 79.5 458 GLY B C 1
ATOM 9280 O O . GLY B 1 458 ? 17.297 12.398 -0.808 1 79.5 458 GLY B O 1
ATOM 9281 N N . GLY B 1 459 ? 18.844 12.5 0.822 1 82.75 459 GLY B N 1
ATOM 9282 C CA . GLY B 1 459 ? 18.922 13.953 0.884 1 82.75 459 GLY B CA 1
ATOM 9283 C C . GLY B 1 459 ? 19.578 14.57 -0.334 1 82.75 459 GLY B C 1
ATOM 9284 O O . GLY B 1 459 ? 19.375 15.75 -0.626 1 82.75 459 GLY B O 1
ATOM 9285 N N . LYS B 1 460 ? 20.172 13.734 -1.158 1 85.75 460 LYS B N 1
ATOM 9286 C CA . LYS B 1 460 ? 20.891 14.234 -2.324 1 85.75 460 LYS B CA 1
ATOM 9287 C C . LYS B 1 460 ? 19.938 14.672 -3.422 1 85.75 460 LYS B C 1
ATOM 9289 O O . LYS B 1 460 ? 20.25 15.547 -4.227 1 85.75 460 LYS B O 1
ATOM 9294 N N . GLN B 1 461 ? 18.797 14.125 -3.41 1 89.94 461 GLN B N 1
ATOM 9295 C CA . GLN B 1 461 ? 17.828 14.414 -4.457 1 89.94 461 GLN B CA 1
ATOM 9296 C C . GLN B 1 461 ? 16.766 15.391 -3.961 1 89.94 461 GLN B C 1
ATOM 9298 O O . GLN B 1 461 ? 15.703 15.539 -4.582 1 89.94 461 GLN B O 1
ATOM 9303 N N . MET B 1 462 ? 17 16.078 -2.895 1 91.69 462 MET B N 1
ATOM 9304 C CA . MET B 1 462 ? 16.016 16.969 -2.283 1 91.69 462 MET B CA 1
ATOM 9305 C C . MET B 1 462 ? 15.617 18.078 -3.252 1 91.69 462 MET B C 1
ATOM 9307 O O . MET B 1 462 ? 14.43 18.391 -3.385 1 91.69 462 MET B O 1
ATOM 9311 N N . GLY B 1 463 ? 16.562 18.672 -3.93 1 91.25 463 GLY B N 1
ATOM 9312 C CA . GLY B 1 463 ? 16.266 19.75 -4.863 1 91.25 463 GLY B CA 1
ATOM 9313 C C . GLY B 1 463 ? 15.367 19.328 -6.004 1 91.25 463 GLY B C 1
ATOM 9314 O O . GLY B 1 463 ? 14.398 20.016 -6.328 1 91.25 463 GLY B O 1
ATOM 9315 N N . LYS B 1 464 ? 15.633 18.203 -6.586 1 90.5 464 LYS B N 1
ATOM 9316 C CA . LYS B 1 464 ? 14.836 17.688 -7.699 1 90.5 464 LYS B CA 1
ATOM 9317 C C . LYS B 1 464 ? 13.422 17.344 -7.246 1 90.5 464 LYS B C 1
ATOM 9319 O O . LYS B 1 464 ? 12.445 17.656 -7.941 1 90.5 464 LYS B O 1
ATOM 9324 N N . LEU B 1 465 ? 13.391 16.672 -6.113 1 93.69 465 LEU B N 1
ATOM 9325 C CA . LEU B 1 465 ? 12.086 16.297 -5.594 1 93.69 465 LEU B CA 1
ATOM 9326 C C . LEU B 1 465 ? 11.25 17.531 -5.258 1 93.69 465 LEU B C 1
ATOM 9328 O O . LEU B 1 465 ? 10.039 17.547 -5.508 1 93.69 465 LEU B O 1
ATOM 9332 N N . ASP B 1 466 ? 11.875 18.531 -4.648 1 94.31 466 ASP B N 1
ATOM 9333 C CA . ASP B 1 466 ? 11.188 19.766 -4.289 1 94.31 466 ASP B CA 1
ATOM 9334 C C . ASP B 1 466 ? 10.586 20.438 -5.523 1 94.31 466 ASP B C 1
ATOM 9336 O O . ASP B 1 466 ? 9.461 20.953 -5.477 1 94.31 466 ASP B O 1
ATOM 9340 N N . SER B 1 467 ? 11.273 20.422 -6.613 1 92 467 SER B N 1
ATOM 9341 C CA . SER B 1 467 ? 10.797 21.016 -7.855 1 92 467 SER B CA 1
ATOM 9342 C C . SER B 1 467 ? 9.562 20.297 -8.383 1 92 467 SER B C 1
ATOM 9344 O O . SER B 1 467 ? 8.594 20.938 -8.797 1 92 467 SER B O 1
ATOM 9346 N N . VAL B 1 468 ? 9.594 19 -8.336 1 91.56 468 VAL B N 1
ATOM 9347 C CA . VAL B 1 468 ? 8.484 18.203 -8.836 1 91.56 468 VAL B CA 1
ATOM 9348 C C . VAL B 1 468 ? 7.254 18.406 -7.961 1 91.56 468 VAL B C 1
ATOM 9350 O O . VAL B 1 468 ? 6.141 18.562 -8.469 1 91.56 468 VAL B O 1
ATOM 9353 N N . VAL B 1 469 ? 7.457 18.422 -6.668 1 92.75 469 VAL B N 1
ATOM 9354 C CA . VAL B 1 469 ? 6.352 18.578 -5.73 1 92.75 469 VAL B CA 1
ATOM 9355 C C . VAL B 1 469 ? 5.758 19.984 -5.844 1 92.75 469 VAL B C 1
ATOM 9357 O O . VAL B 1 469 ? 4.539 20.156 -5.816 1 92.75 469 VAL B O 1
ATOM 9360 N N . THR B 1 470 ? 6.625 20.969 -6 1 92.38 470 THR B N 1
ATOM 9361 C CA . THR B 1 470 ? 6.16 22.344 -6.152 1 92.38 470 THR B CA 1
ATOM 9362 C C . THR B 1 470 ? 5.266 22.469 -7.383 1 92.38 470 THR B C 1
ATOM 9364 O O . THR B 1 470 ? 4.234 23.156 -7.336 1 92.38 470 THR B O 1
ATOM 9367 N N . ASP B 1 471 ? 5.586 21.797 -8.367 1 89.62 471 ASP B N 1
ATOM 9368 C CA . ASP B 1 471 ? 4.801 21.828 -9.602 1 89.62 471 ASP B CA 1
ATOM 9369 C C . ASP B 1 471 ? 3.461 21.109 -9.406 1 89.62 471 ASP B C 1
ATOM 9371 O O . ASP B 1 471 ? 2.451 21.5 -9.992 1 89.62 471 ASP B O 1
ATOM 9375 N N . ALA B 1 472 ? 3.453 20.141 -8.602 1 89.75 472 ALA B N 1
ATOM 9376 C CA . ALA B 1 472 ? 2.254 19.328 -8.391 1 89.75 472 ALA B CA 1
ATOM 9377 C C . ALA B 1 472 ? 1.273 20.031 -7.457 1 89.75 472 ALA B C 1
ATOM 9379 O O . ALA B 1 472 ? 0.058 19.875 -7.582 1 89.75 472 ALA B O 1
ATOM 9380 N N . ILE B 1 473 ? 1.812 20.797 -6.543 1 90.19 473 ILE B N 1
ATOM 9381 C CA . ILE B 1 473 ? 0.928 21.344 -5.516 1 90.19 473 ILE B CA 1
ATOM 9382 C C . ILE B 1 473 ? 0.571 22.781 -5.852 1 90.19 473 ILE B C 1
ATOM 9384 O O . ILE B 1 473 ? -0.417 23.328 -5.344 1 90.19 473 ILE B O 1
ATOM 9388 N N . SER B 1 474 ? 1.376 23.375 -6.715 1 83.69 474 SER B N 1
ATOM 9389 C CA . SER B 1 474 ? 1.118 24.781 -7.055 1 83.69 474 SER B CA 1
ATOM 9390 C C . SER B 1 474 ? -0.133 24.906 -7.914 1 83.69 474 SER B C 1
ATOM 9392 O O . SER B 1 474 ? -0.476 24 -8.672 1 83.69 474 SER B O 1
ATOM 9394 N N . THR B 1 475 ? -0.86 25.828 -7.699 1 75.19 475 THR B N 1
ATOM 9395 C CA . THR B 1 475 ? -2.137 26.031 -8.375 1 75.19 475 THR B CA 1
ATOM 9396 C C . THR B 1 475 ? -1.92 26.406 -9.844 1 75.19 475 THR B C 1
ATOM 9398 O O . THR B 1 475 ? -2.82 26.25 -10.664 1 75.19 475 THR B O 1
ATOM 9401 N N . ALA B 1 476 ? -0.795 26.734 -10.156 1 72.06 476 ALA B N 1
ATOM 9402 C CA . ALA B 1 476 ? -0.587 27.328 -11.469 1 72.06 476 ALA B CA 1
ATOM 9403 C C . ALA B 1 476 ? -0.151 26.281 -12.484 1 72.06 476 ALA B C 1
ATOM 9405 O O . ALA B 1 476 ? -0.321 26.453 -13.695 1 72.06 476 ALA B O 1
ATOM 9406 N N . SER B 1 477 ? 0.229 25.188 -12.078 1 74.31 477 SER B N 1
ATOM 9407 C CA . SER B 1 477 ? 0.836 24.234 -13.008 1 74.31 477 SER B CA 1
ATOM 9408 C C . SER B 1 477 ? -0.208 23.297 -13.594 1 74.31 477 SER B C 1
ATOM 9410 O O . SER B 1 477 ? -1.272 23.094 -13.008 1 74.31 477 SER B O 1
ATOM 9412 N N . GLU B 1 478 ? 0.119 22.875 -14.766 1 74.75 478 GLU B N 1
ATOM 9413 C CA . GLU B 1 478 ? -0.764 21.938 -15.445 1 74.75 478 GLU B CA 1
ATOM 9414 C C . GLU B 1 478 ? -0.921 20.641 -14.648 1 74.75 478 GLU B C 1
ATOM 9416 O O . GLU B 1 478 ? -2.008 20.062 -14.609 1 74.75 478 GLU B O 1
ATOM 9421 N N . VAL B 1 479 ? 0.056 20.266 -14 1 75.12 479 VAL B N 1
ATOM 9422 C CA . VAL B 1 479 ? 0.042 19.031 -13.203 1 75.12 479 VAL B CA 1
ATOM 9423 C C . VAL B 1 479 ? -0.926 19.188 -12.031 1 75.12 479 VAL B C 1
ATOM 9425 O O . VAL B 1 479 ? -1.705 18.281 -11.742 1 75.12 479 VAL B O 1
ATOM 9428 N N . SER B 1 480 ? -0.93 20.344 -11.531 1 73.62 480 SER B N 1
ATOM 9429 C CA . SER B 1 480 ? -1.739 20.609 -10.344 1 73.62 480 SER B CA 1
ATOM 9430 C C . SER B 1 480 ? -3.225 20.656 -10.688 1 73.62 480 SER B C 1
ATOM 9432 O O . SER B 1 480 ? -4.066 20.266 -9.875 1 73.62 480 SER B O 1
ATOM 9434 N N . GLN B 1 481 ? -3.418 21.062 -11.844 1 78.06 481 GLN B N 1
ATOM 9435 C CA . GLN B 1 481 ? -4.812 21.203 -12.266 1 78.06 481 GLN B CA 1
ATOM 9436 C C . GLN B 1 481 ? -5.477 19.828 -12.422 1 78.06 481 GLN B C 1
ATOM 9438 O O . GLN B 1 481 ? -6.699 19.719 -12.305 1 78.06 481 GLN B O 1
ATOM 9443 N N . ALA B 1 482 ? -4.672 18.859 -12.617 1 79.88 482 ALA B N 1
ATOM 9444 C CA . ALA B 1 482 ? -5.195 17.5 -12.805 1 79.88 482 ALA B CA 1
ATOM 9445 C C . ALA B 1 482 ? -5.434 16.828 -11.461 1 79.88 482 ALA B C 1
ATOM 9447 O O . ALA B 1 482 ? -6.141 15.812 -11.391 1 79.88 482 ALA B O 1
ATOM 9448 N N . LEU B 1 483 ? -4.953 17.469 -10.383 1 87.12 483 LEU B N 1
ATOM 9449 C CA . LEU B 1 483 ? -5.047 16.859 -9.062 1 87.12 483 LEU B CA 1
ATOM 9450 C C . LEU B 1 483 ? -6.07 17.594 -8.195 1 87.12 483 LEU B C 1
ATOM 9452 O O . LEU B 1 483 ? -6.188 18.828 -8.273 1 87.12 483 LEU B O 1
ATOM 9456 N N . ASN B 1 484 ? -6.871 16.891 -7.547 1 87.81 484 ASN B N 1
ATOM 9457 C CA . ASN B 1 484 ? -7.805 17.516 -6.609 1 87.81 484 ASN B CA 1
ATOM 9458 C C . ASN B 1 484 ? -7.082 18.047 -5.379 1 87.81 484 ASN B C 1
ATOM 9460 O O . ASN B 1 484 ? -5.906 17.766 -5.168 1 87.81 484 ASN B O 1
ATOM 9464 N N . SER B 1 485 ? -7.703 18.797 -4.613 1 88.81 485 SER B N 1
ATOM 9465 C CA . SER B 1 485 ? -7.109 19.469 -3.459 1 88.81 485 SER 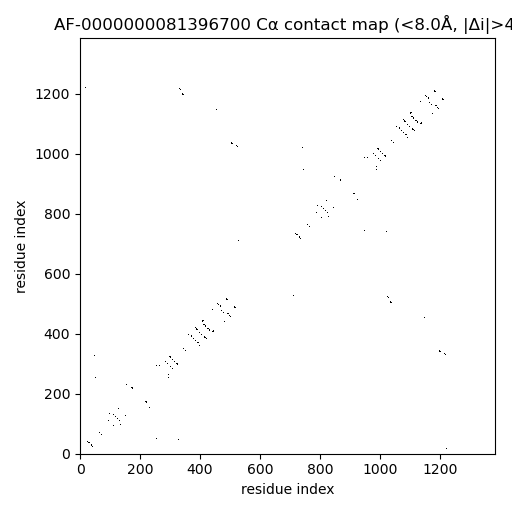B CA 1
ATOM 9466 C C . SER B 1 485 ? -6.664 18.453 -2.404 1 88.81 485 SER B C 1
ATOM 9468 O O . SER B 1 485 ? -5.617 18.625 -1.774 1 88.81 485 SER B O 1
ATOM 9470 N N . HIS B 1 486 ? -7.43 17.5 -2.287 1 91.81 486 HIS B N 1
ATOM 9471 C CA . HIS B 1 486 ? -7.082 16.484 -1.31 1 91.81 486 HIS B CA 1
ATOM 9472 C C . HIS B 1 486 ? -5.812 15.742 -1.715 1 91.81 486 HIS B C 1
ATOM 9474 O O . HIS B 1 486 ? -4.938 15.5 -0.88 1 91.81 486 HIS B O 1
ATOM 9480 N N . ASP B 1 487 ? -5.715 15.469 -3.012 1 91.75 487 ASP B N 1
ATOM 9481 C CA . ASP B 1 487 ? -4.531 14.781 -3.525 1 91.75 487 ASP B CA 1
ATOM 9482 C C . ASP B 1 487 ? -3.289 15.656 -3.383 1 91.75 487 ASP B C 1
ATOM 9484 O O . ASP B 1 487 ? -2.219 15.172 -3.014 1 91.75 487 ASP B O 1
ATOM 9488 N N . ARG B 1 488 ? -3.449 16.891 -3.623 1 93.44 488 ARG B N 1
ATOM 9489 C CA . ARG B 1 488 ? -2.334 17.828 -3.502 1 93.44 488 ARG B CA 1
ATOM 9490 C C . ARG B 1 488 ? -1.852 17.922 -2.059 1 93.44 488 ARG B C 1
ATOM 9492 O O . ARG B 1 488 ? -0.647 17.984 -1.804 1 93.44 488 ARG B O 1
ATOM 9499 N N . GLU B 1 489 ? -2.754 17.906 -1.133 1 94.25 489 GLU B N 1
ATOM 9500 C CA . GLU B 1 489 ? -2.402 17.969 0.283 1 94.25 489 GLU B CA 1
ATOM 9501 C C . GLU B 1 489 ? -1.648 16.719 0.716 1 94.25 489 GLU B C 1
ATOM 9503 O O . GLU B 1 489 ? -0.686 16.797 1.481 1 94.25 489 GLU B O 1
ATOM 9508 N N . GLU B 1 490 ? -2.121 15.672 0.225 1 93.94 490 GLU B N 1
ATOM 9509 C CA . GLU B 1 490 ? -1.463 14.414 0.568 1 93.94 490 GLU B CA 1
ATOM 9510 C C . GLU B 1 490 ? -0.033 14.375 0.035 1 93.94 490 GLU B C 1
ATOM 9512 O O . GLU B 1 490 ? 0.877 13.898 0.717 1 93.94 490 GLU B O 1
ATOM 9517 N N . ILE B 1 491 ? 0.123 14.828 -1.182 1 94.12 491 ILE B N 1
ATOM 9518 C CA . ILE B 1 491 ? 1.448 14.883 -1.79 1 94.12 491 ILE B CA 1
ATOM 9519 C C . ILE B 1 491 ? 2.352 15.805 -0.973 1 94.12 491 ILE B C 1
ATOM 9521 O O . ILE B 1 491 ? 3.506 15.477 -0.699 1 94.12 491 ILE B O 1
ATOM 9525 N N . SER B 1 492 ? 1.775 16.922 -0.599 1 95.31 492 SER B N 1
ATOM 9526 C CA . SER B 1 492 ? 2.531 17.859 0.216 1 95.31 492 SER B CA 1
ATOM 9527 C C . SER B 1 492 ? 2.922 17.25 1.556 1 95.31 492 SER B C 1
ATOM 9529 O O . SER B 1 492 ? 4.035 17.469 2.041 1 95.31 492 SER B O 1
ATOM 9531 N N . ASN B 1 493 ? 2.062 16.531 2.137 1 94.38 493 ASN B N 1
ATOM 9532 C CA . ASN B 1 493 ? 2.338 15.875 3.406 1 94.38 493 ASN B CA 1
ATOM 9533 C C . ASN B 1 493 ? 3.449 14.836 3.27 1 94.38 493 ASN B C 1
ATOM 9535 O O . ASN B 1 493 ? 4.312 14.727 4.141 1 94.38 493 ASN B O 1
ATOM 9539 N N . LEU B 1 494 ? 3.396 14.109 2.227 1 93.81 494 LEU B N 1
ATOM 9540 C CA . LEU B 1 494 ? 4.434 13.109 1.979 1 93.81 494 LEU B CA 1
ATOM 9541 C C . LEU B 1 494 ? 5.793 13.773 1.791 1 93.81 494 LEU B C 1
ATOM 9543 O O . LEU B 1 494 ? 6.812 13.258 2.254 1 93.81 494 LEU B O 1
ATOM 9547 N N . PHE B 1 495 ? 5.82 14.867 1.061 1 95.69 495 PHE B N 1
ATOM 9548 C CA . PHE B 1 495 ? 7.055 15.617 0.873 1 95.69 495 PHE B CA 1
ATOM 9549 C C . PHE B 1 495 ? 7.598 16.109 2.209 1 95.69 495 PHE B C 1
ATOM 9551 O O . PHE B 1 495 ? 8.805 16.094 2.441 1 95.69 495 PHE B O 1
ATOM 9558 N N . LEU B 1 496 ? 6.66 16.516 3.074 1 95.25 496 LEU B N 1
ATOM 9559 C CA . LEU B 1 496 ? 7.059 16.984 4.398 1 95.25 496 LEU B CA 1
ATOM 9560 C C . LEU B 1 496 ? 7.711 15.852 5.195 1 95.25 496 LEU B C 1
ATOM 9562 O O . LEU B 1 496 ? 8.68 16.078 5.922 1 95.25 496 LEU B O 1
ATOM 9566 N N . GLU B 1 497 ? 7.23 14.719 5.078 1 91.75 497 GLU B N 1
ATOM 9567 C CA . GLU B 1 497 ? 7.816 13.562 5.754 1 91.75 497 GLU B CA 1
ATOM 9568 C C . GLU B 1 497 ? 9.227 13.281 5.238 1 91.75 497 GLU B C 1
ATOM 9570 O O . GLU B 1 497 ? 10.125 12.953 6.016 1 91.75 497 GLU B O 1
ATOM 9575 N N . PHE B 1 498 ? 9.445 13.422 3.891 1 93.81 498 PHE B N 1
ATOM 9576 C CA . PHE B 1 498 ? 10.758 13.242 3.275 1 93.81 498 PHE B CA 1
ATOM 9577 C C . PHE B 1 498 ? 11.75 14.273 3.797 1 93.81 498 PHE B C 1
ATOM 9579 O O . PHE B 1 498 ? 12.875 13.93 4.152 1 93.81 498 PHE B O 1
ATOM 9586 N N . VAL B 1 499 ? 11.25 15.508 3.857 1 94.62 499 VAL B N 1
ATOM 9587 C CA . VAL B 1 499 ? 12.141 16.578 4.293 1 94.62 499 VAL B CA 1
ATOM 9588 C C . VAL B 1 499 ? 12.469 16.406 5.773 1 94.62 499 VAL B C 1
ATOM 9590 O O . VAL B 1 499 ? 13.586 16.719 6.203 1 94.62 499 VAL B O 1
ATOM 9593 N N . ASP B 1 500 ? 11.461 15.953 6.508 1 92.38 500 ASP B N 1
ATOM 9594 C CA . ASP B 1 500 ? 11.688 15.711 7.93 1 92.38 500 ASP B CA 1
ATOM 9595 C C . ASP B 1 500 ? 12.766 14.648 8.141 1 92.38 500 ASP B C 1
ATOM 9597 O O . ASP B 1 500 ? 13.531 14.719 9.102 1 92.38 500 ASP B O 1
ATOM 9601 N N . PHE B 1 501 ? 12.797 13.773 7.277 1 89.44 501 PHE B N 1
ATOM 9602 C CA . PHE B 1 501 ? 13.703 12.641 7.398 1 89.44 501 PHE B CA 1
ATOM 9603 C C . PHE B 1 501 ? 15.117 13.031 6.973 1 89.44 501 PHE B C 1
ATOM 9605 O O . PHE B 1 501 ? 16.094 12.625 7.605 1 89.44 501 PHE B O 1
ATOM 9612 N N . TYR B 1 502 ? 15.273 13.852 5.926 1 90.88 502 TYR B N 1
ATOM 9613 C CA . TYR B 1 502 ? 16.594 14.078 5.344 1 90.88 502 TYR B CA 1
ATOM 9614 C C . TYR B 1 502 ? 17 15.547 5.438 1 90.88 502 TYR B C 1
ATOM 9616 O O . TYR B 1 502 ? 18.172 15.883 5.309 1 90.88 502 TYR B O 1
ATOM 9624 N N . GLY B 1 503 ? 16.031 16.359 5.613 1 90.69 503 GLY B N 1
ATOM 9625 C CA . GLY B 1 503 ? 16.297 17.797 5.492 1 90.69 503 GLY B CA 1
ATOM 9626 C C . GLY B 1 503 ? 16.781 18.422 6.785 1 90.69 503 GLY B C 1
ATOM 9627 O O . GLY B 1 503 ? 16.781 17.766 7.832 1 90.69 503 GLY B O 1
ATOM 9628 N N . THR B 1 504 ? 17.25 19.672 6.656 1 93.12 504 THR B N 1
ATOM 9629 C CA . THR B 1 504 ? 17.609 20.5 7.789 1 93.12 504 THR B CA 1
ATOM 9630 C C . THR B 1 504 ? 16.375 21.219 8.352 1 93.12 504 THR B C 1
ATOM 9632 O O . THR B 1 504 ? 15.305 21.172 7.758 1 93.12 504 THR B O 1
ATOM 9635 N N . ILE B 1 505 ? 16.578 21.781 9.539 1 94.56 505 ILE B N 1
ATOM 9636 C CA . ILE B 1 505 ? 15.469 22.484 10.172 1 94.56 505 ILE B CA 1
ATOM 9637 C C . ILE B 1 505 ? 15 23.625 9.266 1 94.56 505 ILE B C 1
ATOM 9639 O O . ILE B 1 505 ? 13.805 23.938 9.211 1 94.56 505 ILE B O 1
ATOM 9643 N N . HIS B 1 506 ? 15.891 24.281 8.516 1 94.38 506 HIS B N 1
ATOM 9644 C CA . HIS B 1 506 ? 15.539 25.359 7.609 1 94.38 506 HIS B CA 1
ATOM 9645 C C . HIS B 1 506 ? 14.68 24.859 6.453 1 94.38 506 HIS B C 1
ATOM 9647 O O . HIS B 1 506 ? 13.703 25.516 6.07 1 94.38 506 HIS B O 1
ATOM 9653 N N . GLU B 1 507 ? 15.016 23.688 5.965 1 94.31 507 GLU B N 1
ATOM 9654 C CA . GLU B 1 507 ? 14.281 23.109 4.844 1 94.31 507 GLU B CA 1
ATOM 9655 C C . GLU B 1 507 ? 12.891 22.641 5.277 1 94.31 507 GLU B C 1
ATOM 9657 O O . GLU B 1 507 ? 11.922 22.797 4.527 1 94.31 507 GLU B O 1
ATOM 9662 N N . ILE B 1 508 ? 12.852 22.109 6.473 1 95.38 508 ILE B N 1
ATOM 9663 C CA . ILE B 1 508 ? 11.57 21.625 6.98 1 95.38 508 ILE B CA 1
ATOM 9664 C C . ILE B 1 508 ? 10.633 22.812 7.199 1 95.38 508 ILE B C 1
ATOM 9666 O O . ILE B 1 508 ? 9.445 22.734 6.887 1 95.38 508 ILE B O 1
ATOM 9670 N N . ARG B 1 509 ? 11.141 23.875 7.781 1 95.25 509 ARG B N 1
ATOM 9671 C CA . ARG B 1 509 ? 10.344 25.062 8.031 1 95.25 509 ARG B CA 1
ATOM 9672 C C . ARG B 1 509 ? 9.844 25.688 6.723 1 95.25 509 ARG B C 1
ATOM 9674 O O . ARG B 1 509 ? 8.695 26.125 6.637 1 95.25 509 ARG B O 1
ATOM 9681 N N . LYS B 1 510 ? 10.727 25.734 5.762 1 94.44 510 LYS B N 1
ATOM 9682 C CA . LYS B 1 510 ? 10.344 26.25 4.453 1 94.44 510 LYS B CA 1
ATOM 9683 C C . LYS B 1 510 ? 9.219 25.438 3.836 1 94.44 510 LYS B C 1
ATOM 9685 O O . LYS B 1 510 ? 8.242 25.984 3.326 1 94.44 510 LYS B O 1
ATOM 9690 N N . ALA B 1 511 ? 9.383 24.141 3.854 1 95 511 ALA B N 1
ATOM 9691 C CA . ALA B 1 511 ? 8.375 23.25 3.295 1 95 511 ALA B CA 1
ATOM 9692 C C . ALA B 1 511 ? 7.062 23.359 4.07 1 95 511 ALA B C 1
ATOM 9694 O O . ALA B 1 511 ? 5.98 23.344 3.477 1 95 511 ALA B O 1
ATOM 9695 N N . TRP B 1 512 ? 7.172 23.391 5.375 1 95.56 512 TRP B N 1
ATOM 9696 C CA . TRP B 1 512 ? 5.988 23.5 6.219 1 95.56 512 TRP B CA 1
ATOM 9697 C C . TRP B 1 512 ? 5.258 24.812 5.98 1 95.56 512 TRP B C 1
ATOM 9699 O O . TRP B 1 512 ? 4.023 24.859 5.965 1 95.56 512 TRP B O 1
ATOM 9709 N N . ASP B 1 513 ? 6 25.891 5.84 1 94.62 513 ASP B N 1
ATOM 9710 C CA . ASP B 1 513 ? 5.41 27.188 5.555 1 94.62 513 ASP B CA 1
ATOM 9711 C C . ASP B 1 513 ? 4.633 27.172 4.242 1 94.62 513 ASP B C 1
ATOM 9713 O O . ASP B 1 513 ? 3.535 27.719 4.152 1 94.62 513 ASP B O 1
ATOM 9717 N N . ARG B 1 514 ? 5.191 26.547 3.271 1 93.69 514 ARG B N 1
ATOM 9718 C CA . ARG B 1 514 ? 4.5 26.391 1.994 1 93.69 514 ARG B CA 1
ATOM 9719 C C . ARG B 1 514 ? 3.219 25.578 2.158 1 93.69 514 ARG B C 1
ATOM 9721 O O . ARG B 1 514 ? 2.18 25.938 1.597 1 93.69 514 ARG B O 1
ATOM 9728 N N . HIS B 1 515 ? 3.271 24.547 2.908 1 94.31 515 HIS B N 1
ATOM 9729 C CA . HIS B 1 515 ? 2.135 23.656 3.131 1 94.31 515 HIS B CA 1
ATOM 9730 C C . HIS B 1 515 ? 0.984 24.406 3.805 1 94.31 515 HIS B C 1
ATOM 9732 O O . HIS B 1 515 ? -0.164 24.312 3.365 1 94.31 515 HIS B O 1
ATOM 9738 N N . ARG B 1 516 ? 1.282 25.125 4.883 1 92.44 516 ARG B N 1
ATOM 9739 C CA . ARG B 1 516 ? 0.224 25.797 5.641 1 92.44 516 ARG B CA 1
ATOM 9740 C C . ARG B 1 516 ? -0.438 26.891 4.812 1 92.44 516 ARG B C 1
ATOM 9742 O O . ARG B 1 516 ? -1.627 27.172 4.98 1 92.44 516 ARG B O 1
ATOM 9749 N N . LYS B 1 517 ? 0.316 27.562 3.961 1 90.62 517 LYS B N 1
ATOM 9750 C CA . LYS B 1 517 ? -0.226 28.625 3.119 1 90.62 517 LYS B CA 1
ATOM 9751 C C . LYS B 1 517 ? -1.146 28.062 2.041 1 90.62 517 LYS B C 1
ATOM 9753 O O . LYS B 1 517 ? -2.158 28.672 1.696 1 90.62 517 LYS B O 1
ATOM 9758 N N . LEU B 1 518 ? -0.782 26.859 1.508 1 91.19 518 LEU B N 1
ATOM 9759 C CA . LEU B 1 518 ? -1.568 26.234 0.449 1 91.19 518 LEU B CA 1
ATOM 9760 C C . LEU B 1 518 ? -2.811 25.562 1.021 1 91.19 518 LEU B C 1
ATOM 9762 O O . LEU B 1 518 ? -3.842 25.484 0.352 1 91.19 518 LEU B O 1
ATOM 9766 N N . PHE B 1 519 ? -2.627 25.125 2.211 1 91.38 519 PHE B N 1
ATOM 9767 C CA . PHE B 1 519 ? -3.738 24.422 2.855 1 91.38 519 PHE B CA 1
ATOM 9768 C C . PHE B 1 519 ? -4.035 25.031 4.223 1 91.38 519 PHE B C 1
ATOM 9770 O O . PHE B 1 519 ? -3.83 24.391 5.25 1 91.38 519 PHE B O 1
ATOM 9777 N N . PRO B 1 520 ? -4.699 26.141 4.258 1 88.06 520 PRO B N 1
ATOM 9778 C CA . PRO B 1 520 ? -4.875 26.938 5.48 1 88.06 520 PRO B CA 1
ATOM 9779 C C . PRO B 1 520 ? -5.828 26.281 6.473 1 88.06 520 PRO B C 1
ATOM 9781 O O . PRO B 1 520 ? -5.852 26.641 7.652 1 88.06 520 PRO B O 1
ATOM 9784 N N . HIS B 1 521 ? -6.637 25.297 6.043 1 86.88 521 HIS B N 1
ATOM 9785 C CA . HIS B 1 521 ? -7.602 24.656 6.934 1 86.88 521 HIS B CA 1
ATOM 9786 C C . HIS B 1 521 ? -6.902 23.938 8.086 1 86.88 521 HIS B C 1
ATOM 9788 O O . HIS B 1 521 ? -7.504 23.719 9.141 1 86.88 521 HIS B O 1
ATOM 9794 N N . ILE B 1 522 ? -5.602 23.703 7.922 1 87.81 522 ILE B N 1
ATOM 9795 C CA . ILE B 1 522 ? -4.887 22.969 8.953 1 87.81 522 ILE B CA 1
ATOM 9796 C C . ILE B 1 522 ? -4.586 23.891 10.133 1 87.81 522 ILE B C 1
ATOM 9798 O O . ILE B 1 522 ? -4.258 23.422 11.227 1 87.81 522 ILE B O 1
ATOM 9802 N N . MET B 1 523 ? -4.703 25.188 9.898 1 87.5 523 MET B N 1
ATOM 9803 C CA . MET B 1 523 ? -4.355 26.172 10.914 1 87.5 523 MET B CA 1
ATOM 9804 C C . MET B 1 523 ? -5.594 26.625 11.672 1 87.5 523 MET B C 1
ATOM 9806 O O . MET B 1 523 ? -5.504 27.5 12.555 1 87.5 523 MET B O 1
ATOM 9810 N N . ARG B 1 524 ? -6.73 26.078 11.352 1 81.38 524 ARG B N 1
ATOM 9811 C CA . ARG B 1 524 ? -7.977 26.531 11.953 1 81.38 524 ARG B CA 1
ATOM 9812 C C . ARG B 1 524 ? -8.461 25.547 13.016 1 81.38 524 ARG B C 1
ATOM 9814 O O . ARG B 1 524 ? -8.266 24.344 12.891 1 81.38 524 ARG B O 1
ATOM 9821 N N . SER B 1 525 ? -8.859 26.125 14.133 1 75.75 525 SER B N 1
ATOM 9822 C CA . SER B 1 525 ? -9.469 25.312 15.18 1 75.75 525 SER B CA 1
ATOM 9823 C C . SER B 1 525 ? -10.945 25.062 14.891 1 75.75 525 SER B C 1
ATOM 9825 O O . SER B 1 525 ? -11.586 25.828 14.188 1 75.75 525 SER B O 1
ATOM 9827 N N . TYR B 1 526 ? -11.516 23.938 15.336 1 68.38 526 TYR B N 1
ATOM 9828 C CA . TYR B 1 526 ? -12.938 23.656 15.188 1 68.38 526 TYR B CA 1
ATOM 9829 C C . TYR B 1 526 ? -13.734 24.234 16.344 1 68.38 526 TYR B C 1
ATOM 9831 O O . TYR B 1 526 ? -13.453 23.938 17.516 1 68.38 526 TYR B O 1
ATOM 9839 N N . MET B 1 527 ? -14.43 25.469 16.141 1 68.19 527 MET B N 1
ATOM 9840 C CA . MET B 1 527 ? -15.258 26.078 17.172 1 68.19 527 MET B CA 1
ATOM 9841 C C . MET B 1 527 ? -16.734 26.062 16.781 1 68.19 527 MET B C 1
ATOM 9843 O O . MET B 1 527 ? -17.062 26.297 15.617 1 68.19 527 MET B O 1
ATOM 9847 N N . THR B 1 528 ? -17.641 25.469 17.578 1 67.38 528 THR B N 1
ATOM 9848 C CA . THR B 1 528 ? -19.094 25.547 17.375 1 67.38 528 THR B CA 1
ATOM 9849 C C . THR B 1 528 ? -19.703 26.656 18.219 1 67.38 528 THR B C 1
ATOM 9851 O O . THR B 1 528 ? -19.266 26.906 19.328 1 67.38 528 THR B O 1
ATOM 9854 N N . TRP B 1 529 ? -20.641 27.719 17.609 1 65.81 529 TRP B N 1
ATOM 9855 C CA . TRP B 1 529 ? -21.266 28.812 18.328 1 65.81 529 TRP B CA 1
ATOM 9856 C C . TRP B 1 529 ? -22.781 28.734 18.234 1 65.81 529 TRP B C 1
ATOM 9858 O O . TRP B 1 529 ? -23.484 29.703 18.547 1 65.81 529 TRP B O 1
ATOM 9868 N N . ASP B 1 530 ? -23.703 27.719 18.172 1 57.56 530 ASP B N 1
ATOM 9869 C CA . ASP B 1 530 ? -25.156 27.688 18.031 1 57.56 530 ASP B CA 1
ATOM 9870 C C . ASP B 1 530 ? -25.828 28.531 19.109 1 57.56 530 ASP B C 1
ATOM 9872 O O . ASP B 1 530 ? -25.688 28.266 20.312 1 57.56 530 ASP B O 1
ATOM 9876 N N . THR B 1 531 ? -26.125 29.766 19.062 1 46.91 531 THR B N 1
ATOM 9877 C CA . THR B 1 531 ? -27.016 30.531 19.938 1 46.91 531 THR B CA 1
ATOM 9878 C C . THR B 1 531 ? -28.469 30.109 19.734 1 46.91 531 THR B C 1
ATOM 9880 O O . THR B 1 531 ? -29.375 30.781 20.219 1 46.91 531 THR B O 1
ATOM 9883 N N . ASP B 1 532 ? -29.094 29.328 18.984 1 40 532 ASP B N 1
ATOM 9884 C CA . ASP B 1 532 ? -30.547 29.312 18.891 1 40 532 ASP B CA 1
ATOM 9885 C C . ASP B 1 532 ? -31.188 28.953 20.234 1 40 532 ASP B C 1
ATOM 9887 O O . ASP B 1 532 ? -31.312 27.781 20.562 1 40 532 ASP B O 1
ATOM 9891 N N . SER B 1 533 ? -31.094 29.469 21.391 1 36.25 533 SER B N 1
ATOM 9892 C CA . SER B 1 533 ? -32.219 29.219 22.281 1 36.25 533 SER B CA 1
ATOM 9893 C C . SER B 1 533 ? -33.562 29.594 21.609 1 36.25 533 SER B C 1
ATOM 9895 O O . SER B 1 533 ? -34.625 29.109 22 1 36.25 533 SER B O 1
ATOM 9897 N N . VAL B 1 534 ? -34 30.766 21.062 1 31.02 534 VAL B N 1
ATOM 9898 C CA . VAL B 1 534 ? -35.438 31.062 20.922 1 31.02 534 VAL B CA 1
ATOM 9899 C C . VAL B 1 534 ? -36.031 30.188 19.828 1 31.02 534 VAL B C 1
ATOM 9901 O O . VAL B 1 534 ? -37.188 29.797 19.906 1 31.02 534 VAL B O 1
ATOM 9904 N N . ASN B 1 535 ? -35.719 30.078 18.578 1 26.23 535 ASN B N 1
ATOM 9905 C CA . ASN B 1 535 ? -36.75 29.594 17.656 1 26.23 535 ASN B CA 1
ATOM 9906 C C . ASN B 1 535 ? -36.781 28.078 17.578 1 26.23 535 ASN B C 1
ATOM 9908 O O . ASN B 1 535 ? -36.375 27.484 16.562 1 26.23 535 ASN B O 1
ATOM 9912 N N . ARG B 1 536 ? -36.406 27.266 18.578 1 31.56 536 ARG B N 1
ATOM 9913 C CA . ARG B 1 536 ? -36.906 25.906 18.469 1 31.56 536 ARG B CA 1
ATOM 9914 C C . ARG B 1 536 ? -38.438 25.891 18.422 1 31.56 536 ARG B C 1
ATOM 9916 O O . ARG B 1 536 ? -39.062 25.031 19.031 1 31.56 536 ARG B O 1
ATOM 9923 N N . SER B 1 537 ? -39.312 26.828 18.328 1 24.97 537 SER B N 1
ATOM 9924 C CA . SER B 1 537 ? -40.688 26.359 18.281 1 24.97 537 SER B CA 1
ATOM 9925 C C . SER B 1 537 ? -40.875 25.344 17.141 1 24.97 537 SER B C 1
ATOM 9927 O O . SER B 1 537 ? -41.719 24.438 17.25 1 24.97 537 SER B O 1
ATOM 9929 N N . SER B 1 538 ? -40.812 25.578 15.82 1 23.56 538 SER B N 1
ATOM 9930 C CA . SER B 1 538 ? -41.719 24.828 14.969 1 23.56 538 SER B CA 1
ATOM 9931 C C . SER B 1 538 ? -41.25 23.391 14.766 1 23.56 538 SER B C 1
ATOM 9933 O O . SER B 1 538 ? -42 22.547 14.281 1 23.56 538 SER B O 1
ATOM 9935 N N . MET B 1 539 ? -40 23 14.367 1 22.89 539 MET B N 1
ATOM 9936 C CA . MET B 1 539 ? -40.031 21.641 13.805 1 22.89 539 MET B CA 1
ATOM 9937 C C . MET B 1 539 ? -40.094 20.594 14.914 1 22.89 539 MET B C 1
ATOM 9939 O O . MET B 1 539 ? -39.156 20.391 15.648 1 22.89 539 MET B O 1
ATOM 9943 N N . SER B 1 540 ? -41.406 20.312 15.539 1 21.8 540 SER B N 1
ATOM 9944 C CA . SER B 1 540 ? -41.969 19.344 16.484 1 21.8 540 SER B CA 1
ATOM 9945 C C . SER B 1 540 ? -41.438 17.953 16.219 1 21.8 540 SER B C 1
ATOM 9947 O O . SER B 1 540 ? -40.969 17.266 17.141 1 21.8 540 SER B O 1
ATOM 9949 N N . MET B 1 541 ? -42.094 17.094 15.32 1 20.03 541 MET B N 1
ATOM 9950 C CA . MET B 1 541 ? -42.75 15.805 15.609 1 20.03 541 MET B CA 1
ATOM 9951 C C . MET B 1 541 ? -41.75 14.656 15.398 1 20.03 541 MET B C 1
ATOM 9953 O O . MET B 1 541 ? -42 13.539 15.867 1 20.03 541 MET B O 1
ATOM 9957 N N . LYS B 1 542 ? -41.094 14.469 14.195 1 23.22 542 LYS B N 1
ATOM 9958 C CA . LYS B 1 542 ? -41.062 13.039 13.93 1 23.22 542 LYS B CA 1
ATOM 9959 C C . LYS B 1 542 ? -40.25 12.305 15.008 1 23.22 542 LYS B C 1
ATOM 9961 O O . LYS B 1 542 ? -39.125 12.688 15.32 1 23.22 542 LYS B O 1
ATOM 9966 N N . VAL B 1 543 ? -40.938 11.297 15.82 1 20.73 543 VAL B N 1
ATOM 9967 C CA . VAL B 1 543 ? -40.875 10.266 16.844 1 20.73 543 VAL B CA 1
ATOM 9968 C C . VAL B 1 543 ? -39.719 9.305 16.531 1 20.73 543 VAL B C 1
ATOM 9970 O O . VAL B 1 543 ? -39.531 8.906 15.383 1 20.73 543 VAL B O 1
ATOM 9973 N N . SER B 1 544 ? -38.875 9.164 17.5 1 21.66 544 SER B N 1
ATOM 9974 C CA . SER B 1 544 ? -37.781 8.328 17.969 1 21.66 544 SER B CA 1
ATOM 9975 C C . SER B 1 544 ? -38.156 6.852 17.969 1 21.66 544 SER B C 1
ATOM 9977 O O . SER B 1 544 ? -37.531 6.043 18.672 1 21.66 544 SER B O 1
ATOM 9979 N N . LYS B 1 545 ? -38.875 6.188 16.984 1 22.38 545 LYS B N 1
ATOM 9980 C CA . LYS B 1 545 ? -39.062 4.793 17.375 1 22.38 545 LYS B CA 1
ATOM 9981 C C . LYS B 1 545 ? -37.719 4.102 17.609 1 22.38 545 LYS B C 1
ATOM 9983 O O . LYS B 1 545 ? -37.656 2.873 17.672 1 22.38 545 LYS B O 1
ATOM 9988 N N . GLN B 1 546 ? -36.594 4.746 17.703 1 17.78 546 GLN B N 1
ATOM 9989 C CA . GLN B 1 546 ? -35.531 3.756 17.75 1 17.78 546 GLN B CA 1
ATOM 9990 C C . GLN B 1 546 ? -35.75 2.762 18.875 1 17.78 546 GLN B C 1
ATOM 9992 O O . GLN B 1 546 ? -36.156 3.145 19.984 1 17.78 546 GLN B O 1
ATOM 9997 N N . ASN B 1 547 ? -35.938 1.451 18.531 1 17.55 547 ASN B N 1
ATOM 9998 C CA . ASN B 1 547 ? -36.031 0.107 19.094 1 17.55 547 ASN B CA 1
ATOM 9999 C C . ASN B 1 547 ? -34.969 -0.145 20.156 1 17.55 547 ASN B C 1
ATOM 10001 O O . ASN B 1 547 ? -33.781 -0.079 19.859 1 17.55 547 ASN B O 1
ATOM 10005 N N . PHE B 1 548 ? -35.25 0.328 21.297 1 19.89 548 PHE B N 1
ATOM 10006 C CA . PHE B 1 548 ? -34.531 0.142 22.547 1 19.89 548 PHE B CA 1
ATOM 10007 C C . PHE B 1 548 ? -34.438 -1.337 22.906 1 19.89 548 PHE B C 1
ATOM 10009 O O . PHE B 1 548 ? -35.406 -1.955 23.297 1 19.89 548 PHE B O 1
ATOM 10016 N N . GLY B 1 549 ? -33.812 -2.088 21.891 1 17.59 549 GLY B N 1
ATOM 10017 C CA . GLY B 1 549 ? -33.719 -3.473 22.312 1 17.59 549 GLY B CA 1
ATOM 10018 C C . GLY B 1 549 ? -33.219 -3.617 23.75 1 17.59 549 GLY B C 1
ATOM 10019 O O . GLY B 1 549 ? -32.625 -2.691 24.297 1 17.59 549 GLY B O 1
ATOM 10020 N N . PRO B 1 550 ? -33.75 -4.641 24.422 1 17.97 550 PRO B N 1
ATOM 10021 C CA . PRO B 1 550 ? -33.844 -4.988 25.844 1 17.97 550 PRO B CA 1
ATOM 10022 C C . PRO B 1 550 ? -32.469 -5.297 26.438 1 17.97 550 PRO B C 1
ATOM 10024 O O . PRO B 1 550 ? -31.75 -6.188 25.953 1 17.97 550 PRO B O 1
ATOM 10027 N N . SER B 1 551 ? -31.578 -4.262 26.453 1 17.47 551 SER B N 1
ATOM 10028 C CA . SER B 1 551 ? -30.344 -4.66 27.125 1 17.47 551 SER B CA 1
ATOM 10029 C C . SER B 1 551 ? -30.656 -5.402 28.422 1 17.47 551 SER B C 1
ATOM 10031 O O . SER B 1 551 ? -31.469 -4.953 29.234 1 17.47 551 SER B O 1
ATOM 10033 N N . PRO B 1 552 ? -30.406 -6.723 28.312 1 16.84 552 PRO B N 1
ATOM 10034 C CA . PRO B 1 552 ? -30.656 -7.617 29.453 1 16.84 552 PRO B CA 1
ATOM 10035 C C . PRO B 1 552 ? -30.062 -7.102 30.75 1 16.84 552 PRO B C 1
ATOM 10037 O O . PRO B 1 552 ? -29.156 -6.254 30.734 1 16.84 552 PRO B O 1
ATOM 10040 N N . HIS B 1 553 ? -30.594 -7.633 31.906 1 16.14 553 HIS B N 1
ATOM 10041 C CA . HIS B 1 553 ? -30.844 -7.414 33.312 1 16.14 553 HIS B CA 1
ATOM 10042 C C . HIS B 1 553 ? -29.578 -7.633 34.156 1 16.14 553 HIS B C 1
ATOM 10044 O O . HIS B 1 553 ? -29.594 -7.5 35.375 1 16.14 553 HIS B O 1
ATOM 10050 N N . GLN B 1 554 ? -28.391 -7.793 33.438 1 16.19 554 GLN B N 1
ATOM 10051 C CA . GLN B 1 554 ? -27.688 -8.625 34.406 1 16.19 554 GLN B CA 1
ATOM 10052 C C . GLN B 1 554 ? -27.578 -7.922 35.75 1 16.19 554 GLN B C 1
ATOM 10054 O O . GLN B 1 554 ? -27.422 -6.703 35.812 1 16.19 554 GLN B O 1
ATOM 10059 N N . THR B 1 555 ? -27.75 -8.75 36.844 1 15.42 555 THR B N 1
ATOM 10060 C CA . THR B 1 555 ? -27.984 -8.734 38.281 1 15.42 555 THR B CA 1
ATOM 10061 C C . THR B 1 555 ? -26.844 -8.016 39 1 15.42 555 THR B C 1
ATOM 10063 O O . THR B 1 555 ? -25.734 -7.906 38.469 1 15.42 555 THR B O 1
ATOM 10066 N N . CYS B 1 556 ? -27.141 -7.434 40.156 1 15.73 556 CYS B N 1
ATOM 10067 C CA . CYS B 1 556 ? -26.922 -6.477 41.25 1 15.73 556 CYS B CA 1
ATOM 10068 C C . CYS B 1 556 ? -25.781 -6.934 42.156 1 15.73 556 CYS B C 1
ATOM 10070 O O . CYS B 1 556 ? -25.469 -6.27 43.125 1 15.73 556 CYS B O 1
ATOM 10072 N N . LYS B 1 557 ? -24.969 -7.965 41.844 1 15.39 557 LYS B N 1
ATOM 10073 C CA . LYS B 1 557 ? -24.656 -8.492 43.156 1 15.39 557 LYS B CA 1
ATOM 10074 C C . LYS B 1 557 ? -23.953 -7.434 44 1 15.39 557 LYS B C 1
ATOM 10076 O O . LYS B 1 557 ? -23.297 -6.535 43.469 1 15.39 557 LYS B O 1
ATOM 10081 N N . ASP B 1 558 ? -23.953 -7.504 45.438 1 15.02 558 ASP B N 1
ATOM 10082 C CA . ASP B 1 558 ? -24.047 -6.816 46.719 1 15.02 558 ASP B CA 1
ATOM 10083 C C . ASP B 1 558 ? -22.672 -6.363 47.219 1 15.02 558 ASP B C 1
ATOM 10085 O O . ASP B 1 558 ? -22.562 -5.48 48.062 1 15.02 558 ASP B O 1
ATOM 10089 N N . SER B 1 559 ? -21.531 -6.898 46.688 1 15.52 559 SER B N 1
ATOM 10090 C CA . SER B 1 559 ? -20.734 -7.25 47.875 1 15.52 559 SER B CA 1
ATOM 10091 C C . SER B 1 559 ? -20.297 -6.004 48.625 1 15.52 559 SER B C 1
ATOM 10093 O O . SER B 1 559 ? -20.25 -4.91 48.062 1 15.52 559 SER B O 1
ATOM 10095 N N . GLY B 1 560 ? -19.609 -6.23 49.875 1 14.96 560 GLY B N 1
ATOM 10096 C CA . GLY B 1 560 ? -19.547 -5.848 51.281 1 14.96 560 GLY B CA 1
ATOM 10097 C C . GLY B 1 560 ? -18.656 -4.652 51.531 1 14.96 560 GLY B C 1
ATOM 10098 O O . GLY B 1 560 ? -19.125 -3.594 51.969 1 14.96 560 GLY B O 1
ATOM 10099 N N . LEU B 1 561 ? -17.328 -4.918 52.031 1 14.69 561 LEU B N 1
ATOM 10100 C CA . LEU B 1 561 ? -17 -4.617 53.406 1 14.69 561 LEU B CA 1
ATOM 10101 C C . LEU B 1 561 ? -16.484 -3.191 53.562 1 14.69 561 LEU B C 1
ATOM 10103 O O . LEU B 1 561 ? -16.219 -2.52 52.562 1 14.69 561 LEU B O 1
ATOM 10107 N N . ASP B 1 562 ? -15.227 -3.043 54.188 1 15.15 562 ASP B N 1
ATOM 10108 C CA . ASP B 1 562 ? -14.969 -2.541 55.531 1 15.15 562 ASP B CA 1
ATOM 10109 C C . ASP B 1 562 ? -14.562 -1.069 55.5 1 15.15 562 ASP B C 1
ATOM 10111 O O . ASP B 1 562 ? -14.258 -0.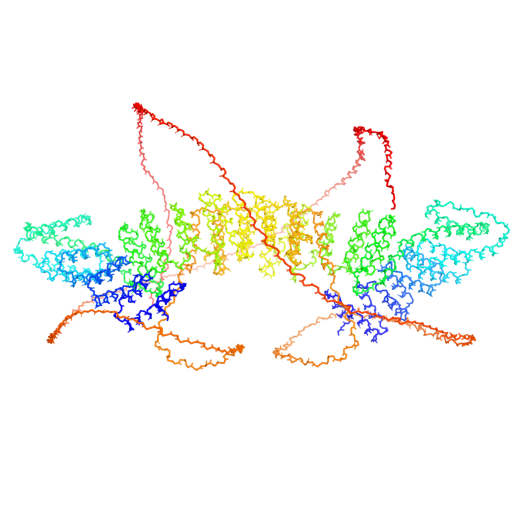527 54.438 1 15.15 562 ASP B O 1
ATOM 10115 N N . GLY B 1 563 ? -13.719 -0.653 56.562 1 15.31 563 GLY B N 1
ATOM 10116 C CA . GLY B 1 563 ? -13.773 0.198 57.75 1 15.31 563 GLY B CA 1
ATOM 10117 C C . GLY B 1 563 ? -13.031 1.511 57.562 1 15.31 563 GLY B C 1
ATOM 10118 O O . GLY B 1 563 ? -12.93 2.303 58.531 1 15.31 563 GLY B O 1
ATOM 10119 N N . LEU B 1 564 ? -12.414 1.739 56.375 1 15.88 564 LEU B N 1
ATOM 10120 C CA . LEU B 1 564 ? -11.281 2.559 56.812 1 15.88 564 LEU B CA 1
ATOM 10121 C C . LEU B 1 564 ? -11.766 3.844 57.469 1 15.88 564 LEU B C 1
ATOM 10123 O O . LEU B 1 564 ? -12.672 4.508 56.969 1 15.88 564 LEU B O 1
ATOM 10127 N N . SER B 1 565 ? -11.43 4.02 58.75 1 15.48 565 SER B N 1
ATOM 10128 C CA . SER B 1 565 ? -11.727 4.906 59.844 1 15.48 565 SER B CA 1
ATOM 10129 C C . SER B 1 565 ? -11.242 6.324 59.594 1 15.48 565 SER B C 1
ATOM 10131 O O . SER B 1 565 ? -11.328 7.195 60.469 1 15.48 565 SER B O 1
ATOM 10133 N N . VAL B 1 566 ? -10.992 6.66 58.406 1 16.23 566 VAL B N 1
ATOM 10134 C CA . VAL B 1 566 ? -10.164 7.848 58.562 1 16.23 566 VAL B CA 1
ATOM 10135 C C . VAL B 1 566 ? -10.906 8.883 59.406 1 16.23 566 VAL B C 1
ATOM 10137 O O . VAL B 1 566 ? -12.109 9.102 59.219 1 16.23 566 VAL B O 1
ATOM 10140 N N . HIS B 1 567 ? -10.195 9.305 60.531 1 15.58 567 HIS B N 1
ATOM 10141 C CA . HIS B 1 567 ? -10.438 10.203 61.656 1 15.58 567 HIS B CA 1
ATOM 10142 C C . HIS B 1 567 ? -10.836 11.594 61.188 1 15.58 567 HIS B C 1
ATOM 10144 O O . HIS B 1 567 ? -10.438 12.023 60.094 1 15.58 567 HIS B O 1
ATOM 10150 N N . LEU B 1 568 ? -11.758 12.07 61.969 1 15.3 568 LEU B N 1
ATOM 10151 C CA . LEU B 1 568 ? -12.734 13.148 62.031 1 15.3 568 LEU B CA 1
ATOM 10152 C C . LEU B 1 568 ? -12.039 14.492 62.281 1 15.3 568 LEU B C 1
ATOM 10154 O O . LEU B 1 568 ? -12.703 15.531 62.344 1 15.3 568 LEU B O 1
ATOM 10158 N N . LEU B 1 569 ? -10.656 14.609 62 1 15.16 569 LEU B N 1
ATOM 10159 C CA . LEU B 1 569 ? -10.383 15.68 62.969 1 15.16 569 LEU B CA 1
ATOM 10160 C C . LEU B 1 569 ? -11.266 16.891 62.688 1 15.16 569 LEU B C 1
ATOM 10162 O O . LEU B 1 569 ? -11.68 17.125 61.562 1 15.16 569 LEU B O 1
ATOM 10166 N N . ASP B 1 570 ? -11.359 17.781 63.75 1 14.86 570 ASP B N 1
ATOM 10167 C CA . ASP B 1 570 ? -12.297 18.672 64.438 1 14.86 570 ASP B CA 1
ATOM 10168 C C . ASP B 1 570 ? -12.438 20 63.719 1 14.86 570 ASP B C 1
ATOM 10170 O O . ASP B 1 570 ? -13.547 20.422 63.344 1 14.86 570 ASP B O 1
ATOM 10174 N N . SER B 1 571 ? -11.734 21.078 64.25 1 14.76 571 SER B N 1
ATOM 10175 C CA . SER B 1 571 ? -12.469 22.125 64.938 1 14.76 571 SER B CA 1
ATOM 10176 C C . SER B 1 571 ? -12.883 23.25 64 1 14.76 571 SER B C 1
ATOM 10178 O O . SER B 1 571 ? -14.055 23.609 63.969 1 14.76 571 SER B O 1
ATOM 10180 N N . GLN B 1 572 ? -12.031 24.438 63.969 1 15.37 572 GLN B N 1
ATOM 10181 C CA . GLN B 1 572 ? -12.539 25.656 64.625 1 15.37 572 GLN B CA 1
ATOM 10182 C C . GLN B 1 572 ? -13.344 26.484 63.625 1 15.37 572 GLN B C 1
ATOM 10184 O O . GLN B 1 572 ? -13.273 26.266 62.406 1 15.37 572 GLN B O 1
ATOM 10189 N N . SER B 1 573 ? -13.328 27.938 63.969 1 15.46 573 SER B N 1
ATOM 10190 C CA . SER B 1 573 ? -14.305 28.984 64.25 1 15.46 573 SER B CA 1
ATOM 10191 C C . SER B 1 573 ? -14.578 29.828 63 1 15.46 573 SER B C 1
ATOM 10193 O O . SER B 1 573 ? -13.68 30.062 62.188 1 15.46 573 SER B O 1
ATOM 10195 N N . LEU B 1 574 ? -15.773 30.062 62.75 1 15.95 574 LEU B N 1
ATOM 10196 C CA . LEU B 1 574 ? -16.578 30.703 61.719 1 15.95 574 LEU B CA 1
ATOM 10197 C C . LEU B 1 574 ? -16.453 32.219 61.75 1 15.95 574 LEU B C 1
ATOM 10199 O O . LEU B 1 574 ? -17.109 32.938 61 1 15.95 574 LEU B O 1
ATOM 10203 N N . THR B 1 575 ? -15.414 32.75 62.219 1 15.34 575 THR B N 1
ATOM 10204 C CA . THR B 1 575 ? -16.062 33.969 62.656 1 15.34 575 THR B CA 1
ATOM 10205 C C . THR B 1 575 ? -16.828 34.625 61.5 1 15.34 575 THR B C 1
ATOM 10207 O O . THR B 1 575 ? -16.578 34.281 60.344 1 15.34 575 THR B O 1
ATOM 10210 N N . ASN B 1 576 ? -17.25 35.969 61.781 1 15.35 576 ASN B N 1
ATOM 10211 C CA . ASN B 1 576 ? -18.453 36.781 61.75 1 15.35 576 ASN B CA 1
ATOM 10212 C C . ASN B 1 576 ? -18.672 37.406 60.375 1 15.35 576 ASN B C 1
ATOM 10214 O O . ASN B 1 576 ? -19.734 37.281 59.812 1 15.35 576 ASN B O 1
ATOM 10218 N N . ALA B 1 577 ? -18.203 38.75 60.219 1 15.64 577 ALA B N 1
ATOM 10219 C CA . ALA B 1 577 ? -19.094 39.906 60.156 1 15.64 577 ALA B CA 1
ATOM 10220 C C . ALA B 1 577 ? -19.375 40.312 58.688 1 15.64 577 ALA B C 1
ATOM 10222 O O . ALA B 1 577 ? -18.453 40.719 57.969 1 15.64 577 ALA B O 1
ATOM 10223 N N . ASN B 1 578 ? -20.078 39.562 58.031 1 16.06 578 ASN B N 1
ATOM 10224 C CA . ASN B 1 578 ? -20.406 39.875 56.656 1 16.06 578 ASN B CA 1
ATOM 10225 C C . ASN B 1 578 ? -21.172 41.188 56.562 1 16.06 578 ASN B C 1
ATOM 10227 O O . ASN B 1 578 ? -22.359 41.25 56.906 1 16.06 578 ASN B O 1
ATOM 10231 N N . GLY B 1 579 ? -20.609 42.344 57.125 1 15.52 579 GLY B N 1
ATOM 10232 C CA . GLY B 1 579 ? -21.484 43.5 57.094 1 15.52 579 GLY B CA 1
ATOM 10233 C C . GLY B 1 579 ? -22.078 43.75 55.75 1 15.52 579 GLY B C 1
ATOM 10234 O O . GLY B 1 579 ? -21.594 43.219 54.719 1 15.52 579 GLY B O 1
ATOM 10235 N N . MET B 1 580 ? -23.297 44.531 55.688 1 16.09 580 MET B N 1
ATOM 10236 C CA . MET B 1 580 ? -24.516 44.875 54.969 1 16.09 580 MET B CA 1
ATOM 10237 C C . MET B 1 580 ? -24.219 45.906 53.875 1 16.09 580 MET B C 1
ATOM 10239 O O . MET B 1 580 ? -24.031 47.094 54.188 1 16.09 580 MET B O 1
ATOM 10243 N N . LEU B 1 581 ? -23.016 45.938 53.219 1 16.94 581 LEU B N 1
ATOM 10244 C CA . LEU B 1 581 ? -22.953 47.188 52.469 1 16.94 581 LEU B CA 1
ATOM 10245 C C . LEU B 1 581 ? -24.188 47.375 51.594 1 16.94 581 LEU B C 1
ATOM 10247 O O . LEU B 1 581 ? -24.531 46.5 50.812 1 16.94 581 LEU B O 1
ATOM 10251 N N . SER B 1 582 ? -25.234 48.25 52.031 1 14.98 582 SER B N 1
ATOM 10252 C CA . SER B 1 582 ? -26.547 48.781 51.625 1 14.98 582 SER B CA 1
ATOM 10253 C C . SER B 1 582 ? -26.531 49.281 50.188 1 14.98 582 SER B C 1
ATOM 10255 O O . SER B 1 582 ? -25.484 49.656 49.688 1 14.98 582 SER B O 1
ATOM 10257 N N . GLU B 1 583 ? -27.734 49.219 49.438 1 16.62 583 GLU B N 1
ATOM 10258 C CA . GLU B 1 583 ? -28.453 49.281 48.188 1 16.62 583 GLU B CA 1
ATOM 10259 C C . GLU B 1 583 ? -28.516 50.719 47.688 1 16.62 583 GLU B C 1
ATOM 10261 O O . GLU B 1 583 ? -28.891 50.969 46.531 1 16.62 583 GLU B O 1
ATOM 10266 N N . GLY B 1 584 ? -28.188 51.906 48.469 1 15.48 584 GLY B N 1
ATOM 10267 C CA . GLY B 1 584 ? -29.172 52.969 48.281 1 15.48 584 GLY B CA 1
ATOM 10268 C C . GLY B 1 584 ? -29.328 53.438 46.844 1 15.48 584 GLY B C 1
ATOM 10269 O O . GLY B 1 584 ? -30.438 53.469 46.312 1 15.48 584 GLY B O 1
ATOM 10270 N N . VAL B 1 585 ? -28.672 54.625 46.344 1 15.62 585 VAL B N 1
ATOM 10271 C CA . VAL B 1 585 ? -29.328 55.875 45.969 1 15.62 585 VAL B CA 1
ATOM 10272 C C . VAL B 1 585 ? -29.766 55.812 44.5 1 15.62 585 VAL B C 1
ATOM 10274 O O . VAL B 1 585 ? -28.953 55.562 43.625 1 15.62 585 VAL B O 1
ATOM 10277 N N . LEU B 1 586 ? -31.125 55.656 44.188 1 16.33 586 LEU B N 1
ATOM 10278 C CA . LEU B 1 586 ? -32.156 55.75 43.156 1 16.33 586 LEU B CA 1
ATOM 10279 C C . LEU B 1 586 ? -32.156 57.125 42.5 1 16.33 586 LEU B C 1
ATOM 10281 O O . LEU B 1 586 ? -33.188 57.719 42.281 1 16.33 586 LEU B O 1
ATOM 10285 N N . VAL B 1 587 ? -31.156 58.031 42.5 1 15.22 587 VAL B N 1
ATOM 10286 C CA . VAL B 1 587 ? -31.625 59.375 42.188 1 15.22 587 VAL B CA 1
ATOM 10287 C C . VAL B 1 587 ? -32.406 59.375 40.875 1 15.22 587 VAL B C 1
ATOM 10289 O O . VAL B 1 587 ? -31.906 58.906 39.844 1 15.22 587 VAL B O 1
ATOM 10292 N N . ASP B 1 588 ? -33.781 59.719 40.812 1 15.55 588 ASP B N 1
ATOM 10293 C CA . ASP B 1 588 ? -35.062 60.031 40.156 1 15.55 588 ASP B CA 1
ATOM 10294 C C . ASP B 1 588 ? -34.906 61.188 39.156 1 15.55 588 ASP B C 1
ATOM 10296 O O . ASP B 1 588 ? -35.781 61.406 38.312 1 15.55 588 ASP B O 1
ATOM 10300 N N . LYS B 1 589 ? -34.156 62.25 39.375 1 16.55 589 LYS B N 1
ATOM 10301 C CA . LYS B 1 589 ? -34.812 63.562 39.156 1 16.55 589 LYS B CA 1
ATOM 10302 C C . LYS B 1 589 ? -35.344 63.688 37.75 1 16.55 589 LYS B C 1
ATOM 10304 O O . LYS B 1 589 ? -34.75 63.156 36.812 1 16.55 589 LYS B O 1
ATOM 10309 N N . LEU B 1 590 ? -36.438 64.625 37.5 1 15.21 590 LEU B N 1
ATOM 10310 C CA . LEU B 1 590 ? -37.688 65.25 37 1 15.21 590 LEU B CA 1
ATOM 10311 C C . LEU B 1 590 ? -37.438 65.938 35.656 1 15.21 590 LEU B C 1
ATOM 10313 O O . LEU B 1 590 ? -38.156 65.688 34.688 1 15.21 590 LEU B O 1
ATOM 10317 N N . GLN B 1 591 ? -37.344 67.375 35.594 1 14.66 591 GLN B N 1
ATOM 10318 C CA . GLN B 1 591 ? -38.375 68.25 35.031 1 14.66 591 GLN B CA 1
ATOM 10319 C C . GLN B 1 591 ? -38.188 68.375 33.531 1 14.66 591 GLN B C 1
ATOM 10321 O O . GLN B 1 591 ? -39.125 68.188 32.75 1 14.66 591 GLN B O 1
ATOM 10326 N N . GLU B 1 592 ? -38.281 69.75 32.969 1 15.25 592 GLU B N 1
ATOM 10327 C CA . GLU B 1 592 ? -39.281 70.562 32.25 1 15.25 592 GLU B CA 1
ATOM 10328 C C . GLU B 1 592 ? -38.969 70.625 30.75 1 15.25 592 GLU B C 1
ATOM 10330 O O . GLU B 1 592 ? -39.781 70.188 29.922 1 15.25 592 GLU B O 1
ATOM 10335 N N . ASP B 1 593 ? -38.844 72 30.047 1 14.84 593 ASP B N 1
ATOM 10336 C CA . ASP B 1 593 ? -39.781 72.75 29.234 1 14.84 593 ASP B CA 1
ATOM 10337 C C . ASP B 1 593 ? -39.406 72.688 27.766 1 14.84 593 ASP B C 1
ATOM 10339 O O . ASP B 1 593 ? -40.219 72.438 26.891 1 14.84 593 ASP B O 1
ATOM 10343 N N . LEU B 1 594 ? -38.469 73.625 27.188 1 14.87 594 LEU B N 1
ATOM 10344 C CA . LEU B 1 594 ? -38.969 74.75 26.359 1 14.87 594 LEU B CA 1
ATOM 10345 C C . LEU B 1 594 ? -39.156 74.312 24.922 1 14.87 594 LEU B C 1
ATOM 10347 O O . LEU B 1 594 ? -38.531 73.375 24.469 1 14.87 594 LEU B O 1
ATOM 10351 N N . THR B 1 595 ? -39.312 75.312 23.859 1 14.88 595 THR B N 1
ATOM 10352 C CA . THR B 1 595 ? -40.312 75.812 22.906 1 14.88 595 THR B CA 1
ATOM 10353 C C . THR B 1 595 ? -40.094 75.125 21.547 1 14.88 595 THR B C 1
ATOM 10355 O O . THR B 1 595 ? -41 74.5 20.984 1 14.88 595 THR B O 1
ATOM 10358 N N . ASP B 1 596 ? -39.781 76.062 20.422 1 14.87 596 ASP B N 1
ATOM 10359 C CA . ASP B 1 596 ? -40.719 76.5 19.391 1 14.87 596 ASP B CA 1
ATOM 10360 C C . ASP B 1 596 ? -40.562 75.688 18.125 1 14.87 596 ASP B C 1
ATOM 10362 O O . ASP B 1 596 ? -41.531 75.125 17.578 1 14.87 596 ASP B O 1
ATOM 10366 N N . ALA B 1 597 ? -39.844 76.438 17 1 15.96 597 ALA B N 1
ATOM 10367 C CA . ALA B 1 597 ? -40.562 76.875 15.797 1 15.96 597 ALA B CA 1
ATOM 10368 C C . ALA B 1 597 ? -40.594 75.75 14.734 1 15.96 597 ALA B C 1
ATOM 10370 O O . ALA B 1 597 ? -39.781 74.875 14.75 1 15.96 597 ALA B O 1
ATOM 10371 N N . LYS B 1 598 ? -41.188 76.125 13.453 1 15.59 598 LYS B N 1
ATOM 10372 C CA . LYS B 1 598 ? -42.25 75.75 12.531 1 15.59 598 LYS B CA 1
ATOM 10373 C C . LYS B 1 598 ? -41.75 74.875 11.414 1 15.59 598 LYS B C 1
ATOM 10375 O O . LYS B 1 598 ? -42.312 73.812 11.156 1 15.59 598 LYS B O 1
ATOM 10380 N N . GLY B 1 599 ? -41.25 75.5 10.328 1 14.19 599 GLY B N 1
ATOM 10381 C CA . GLY B 1 599 ? -41.969 75.562 9.062 1 14.19 599 GLY B CA 1
ATOM 10382 C C . GLY B 1 599 ? -41.719 74.375 8.172 1 14.19 599 GLY B C 1
ATOM 10383 O O . GLY B 1 599 ? -40.688 73.688 8.312 1 14.19 599 GLY B O 1
ATOM 10384 N N . ARG B 1 600 ? -42.75 74 7.293 1 14.27 600 ARG B N 1
ATOM 10385 C CA . ARG B 1 600 ? -43.312 72.875 6.488 1 14.27 600 ARG B CA 1
ATOM 10386 C C . ARG B 1 600 ? -42.594 72.75 5.152 1 14.27 600 ARG B C 1
ATOM 10388 O O . ARG B 1 600 ? -42.531 71.688 4.562 1 14.27 600 ARG B O 1
ATOM 10395 N N . GLU B 1 601 ? -42.188 73.812 4.41 1 13.93 601 GLU B N 1
ATOM 10396 C CA . GLU B 1 601 ? -42.844 73.938 3.115 1 13.93 601 GLU B CA 1
ATOM 10397 C C . GLU B 1 601 ? -42.5 72.75 2.23 1 13.93 601 GLU B C 1
ATOM 10399 O O . GLU B 1 601 ? -41.469 72.062 2.424 1 13.93 601 GLU B O 1
ATOM 10404 N N . LYS B 1 602 ? -43.406 72.688 1.032 1 14.91 602 LYS B N 1
ATOM 10405 C CA . LYS B 1 602 ? -44.125 71.812 0.087 1 14.91 602 LYS B CA 1
ATOM 10406 C C . LYS B 1 602 ? -43.219 71.375 -1.045 1 14.91 602 LYS B C 1
ATOM 10408 O O . LYS B 1 602 ? -43.25 70.188 -1.463 1 14.91 602 LYS B O 1
ATOM 10413 N N . LEU B 1 603 ? -42.5 72.25 -1.924 1 13.73 603 LEU B N 1
ATOM 10414 C CA . LEU B 1 603 ? -43 72.438 -3.283 1 13.73 603 LEU B CA 1
ATOM 10415 C C . LEU B 1 603 ? -42.719 71.188 -4.125 1 13.73 603 LEU B C 1
ATOM 10417 O O . LEU B 1 603 ? -41.875 70.375 -3.762 1 13.73 603 LEU B O 1
ATOM 10421 N N . VAL B 1 604 ? -42.562 71.562 -5.594 1 13.78 604 VAL B N 1
ATOM 10422 C CA . VAL B 1 604 ? -43.25 71.375 -6.871 1 13.78 604 VAL B CA 1
ATOM 10423 C C . VAL B 1 604 ? -42.688 70.188 -7.621 1 13.78 604 VAL B C 1
ATOM 10425 O O . VAL B 1 604 ? -41.75 69.562 -7.137 1 13.78 604 VAL B O 1
ATOM 10428 N N . GLN B 1 605 ? -42.156 70.5 -9.016 1 13.94 605 GLN B N 1
ATOM 10429 C CA . GLN B 1 605 ? -42.812 70.25 -10.305 1 13.94 605 GLN B CA 1
ATOM 10430 C C . GLN B 1 605 ? -42.344 68.938 -10.938 1 13.94 605 GLN B C 1
ATOM 10432 O O . GLN B 1 605 ? -41.406 68.312 -10.445 1 13.94 605 GLN B O 1
ATOM 10437 N N . ASP B 1 606 ? -41.844 69.062 -12.312 1 13.88 606 ASP B N 1
ATOM 10438 C CA . ASP B 1 606 ? -42.406 68.75 -13.609 1 13.88 606 ASP B CA 1
ATOM 10439 C C . ASP B 1 606 ? -41.906 67.375 -14.086 1 13.88 606 ASP B C 1
ATOM 10441 O O . ASP B 1 606 ? -41 66.812 -13.492 1 13.88 606 ASP B O 1
ATOM 10445 N N . ALA B 1 607 ? -41.25 67.438 -15.469 1 13.59 607 ALA B N 1
ATOM 10446 C CA . ALA B 1 607 ? -41.75 67.062 -16.781 1 13.59 607 ALA B CA 1
ATOM 10447 C C . ALA B 1 607 ? -41.344 65.625 -17.141 1 13.59 607 ALA B C 1
ATOM 10449 O O . ALA B 1 607 ? -40.406 65.062 -16.531 1 13.59 607 ALA B O 1
ATOM 10450 N N . LYS B 1 608 ? -41.188 65.562 -18.656 1 14.62 608 LYS B N 1
ATOM 10451 C CA . LYS B 1 608 ? -41.75 64.812 -19.781 1 14.62 608 LYS B CA 1
ATOM 10452 C C . LYS B 1 608 ? -41 63.5 -20.016 1 14.62 608 LYS B C 1
ATOM 10454 O O . LYS B 1 608 ? -39.75 63.438 -19.859 1 14.62 608 LYS B O 1
ATOM 10459 N N . VAL B 1 609 ? -41.656 62.5 -20.453 1 14.75 609 VAL B N 1
ATOM 10460 C CA . VAL B 1 609 ? -41.844 61.094 -20.75 1 14.75 609 VAL B CA 1
ATOM 10461 C C . VAL B 1 609 ? -41.156 60.75 -22.078 1 14.75 609 VAL B C 1
ATOM 10463 O O . VAL B 1 609 ? -41.094 59.594 -22.469 1 14.75 609 VAL B O 1
ATOM 10466 N N . THR B 1 610 ? -40.375 61.781 -22.75 1 13.77 610 THR B N 1
ATOM 10467 C CA . THR B 1 610 ? -40.656 61.562 -24.172 1 13.77 610 THR B CA 1
ATOM 10468 C C . THR B 1 610 ? -40.438 60.094 -24.516 1 13.77 610 THR B C 1
ATOM 10470 O O . THR B 1 610 ? -39.688 59.375 -23.812 1 13.77 610 THR B O 1
ATOM 10473 N N . GLU B 1 611 ? -40.781 59.812 -25.969 1 14.12 611 GLU B N 1
ATOM 10474 C CA . GLU B 1 611 ? -41.531 58.969 -26.891 1 14.12 611 GLU B CA 1
ATOM 10475 C C . GLU B 1 611 ? -40.688 57.781 -27.328 1 14.12 611 GLU B C 1
ATOM 10477 O O . GLU B 1 611 ? -41.125 56.625 -27.141 1 14.12 611 GLU B O 1
ATOM 10482 N N . GLU B 1 612 ? -40.406 57.812 -28.75 1 14.25 612 GLU B N 1
ATOM 10483 C CA . GLU B 1 612 ? -41.031 57.031 -29.812 1 14.25 612 GLU B CA 1
ATOM 10484 C C . GLU B 1 612 ? -40.25 55.75 -30.078 1 14.25 612 GLU B C 1
ATOM 10486 O O . GLU B 1 612 ? -40.75 54.625 -29.859 1 14.25 612 GLU B O 1
ATOM 10491 N N . GLN B 1 613 ? -39.688 55.688 -31.453 1 14.15 613 GLN B N 1
ATOM 10492 C CA . GLN B 1 613 ? -40.219 55 -32.594 1 14.15 613 GLN B CA 1
ATOM 10493 C C . GLN B 1 613 ? -39.562 53.656 -32.812 1 14.15 613 GLN B C 1
ATOM 10495 O O . GLN B 1 613 ? -38.531 53.375 -32.219 1 14.15 613 GLN B O 1
ATOM 10500 N N . PRO B 1 614 ? -39.375 53.312 -34.312 1 14.7 614 PRO B N 1
ATOM 10501 C CA . PRO B 1 614 ? -39.875 52.312 -35.281 1 14.7 614 PRO B CA 1
ATOM 10502 C C . PRO B 1 614 ? -39 51.094 -35.375 1 14.7 614 PRO B C 1
ATOM 10504 O O . PRO B 1 614 ? -37.812 51.125 -34.969 1 14.7 614 PRO B O 1
ATOM 10507 N N . VAL B 1 615 ? -39.469 50.125 -36.219 1 15.98 615 VAL B N 1
ATOM 10508 C CA . VAL B 1 615 ? -39.656 48.719 -36.562 1 15.98 615 VAL B CA 1
ATOM 10509 C C . VAL B 1 615 ? -38.562 48.25 -37.5 1 15.98 615 VAL B C 1
ATOM 10511 O O . VAL B 1 615 ? -38.25 47.062 -37.562 1 15.98 615 VAL B O 1
ATOM 10514 N N . PRO B 1 616 ? -37.844 49.25 -38.344 1 14.06 616 PRO B N 1
ATOM 10515 C CA . PRO B 1 616 ? -37.969 48.781 -39.719 1 14.06 616 PRO B CA 1
ATOM 10516 C C . PRO B 1 616 ? -37.375 47.375 -39.906 1 14.06 616 PRO B C 1
ATOM 10518 O O . PRO B 1 616 ? -36.719 46.844 -39.031 1 14.06 616 PRO B O 1
ATOM 10521 N N . ASP B 1 617 ? -36.844 47.25 -41.281 1 14.61 617 ASP B N 1
ATOM 10522 C CA . ASP B 1 617 ? -37.062 46.562 -42.562 1 14.61 617 ASP B CA 1
ATOM 10523 C C . ASP B 1 617 ? -36.25 45.281 -42.625 1 14.61 617 ASP B C 1
ATOM 10525 O O . ASP B 1 617 ? -35.281 45.125 -41.875 1 14.61 617 ASP B O 1
ATOM 10529 N N . VAL B 1 618 ? -36.375 44.75 -43.906 1 14.53 618 VAL B N 1
ATOM 10530 C CA . VAL B 1 618 ? -36.656 43.594 -44.719 1 14.53 618 VAL B CA 1
ATOM 10531 C C . VAL B 1 618 ? -35.375 42.812 -45.031 1 14.53 618 VAL B C 1
ATOM 10533 O O . VAL B 1 618 ? -35.281 41.625 -44.781 1 14.53 618 VAL B O 1
ATOM 10536 N N . ASN B 1 619 ? -34.75 43.344 -46.156 1 13.7 619 ASN B N 1
ATOM 10537 C CA . ASN B 1 619 ? -34.719 42.594 -47.406 1 13.7 619 ASN B CA 1
ATOM 10538 C C . ASN B 1 619 ? -33.625 41.531 -47.406 1 13.7 619 ASN B C 1
ATOM 10540 O O . ASN B 1 619 ? -33.906 40.344 -47.688 1 13.7 619 ASN B O 1
ATOM 10544 N N . GLU B 1 620 ? -32.469 41.906 -48.062 1 14.69 620 GLU B N 1
ATOM 10545 C CA . GLU B 1 620 ? -32.031 41.438 -49.406 1 14.69 620 GLU B CA 1
ATOM 10546 C C . GLU B 1 620 ? -31.281 40.125 -49.312 1 14.69 620 GLU B C 1
ATOM 10548 O O . GLU B 1 620 ? -30.578 39.875 -48.312 1 14.69 620 GLU B O 1
ATOM 10553 N N . ILE B 1 621 ? -31.609 39.25 -50.312 1 14.55 621 ILE B N 1
ATOM 10554 C CA . ILE B 1 621 ? -31.594 37.938 -50.938 1 14.55 621 ILE B CA 1
ATOM 10555 C C . ILE B 1 621 ? -30.172 37.562 -51.344 1 14.55 621 ILE B C 1
ATOM 10557 O O . ILE B 1 621 ? -29.812 36.375 -51.344 1 14.55 621 ILE B O 1
ATOM 10561 N N . HIS B 1 622 ? -29.312 38.625 -51.594 1 13.87 622 HIS B N 1
ATOM 10562 C CA . HIS B 1 622 ? -28.625 38.375 -52.875 1 13.87 622 HIS B CA 1
ATOM 10563 C C . HIS B 1 622 ? -27.953 37 -52.906 1 13.87 622 HIS B C 1
ATOM 10565 O O . HIS B 1 622 ? -27.453 36.531 -51.875 1 13.87 622 HIS B O 1
ATOM 10571 N N . LYS B 1 623 ? -28.25 36.469 -54.188 1 14.37 623 LYS B N 1
ATOM 10572 C CA . LYS B 1 623 ? -28.172 35.281 -55.031 1 14.37 623 LYS B CA 1
ATOM 10573 C C . LYS B 1 623 ? -26.734 34.75 -55.062 1 14.37 623 LYS B C 1
ATOM 10575 O O . LYS B 1 623 ? -26.516 33.531 -54.844 1 14.37 623 LYS B O 1
ATOM 10580 N N . ALA B 1 624 ? -25.938 35.562 -56.031 1 14.32 624 ALA B N 1
ATOM 10581 C CA . ALA B 1 624 ? -25.656 35.031 -57.375 1 14.32 624 ALA B CA 1
ATOM 10582 C C . ALA B 1 624 ? -24.562 33.969 -57.312 1 14.32 624 ALA B C 1
ATOM 10584 O O . ALA B 1 624 ? -23.859 33.844 -56.312 1 14.32 624 ALA B O 1
ATOM 10585 N N . ALA B 1 625 ? -23.859 34.094 -58.5 1 13.4 625 ALA B N 1
ATOM 10586 C CA . ALA B 1 625 ? -23.609 33.312 -59.688 1 13.4 625 ALA B CA 1
ATOM 10587 C C . ALA B 1 625 ? -22.344 32.469 -59.531 1 13.4 625 ALA B C 1
ATOM 10589 O O . ALA B 1 625 ? -22.344 31.266 -59.781 1 13.4 625 ALA B O 1
ATOM 10590 N N . ASP B 1 626 ? -21.188 33.188 -59.906 1 14.17 626 ASP B N 1
ATOM 10591 C CA . ASP B 1 626 ? -20.469 32.906 -61.156 1 14.17 626 ASP B CA 1
ATOM 10592 C C . ASP B 1 626 ? -19.641 31.641 -61.031 1 14.17 626 ASP B C 1
ATOM 10594 O O . ASP B 1 626 ? -19.203 31.266 -59.938 1 14.17 626 ASP B O 1
ATOM 10598 N N . LYS B 1 627 ? -19.438 31.109 -62.344 1 14.15 627 LYS B N 1
ATOM 10599 C CA . LYS B 1 627 ? -19.125 30.016 -63.25 1 14.15 627 LYS B CA 1
ATOM 10600 C C . LYS B 1 627 ? -17.672 29.562 -63.094 1 14.15 627 LYS B C 1
ATOM 10602 O O . LYS B 1 627 ? -17.391 28.359 -63.031 1 14.15 627 LYS B O 1
ATOM 10607 N N . GLN B 1 628 ? -16.719 30.609 -63.562 1 14.48 628 GLN B N 1
ATOM 10608 C CA . GLN B 1 628 ? -15.953 30.281 -64.75 1 14.48 628 GLN B CA 1
ATOM 10609 C C . GLN B 1 628 ? -14.984 29.125 -64.5 1 14.48 628 GLN B C 1
ATOM 10611 O O . GLN B 1 628 ? -14.602 28.875 -63.344 1 14.48 628 GLN B O 1
ATOM 10616 N N . ALA B 1 629 ? -14.367 28.891 -65.75 1 13.59 629 ALA B N 1
ATOM 10617 C CA . ALA B 1 629 ? -13.938 27.891 -66.688 1 13.59 629 ALA B CA 1
ATOM 10618 C C . ALA B 1 629 ? -12.562 27.328 -66.375 1 13.59 629 ALA B C 1
ATOM 10620 O O . ALA B 1 629 ? -12.375 26.109 -66.312 1 13.59 629 ALA B O 1
ATOM 10621 N N . PRO B 1 630 ? -11.531 28.312 -66.75 1 14.17 630 PRO B N 1
ATOM 10622 C CA . PRO B 1 630 ? -10.781 27.875 -67.938 1 14.17 630 PRO B CA 1
ATOM 10623 C C . PRO B 1 630 ? -9.812 26.734 -67.625 1 14.17 630 PRO B C 1
ATOM 10625 O O . PRO B 1 630 ? -9.578 26.422 -66.438 1 14.17 630 PRO B O 1
ATOM 10628 N N . GLU B 1 631 ? -8.602 27.094 -68.25 1 14.33 631 GLU B N 1
ATOM 10629 C CA . GLU B 1 631 ? -7.809 26.625 -69.375 1 14.33 631 GLU B CA 1
ATOM 10630 C C . GLU B 1 631 ? -6.828 25.531 -68.938 1 14.33 631 GLU B C 1
ATOM 10632 O O . GLU B 1 631 ? -6.84 24.422 -69.5 1 14.33 631 GLU B O 1
ATOM 10637 N N . CYS B 1 632 ? -5.566 26.031 -69.312 1 14.59 632 CYS B N 1
ATOM 10638 C CA . CYS B 1 632 ? -4.652 25.578 -70.312 1 14.59 632 CYS B CA 1
ATOM 10639 C C . CYS B 1 632 ? -3.807 24.406 -69.875 1 14.59 632 CYS B C 1
ATOM 10641 O O . CYS B 1 632 ? -3.703 24.172 -68.625 1 14.59 632 CYS B O 1
ATOM 10643 N N . LEU B 1 633 ? -2.686 24.344 -70.625 1 13.59 633 LEU B N 1
ATOM 10644 C CA . LEU B 1 633 ? -1.994 23.484 -71.562 1 13.59 633 LEU B CA 1
ATOM 10645 C C . LEU B 1 633 ? -0.963 22.609 -70.875 1 13.59 633 LEU B C 1
ATOM 10647 O O . LEU B 1 633 ? -0.943 21.391 -71.062 1 13.59 633 LEU B O 1
ATOM 10651 N N . ASP B 1 634 ? 0.265 23.281 -70.812 1 14.39 634 ASP B N 1
ATOM 10652 C CA . ASP B 1 634 ? 1.361 22.891 -71.688 1 14.39 634 ASP B CA 1
ATOM 10653 C C . ASP B 1 634 ? 2.068 21.641 -71.188 1 14.39 634 ASP B C 1
ATOM 10655 O O . ASP B 1 634 ? 2 21.359 -70 1 14.39 634 ASP B O 1
ATOM 10659 N N . ALA B 1 635 ? 3.119 21.406 -72 1 13.51 635 ALA B N 1
ATOM 10660 C CA . ALA B 1 635 ? 3.836 20.391 -72.812 1 13.51 635 ALA B CA 1
ATOM 10661 C C . ALA B 1 635 ? 4.82 19.625 -71.938 1 13.51 635 ALA B C 1
ATOM 10663 O O . ALA B 1 635 ? 4.906 18.391 -72 1 13.51 635 ALA B O 1
ATOM 10664 N N . ALA B 1 636 ? 5.902 20.438 -71.438 1 14.54 636 ALA B N 1
ATOM 10665 C CA . ALA B 1 636 ? 7.191 20.141 -72.062 1 14.54 636 ALA B CA 1
ATOM 10666 C C . ALA B 1 636 ? 7.73 18.797 -71.562 1 14.54 636 ALA B C 1
ATOM 10668 O O . ALA B 1 636 ? 7.496 18.391 -70.438 1 14.54 636 ALA B O 1
ATOM 10669 N N . LEU B 1 637 ? 8.828 18.406 -72.438 1 13.62 637 LEU B N 1
ATOM 10670 C CA . LEU B 1 637 ? 9.484 17.344 -73.188 1 13.62 637 LEU B CA 1
ATOM 10671 C C . LEU B 1 637 ? 10.312 16.453 -72.312 1 13.62 637 LEU B C 1
ATOM 10673 O O . LEU B 1 637 ? 10.172 15.227 -72.312 1 13.62 637 LEU B O 1
ATOM 10677 N N . SER B 1 638 ? 11.68 16.922 -72.188 1 13.77 638 SER B N 1
ATOM 10678 C CA . SER B 1 638 ? 12.773 16.281 -72.938 1 13.77 638 SER B CA 1
ATOM 10679 C C . SER B 1 638 ? 13.258 15.039 -72.188 1 13.77 638 SER B C 1
ATOM 10681 O O . SER B 1 638 ? 13.047 14.891 -71 1 13.77 638 SER B O 1
ATOM 10683 N N . LEU B 1 639 ? 14.586 14.75 -72.625 1 13.71 639 LEU B N 1
ATOM 10684 C CA . LEU B 1 639 ? 15.328 13.703 -73.312 1 13.71 639 LEU B CA 1
ATOM 10685 C C . LEU B 1 639 ? 15.891 12.688 -72.312 1 13.71 639 LEU B C 1
ATOM 10687 O O . LEU B 1 639 ? 15.695 11.484 -72.5 1 13.71 639 LEU B O 1
ATOM 10691 N N . GLU B 1 640 ? 17.297 12.883 -72.062 1 13.75 640 GLU B N 1
ATOM 10692 C CA . GLU B 1 640 ? 18.344 12.094 -72.688 1 13.75 640 GLU B CA 1
ATOM 10693 C C . GLU B 1 640 ? 18.625 10.812 -71.938 1 13.75 640 GLU B C 1
ATOM 10695 O O . GLU B 1 640 ? 18.188 10.664 -70.75 1 13.75 640 GLU B O 1
ATOM 10700 N N . GLU B 1 641 ? 20.062 10.617 -71.812 1 14.68 641 GLU B N 1
ATOM 10701 C CA . GLU B 1 641 ? 21.016 9.672 -72.375 1 14.68 641 GLU B CA 1
ATOM 10702 C C . GLU B 1 641 ? 21.156 8.422 -71.5 1 14.68 641 GLU B C 1
ATOM 10704 O O . GLU B 1 641 ? 20.828 8.438 -70.312 1 14.68 641 GLU B O 1
ATOM 10709 N N . THR B 1 642 ? 22.281 7.672 -71.938 1 13.8 642 THR B N 1
ATOM 10710 C CA . THR B 1 642 ? 22.719 6.371 -72.438 1 13.8 642 THR B CA 1
ATOM 10711 C C . THR B 1 642 ? 23.125 5.457 -71.312 1 13.8 642 THR B C 1
ATOM 10713 O O . THR B 1 642 ? 22.672 4.312 -71.188 1 13.8 642 THR B O 1
ATOM 10716 N N . PRO B 1 643 ? 24.594 5.273 -71.188 1 14.23 643 PRO B N 1
ATOM 10717 C CA . PRO B 1 643 ? 25.297 4.094 -71.688 1 14.23 643 PRO B CA 1
ATOM 10718 C C . PRO B 1 643 ? 25.438 2.992 -70.688 1 14.23 643 PRO B C 1
ATOM 10720 O O . PRO B 1 643 ? 24.828 1.922 -70.812 1 14.23 643 PRO B O 1
ATOM 10723 N N . GLU B 1 644 ? 26.844 2.621 -70.375 1 14.12 644 GLU B N 1
ATOM 10724 C CA . GLU B 1 644 ? 27.688 1.503 -70.812 1 14.12 644 GLU B CA 1
ATOM 10725 C C . GLU B 1 644 ? 27.719 0.408 -69.75 1 14.12 644 GLU B C 1
ATOM 10727 O O . GLU B 1 644 ? 27.359 -0.741 -70 1 14.12 644 GLU B O 1
ATOM 10732 N N . ASN B 1 645 ? 29.109 -0.001 -69.375 1 14.37 645 ASN B N 1
ATOM 10733 C CA . ASN B 1 645 ? 29.922 -1.184 -69.625 1 14.37 645 ASN B CA 1
ATOM 10734 C C . ASN B 1 645 ? 29.828 -2.193 -68.5 1 14.37 645 ASN B C 1
ATOM 10736 O O . ASN B 1 645 ? 29.516 -1.826 -67.375 1 14.37 645 ASN B O 1
ATOM 10740 N N . PRO B 1 646 ? 30.547 -3.467 -68.75 1 14.77 646 PRO B N 1
ATOM 10741 C CA . PRO B 1 646 ? 30.562 -4.922 -68.625 1 14.77 646 PRO B CA 1
ATOM 10742 C C . PRO B 1 646 ? 31.234 -5.352 -67.312 1 14.77 646 PRO B C 1
ATOM 10744 O O . PRO B 1 646 ? 31.141 -6.523 -66.938 1 14.77 646 PRO B O 1
ATOM 10747 N N . LYS B 1 647 ? 31.953 -4.574 -66.5 1 15.07 647 LYS B N 1
ATOM 10748 C CA . LYS B 1 647 ? 33.281 -5.129 -66.25 1 15.07 647 LYS B CA 1
ATOM 10749 C C . LYS B 1 647 ? 33.188 -6.484 -65.562 1 15.07 647 LYS B C 1
ATOM 10751 O O . LYS B 1 647 ? 32.5 -6.625 -64.562 1 15.07 647 LYS B O 1
ATOM 10756 N N . ILE B 1 648 ? 34.062 -7.562 -66.062 1 14.15 648 ILE B N 1
ATOM 10757 C CA . ILE B 1 648 ? 34.344 -8.992 -66.125 1 14.15 648 ILE B CA 1
ATOM 10758 C C . ILE B 1 648 ? 34.875 -9.445 -64.75 1 14.15 648 ILE B C 1
ATOM 10760 O O . ILE B 1 648 ? 34.438 -10.461 -64.188 1 14.15 648 ILE B O 1
ATOM 10764 N N . ASP B 1 649 ? 36.062 -9.047 -64.188 1 13.98 649 ASP B N 1
ATOM 10765 C CA . ASP B 1 649 ? 37.25 -9.898 -64.188 1 13.98 649 ASP B CA 1
ATOM 10766 C C . ASP B 1 649 ? 37.188 -11 -63.156 1 13.98 649 ASP B C 1
ATOM 10768 O O . ASP B 1 649 ? 36.469 -10.867 -62.156 1 13.98 649 ASP B O 1
ATOM 10772 N N . SER B 1 650 ? 38.562 -11.617 -62.875 1 14.78 650 SER B N 1
ATOM 10773 C CA . SER B 1 650 ? 39.312 -12.867 -62.969 1 14.78 650 SER B CA 1
ATOM 10774 C C . SER B 1 650 ? 39.281 -13.617 -61.625 1 14.78 650 SER B C 1
ATOM 10776 O O . SER B 1 650 ? 38.938 -14.797 -61.594 1 14.78 650 SER B O 1
ATOM 10778 N N . GLN B 1 651 ? 40.469 -13.633 -60.844 1 14.61 651 GLN B N 1
ATOM 10779 C CA . GLN B 1 651 ? 41.469 -14.672 -60.719 1 14.61 651 GLN B CA 1
ATOM 10780 C C . GLN B 1 651 ? 41.25 -15.555 -59.5 1 14.61 651 GLN B C 1
ATOM 10782 O O . GLN B 1 651 ? 40.594 -15.141 -58.562 1 14.61 651 GLN B O 1
ATOM 10787 N N . ILE B 1 652 ? 42.156 -16.734 -59.438 1 14.79 652 ILE B N 1
ATOM 10788 C CA . ILE B 1 652 ? 42.344 -18.125 -59.062 1 14.79 652 ILE B CA 1
ATOM 10789 C C . ILE B 1 652 ? 42.781 -18.234 -57.625 1 14.79 652 ILE B C 1
ATOM 10791 O O . ILE B 1 652 ? 42.562 -19.234 -56.969 1 14.79 652 ILE B O 1
ATOM 10795 N N . LYS B 1 653 ? 43.438 -17.406 -56.844 1 15.2 653 LYS B N 1
ATOM 10796 C CA . LYS B 1 653 ? 44.719 -17.969 -56.406 1 15.2 653 LYS B CA 1
ATOM 10797 C C . LYS B 1 653 ? 44.5 -19.156 -55.5 1 15.2 653 LYS B C 1
ATOM 10799 O O . LYS B 1 653 ? 43.594 -19.172 -54.688 1 15.2 653 LYS B O 1
ATOM 10804 N N . PRO B 1 654 ? 45.719 -20.016 -55.438 1 14.95 654 PRO B N 1
ATOM 10805 C CA . PRO B 1 654 ? 46.094 -21.406 -55.156 1 14.95 654 PRO B CA 1
ATOM 10806 C C . PRO B 1 654 ? 46.031 -21.75 -53.656 1 14.95 654 PRO B C 1
ATOM 10808 O O . PRO B 1 654 ? 45.344 -22.703 -53.281 1 14.95 654 PRO B O 1
ATOM 10811 N N . THR B 1 655 ? 47.312 -21.734 -52.969 1 14.35 655 THR B N 1
ATOM 10812 C CA . THR B 1 655 ? 48.188 -22.859 -52.625 1 14.35 655 THR B CA 1
ATOM 10813 C C . THR B 1 655 ? 47.938 -23.344 -51.219 1 14.35 655 THR B C 1
ATOM 10815 O O . THR B 1 655 ? 47.219 -22.688 -50.438 1 14.35 655 THR B O 1
ATOM 10818 N N . PRO B 1 656 ? 49.188 -23.516 -50.344 1 15.2 656 PRO B N 1
ATOM 10819 C CA . PRO B 1 656 ? 49.969 -24.688 -49.938 1 15.2 656 PRO B CA 1
ATOM 10820 C C . PRO B 1 656 ? 49.656 -25.094 -48.5 1 15.2 656 PRO B C 1
ATOM 10822 O O . PRO B 1 656 ? 49.344 -26.25 -48.219 1 15.2 656 PRO B O 1
ATOM 10825 N N . GLU B 1 657 ? 50.594 -24.609 -47.438 1 14.83 657 GLU B N 1
ATOM 10826 C CA . GLU B 1 657 ? 51.719 -25.328 -46.844 1 14.83 657 GLU B CA 1
ATOM 10827 C C . GLU B 1 657 ? 51.312 -25.984 -45.531 1 14.83 657 GLU B C 1
ATOM 10829 O O . GLU B 1 657 ? 50.281 -25.641 -44.938 1 14.83 657 GLU B O 1
ATOM 10834 N N . CYS B 1 658 ? 52.406 -25.938 -44.438 1 14.44 658 CYS B N 1
ATOM 10835 C CA . CYS B 1 658 ? 53.375 -26.859 -43.812 1 14.44 658 CYS B CA 1
ATOM 10836 C C . CYS B 1 658 ? 52.875 -27.312 -42.438 1 14.44 658 CYS B C 1
ATOM 10838 O O . CYS B 1 658 ? 52.781 -28.516 -42.156 1 14.44 658 CYS B O 1
ATOM 10840 N N . LEU B 1 659 ? 53.656 -26.844 -41.281 1 14.56 659 LEU B N 1
ATOM 10841 C CA . LEU B 1 659 ? 54.688 -27.625 -40.562 1 14.56 659 LEU B CA 1
ATOM 10842 C C . LEU B 1 659 ? 54.094 -28.266 -39.312 1 14.56 659 LEU B C 1
ATOM 10844 O O . LEU B 1 659 ? 54.25 -29.469 -39.125 1 14.56 659 LEU B O 1
ATOM 10848 N N . ASP B 1 660 ? 54.469 -27.672 -38.062 1 14.66 660 ASP B N 1
ATOM 10849 C CA . ASP B 1 660 ? 55.438 -28.172 -37.125 1 14.66 660 ASP B CA 1
ATOM 10850 C C . ASP B 1 660 ? 54.812 -29.078 -36.062 1 14.66 660 ASP B C 1
ATOM 10852 O O . ASP B 1 660 ? 53.625 -28.953 -35.781 1 14.66 660 ASP B O 1
ATOM 10856 N N . VAL B 1 661 ? 55.719 -29.672 -35.094 1 14.84 661 VAL B N 1
ATOM 10857 C CA . VAL B 1 661 ? 56.25 -30.875 -34.5 1 14.84 661 VAL B CA 1
ATOM 10858 C C . VAL B 1 661 ? 55.531 -31.203 -33.219 1 14.84 661 VAL B C 1
ATOM 10860 O O . VAL B 1 661 ? 54.938 -32.281 -33.062 1 14.84 661 VAL B O 1
ATOM 10863 N N . ALA B 1 662 ? 56.375 -31.375 -31.906 1 14.59 662 ALA B N 1
ATOM 10864 C CA . ALA B 1 662 ? 56.938 -32.531 -31.234 1 14.59 662 ALA B CA 1
ATOM 10865 C C . ALA B 1 662 ? 56.219 -32.812 -29.906 1 14.59 662 ALA B C 1
ATOM 10867 O O . ALA B 1 662 ? 55.844 -33.938 -29.625 1 14.59 662 ALA B O 1
ATOM 10868 N N . GLN B 1 663 ? 56.375 -31.938 -28.781 1 14.24 663 GLN B N 1
ATOM 10869 C CA . GLN B 1 663 ? 57.25 -32.406 -27.703 1 14.24 663 GLN B CA 1
ATOM 10870 C C . GLN B 1 663 ? 56.5 -33.375 -26.781 1 14.24 663 GLN B C 1
ATOM 10872 O O . GLN B 1 663 ? 55.281 -33.281 -26.656 1 14.24 663 GLN B O 1
ATOM 10877 N N . MET B 1 664 ? 57.25 -33.969 -25.641 1 14.33 664 MET B N 1
ATOM 10878 C CA . MET B 1 664 ? 57.625 -35.25 -25.047 1 14.33 664 MET B CA 1
ATOM 10879 C C . MET B 1 664 ? 56.719 -35.625 -23.891 1 14.33 664 MET B C 1
ATOM 10881 O O . MET B 1 664 ? 56.156 -36.719 -23.844 1 14.33 664 MET B O 1
ATOM 10885 N N . PRO B 1 665 ? 57.188 -35.438 -22.438 1 15.02 665 PRO B N 1
ATOM 10886 C CA . PRO B 1 665 ? 57.75 -36.562 -21.719 1 15.02 665 PRO B CA 1
ATOM 10887 C C . PRO B 1 665 ? 56.75 -37.25 -20.812 1 15.02 665 PRO B C 1
ATOM 10889 O O . PRO B 1 665 ? 55.688 -36.688 -20.516 1 15.02 665 PRO B O 1
ATOM 10892 N N . GLU B 1 666 ? 57.25 -37.969 -19.5 1 14.7 666 GLU B N 1
ATOM 10893 C CA . GLU B 1 666 ? 57.438 -39.281 -18.906 1 14.7 666 GLU B CA 1
ATOM 10894 C C . GLU B 1 666 ? 56.531 -39.469 -17.703 1 14.7 666 GLU B C 1
ATOM 10896 O O . GLU B 1 666 ? 55.844 -40.5 -17.594 1 14.7 666 GLU B O 1
ATOM 10901 N N . GLY B 1 667 ? 56.75 -38.781 -16.422 1 14.27 667 GLY B N 1
ATOM 10902 C CA . GLY B 1 667 ? 57.281 -39.531 -15.297 1 14.27 667 GLY B CA 1
ATOM 10903 C C . GLY B 1 667 ? 56.25 -40.25 -14.5 1 14.27 667 GLY B C 1
ATOM 10904 O O . GLY B 1 667 ? 55.062 -39.938 -14.594 1 14.27 667 GLY B O 1
ATOM 10905 N N . THR B 1 668 ? 56.562 -40.906 -13.117 1 14.69 668 THR B N 1
ATOM 10906 C CA . THR B 1 668 ? 56.656 -42.156 -12.367 1 14.69 668 THR B CA 1
ATOM 10907 C C . THR B 1 668 ? 55.469 -42.312 -11.43 1 14.69 668 THR B C 1
ATOM 10909 O O . THR B 1 668 ? 54.75 -41.344 -11.156 1 14.69 668 THR B O 1
ATOM 10912 N N . LEU B 1 669 ? 55.688 -42.781 -9.969 1 14.69 669 LEU B N 1
ATOM 10913 C CA . LEU B 1 669 ? 55.625 -44.031 -9.266 1 14.69 669 LEU B CA 1
ATOM 10914 C C . LEU B 1 669 ? 54.469 -44.062 -8.281 1 14.69 669 LEU B C 1
ATOM 10916 O O . LEU B 1 669 ? 53.656 -45 -8.305 1 14.69 669 LEU B O 1
ATOM 10920 N N . GLU B 1 670 ? 54.625 -44.125 -6.66 1 15.12 670 GLU B N 1
ATOM 10921 C CA . GLU B 1 670 ? 54.719 -45.281 -5.773 1 15.12 670 GLU B CA 1
ATOM 10922 C C . GLU B 1 670 ? 53.469 -45.406 -4.887 1 15.12 670 GLU B C 1
ATOM 10924 O O . GLU B 1 670 ? 52.719 -44.438 -4.711 1 15.12 670 GLU B O 1
ATOM 10929 N N . TYR B 1 671 ? 53.625 -46.062 -3.443 1 15.45 671 TYR B N 1
ATOM 10930 C CA . TYR B 1 671 ? 53.312 -47.312 -2.766 1 15.45 671 TYR B CA 1
ATOM 10931 C C . TYR B 1 671 ? 52.219 -47.094 -1.725 1 15.45 671 TYR B C 1
ATOM 10933 O O . TYR B 1 671 ? 51.219 -47.812 -1.712 1 15.45 671 TYR B O 1
ATOM 10941 N N . PRO B 1 672 ? 52.406 -46.594 -0.292 1 14.97 672 PRO B N 1
ATOM 10942 C CA . PRO B 1 672 ? 52.438 -47.5 0.864 1 14.97 672 PRO B CA 1
ATOM 10943 C C . PRO B 1 672 ? 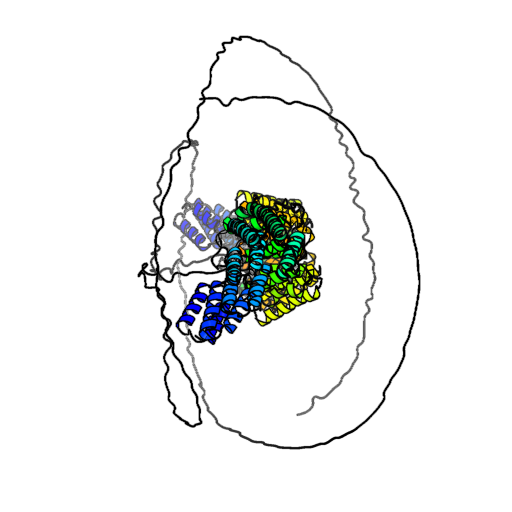51.094 -47.562 1.595 1 14.97 672 PRO B C 1
ATOM 10945 O O . PRO B 1 672 ? 50.344 -46.594 1.591 1 14.97 672 PRO B O 1
ATOM 10948 N N . LYS B 1 673 ? 50.656 -48.781 2.416 1 16.19 673 LYS B N 1
ATOM 10949 C CA . LYS B 1 673 ? 49.688 -49.688 3.037 1 16.19 673 LYS B CA 1
ATOM 10950 C C . LYS B 1 673 ? 49.125 -49.094 4.34 1 16.19 673 LYS B C 1
ATOM 10952 O O . LYS B 1 673 ? 47.938 -49.062 4.559 1 16.19 673 LYS B O 1
ATOM 10957 N N . ILE B 1 674 ? 49.5 -49.5 5.758 1 15.59 674 ILE B N 1
ATOM 10958 C CA . ILE B 1 674 ? 49.031 -50.594 6.625 1 15.59 674 ILE B CA 1
ATOM 10959 C C . ILE B 1 674 ? 48.125 -50.031 7.719 1 15.59 674 ILE B C 1
ATOM 10961 O O . ILE B 1 674 ? 47.031 -50.531 7.945 1 15.59 674 ILE B O 1
ATOM 10965 N N . ASP B 1 675 ? 48.406 -49.438 9.016 1 15.19 675 ASP B N 1
ATOM 10966 C CA . ASP B 1 675 ? 48.594 -50.094 10.312 1 15.19 675 ASP B CA 1
ATOM 10967 C C . ASP B 1 675 ? 47.344 -49.906 11.18 1 15.19 675 ASP B C 1
ATOM 10969 O O . ASP B 1 675 ? 46.5 -49.062 10.906 1 15.19 675 ASP B O 1
ATOM 10973 N N . SER B 1 676 ? 47.406 -49.531 12.672 1 15.36 676 SER B N 1
ATOM 10974 C CA . SER B 1 676 ? 47.406 -50.188 13.977 1 15.36 676 SER B CA 1
ATOM 10975 C C . SER B 1 676 ? 46.094 -49.969 14.711 1 15.36 676 SER B C 1
ATOM 10977 O O . SER B 1 676 ? 45.438 -50.938 15.156 1 15.36 676 SER B O 1
ATOM 10979 N N . GLN B 1 677 ? 45.844 -49.344 16.094 1 14.95 677 GLN B N 1
ATOM 10980 C CA . GLN B 1 677 ? 45.781 -49.844 17.453 1 14.95 677 GLN B CA 1
ATOM 10981 C C . GLN B 1 677 ? 44.406 -49.688 18.031 1 14.95 677 GLN B C 1
ATOM 10983 O O . GLN B 1 677 ? 43.812 -50.656 18.562 1 14.95 677 GLN B O 1
ATOM 10988 N N . SER B 1 678 ? 43.938 -48.656 18.984 1 15.41 678 SER B N 1
ATOM 10989 C CA . SER B 1 678 ? 43.812 -48.875 20.422 1 15.41 678 SER B CA 1
ATOM 10990 C C . SER B 1 678 ? 42.375 -49.219 20.812 1 15.41 678 SER B C 1
ATOM 10992 O O . SER B 1 678 ? 41.438 -48.938 20.062 1 15.41 678 SER B O 1
ATOM 10994 N N . SER B 1 679 ? 41.906 -49.125 22.156 1 15.29 679 SER B N 1
ATOM 10995 C CA . SER B 1 679 ? 41.531 -49.875 23.359 1 15.29 679 SER B CA 1
ATOM 10996 C C . SER B 1 679 ? 40.031 -49.844 23.562 1 15.29 679 SER B C 1
ATOM 10998 O O . SER B 1 679 ? 39.312 -49 23 1 15.29 679 SER B O 1
ATOM 11000 N N . CYS B 1 680 ? 39.5 -49.875 24.938 1 15.47 680 CYS B N 1
ATOM 11001 C CA . CYS B 1 680 ? 38.906 -50.875 25.844 1 15.47 680 CYS B CA 1
ATOM 11002 C C . CYS B 1 680 ? 37.406 -50.625 26.031 1 15.47 680 CYS B C 1
ATOM 11004 O O . CYS B 1 680 ? 36.594 -51.531 25.891 1 15.47 680 CYS B O 1
ATOM 11006 N N . PRO B 1 681 ? 36.812 -49.719 26.953 1 16.25 681 PRO B N 1
ATOM 11007 C CA . PRO B 1 681 ? 36.219 -50.344 28.141 1 16.25 681 PRO B CA 1
ATOM 11008 C C . PRO B 1 681 ? 34.75 -50.594 27.969 1 16.25 681 PRO B C 1
ATOM 11010 O O . PRO B 1 681 ? 34.094 -50 27.109 1 16.25 681 PRO B O 1
ATOM 11013 N N . GLU B 1 682 ? 34 -51.312 29.031 1 15.62 682 GLU B N 1
ATOM 11014 C CA . GLU B 1 682 ? 33.094 -52.344 29.531 1 15.62 682 GLU B CA 1
ATOM 11015 C C . GLU B 1 682 ? 31.703 -51.75 29.812 1 15.62 682 GLU B C 1
ATOM 11017 O O . GLU B 1 682 ? 30.75 -52.5 30.031 1 15.62 682 GLU B O 1
ATOM 11022 N N . ARG B 1 683 ? 31.344 -50.5 29.719 1 15.7 683 ARG B N 1
ATOM 11023 C CA . ARG B 1 683 ? 30.469 -50.312 30.875 1 15.7 683 ARG B CA 1
ATOM 11024 C C . ARG B 1 683 ? 29.203 -51.125 30.75 1 15.7 683 ARG B C 1
ATOM 11026 O O . ARG B 1 683 ? 28.672 -51.312 29.656 1 15.7 683 ARG B O 1
ATOM 11033 N N . GLU B 1 684 ? 28.547 -51.688 31.812 1 15.73 684 GLU B N 1
ATOM 11034 C CA . GLU B 1 684 ? 27.812 -52.719 32.562 1 15.73 684 GLU B CA 1
ATOM 11035 C C . GLU B 1 684 ? 26.328 -52.719 32.188 1 15.73 684 GLU B C 1
ATOM 11037 O O . GLU B 1 684 ? 25.781 -53.75 31.812 1 15.73 684 GLU B O 1
ATOM 11042 N N . VAL B 1 685 ? 25.391 -52.406 33.188 1 16.05 685 VAL B N 1
ATOM 11043 C CA . VAL B 1 685 ? 24.719 -53.312 34.094 1 16.05 685 VAL B CA 1
ATOM 11044 C C . VAL B 1 685 ? 23.328 -53.656 33.562 1 16.05 685 VAL B C 1
ATOM 11046 O O . VAL B 1 685 ? 23 -54.812 33.344 1 16.05 685 VAL B O 1
ATOM 11049 N N . ALA B 1 686 ? 22.141 -53.219 34.25 1 17.36 686 ALA B N 1
ATOM 11050 C CA . ALA B 1 686 ? 21.203 -54 35.031 1 17.36 686 ALA B CA 1
ATOM 11051 C C . ALA B 1 686 ? 19.969 -54.375 34.219 1 17.36 686 ALA B C 1
ATOM 11053 O O . ALA B 1 686 ? 19.625 -53.656 33.25 1 17.36 686 ALA B O 1
ATOM 11054 N N . MET B 1 687 ? 19.062 -55.406 34.688 1 16.36 687 MET B N 1
ATOM 11055 C CA . MET B 1 687 ? 18.266 -56.625 34.656 1 16.36 687 MET B CA 1
ATOM 11056 C C . MET B 1 687 ? 16.781 -56.281 34.5 1 16.36 687 MET B C 1
ATOM 11058 O O . MET B 1 687 ? 15.992 -57.156 34.094 1 16.36 687 MET B O 1
ATOM 11062 N N . ILE B 1 688 ? 16.062 -55.156 34.781 1 19.02 688 ILE B N 1
ATOM 11063 C CA . ILE B 1 688 ? 14.859 -55.531 35.531 1 19.02 688 ILE B CA 1
ATOM 11064 C C . ILE B 1 688 ? 13.938 -56.344 34.625 1 19.02 688 ILE B C 1
ATOM 11066 O O . ILE B 1 688 ? 13.789 -56.062 33.438 1 19.02 688 ILE B O 1
ATOM 11070 N N . GLN B 1 689 ? 13.344 -57.562 35.094 1 17.17 689 GLN B N 1
ATOM 11071 C CA . GLN B 1 689 ? 12.531 -58.75 35.156 1 17.17 689 GLN B CA 1
ATOM 11072 C C . GLN B 1 689 ? 11.055 -58.438 34.938 1 17.17 689 GLN B C 1
ATOM 11074 O O . GLN B 1 689 ? 10.398 -57.875 35.812 1 17.17 689 GLN B O 1
ATOM 11079 N N . TYR B 1 690 ? 10.586 -57.844 34 1 19.42 690 TYR B N 1
ATOM 11080 C CA . TYR B 1 690 ? 9.133 -57.75 34.031 1 19.42 690 TYR B CA 1
ATOM 11081 C C . TYR B 1 690 ? 8.516 -59.156 34.094 1 19.42 690 TYR B C 1
ATOM 11083 O O . TYR B 1 690 ? 8.883 -60.031 33.312 1 19.42 690 TYR B O 1
ATOM 11091 N N . HIS B 1 691 ? 7.992 -59.625 35.25 1 18.89 691 HIS B N 1
ATOM 11092 C CA . HIS B 1 691 ? 7.246 -60.75 35.875 1 18.89 691 HIS B CA 1
ATOM 11093 C C . HIS B 1 691 ? 6.109 -61.188 34.969 1 18.89 691 HIS B C 1
ATOM 11095 O O . HIS B 1 691 ? 5.648 -60.438 34.094 1 18.89 691 HIS B O 1
ATOM 11101 N N . LEU B 1 692 ? 5.465 -62.469 35.469 1 20.16 692 LEU B N 1
ATOM 11102 C CA . LEU B 1 692 ? 4.93 -63.812 35.375 1 20.16 692 LEU B CA 1
ATOM 11103 C C . LEU B 1 692 ? 3.408 -63.812 35.25 1 20.16 692 LEU B C 1
ATOM 11105 O O . LEU B 1 692 ? 2.842 -64.5 34.438 1 20.16 692 LEU B O 1
ATOM 11109 N N . HIS B 1 693 ? 2.443 -63.281 36.281 1 23.41 693 HIS B N 1
ATOM 11110 C CA . HIS B 1 693 ? 1.125 -63.875 36.469 1 23.41 693 HIS B CA 1
ATOM 11111 C C . HIS B 1 693 ? 0.145 -63.344 35.406 1 23.41 693 HIS B C 1
ATOM 11113 O O . HIS B 1 693 ? 0.17 -62.188 35.062 1 23.41 693 HIS B O 1
#

Secondary structure (DSSP, 8-state):
--HHHHHHHHHH-SSEEHHHHHHHHHHHHHH-TT-HHHHHHHHHHHHHH-TT-HHHHHHHHHHHHHHS-HHHHHHHHHHHHHHSTT-HHHHHHHHHHHHHH-S-HHHHHHHHHHHHHHHTT-GGGHHHHHHHHHHHHHHT-HHHHHHHHHHHTSS--TTHHHHHHHHHHHHHHHHHHTT--TT---------TT--HHHHHHHHHHHHHHHHTT-S-HHHHHHHHHHHHHHHHHHHHHHHHHHHHHHTT-S--S--SSPPPHHHHHHHHHHHHHHHHH--HHHHHHHHHHHTTTTTT-HHHHHHHHHHHHHTT-HHHHHHHHHHIIIIISTT-HHHHHHHHHHHHHTT-HHHHHHHHHT--SSS-TTHHHHHHHHHHHHHHTT-HHHHHHHHHHHHHHHHHHT-HHHHHHHHHHHHHHHHHHH--HHHHHHHHHHHHHHS--HHHHHHHHHHIIIIIGGGGHHHHHHHHHHHHSSSSHHHHTS-HHHHHHHHHHHHHHHHHHS-HHHHHHHHHHHHHH-GGGG---EE-----S---S-----------------------------------------------------------------------------------------------------------------------------------------------------------/--HHHHHHHHHH-SSEEHHHHHHHHHHHHHH-TT-HHHHHHHHHHHHHH-TT-HHHHHHHHHHHHHHS-HHHHHHHHHHHHHHSTT-HHHHHHHHHHHHHH-S-HHHHHHHHHHHHHHHTT-GGGHHHHHHHHHHHHHHT-HHHHHHHHHHHTSS--TTHHHHHHHHHHHHHHHHHHTT--TT---------TT--HHHHHHHHHHHHHHHHTT-S-HHHHHHHHHHHHHHHHHHHHHHHHHHHHHHTT-S--S--SSPPPHHHHHHHHHHHHHHHHH--HHHHHHHHHHHTTTTTT-HHHHHHHHHHHHHTT-HHHHHHHHHHIIIIISTT-HHHHHHHHHHHHHTT-HHHHHHHHHS--SSS-TTHHHHHHHHHHHHHHTT-HHHHHHHHHHHHHHHHHTT-HHHHHHHHHHHHHHHHHHH--HHHHHHHHHHHHHHS--HHHHHHHHHHIIIIIGGGGHHHHHHHHHHHHSSSSHHHHTS-HHHHHHHHHHHHHHHHHHS-HHHHHHHHHHHHHH-GGGG---EE---TTTT-SS-----------------------------------------------------------------------------------------------------------------------------------------------------------

Organism: Iris pallida (NCBI:txid29817)

Sequence (1386 aa):
MLLEEKIRALVENNQIDFGAWTSLISEIEKTSPNDVRKIRMVYDSFLSEFPLCYGYWNKYASHMANIRSLNDADKVYKRAVGAAEYSVDIWVSYCTFGILAYEDPADIRRLFERALSLVGKDYSCYLLWDKYIEFEYSQKQLNRLVHVYISSLRFPTKKLYSYYESFKNLVAVWEEEMGCDKNSMTPPETVSSEITDANACAEILNLFRDTHQGGLGGSNTAKKYLSLGELFYQKSSQIDKKINCYESCISRPYFHVKPLDDTQLENWHKYLDFVETQGDFDWIVKLYERCLIPCANYSEFWIRYMEFVDAKGGREIANHALQRALTVFCKRVPAFHLYCSMFKEKIGDVIGALAPFHLCGVNQDPEFIGNVIREANIKKRMGNTEAAHAVYERAVEIAKTKQNLQLLCRLYSSFARFTFVVSGSIDAAIEVFVKAIQQVPCKSIIQELINFITLHGGGKQMGKLDSVVTDAISTASEVSQALNSHDREEISNLFLEFVDFYGTIHEIRKAWDRHRKLFPHIMRSYMTWDTDSVNRSSMSMKVSKQNFGPSPHQTCKDSGLDGLSVHLLDSQSLTNANGMLSEGVLVDKLQEDLTDAKGREKLVQDAKVTEEQPVPDVNEIHKAADKQAPECLDAALSLEETPENPKIDSQIKPTPECLDVAQMPEGTLEYPKIDSQSSCPEREVAMIQYHLHMLLEEKIRALVENNQIDFGAWTSLISEIEKTSPNDVRKIRMVYDSFLSEFPLCYGYWNKYASHMANIRSLNDADKVYKRAVGAAEYSVDIWVSYCTFGILAYEDPADIRRLFERALSLVGKDYSCYLLWDKYIEFEYSQKQLNRLVHVYISSLRFPTKKLYSYYESFKNLVAVWEEEMGCDKNSMTPPETVSSEITDANACAEILNLFRDTHQGGLGGSNTAKKYLSLGELFYQKSSQIDKKINCYESCISRPYFHVKPLDDTQLENWHKYLDFVETQGDFDWIVKLYERCLIPCANYSEFWIRYMEFVDAKGGREIANHALQRALTVFCKRVPAFHLYCSMFKEKIGDVIGALAPFHLCGVNQDPEFIGNVIREANIKKRMGNTEAAHAVYERAVEIAKTKQNLQLLCRLYSSFARFTFVVSGSIDAAIEVFVKAIQQVPCKSIIQELINFITLHGGGKQMGKLDSVVTDAISTASEVSQALNSHDREEISNLFLEFVDFYGTIHEIRKAWDRHRKLFPHIMRSYMTWDTDSVNRSSMSMKVSKQNFGPSPHQTCKDSGLDGLSVHLLDSQSLTNANGMLSEGVLVDKLQEDLTDAKGREKLVQDAKVTEEQPVPDVNEIHKAADKQAPECLDAALSLEETPENPKIDSQIKPTPECLDVAQMPEGTLEYPKIDSQSSCPEREVAMIQYHLH

Foldseek 3Di:
DPLVVLLVVQVPDLDHDPPSLVVSQVVCCVPPLQDLVSNCVSLVSSCLQVLQPLVSLLVSLVSCVVNPNNVSSLVSLVVSCVSQVQDLSSLLSNLVSCLVPPDDVVVSVVSLVSSCVQHVQPQANVSSLVVVLVSVVVVVDLLVNLLSLLSNLQAHHPCNVVSLVVSVVSLVVQLVVLVPPPPPPPPLPQPPLPDDSVRLVVVSVVLSVCVVVVDDRRNNSSSSSNNSSVSSNVVNVVVCVVCVVLVVQQPDQAADPDDDDPSNVVSLVVSLVVVVVVVPPSSSLSSLSSVCGHCVQPVVSLVVNLVSCVVVVNNVSSVVSLVSSCSHRCVSPVVSLCVQLVVCLVVPNLCRNLVVLVPDDPDPDPCVLVSLLSNLVSCVVVPNNVVSLVSLVVSLVVCVVVVPLVSNLVSLLSSLVSCCVSVVDNVRSLVSLVVSCVVRQDLSSLLSSLVSCLVRVAPVCLVVNVVVLCQCLPPPHPSVVNDDNVSNLVSLVSNLVSCVVRNDPVVNVVSVVVNCVSPVVVVDDDDDDPPPPPPPPDPDDPDDDDCPPDPDDPDDDDDDDDDDDDDDDDDDYDDDDDDDDDDDDDDDD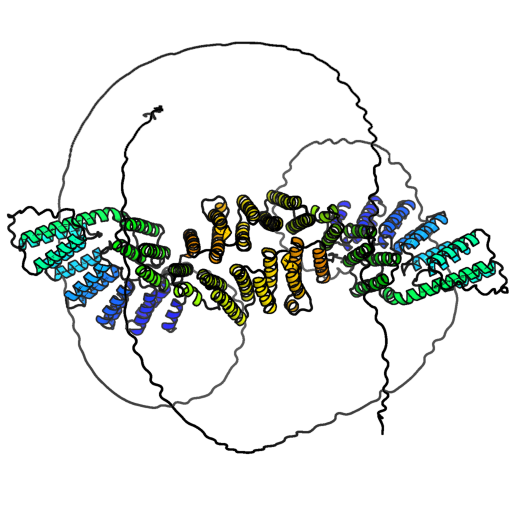DYDDDDDDDDDDDDDDDDDDDDDDDDDDDDDDDYDDDDDDDDDDDDDDDDDDDDDDDPDPPDPDDDPPVPDDDPDPDDCVDDDPDDDDDDDDDDDDDDDDPDDD/DPLVVLLVVQVPDLDHDPPSLVVSQVVCCVPPLQDLVSNCVSLVSSCLQVLQPLVSLLVSLVSCVVNPNNVSSLVSLVVSCVSQVQDLSSLLSNLVSCLVPPDDVVVSVVSLVSSCVQHVQPQANVSSLVVVLVSVVVVVDLLVNLLSLLSNLQAHHPCNVVSLVVSVVSLVVQLVVLVPPPPPPPPLPQPPLPDDSVRLVVVSVVLSVCVVVVHDRRNNSSSSSNNSSVSSNVVNVVVCVVCVVLVVQQPDQAADPDDDDPSNVVSLVVSLVVVVVVVPPSSSLSSLSSVCGHCVQPVVSLVVNLVSCVVVVNNVSSVVSLVSSCSHRCVSPVVSLCVQLVVCLVVPNLCRNLVVLVPPDPDPDPCVLVSLLSNLVSCVVVPNNVVSLVSLVVSLVVCVVVVPLVSNLVSLLSSLVSCCVSVVDNVRSLVSLLVSCVVRQDLSSLLSSLVSCLVRVAPVCLVVNVVVLCQCLPPPHPSVVNDDNVSNLVSLVSNLVSCVVRNDPVVNVVSVVVNCVSPVVVVDDDDDDPPPPPPPPDPDDDDDPPDPPDPDDPDDDDDDDDDDPPDDDDDDDDDDDPDDPDDDDPPDDDDYDDDDDDDDDDDYDYDDDDDYDDDDDDDDDDDDDDDDDDDDDDDDDDDDDDDDDDDDDDDDDDYDYDDDDDDDDDDYDDDDDDYDDDDDDDDDDDDDDPDDD

pLDDT: mean 71.11, std 32.24, range [13.34, 98.12]

Nearest PDB structures (foldseek):
  6g70-assembly1_B  TM=7.788E-01  e=4.271E-20  Mus musculus
  6g70-assembly1_A  TM=7.778E-01  e=1.578E-19  Mus musculus
  6gmh-assembly1_Q  TM=2.624E-01  e=4.997E-04  Homo sapiens
  9gag-assembly1_A  TM=3.573E-01  e=1.550E-02  Homo sapiens
  1fch-assembly1_A  TM=2.178E-01  e=3.659E-02  Homo sapiens

Solvent-accessible surface area (backbone atoms only — not comparable to full-atom values): 84563 Å² total; per-residue (Å²): 129,57,69,67,54,56,52,49,57,57,66,71,38,85,54,47,49,58,41,61,50,56,51,50,51,53,49,43,56,68,76,40,70,79,40,61,67,63,50,50,51,51,51,52,56,50,38,61,67,42,47,58,44,51,69,58,48,53,51,50,25,52,50,32,37,71,71,65,36,65,66,53,18,49,53,46,43,54,49,43,45,68,61,29,59,54,39,56,69,50,47,40,53,44,50,56,47,33,65,72,69,49,85,54,66,68,58,43,50,51,53,50,51,55,45,41,72,55,28,52,81,38,50,70,31,48,62,45,50,53,52,51,50,53,52,37,56,73,68,72,41,65,71,60,40,53,52,53,40,48,59,57,29,61,39,44,35,85,53,40,67,62,45,51,53,51,40,54,54,49,46,53,52,50,30,56,70,57,61,42,63,82,77,72,69,66,72,66,76,74,71,67,90,78,62,50,71,66,53,51,52,49,48,51,51,51,50,52,53,37,58,72,70,71,63,67,69,49,50,64,52,44,42,51,50,51,47,52,41,50,52,30,38,53,54,16,49,55,52,36,69,68,44,45,70,52,59,69,57,57,83,64,80,56,46,59,89,68,79,78,56,68,67,48,55,49,44,51,52,53,45,50,55,52,43,62,71,70,64,50,61,69,59,38,53,46,49,52,51,43,50,42,42,43,40,45,63,38,47,67,58,54,51,51,49,31,54,50,34,39,75,72,67,34,52,67,60,22,50,52,51,48,51,52,35,49,71,47,54,38,54,78,20,67,55,51,47,51,48,50,19,54,53,25,46,71,75,66,35,64,67,58,27,47,48,71,54,69,70,64,60,81,77,86,43,93,53,50,65,60,38,51,53,50,54,22,34,52,32,39,75,71,68,35,55,66,62,20,52,49,49,48,53,52,50,49,52,53,32,57,74,65,67,39,63,72,59,40,43,54,50,44,52,52,45,21,52,50,42,24,70,75,67,67,33,66,67,62,16,49,48,44,44,53,53,43,40,72,74,54,48,45,64,68,48,52,53,49,46,51,52,48,35,60,72,71,45,47,59,78,40,46,68,63,50,49,53,55,49,48,39,40,55,33,82,81,30,74,46,13,67,63,44,54,70,69,48,31,49,51,53,51,51,52,50,47,52,48,30,50,69,54,45,51,73,69,52,35,51,53,51,48,52,52,47,45,70,76,41,50,73,56,50,48,60,68,68,54,66,80,68,83,74,74,84,77,66,73,92,79,68,93,72,75,73,84,76,75,71,79,76,77,72,83,82,75,86,86,85,91,82,87,90,80,89,75,90,75,84,87,79,86,88,81,87,83,91,83,94,90,98,90,100,90,100,89,99,91,90,93,92,92,86,94,94,86,92,96,84,93,74,96,82,85,94,83,92,84,88,93,86,84,92,84,86,93,80,86,92,79,88,86,82,83,92,81,88,83,86,89,78,86,90,83,91,80,92,84,91,86,87,79,87,85,83,77,84,70,83,71,80,71,78,76,77,69,65,72,71,81,75,73,76,69,77,73,72,79,67,75,77,76,80,81,73,88,86,85,78,95,78,89,82,93,78,92,73,90,70,85,76,79,138,129,56,68,68,55,56,50,50,56,58,67,69,39,84,54,45,49,59,41,62,51,55,51,50,52,53,48,43,55,68,77,42,69,80,41,63,67,62,49,48,51,53,50,52,55,51,37,62,66,43,46,58,44,51,69,56,49,52,52,50,24,51,50,32,39,70,71,65,36,65,67,54,18,49,52,45,44,56,50,43,44,68,61,30,60,52,39,56,69,48,45,40,52,43,51,57,46,33,66,73,70,48,85,52,66,67,58,43,49,50,53,51,50,55,46,42,72,55,28,51,80,37,50,71,31,47,62,45,50,53,52,50,50,53,52,36,57,72,67,72,42,66,71,60,39,53,51,53,40,47,60,57,29,62,39,44,34,84,52,40,67,62,43,51,54,52,39,54,54,49,46,52,53,50,30,55,70,56,61,43,63,83,78,71,69,67,73,66,76,73,71,67,88,77,61,50,71,68,56,51,51,49,47,52,52,50,51,52,52,37,59,73,69,70,63,65,68,52,48,64,53,41,43,50,48,50,46,52,40,49,51,30,39,54,55,14,51,55,51,37,68,69,44,44,71,50,59,69,57,57,84,65,79,55,46,57,90,68,80,78,56,68,66,50,55,49,44,52,52,50,45,50,54,54,44,62,71,67,65,51,62,68,60,39,53,45,47,50,51,43,50,41,43,42,40,43,64,38,49,67,56,53,51,52,48,32,53,51,35,40,74,73,68,34,49,67,61,21,52,51,51,46,50,52,35,48,70,46,54,36,56,78,21,68,54,51,47,50,49,49,20,54,52,25,46,70,75,67,36,61,68,60,27,46,48,71,53,70,71,64,59,79,78,87,44,92,53,50,66,60,39,51,54,50,52,23,36,52,33,39,76,71,69,36,55,67,62,19,52,46,48,50,53,51,51,50,53,52,31,59,74,65,67,40,65,71,60,39,42,54,48,44,53,50,45,20,53,50,41,24,70,75,67,67,33,66,67,63,17,50,50,46,45,52,53,42,42,74,74,53,49,46,63,68,49,53,51,49,47,52,54,48,35,59,71,70,45,48,59,78,40,46,68,63,50,49,52,53,50,49,38,40,55,33,82,83,29,75,46,15,67,62,43,53,69,67,50,32,50,51,51,50,51,53,50,48,53,50,30,49,70,54,46,51,73,68,53,34,50,54,52,48,53,52,46,45,71,76,42,52,73,55,49,50,58,68,68,53,67,79,68,77,74,76,81,73,68,73,96,76,68,97,76,71,76,75,78,74,71,79,74,76,74,83,81,75,85,76,86,81,86,84,70,86,65,81,77,74,86,80,81,88,81,74,83,79,83,75,76,77,88,80,86,74,93,70,90,73,91,82,87,87,82,90,88,84,90,83,88,78,88,83,85,86,86,86,88,85,79,84,84,86,87,88,79,83,90,83,81,88,76,86,80,89,80,91,81,89,79,89,83,88,81,87,80,89,82,88,81,86,90,82,85,87,87,79,89,81,91,86,88,79,88,85,91,88,92,86,83,90,90,82,91,87,92,84,90,95,89,94,87,96,88,88,92,87,85,91,91,83,88,75,91,80,85,92,73,94,75,86,89,87,135

InterPro domains:
  IPR003107 HAT (Half-A-TPR) repeat [SM00386] (34-66)
  IPR003107 HAT (Half-A-TPR) repeat [SM00386] (68-100)
  IPR003107 HAT (Half-A-TPR) repeat [SM00386] (103-138)
  IPR003107 HAT (Half-A-TPR) repeat [SM00386] (279-311)
  IPR003107 HAT (Half-A-TPR) repeat [SM00386] (313-345)
  IPR003107 HAT (Half-A-TPR) repeat [SM00386] (383-421)
  IPR011990 Tetratricopeptide-like helical domain superfamily [G3DSA:1.25.40.10] (9-178)
  IPR011990 Tetratricopeptide-like helical domain superfamily [G3DSA:1.25.40.10] (258-545)
  IPR011990 Tetratricopeptide-like helical domain superfamily [SSF48452] (11-521)
  IPR059164 PRP39, C-terminal HAT repeat [PF23241] (242-381)